Protein AF-0000000075699680 (afdb_homodimer)

Structure (mmCIF, N/CA/C/O backbone):
data_AF-0000000075699680-model_v1
#
loop_
_entity.id
_entity.type
_entity.pdbx_description
1 polymer 'Uncharacterized protein'
#
loop_
_atom_site.group_PDB
_atom_site.id
_atom_site.type_symbol
_atom_site.label_atom_id
_atom_site.label_alt_id
_atom_site.label_comp_id
_atom_site.label_asym_id
_atom_site.label_entity_id
_atom_site.label_seq_id
_atom_site.pdbx_PDB_ins_code
_atom_site.Cartn_x
_atom_site.Cartn_y
_atom_site.Cartn_z
_atom_site.occupancy
_atom_site.B_iso_or_equiv
_atom_site.auth_seq_id
_atom_site.auth_comp_id
_atom_site.auth_asym_id
_atom_site.auth_atom_id
_atom_site.pdbx_PDB_model_num
ATOM 1 N N . MET A 1 1 ? 23.141 -62.406 -47.906 1 32.56 1 MET A N 1
ATOM 2 C CA . MET A 1 1 ? 23.734 -61.344 -47.062 1 32.56 1 MET A CA 1
ATOM 3 C C . MET A 1 1 ? 23.828 -61.812 -45.625 1 32.56 1 MET A C 1
ATOM 5 O O . MET A 1 1 ? 22.859 -62.344 -45.094 1 32.56 1 MET A O 1
ATOM 9 N N . PRO A 1 2 ? 25 -62.031 -45 1 46.88 2 PRO A N 1
ATOM 10 C CA . PRO A 1 2 ? 25.188 -62.625 -43.688 1 46.88 2 PRO A CA 1
ATOM 11 C C . PRO A 1 2 ? 24.547 -61.812 -42.562 1 46.88 2 PRO A C 1
ATOM 13 O O . PRO A 1 2 ? 24.359 -60.594 -42.719 1 46.88 2 PRO A O 1
ATOM 16 N N . PRO A 1 3 ? 23.766 -62.469 -41.719 1 51.03 3 PRO A N 1
ATOM 17 C CA . PRO A 1 3 ? 23.062 -61.812 -40.625 1 51.03 3 PRO A CA 1
ATOM 18 C C . PRO A 1 3 ? 23.969 -60.906 -39.812 1 51.03 3 PRO A C 1
ATOM 20 O O . PRO A 1 3 ? 25.172 -61.156 -39.719 1 51.03 3 PRO A O 1
ATOM 23 N N . PRO A 1 4 ? 23.641 -59.562 -39.844 1 53.09 4 PRO A N 1
ATOM 24 C CA . PRO A 1 4 ? 24.516 -58.656 -39.094 1 53.09 4 PRO A CA 1
ATOM 25 C C . PRO A 1 4 ? 24.953 -59.188 -37.75 1 53.09 4 PRO A C 1
ATOM 27 O O . PRO A 1 4 ? 24.234 -60 -37.156 1 53.09 4 PRO A O 1
ATOM 30 N N . SER A 1 5 ? 26.297 -59.188 -37.406 1 51.59 5 SER A N 1
ATOM 31 C CA . SER A 1 5 ? 26.984 -59.812 -36.25 1 51.59 5 SER A CA 1
ATOM 32 C C . SER A 1 5 ? 26.391 -59.312 -34.938 1 51.59 5 SER A C 1
ATOM 34 O O . SER A 1 5 ? 25.812 -58.219 -34.875 1 51.59 5 SER A O 1
ATOM 36 N N . ARG A 1 6 ? 26.266 -60.25 -33.906 1 60.22 6 ARG A N 1
ATOM 37 C CA . ARG A 1 6 ? 25.75 -60.062 -32.531 1 60.22 6 ARG A CA 1
ATOM 38 C C . ARG A 1 6 ? 26.297 -58.812 -31.906 1 60.22 6 ARG A C 1
ATOM 40 O O . ARG A 1 6 ? 25.578 -58.094 -31.188 1 60.22 6 ARG A O 1
ATOM 47 N N . ARG A 1 7 ? 27.516 -58.438 -32.219 1 61.56 7 ARG A N 1
ATOM 48 C CA . ARG A 1 7 ? 28.141 -57.25 -31.656 1 61.56 7 ARG A CA 1
ATOM 49 C C . ARG A 1 7 ? 27.484 -55.969 -32.188 1 61.56 7 ARG A C 1
ATOM 51 O O . ARG A 1 7 ? 27.281 -55 -31.438 1 61.56 7 ARG A O 1
ATOM 58 N N . LYS A 1 8 ? 27.109 -55.938 -33.312 1 57.91 8 LYS A N 1
ATOM 59 C CA . LYS A 1 8 ? 26.453 -54.75 -33.906 1 57.91 8 LYS A CA 1
ATOM 60 C C . LYS A 1 8 ? 25.031 -54.625 -33.375 1 57.91 8 LYS A C 1
ATOM 62 O O . LYS A 1 8 ? 24.562 -53.5 -33.156 1 57.91 8 LYS A O 1
ATOM 67 N N . GLN A 1 9 ? 24.469 -55.781 -33.25 1 59.75 9 GLN A N 1
ATOM 68 C CA . GLN A 1 9 ? 23.125 -55.719 -32.688 1 59.75 9 GLN A CA 1
ATOM 69 C C . GLN A 1 9 ? 23.156 -55.219 -31.234 1 59.75 9 GLN A C 1
ATOM 71 O O . GLN A 1 9 ? 22.312 -54.406 -30.844 1 59.75 9 GLN A O 1
ATOM 76 N N . GLN A 1 10 ? 24.109 -55.625 -30.453 1 62.09 10 GLN A N 1
ATOM 77 C CA . GLN A 1 10 ? 24.25 -55.156 -29.062 1 62.09 10 GLN A CA 1
ATOM 78 C C . GLN A 1 10 ? 24.609 -53.688 -29.016 1 62.09 10 GLN A C 1
ATOM 80 O O . GLN A 1 10 ? 24.109 -52.938 -28.172 1 62.09 10 GLN A O 1
ATOM 85 N N . SER A 1 11 ? 25.484 -53.25 -29.953 1 62.47 11 SER A N 1
ATOM 86 C CA . SER A 1 11 ? 25.828 -51.844 -30.031 1 62.47 11 SER A CA 1
ATOM 87 C C . SER A 1 11 ? 24.625 -51 -30.453 1 62.47 11 SER A C 1
ATOM 89 O O . SER A 1 11 ? 24.422 -49.906 -29.938 1 62.47 11 SER A O 1
ATOM 91 N N . ARG A 1 12 ? 23.828 -51.5 -31.391 1 59.78 12 ARG A N 1
ATOM 92 C CA . ARG A 1 12 ? 22.625 -50.781 -31.781 1 59.78 12 ARG A CA 1
ATOM 93 C C . ARG A 1 12 ? 21.609 -50.719 -30.641 1 59.78 12 ARG A C 1
ATOM 95 O O . ARG A 1 12 ? 20.984 -49.688 -30.406 1 59.78 12 ARG A O 1
ATOM 102 N N . GLU A 1 13 ? 21.516 -51.812 -29.969 1 60.34 13 GLU A N 1
ATOM 103 C CA . GLU A 1 13 ? 20.609 -51.844 -28.828 1 60.34 13 GLU A CA 1
ATOM 104 C C . GLU A 1 13 ? 21.109 -50.938 -27.703 1 60.34 13 GLU A C 1
ATOM 106 O O . GLU A 1 13 ? 20.312 -50.25 -27.062 1 60.34 13 GLU A O 1
ATOM 111 N N . ALA A 1 14 ? 22.469 -50.969 -27.484 1 63.16 14 ALA A N 1
ATOM 112 C CA . ALA A 1 14 ? 23.031 -50.062 -26.484 1 63.16 14 ALA A CA 1
ATOM 113 C C . ALA A 1 14 ? 22.859 -48.594 -26.906 1 63.16 14 ALA A C 1
ATOM 115 O O . ALA A 1 14 ? 22.562 -47.75 -26.062 1 63.16 14 ALA A O 1
ATOM 116 N N . ASN A 1 15 ? 23.062 -48.344 -28.156 1 58.97 15 ASN A N 1
ATOM 117 C CA . ASN A 1 15 ? 22.844 -47 -28.672 1 58.97 15 ASN A CA 1
ATOM 118 C C . ASN A 1 15 ? 21.375 -46.625 -28.594 1 58.97 15 ASN A C 1
ATOM 120 O O . ASN A 1 15 ? 21.047 -45.469 -28.25 1 58.97 15 ASN A O 1
ATOM 124 N N . GLU A 1 16 ? 20.516 -47.5 -28.938 1 59.69 16 GLU A N 1
ATOM 125 C CA . GLU A 1 16 ? 19.078 -47.219 -28.828 1 59.69 16 GLU A CA 1
ATOM 126 C C . GLU A 1 16 ? 18.656 -47.031 -27.375 1 59.69 16 GLU A C 1
ATOM 128 O O . GLU A 1 16 ? 17.844 -46.156 -27.062 1 59.69 16 GLU A O 1
ATOM 133 N N . LYS A 1 17 ? 19.203 -47.875 -26.484 1 63.19 17 LYS A N 1
ATOM 134 C CA . LYS A 1 17 ? 18.938 -47.688 -25.047 1 63.19 17 LYS A CA 1
ATOM 135 C C . LYS A 1 17 ? 19.516 -46.375 -24.547 1 63.19 17 LYS A C 1
ATOM 137 O O . LYS A 1 17 ? 18.891 -45.688 -23.703 1 63.19 17 LYS A O 1
ATOM 142 N N . SER A 1 18 ? 20.625 -45.969 -25.078 1 62.25 18 SER A N 1
ATOM 143 C CA . SER A 1 18 ? 21.219 -44.688 -24.719 1 62.25 18 SER A CA 1
ATOM 144 C C . SER A 1 18 ? 20.406 -43.531 -25.281 1 62.25 18 SER A C 1
ATOM 146 O O . SER A 1 18 ? 20.188 -42.531 -24.609 1 62.25 18 SER A O 1
ATOM 148 N N . ILE A 1 19 ? 20 -43.688 -26.516 1 57.34 19 ILE A N 1
ATOM 149 C CA . ILE A 1 19 ? 19.125 -42.688 -27.094 1 57.34 19 ILE A CA 1
ATOM 150 C C . ILE A 1 19 ? 17.781 -42.688 -26.359 1 57.34 19 ILE A C 1
ATOM 152 O O . ILE A 1 19 ? 17.25 -41.594 -26.062 1 57.34 19 ILE A O 1
ATOM 156 N N . GLU A 1 20 ? 17.25 -43.812 -26.141 1 57.34 20 GLU A N 1
ATOM 157 C CA . GLU A 1 20 ? 16.016 -43.906 -25.359 1 57.34 20 GLU A CA 1
ATOM 158 C C . GLU A 1 20 ? 16.219 -43.375 -23.938 1 57.34 20 GLU A C 1
ATOM 160 O O . GLU A 1 20 ? 15.344 -42.688 -23.391 1 57.34 20 GLU A O 1
ATOM 165 N N . ALA A 1 21 ? 17.328 -43.719 -23.297 1 56.34 21 ALA A N 1
ATOM 166 C CA . ALA A 1 21 ? 17.656 -43.156 -21.984 1 56.34 21 ALA A CA 1
ATOM 167 C C . ALA A 1 21 ? 17.844 -41.656 -22.062 1 56.34 21 ALA A C 1
ATOM 169 O O . ALA A 1 21 ? 17.406 -40.906 -21.172 1 56.34 21 ALA A O 1
ATOM 170 N N . ARG A 1 22 ? 18.422 -41.25 -23.062 1 53.94 22 ARG A N 1
ATOM 171 C CA . ARG A 1 22 ? 18.562 -39.812 -23.297 1 53.94 22 ARG A CA 1
ATOM 172 C C . ARG A 1 22 ? 17.203 -39.188 -23.609 1 53.94 22 ARG A C 1
ATOM 174 O O . ARG A 1 22 ? 16.906 -38.094 -23.156 1 53.94 22 ARG A O 1
ATOM 181 N N . LYS A 1 23 ? 16.578 -39.844 -24.484 1 47.81 23 LYS A N 1
ATOM 182 C CA . LYS A 1 23 ? 15.219 -39.375 -24.75 1 47.81 23 LYS A CA 1
ATOM 183 C C . LYS A 1 23 ? 14.367 -39.438 -23.484 1 47.81 23 LYS A C 1
ATOM 185 O O . LYS A 1 23 ? 13.602 -38.5 -23.219 1 47.81 23 LYS A O 1
ATOM 190 N N . ASN A 1 24 ? 14.391 -40.5 -22.812 1 49.06 24 ASN A N 1
ATOM 191 C CA . ASN A 1 24 ? 13.719 -40.625 -21.531 1 49.06 24 ASN A CA 1
ATOM 192 C C . ASN A 1 24 ? 14.273 -39.594 -20.531 1 49.06 24 ASN A C 1
ATOM 194 O O . ASN A 1 24 ? 13.523 -39.031 -19.734 1 49.06 24 ASN A O 1
ATOM 198 N N . SER A 1 25 ? 15.602 -39.5 -20.469 1 48.41 25 SER A N 1
ATOM 199 C CA . SER A 1 25 ? 16.219 -38.438 -19.656 1 48.41 25 SER A CA 1
ATOM 200 C C . SER A 1 25 ? 15.859 -37.062 -20.172 1 48.41 25 SER A C 1
ATOM 202 O O . SER A 1 25 ? 15.625 -36.125 -19.391 1 48.41 25 SER A O 1
ATOM 204 N N . GLN A 1 26 ? 15.961 -36.906 -21.438 1 47.78 26 GLN A N 1
ATOM 205 C CA . GLN A 1 26 ? 15.5 -35.656 -22.047 1 47.78 26 GLN A CA 1
ATOM 206 C C . GLN A 1 26 ? 14.008 -35.438 -21.797 1 47.78 26 GLN A C 1
ATOM 208 O O . GLN A 1 26 ? 13.562 -34.312 -21.562 1 47.78 26 GLN A O 1
ATOM 213 N N . GLU A 1 27 ? 13.203 -36.344 -22.141 1 47.12 27 GLU A N 1
ATOM 214 C CA . GLU A 1 27 ? 11.781 -36.281 -21.828 1 47.12 27 GLU A CA 1
ATOM 215 C C . GLU A 1 27 ? 11.555 -36.125 -20.328 1 47.12 27 GLU A C 1
ATOM 217 O O . GLU A 1 27 ? 10.648 -35.375 -19.906 1 47.12 27 GLU A O 1
ATOM 222 N N . LYS A 1 28 ? 12.227 -36.938 -19.547 1 48.34 28 LYS A N 1
ATOM 223 C CA . LYS A 1 28 ? 12.172 -36.781 -18.094 1 48.34 28 LYS A CA 1
ATOM 224 C C . LYS A 1 28 ? 12.648 -35.375 -17.688 1 48.34 28 LYS A C 1
ATOM 226 O O . LYS A 1 28 ? 12.156 -34.812 -16.703 1 48.34 28 LYS A O 1
ATOM 231 N N . ASN A 1 29 ? 13.602 -34.812 -18.422 1 48.56 29 ASN A N 1
ATOM 232 C CA . ASN A 1 29 ? 14.18 -33.5 -18.094 1 48.56 29 ASN A CA 1
ATOM 233 C C . ASN A 1 29 ? 13.453 -32.375 -18.797 1 48.56 29 ASN A C 1
ATOM 235 O O . ASN A 1 29 ? 13.898 -31.219 -18.766 1 48.56 29 ASN A O 1
ATOM 239 N N . ALA A 1 30 ? 12.531 -32.719 -19.688 1 53.03 30 ALA A N 1
ATOM 240 C CA . ALA A 1 30 ? 11.82 -31.656 -20.391 1 53.03 30 ALA A CA 1
ATOM 241 C C . ALA A 1 30 ? 10.984 -30.828 -19.422 1 53.03 30 ALA A C 1
ATOM 243 O O . ALA A 1 30 ? 10.305 -31.375 -18.547 1 53.03 30 ALA A O 1
ATOM 244 N N . PRO A 1 31 ? 11.203 -29.547 -19.5 1 61.31 31 PRO A N 1
ATOM 245 C CA . PRO A 1 31 ? 10.445 -28.703 -18.562 1 61.31 31 PRO A CA 1
ATOM 246 C C . PRO A 1 31 ? 8.938 -28.938 -18.656 1 61.31 31 PRO A C 1
ATOM 248 O O . PRO A 1 31 ? 8.406 -29.156 -19.75 1 61.31 31 PRO A O 1
ATOM 251 N N . LYS A 1 32 ? 8.312 -29.297 -17.547 1 74.75 32 LYS A N 1
ATOM 252 C CA . LYS A 1 32 ? 6.859 -29.344 -17.484 1 74.75 32 LYS A CA 1
ATOM 253 C C . LYS A 1 32 ? 6.23 -28.094 -18.078 1 74.75 32 LYS A C 1
ATOM 255 O O . LYS A 1 32 ? 6.84 -27.016 -18.062 1 74.75 32 LYS A O 1
ATOM 260 N N . GLU A 1 33 ? 5.23 -28.359 -18.875 1 85.31 33 GLU A N 1
ATOM 261 C CA . GLU A 1 33 ? 4.562 -27.203 -19.484 1 85.31 33 GLU A CA 1
ATOM 262 C C . GLU A 1 33 ? 3.117 -27.094 -19.016 1 85.31 33 GLU A C 1
ATOM 264 O O . GLU A 1 33 ? 2.479 -28.109 -18.703 1 85.31 33 GLU A O 1
ATOM 269 N N . VAL A 1 34 ? 2.695 -25.938 -18.828 1 91.25 34 VAL A N 1
ATOM 270 C CA . VAL A 1 34 ? 1.314 -25.672 -18.438 1 91.25 34 VAL A CA 1
ATOM 271 C C . VAL A 1 34 ? 0.498 -25.297 -19.672 1 91.25 34 VAL A C 1
ATOM 273 O O . VAL A 1 34 ? 1.06 -24.922 -20.703 1 91.25 34 VAL A O 1
ATOM 276 N N . ASP A 1 35 ? -0.812 -25.562 -19.594 1 92.56 35 ASP A N 1
ATOM 277 C CA . ASP A 1 35 ? -1.704 -25.031 -20.625 1 92.56 35 ASP A CA 1
ATOM 278 C C . ASP A 1 35 ? -1.691 -23.5 -20.625 1 92.56 35 ASP A C 1
ATOM 280 O O . ASP A 1 35 ? -2.041 -22.875 -19.641 1 92.56 35 ASP A O 1
ATOM 284 N N . PRO A 1 36 ? -1.294 -22.922 -21.734 1 95.12 36 PRO A N 1
ATOM 285 C CA . PRO A 1 36 ? -1.061 -21.484 -21.75 1 95.12 36 PRO A CA 1
ATOM 286 C C . PRO A 1 36 ? -2.314 -20.672 -21.422 1 95.12 36 PRO A C 1
ATOM 288 O O . PRO A 1 36 ? -2.244 -19.703 -20.672 1 95.12 36 PRO A O 1
ATOM 291 N N . LYS A 1 37 ? -3.359 -21.062 -21.984 1 95.31 37 LYS A N 1
ATOM 292 C CA . LYS A 1 37 ? -4.598 -20.328 -21.75 1 95.31 37 LYS A CA 1
ATOM 293 C C . LYS A 1 37 ? -5.066 -20.5 -20.312 1 95.31 37 LYS A C 1
ATOM 295 O O . LYS A 1 37 ? -5.453 -19.516 -19.672 1 95.31 37 LYS A O 1
ATOM 300 N N . HIS A 1 38 ? -4.992 -21.656 -19.875 1 96.44 38 HIS A N 1
ATOM 301 C CA . HIS A 1 38 ? -5.414 -21.906 -18.5 1 96.44 38 HIS A CA 1
ATOM 302 C C . HIS A 1 38 ? -4.504 -21.188 -17.5 1 96.44 38 HIS A C 1
ATOM 304 O O . HIS A 1 38 ? -4.98 -20.594 -16.531 1 96.44 38 HIS A O 1
ATOM 310 N N . TRP A 1 39 ? -3.242 -21.297 -17.719 1 97.44 39 TRP A N 1
ATOM 311 C CA . TRP A 1 39 ? -2.293 -20.625 -16.844 1 97.44 39 TRP A CA 1
ATOM 312 C C . TRP A 1 39 ? -2.572 -19.125 -16.766 1 97.44 39 TRP A C 1
ATOM 314 O O . TRP A 1 39 ? -2.568 -18.531 -15.688 1 97.44 39 TRP A O 1
ATOM 324 N N . THR A 1 40 ? -2.875 -18.547 -17.906 1 96.19 40 THR A N 1
ATOM 325 C CA . THR A 1 40 ? -3.219 -17.125 -17.953 1 96.19 40 THR A CA 1
ATOM 326 C C . THR A 1 40 ? -4.457 -16.844 -17.109 1 96.19 40 THR A C 1
ATOM 328 O O . THR A 1 40 ? -4.48 -15.891 -16.328 1 96.19 40 THR A O 1
ATOM 331 N N . ALA A 1 41 ? -5.418 -17.688 -17.266 1 95.81 41 ALA A N 1
ATOM 332 C CA . ALA A 1 41 ? -6.641 -17.547 -16.469 1 95.81 41 ALA A CA 1
ATOM 333 C C . ALA A 1 41 ? -6.348 -17.625 -14.977 1 95.81 41 ALA A C 1
ATOM 335 O O . ALA A 1 41 ? -6.863 -16.828 -14.195 1 95.81 41 ALA A O 1
ATOM 336 N N . SER A 1 42 ? -5.523 -18.594 -14.656 1 95.75 42 SER A N 1
ATOM 337 C CA . SER A 1 42 ? -5.211 -18.781 -13.242 1 95.75 42 SER A CA 1
ATOM 338 C C . SER A 1 42 ? -4.477 -17.578 -12.664 1 95.75 42 SER A C 1
ATOM 340 O O . SER A 1 42 ? -4.684 -17.219 -11.508 1 95.75 42 SER A O 1
ATOM 342 N N . VAL A 1 43 ? -3.607 -16.938 -13.406 1 94.56 43 VAL A N 1
ATOM 343 C CA . VAL A 1 43 ? -2.877 -15.75 -12.977 1 94.56 43 VAL A CA 1
ATOM 344 C C . VAL A 1 43 ? -3.854 -14.609 -12.719 1 94.56 43 VAL A C 1
ATOM 346 O O . VAL A 1 43 ? -3.766 -13.93 -11.688 1 94.56 43 VAL A O 1
ATOM 349 N N . ILE A 1 44 ? -4.801 -14.445 -13.57 1 92.12 44 ILE A N 1
ATOM 350 C CA . ILE A 1 44 ? -5.781 -13.367 -13.453 1 92.12 44 ILE A CA 1
ATOM 351 C C . ILE A 1 44 ? -6.676 -13.609 -12.242 1 92.12 44 ILE A C 1
ATOM 353 O O . ILE A 1 44 ? -6.887 -12.711 -11.43 1 92.12 44 ILE A O 1
ATOM 357 N N . VAL A 1 45 ? -7.141 -14.812 -12.102 1 92.75 45 VAL A N 1
ATOM 358 C CA . VAL A 1 45 ? -8.109 -15.172 -11.07 1 92.75 45 VAL A CA 1
ATOM 359 C C . VAL A 1 45 ? -7.469 -15.031 -9.688 1 92.75 45 VAL A C 1
ATOM 361 O O . VAL A 1 45 ? -8.141 -14.672 -8.719 1 92.75 45 VAL A O 1
ATOM 364 N N . ASN A 1 46 ? -6.16 -15.258 -9.648 1 91.5 46 ASN A N 1
ATOM 365 C CA . ASN A 1 46 ? -5.484 -15.211 -8.359 1 91.5 46 ASN A CA 1
ATOM 366 C C . ASN A 1 46 ? -4.867 -13.836 -8.102 1 91.5 46 ASN A C 1
ATOM 368 O O . ASN A 1 46 ? -4.227 -13.625 -7.07 1 91.5 46 ASN A O 1
ATOM 372 N N . GLY A 1 47 ? -5.02 -12.961 -9.008 1 87.62 47 GLY A N 1
ATOM 373 C CA . GLY A 1 47 ? -4.566 -11.594 -8.805 1 87.62 47 GLY A CA 1
ATOM 374 C C . GLY A 1 47 ? -3.064 -11.438 -8.93 1 87.62 47 GLY A C 1
ATOM 375 O O . GLY A 1 47 ? -2.48 -10.516 -8.359 1 87.62 47 GLY A O 1
ATOM 376 N N . ASP A 1 48 ? -2.424 -12.289 -9.602 1 89.25 48 ASP A N 1
ATOM 377 C CA . ASP A 1 48 ? -0.974 -12.227 -9.766 1 89.25 48 ASP A CA 1
ATOM 378 C C . ASP A 1 48 ? -0.598 -11.508 -11.062 1 89.25 48 ASP A C 1
ATOM 380 O O . ASP A 1 48 ? -1.461 -11.219 -11.891 1 89.25 48 ASP A O 1
ATOM 384 N N . SER A 1 49 ? 0.648 -11.148 -11.164 1 87.88 49 SER A N 1
ATOM 385 C CA . SER A 1 49 ? 1.174 -10.562 -12.398 1 87.88 49 SER A CA 1
ATOM 386 C C . SER A 1 49 ? 1.913 -11.602 -13.227 1 87.88 49 SER A C 1
ATOM 388 O O . SER A 1 49 ? 2.338 -12.641 -12.711 1 87.88 49 SER A O 1
ATOM 390 N N . TYR A 1 50 ? 2.012 -11.273 -14.508 1 90.88 50 TYR A N 1
ATOM 391 C CA . TYR A 1 50 ? 2.734 -12.172 -15.398 1 90.88 50 TYR A CA 1
ATOM 392 C C . TYR A 1 50 ? 4.141 -12.445 -14.883 1 90.88 50 TYR A C 1
ATOM 394 O O . TYR A 1 50 ? 4.551 -13.602 -14.766 1 90.88 50 TYR A O 1
ATOM 402 N N . THR A 1 51 ? 4.828 -11.414 -14.555 1 88.12 51 THR A N 1
ATOM 403 C CA . THR A 1 51 ? 6.234 -11.531 -14.188 1 88.12 51 THR A CA 1
ATOM 404 C C . THR A 1 51 ? 6.398 -12.367 -12.922 1 88.12 51 THR A C 1
ATOM 406 O O . THR A 1 51 ? 7.254 -13.25 -12.859 1 88.12 51 THR A O 1
ATOM 409 N N . ARG A 1 52 ? 5.617 -12.156 -11.977 1 88.38 52 ARG A N 1
ATOM 410 C CA . ARG A 1 52 ? 5.707 -12.891 -10.719 1 88.38 52 ARG A CA 1
ATOM 411 C C . ARG A 1 52 ? 5.375 -14.367 -10.914 1 88.38 52 ARG A C 1
ATOM 413 O O . ARG A 1 52 ? 6.102 -15.242 -10.438 1 88.38 52 ARG A O 1
ATOM 420 N N . ALA A 1 53 ? 4.285 -14.547 -11.547 1 94.25 53 ALA A N 1
ATOM 421 C CA . ALA A 1 53 ? 3.875 -15.922 -11.805 1 94.25 53 ALA A CA 1
ATOM 422 C C . ALA A 1 53 ? 4.918 -16.656 -12.641 1 94.25 53 ALA A C 1
ATOM 424 O O . ALA A 1 53 ? 5.266 -17.812 -12.336 1 94.25 53 ALA A O 1
ATOM 425 N N . ARG A 1 54 ? 5.379 -16 -13.656 1 94.44 54 ARG A N 1
ATOM 426 C CA . ARG A 1 54 ? 6.395 -16.594 -14.523 1 94.44 54 ARG A CA 1
ATOM 427 C C . ARG A 1 54 ? 7.621 -17.016 -13.719 1 94.44 54 ARG A C 1
ATOM 429 O O . ARG A 1 54 ? 8.109 -18.141 -13.859 1 94.44 54 ARG A O 1
ATOM 436 N N . ASN A 1 55 ? 8.125 -16.109 -12.898 1 92.5 55 ASN A N 1
ATOM 437 C CA . ASN A 1 55 ? 9.32 -16.391 -12.109 1 92.5 55 ASN A CA 1
ATOM 438 C C . ASN A 1 55 ? 9.125 -17.625 -11.227 1 92.5 55 ASN A C 1
ATOM 440 O O . ASN A 1 55 ? 10 -18.484 -11.148 1 92.5 55 ASN A O 1
ATOM 444 N N . LEU A 1 56 ? 8 -17.688 -10.594 1 94.75 56 LEU A N 1
ATOM 445 C CA . LEU A 1 56 ? 7.715 -18.797 -9.695 1 94.75 56 LEU A CA 1
ATOM 446 C C . LEU A 1 56 ? 7.703 -20.125 -10.453 1 94.75 56 LEU A C 1
ATOM 448 O O . LEU A 1 56 ? 8.297 -21.109 -10 1 94.75 56 LEU A O 1
ATOM 452 N N . PHE A 1 57 ? 7.043 -20.141 -11.562 1 96.38 57 PHE A N 1
ATOM 453 C CA . PHE A 1 57 ? 6.93 -21.359 -12.344 1 96.38 57 PHE A CA 1
ATOM 454 C C . PHE A 1 57 ? 8.266 -21.734 -12.969 1 96.38 57 PHE A C 1
ATOM 456 O O . PHE A 1 57 ? 8.703 -22.875 -12.883 1 96.38 57 PHE A O 1
ATOM 463 N N . GLN A 1 58 ? 8.93 -20.797 -13.523 1 93.81 58 GLN A N 1
ATOM 464 C CA . GLN A 1 58 ? 10.211 -21.062 -14.18 1 93.81 58 GLN A CA 1
ATOM 465 C C . GLN A 1 58 ? 11.266 -21.484 -13.172 1 93.81 58 GLN A C 1
ATOM 467 O O . GLN A 1 58 ? 12.078 -22.375 -13.453 1 93.81 58 GLN A O 1
ATOM 472 N N . ASP A 1 59 ? 11.242 -20.859 -12.016 1 94.31 59 ASP A N 1
ATOM 473 C CA . ASP A 1 59 ? 12.188 -21.25 -10.977 1 94.31 59 ASP A CA 1
ATOM 474 C C . ASP A 1 59 ? 11.969 -22.703 -10.555 1 94.31 59 ASP A C 1
ATOM 476 O O . ASP A 1 59 ? 12.828 -23.312 -9.922 1 94.31 59 ASP A O 1
ATOM 480 N N . ASN A 1 60 ? 10.781 -23.219 -10.812 1 94.62 60 ASN A N 1
ATOM 481 C CA . ASN A 1 60 ? 10.484 -24.609 -10.539 1 94.62 60 ASN A CA 1
ATOM 482 C C . ASN A 1 60 ? 10.5 -25.453 -11.805 1 94.62 60 ASN A C 1
ATOM 484 O O . ASN A 1 60 ? 9.828 -26.484 -11.891 1 94.62 60 ASN A O 1
ATOM 488 N N . ASN A 1 61 ? 11.18 -25.016 -12.812 1 93 61 ASN A N 1
ATOM 489 C CA . ASN A 1 61 ? 11.422 -25.703 -14.078 1 93 61 ASN A CA 1
ATOM 490 C C . ASN A 1 61 ? 10.117 -26 -14.82 1 93 61 ASN A C 1
ATOM 492 O O . ASN A 1 61 ? 9.953 -27.094 -15.383 1 93 61 ASN A O 1
ATOM 496 N N . ILE A 1 62 ? 9.164 -25.109 -14.711 1 94 62 ILE A N 1
ATOM 497 C CA . ILE A 1 62 ? 7.906 -25.203 -15.445 1 94 62 ILE A CA 1
ATOM 498 C C . ILE A 1 62 ? 7.82 -24.078 -16.469 1 94 62 ILE A C 1
ATOM 500 O O . ILE A 1 62 ? 7.91 -22.906 -16.125 1 94 62 ILE A O 1
ATOM 504 N N . LYS A 1 63 ? 7.676 -24.469 -17.625 1 92.62 63 LYS A N 1
ATOM 505 C CA . LYS A 1 63 ? 7.586 -23.5 -18.719 1 92.62 63 LYS A CA 1
ATOM 506 C C . LYS A 1 63 ? 6.195 -22.875 -18.781 1 92.62 63 LYS A C 1
ATOM 508 O O . LYS A 1 63 ? 5.188 -23.578 -18.672 1 92.62 63 LYS A O 1
ATOM 513 N N . VAL A 1 64 ? 6.16 -21.578 -18.969 1 94.62 64 VAL A N 1
ATOM 514 C CA . VAL A 1 64 ? 4.91 -20.828 -19.078 1 94.62 64 VAL A CA 1
ATOM 515 C C . VAL A 1 64 ? 4.871 -20.078 -20.406 1 94.62 64 VAL A C 1
ATOM 517 O O . VAL A 1 64 ? 5.887 -19.969 -21.094 1 94.62 64 VAL A O 1
ATOM 520 N N . PRO A 1 65 ? 3.674 -19.625 -20.797 1 93.19 65 PRO A N 1
ATOM 521 C CA . PRO A 1 65 ? 3.588 -18.875 -22.062 1 93.19 65 PRO A CA 1
ATOM 522 C C . PRO A 1 65 ? 4.383 -17.578 -22.016 1 93.19 65 PRO A C 1
ATOM 524 O O . PRO A 1 65 ? 4.613 -17.016 -20.938 1 93.19 65 PRO A O 1
ATOM 527 N N . SER A 1 66 ? 4.75 -17.172 -23.172 1 91.06 66 SER A N 1
ATOM 528 C CA . SER A 1 66 ? 5.445 -15.891 -23.297 1 91.06 66 SER A CA 1
ATOM 529 C C . SER A 1 66 ? 4.547 -14.727 -22.906 1 91.06 66 SER A C 1
ATOM 531 O O . SER A 1 66 ? 3.328 -14.883 -22.797 1 91.06 66 SER A O 1
ATOM 533 N N . GLU A 1 67 ? 5.156 -13.609 -22.688 1 91.06 67 GLU A N 1
ATOM 534 C CA . GLU A 1 67 ? 4.422 -12.406 -22.297 1 91.06 67 GLU A CA 1
ATOM 535 C C . GLU A 1 67 ? 3.393 -12.023 -23.359 1 91.06 67 GLU A C 1
ATOM 537 O O . GLU A 1 67 ? 2.256 -11.672 -23.031 1 91.06 67 GLU A O 1
ATOM 542 N N . LYS A 1 68 ? 3.803 -12.117 -24.594 1 88.75 68 LYS A N 1
ATOM 543 C CA . LYS A 1 68 ? 2.902 -11.797 -25.703 1 88.75 68 LYS A CA 1
ATOM 544 C C . LYS A 1 68 ? 1.691 -12.727 -25.703 1 88.75 68 LYS A C 1
ATOM 546 O O . LYS A 1 68 ? 0.557 -12.273 -25.875 1 88.75 68 LYS A O 1
ATOM 551 N N . GLU A 1 69 ? 1.967 -13.984 -25.594 1 93 69 GLU A N 1
ATOM 552 C CA . GLU A 1 69 ? 0.887 -14.969 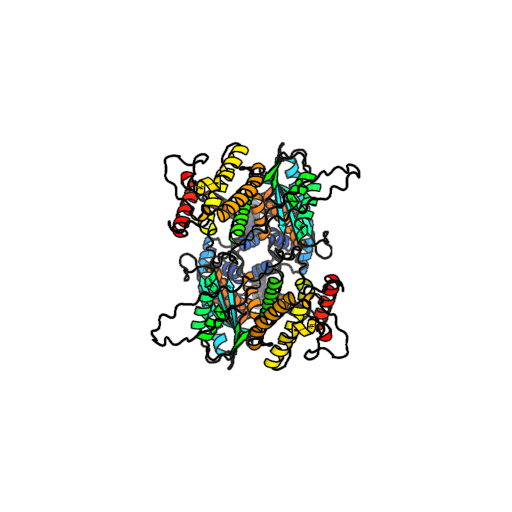-25.547 1 93 69 GLU A CA 1
ATOM 553 C C . GLU A 1 69 ? -0.029 -14.727 -24.344 1 93 69 GLU A C 1
ATOM 555 O O . GLU A 1 69 ? -1.252 -14.82 -24.469 1 93 69 GLU A O 1
ATOM 560 N N . PHE A 1 70 ? 0.565 -14.367 -23.266 1 94.12 70 PHE A N 1
ATOM 561 C CA . PHE A 1 70 ? -0.186 -14.086 -22.047 1 94.12 70 PHE A CA 1
ATOM 562 C C . PHE A 1 70 ? -1.217 -12.984 -22.281 1 94.12 70 PHE A C 1
ATOM 564 O O . PHE A 1 70 ? -2.4 -13.164 -22 1 94.12 70 PHE A O 1
ATOM 571 N N . TYR A 1 71 ? -0.799 -11.906 -22.859 1 92.38 71 TYR A N 1
ATOM 572 C CA . TYR A 1 71 ? -1.684 -10.758 -23.031 1 92.38 71 TYR A CA 1
ATOM 573 C C . TYR A 1 71 ? -2.723 -11.023 -24.109 1 92.38 71 TYR A C 1
ATOM 575 O O . TYR A 1 71 ? -3.836 -10.5 -24.047 1 92.38 71 TYR A O 1
ATOM 583 N N . ARG A 1 72 ? -2.396 -11.859 -25.062 1 93.94 72 ARG A N 1
ATOM 584 C CA . ARG A 1 72 ? -3.385 -12.289 -26.047 1 93.94 72 ARG A CA 1
ATOM 585 C C . ARG A 1 72 ? -4.504 -13.086 -25.391 1 93.94 72 ARG A C 1
ATOM 587 O O . ARG A 1 72 ? -5.684 -12.797 -25.609 1 93.94 72 ARG A O 1
ATOM 594 N N . HIS A 1 73 ? -4.148 -14.078 -24.625 1 95.5 73 HIS A N 1
ATOM 595 C CA . HIS A 1 73 ? -5.137 -14.875 -23.922 1 95.5 73 HIS A CA 1
ATOM 596 C C . HIS A 1 73 ? -5.91 -14.031 -22.906 1 95.5 73 HIS A C 1
ATOM 598 O O . HIS A 1 73 ? -7.109 -14.25 -22.703 1 95.5 73 HIS A O 1
ATOM 604 N N . GLN A 1 74 ? -5.207 -13.125 -22.266 1 93.56 74 GLN A N 1
ATOM 605 C CA . GLN A 1 74 ? -5.844 -12.273 -21.281 1 93.56 74 GLN A CA 1
ATOM 606 C C . GLN A 1 74 ? -7.031 -11.523 -21.875 1 93.56 74 GLN A C 1
ATOM 608 O O . GLN A 1 74 ? -8.07 -11.383 -21.234 1 93.56 74 GLN A O 1
ATOM 613 N N . LYS A 1 75 ? -6.879 -11.016 -23.047 1 92.38 75 LYS A N 1
ATOM 614 C CA . LYS A 1 75 ? -7.957 -10.289 -23.703 1 92.38 75 LYS A CA 1
ATOM 615 C C . LYS A 1 75 ? -9.188 -11.172 -23.891 1 92.38 75 LYS A C 1
ATOM 617 O O . LYS A 1 75 ? -10.312 -10.742 -23.625 1 92.38 75 LYS A O 1
ATOM 622 N N . GLU A 1 76 ? -8.953 -12.352 -24.297 1 93.56 76 GLU A N 1
ATOM 623 C CA . GLU A 1 76 ? -10.047 -13.297 -24.5 1 93.56 76 GLU A CA 1
ATOM 624 C C . GLU A 1 76 ? -10.703 -13.688 -23.172 1 93.56 76 GLU A C 1
ATOM 626 O O . GLU A 1 76 ? -11.93 -13.68 -23.062 1 93.56 76 GLU A O 1
ATOM 631 N N . ILE A 1 77 ? -9.898 -13.992 -22.266 1 95.25 77 ILE A N 1
ATOM 632 C CA . ILE A 1 77 ? -10.344 -14.43 -20.953 1 95.25 77 ILE A CA 1
ATOM 633 C C . ILE A 1 77 ? -11.102 -13.297 -20.266 1 95.25 77 ILE A C 1
ATOM 635 O O . ILE A 1 77 ? -12.094 -13.539 -19.562 1 95.25 77 ILE A O 1
ATOM 639 N N . GLY A 1 78 ? -10.594 -12.117 -20.438 1 94.25 78 GLY A N 1
ATOM 640 C CA . GLY A 1 78 ? -11.25 -10.953 -19.859 1 94.25 78 GLY A CA 1
ATOM 641 C C . GLY A 1 78 ? -12.703 -10.812 -20.266 1 94.25 78 GLY A C 1
ATOM 642 O O . GLY A 1 78 ? -13.57 -10.531 -19.438 1 94.25 78 GLY A O 1
ATOM 643 N N . LYS A 1 79 ? -12.969 -11.07 -21.5 1 94.75 79 LYS A N 1
ATOM 644 C CA . LYS A 1 79 ? -14.344 -11 -22 1 94.75 79 LYS A CA 1
ATOM 645 C C . LYS A 1 79 ? -15.234 -12.016 -21.297 1 94.75 79 LYS A C 1
ATOM 647 O O . LYS A 1 79 ? -16.359 -11.695 -20.906 1 94.75 79 LYS A O 1
ATOM 652 N N . VAL A 1 80 ? -14.719 -13.164 -21.141 1 96.19 80 VAL A N 1
ATOM 653 C CA . VAL A 1 80 ? -15.469 -14.25 -20.516 1 96.19 80 VAL A CA 1
ATOM 654 C C . VAL A 1 80 ? -15.773 -13.898 -19.062 1 96.19 80 VAL A C 1
ATOM 656 O O . VAL A 1 80 ? -16.906 -14.07 -18.609 1 96.19 80 VAL A O 1
ATOM 659 N N . ILE A 1 81 ? -14.797 -13.406 -18.328 1 96.31 81 ILE A N 1
ATOM 660 C CA . ILE A 1 81 ? -14.938 -13.078 -16.906 1 96.31 81 ILE A CA 1
ATOM 661 C C . ILE A 1 81 ? -15.953 -11.945 -16.75 1 96.31 81 ILE A C 1
ATOM 663 O O . ILE A 1 81 ? -16.812 -12 -15.859 1 96.31 81 ILE A O 1
ATOM 667 N N . LEU A 1 82 ? -15.844 -10.969 -17.625 1 95.94 82 LEU A N 1
ATOM 668 C CA . LEU A 1 82 ? -16.75 -9.828 -17.547 1 95.94 82 LEU A CA 1
ATOM 669 C C . LEU A 1 82 ? -18.188 -10.242 -17.828 1 95.94 82 LEU A C 1
ATOM 671 O O . LEU A 1 82 ? -19.109 -9.781 -17.172 1 95.94 82 LEU A O 1
ATOM 675 N N . GLU A 1 83 ? -18.375 -11.102 -18.781 1 97.06 83 GLU A N 1
ATOM 676 C CA . GLU A 1 83 ? -19.703 -11.625 -19.094 1 97.06 83 GLU A CA 1
ATOM 677 C C . GLU A 1 83 ? -20.266 -12.422 -17.922 1 97.06 83 GLU A C 1
ATOM 679 O O . GLU A 1 83 ? -21.453 -12.289 -17.578 1 97.06 83 GLU A O 1
ATOM 684 N N . TYR A 1 84 ? -19.422 -13.25 -17.406 1 97.44 84 TYR A N 1
ATOM 685 C CA . TYR A 1 84 ? -19.844 -14.039 -16.25 1 97.44 84 TYR A CA 1
ATOM 686 C C . TYR A 1 84 ? -20.234 -13.133 -15.086 1 97.44 84 TYR A C 1
ATOM 688 O O . TYR A 1 84 ? -21.219 -13.383 -14.406 1 97.44 84 TYR A O 1
ATOM 696 N N . LYS A 1 85 ? -19.469 -12.148 -14.82 1 97.06 85 LYS A N 1
ATOM 697 C CA . LYS A 1 85 ? -19.781 -11.18 -13.773 1 97.06 85 LYS A CA 1
ATOM 698 C C . LYS A 1 85 ? -21.141 -10.539 -14 1 97.06 85 LYS A C 1
ATOM 700 O O . LYS A 1 85 ? -21.938 -10.398 -13.062 1 97.06 85 LYS A O 1
ATOM 705 N N . GLU A 1 86 ? -21.391 -10.148 -15.266 1 96.94 86 GLU A N 1
ATOM 706 C CA . GLU A 1 86 ? -22.672 -9.539 -15.594 1 96.94 86 GLU A CA 1
ATOM 707 C C . GLU A 1 86 ? -23.828 -10.492 -15.297 1 96.94 86 GLU A C 1
ATOM 709 O O . GLU A 1 86 ? -24.844 -10.086 -14.742 1 96.94 86 GLU A O 1
ATOM 714 N N . GLN A 1 87 ? -23.672 -11.688 -15.633 1 96.94 87 GLN A N 1
ATOM 715 C CA . GLN A 1 87 ? -24.688 -12.695 -15.352 1 96.94 87 GLN A CA 1
ATOM 716 C C . GLN A 1 87 ? -24.891 -12.867 -13.852 1 96.94 87 GLN A C 1
ATOM 718 O O . GLN A 1 87 ? -26.016 -12.961 -13.383 1 96.94 87 GLN A O 1
ATOM 723 N N . SER A 1 88 ? -23.797 -12.961 -13.156 1 96.81 88 SER A N 1
ATOM 724 C CA . SER A 1 88 ? -23.844 -13.133 -11.711 1 96.81 88 SER A CA 1
ATOM 725 C C . SER A 1 88 ? -24.578 -11.984 -11.031 1 96.81 88 SER A C 1
ATOM 727 O O . SER A 1 88 ? -25.375 -12.195 -10.109 1 96.81 88 SER A O 1
ATOM 729 N N . ILE A 1 89 ? -24.328 -10.781 -11.477 1 96.5 89 ILE A N 1
ATOM 730 C CA . ILE A 1 89 ? -24.969 -9.586 -10.938 1 96.5 89 ILE A CA 1
ATOM 731 C C . ILE A 1 89 ? -26.453 -9.617 -11.242 1 96.5 89 ILE A C 1
ATOM 733 O O . ILE A 1 89 ? -27.281 -9.328 -10.367 1 96.5 89 ILE A O 1
ATOM 737 N N . LYS A 1 90 ? -26.797 -9.961 -12.43 1 95.38 90 LYS A N 1
ATOM 738 C CA . LYS A 1 90 ? -28.219 -10.07 -12.805 1 95.38 90 LYS A CA 1
ATOM 739 C C . LYS A 1 90 ? -28.938 -11.102 -11.938 1 95.38 90 LYS A C 1
ATOM 741 O O . LYS A 1 90 ? -30.047 -10.852 -11.469 1 95.38 90 LYS A O 1
ATOM 746 N N . ASN A 1 91 ? -28.312 -12.188 -11.758 1 94.75 91 ASN A N 1
ATOM 747 C CA . ASN A 1 91 ? -28.875 -13.211 -10.891 1 94.75 91 ASN A CA 1
ATOM 748 C C . ASN A 1 91 ? -29.062 -12.703 -9.469 1 94.75 91 ASN A C 1
ATOM 750 O O . ASN A 1 91 ? -30.078 -12.992 -8.836 1 94.75 91 ASN A O 1
ATOM 754 N N . ALA A 1 92 ? -28.078 -12.008 -8.969 1 94.25 92 ALA A N 1
ATOM 755 C CA . ALA A 1 92 ? -28.156 -11.438 -7.625 1 94.25 92 ALA A CA 1
ATOM 756 C C . ALA A 1 92 ? -29.328 -10.461 -7.508 1 94.25 92 ALA A C 1
ATOM 758 O O . ALA A 1 92 ? -30.062 -10.477 -6.516 1 94.25 92 ALA A O 1
ATOM 759 N N . GLN A 1 93 ? -29.516 -9.68 -8.5 1 92.88 93 GLN A N 1
ATOM 760 C CA . GLN A 1 93 ? -30.609 -8.703 -8.508 1 92.88 93 GLN A CA 1
ATOM 761 C C . GLN A 1 93 ? -31.969 -9.398 -8.469 1 92.88 93 GLN A C 1
ATOM 763 O O . GLN A 1 93 ? -32.906 -8.922 -7.809 1 92.88 93 GLN A O 1
ATOM 768 N N . GLN A 1 94 ? -32.031 -10.477 -9.125 1 90.62 94 GLN A N 1
ATOM 769 C CA . GLN A 1 94 ? -33.281 -11.219 -9.195 1 90.62 94 GLN A CA 1
ATOM 770 C C . GLN A 1 94 ? -33.625 -11.875 -7.859 1 90.62 94 GLN A C 1
ATOM 772 O O . GLN A 1 94 ? -34.781 -12.094 -7.543 1 90.62 94 GLN A O 1
ATOM 777 N N . THR A 1 95 ? -32.594 -12.133 -7.117 1 87.38 95 THR A N 1
ATOM 778 C CA . THR A 1 95 ? -32.812 -12.836 -5.855 1 87.38 95 THR A CA 1
ATOM 779 C C . THR A 1 95 ? -33 -11.844 -4.711 1 87.38 95 THR A C 1
ATOM 781 O O . THR A 1 95 ? -33.312 -12.242 -3.59 1 87.38 95 THR A O 1
ATOM 784 N N . MET A 1 96 ? -32.781 -10.633 -4.934 1 86.94 96 MET A N 1
ATOM 785 C CA . MET A 1 96 ? -32.969 -9.625 -3.898 1 86.94 96 MET A CA 1
ATOM 786 C C . MET A 1 96 ? -34.438 -9.547 -3.465 1 86.94 96 MET A C 1
ATOM 788 O O . MET A 1 96 ? -35.344 -9.562 -4.305 1 86.94 96 MET A O 1
ATOM 792 N N . LYS A 1 97 ? -34.562 -9.562 -2.213 1 80.62 97 LYS A N 1
ATOM 793 C CA . LYS A 1 97 ? -35.906 -9.523 -1.639 1 80.62 97 LYS A CA 1
ATOM 794 C C . LYS A 1 97 ? -36.469 -8.109 -1.669 1 80.62 97 LYS A C 1
ATOM 796 O O . LYS A 1 97 ? -35.75 -7.152 -1.971 1 80.62 97 LYS A O 1
ATOM 801 N N . LYS A 1 98 ? -37.812 -8.195 -1.316 1 83.69 98 LYS A N 1
ATOM 802 C CA . LYS A 1 98 ? -38.438 -6.902 -1.097 1 83.69 98 LYS A CA 1
ATOM 803 C C . LYS A 1 98 ? -37.875 -6.211 0.14 1 83.69 98 LYS A C 1
ATOM 805 O O . LYS A 1 98 ? -37.5 -6.875 1.112 1 83.69 98 LYS A O 1
ATOM 810 N N . ASP A 1 99 ? -37.719 -4.859 0.112 1 86.88 99 ASP A N 1
ATOM 811 C CA . ASP A 1 99 ? -37.188 -4.055 1.215 1 86.88 99 ASP A CA 1
ATOM 812 C C . ASP A 1 99 ? -35.719 -4.332 1.456 1 86.88 99 ASP A C 1
ATOM 814 O O . ASP A 1 99 ? -35.281 -4.574 2.592 1 86.88 99 ASP A O 1
ATOM 818 N N . THR A 1 100 ? -35.062 -4.371 0.362 1 89.88 100 THR A N 1
ATOM 819 C CA . THR A 1 100 ? -33.656 -4.723 0.382 1 89.88 100 THR A CA 1
ATOM 820 C C . THR A 1 100 ? -32.844 -3.641 1.086 1 89.88 100 THR A C 1
ATOM 822 O O . THR A 1 100 ? -33.062 -2.447 0.887 1 89.88 100 THR A O 1
ATOM 825 N N . PHE A 1 101 ? -31.953 -4.148 1.894 1 90.94 101 PHE A N 1
ATOM 826 C CA . PHE A 1 101 ? -30.984 -3.311 2.594 1 90.94 101 PHE A CA 1
ATOM 827 C C . PHE A 1 101 ? -29.656 -3.287 1.85 1 90.94 101 PHE A C 1
ATOM 829 O O . PHE A 1 101 ? -28.953 -4.297 1.792 1 90.94 101 PHE A O 1
ATOM 836 N N . LEU A 1 102 ? -29.344 -2.057 1.312 1 94.25 102 LEU A N 1
ATOM 837 C CA . LEU A 1 102 ? -28.141 -1.944 0.476 1 94.25 102 LEU A CA 1
ATOM 838 C C . LEU A 1 102 ? -27.078 -1.11 1.168 1 94.25 102 LEU A C 1
ATOM 840 O O . LEU A 1 102 ? -27.391 -0.24 1.983 1 94.25 102 LEU A O 1
ATOM 844 N N . SER A 1 103 ? -25.875 -1.438 0.896 1 94.19 103 SER A N 1
ATOM 845 C CA . SER A 1 103 ? -24.734 -0.598 1.255 1 94.19 103 SER A CA 1
ATOM 846 C C . SER A 1 103 ? -23.875 -0.302 0.041 1 94.19 103 SER A C 1
ATOM 848 O O . SER A 1 103 ? -23.781 -1.115 -0.882 1 94.19 103 SER A O 1
ATOM 850 N N . THR A 1 104 ? -23.266 0.849 -0.027 1 93.56 104 THR A N 1
ATOM 851 C CA . THR A 1 104 ? -22.438 1.226 -1.17 1 93.56 104 THR A CA 1
ATOM 852 C C . THR A 1 104 ? -21.094 1.799 -0.708 1 93.56 104 THR A C 1
ATOM 854 O O . THR A 1 104 ? -21.016 2.41 0.359 1 93.56 104 THR A O 1
ATOM 857 N N . ASP A 1 105 ? -20.109 1.529 -1.5 1 92.75 105 ASP A N 1
ATOM 858 C CA . ASP A 1 105 ? -18.75 2.035 -1.277 1 92.75 105 ASP A CA 1
ATOM 859 C C . ASP A 1 105 ? -17.938 2.008 -2.566 1 92.75 105 ASP A C 1
ATOM 861 O O . ASP A 1 105 ? -18.297 1.312 -3.52 1 92.75 105 ASP A O 1
ATOM 865 N N . SER A 1 106 ? -16.969 2.859 -2.604 1 90.75 106 SER A N 1
ATOM 866 C CA . SER A 1 106 ? -16.078 2.914 -3.766 1 90.75 106 SER A CA 1
ATOM 867 C C . SER A 1 106 ? -14.625 2.713 -3.365 1 90.75 106 SER A C 1
ATOM 869 O O . SER A 1 106 ? -14.266 2.918 -2.207 1 90.75 106 SER A O 1
ATOM 871 N N . HIS A 1 107 ? -13.898 2.213 -4.352 1 87.62 107 HIS A N 1
ATOM 872 C CA . HIS A 1 107 ? -12.477 1.977 -4.129 1 87.62 107 HIS A CA 1
ATOM 873 C C . HIS A 1 107 ? -11.656 2.346 -5.363 1 87.62 107 HIS A C 1
ATOM 875 O O . HIS A 1 107 ? -12.062 2.049 -6.488 1 87.62 107 HIS A O 1
ATOM 881 N N . TYR A 1 108 ? -10.531 2.967 -5.062 1 83.5 108 TYR A N 1
ATOM 882 C CA . TYR A 1 108 ? -9.586 3.34 -6.109 1 83.5 108 TYR A CA 1
ATOM 883 C C . TYR A 1 108 ? -8.531 2.26 -6.297 1 83.5 108 TYR A C 1
ATOM 885 O O . TYR A 1 108 ? -8.273 1.465 -5.391 1 83.5 108 TYR A O 1
ATOM 893 N N . ASN A 1 109 ? -7.953 2.184 -7.473 1 77.94 109 ASN A N 1
ATOM 894 C CA . ASN A 1 109 ? -6.879 1.222 -7.703 1 77.94 109 ASN A CA 1
ATOM 895 C C . ASN A 1 109 ? -5.602 1.624 -6.977 1 77.94 109 ASN A C 1
ATOM 897 O O . ASN A 1 109 ? -4.789 0.768 -6.617 1 77.94 109 ASN A O 1
ATOM 901 N N . VAL A 1 110 ? -5.383 2.949 -6.906 1 70.81 110 VAL A N 1
ATOM 902 C CA . VAL A 1 110 ? -4.262 3.463 -6.129 1 70.81 110 VAL A CA 1
ATOM 903 C C . VAL A 1 110 ? -4.703 4.691 -5.336 1 70.81 110 VAL A C 1
ATOM 905 O O . VAL A 1 110 ? -5.695 5.336 -5.68 1 70.81 110 VAL A O 1
ATOM 908 N N . GLY A 1 111 ? -4.09 4.914 -4.199 1 60.69 111 GLY A N 1
ATOM 909 C CA . GLY A 1 111 ? -4.477 6 -3.312 1 60.69 111 GLY A CA 1
ATOM 910 C C . GLY A 1 111 ? -4.309 7.371 -3.941 1 60.69 111 GLY A C 1
ATOM 911 O O . GLY A 1 111 ? -5.18 8.234 -3.807 1 60.69 111 GLY A O 1
ATOM 912 N N . ARG A 1 112 ? -3.105 7.691 -4.461 1 59.94 112 ARG A N 1
ATOM 913 C CA . ARG A 1 112 ? -2.83 8.977 -5.094 1 59.94 112 ARG A CA 1
ATOM 914 C C . ARG A 1 112 ? -2.723 8.828 -6.609 1 59.94 112 ARG A C 1
ATOM 916 O O . ARG A 1 112 ? -2.148 7.855 -7.102 1 59.94 112 ARG A O 1
ATOM 923 N N . ASN A 1 113 ? -3.387 9.664 -7.391 1 67.12 113 ASN A N 1
ATOM 924 C CA . ASN A 1 113 ? -3.375 9.672 -8.852 1 67.12 113 ASN A CA 1
ATOM 925 C C . ASN A 1 113 ? -3.982 8.398 -9.422 1 67.12 113 ASN A C 1
ATOM 927 O O . ASN A 1 113 ? -3.389 7.754 -10.289 1 67.12 113 ASN A O 1
ATOM 931 N N . ALA A 1 114 ? -5.152 8.062 -8.883 1 78.69 114 ALA A N 1
ATOM 932 C CA . ALA A 1 114 ? -5.832 6.84 -9.289 1 78.69 114 ALA A CA 1
ATOM 933 C C . ALA A 1 114 ? -6.211 6.895 -10.766 1 78.69 114 ALA A C 1
ATOM 935 O O . ALA A 1 114 ? -6.566 7.957 -11.289 1 78.69 114 ALA A O 1
ATOM 936 N N . THR A 1 115 ? -6.086 5.77 -11.469 1 80.62 115 THR A N 1
ATOM 937 C CA . THR A 1 115 ? -6.453 5.676 -12.883 1 80.62 115 THR A CA 1
ATOM 938 C C . THR A 1 115 ? -7.738 4.875 -13.055 1 80.62 115 THR A C 1
ATOM 940 O O . THR A 1 115 ? -8.297 4.812 -14.148 1 80.62 115 THR A O 1
ATOM 943 N N . ALA A 1 116 ? -8.227 4.281 -12.008 1 87 116 ALA A N 1
ATOM 944 C CA . ALA A 1 116 ? -9.469 3.512 -12.062 1 87 116 ALA A CA 1
ATOM 945 C C . ALA A 1 116 ? -10.18 3.523 -10.719 1 87 116 ALA A C 1
ATOM 947 O O . ALA A 1 116 ? -9.539 3.654 -9.672 1 87 116 ALA A O 1
ATOM 948 N N . CYS A 1 117 ? -11.445 3.453 -10.773 1 90.25 117 CYS A N 1
ATOM 949 C CA . CYS A 1 117 ? -12.305 3.439 -9.586 1 90.25 117 CYS A CA 1
ATOM 950 C C . CYS A 1 117 ? -13.453 2.461 -9.758 1 90.25 117 CYS A C 1
ATOM 952 O O . CYS A 1 117 ? -14.023 2.348 -10.844 1 90.25 117 CYS A O 1
ATOM 954 N N . GLN A 1 118 ? -13.711 1.74 -8.766 1 92.12 118 GLN A N 1
ATOM 955 C CA . GLN A 1 118 ? -14.852 0.838 -8.758 1 92.12 118 GLN A CA 1
ATOM 956 C C . GLN A 1 118 ? -15.828 1.192 -7.633 1 92.12 118 GLN A C 1
ATOM 958 O O . GLN A 1 118 ? -15.406 1.443 -6.5 1 92.12 118 GLN A O 1
ATOM 963 N N . SER A 1 119 ? -17.062 1.271 -7.953 1 94.62 119 SER A N 1
ATOM 964 C CA . SER A 1 119 ? -18.141 1.357 -6.969 1 94.62 119 SER A CA 1
ATOM 965 C C . SER A 1 119 ? -18.969 0.076 -6.938 1 94.62 119 SER A C 1
ATOM 967 O O . SER A 1 119 ? -19.109 -0.597 -7.961 1 94.62 119 SER A O 1
ATOM 969 N N . LEU A 1 120 ? -19.391 -0.254 -5.789 1 95.62 120 LEU A N 1
ATOM 970 C CA . LEU A 1 120 ? -20.219 -1.445 -5.684 1 95.62 120 LEU A CA 1
ATOM 971 C C . LEU A 1 120 ? -21.375 -1.22 -4.711 1 95.62 120 LEU A C 1
ATOM 973 O O . LEU A 1 120 ? -21.266 -0.385 -3.809 1 95.62 120 LEU A O 1
ATOM 977 N N . MET A 1 121 ? -22.422 -1.867 -4.934 1 94.31 121 MET A N 1
ATOM 978 C CA . MET A 1 121 ? -23.609 -1.922 -4.082 1 94.31 121 MET A CA 1
ATOM 979 C C . MET A 1 121 ? -23.875 -3.346 -3.604 1 94.31 121 MET A C 1
ATOM 981 O O . MET A 1 121 ? -24.016 -4.262 -4.414 1 94.31 121 MET A O 1
ATOM 985 N N . MET A 1 122 ? -23.906 -3.471 -2.328 1 93.69 122 MET A N 1
ATOM 986 C CA . MET A 1 122 ? -24.047 -4.789 -1.713 1 93.69 122 MET A CA 1
ATOM 987 C C . MET A 1 122 ? -25.422 -4.938 -1.052 1 93.69 122 MET A C 1
ATOM 989 O O . MET A 1 122 ? -25.891 -4.027 -0.368 1 93.69 122 MET A O 1
ATOM 993 N N . ASP A 1 123 ? -26.047 -6.027 -1.336 1 92.06 123 ASP A N 1
ATOM 994 C CA . ASP A 1 123 ? -27.156 -6.477 -0.506 1 92.06 123 ASP A CA 1
ATOM 995 C C . ASP A 1 123 ? -26.656 -7.086 0.801 1 92.06 123 ASP A C 1
ATOM 997 O O . ASP A 1 123 ? -26.141 -8.211 0.813 1 92.06 123 ASP A O 1
ATOM 1001 N N . ASN A 1 124 ? -26.875 -6.383 1.822 1 86.44 124 ASN A N 1
ATOM 1002 C CA . ASN A 1 124 ? -26.281 -6.77 3.098 1 86.44 124 ASN A CA 1
ATOM 1003 C C . ASN A 1 124 ? -26.922 -8.039 3.65 1 86.44 124 ASN A C 1
ATOM 1005 O O . ASN A 1 124 ? -26.25 -8.828 4.328 1 86.44 124 ASN A O 1
ATOM 1009 N N . ARG A 1 125 ? -28.141 -8.234 3.418 1 83.06 125 ARG A N 1
ATOM 1010 C CA . ARG A 1 125 ? -28.812 -9.43 3.91 1 83.06 125 ARG A CA 1
ATOM 1011 C C . ARG A 1 125 ? -28.469 -10.648 3.064 1 83.06 125 ARG A C 1
ATOM 1013 O O . ARG A 1 125 ? -28.172 -11.719 3.6 1 83.06 125 ARG A O 1
ATOM 1020 N N . GLY A 1 126 ? -28.547 -10.438 1.775 1 86.44 126 GLY A N 1
ATOM 1021 C CA . GLY A 1 126 ? -28.219 -11.516 0.867 1 86.44 126 GLY A CA 1
ATOM 1022 C C . GLY A 1 126 ? -26.734 -11.758 0.749 1 86.44 126 GLY A C 1
ATOM 1023 O O . GLY A 1 126 ? -26.297 -12.797 0.233 1 86.44 126 GLY A O 1
ATOM 1024 N N . LYS A 1 127 ? -25.969 -10.82 1.201 1 88.38 127 LYS A N 1
ATOM 1025 C CA . LYS A 1 127 ? -24.516 -10.883 1.178 1 88.38 127 LYS A CA 1
ATOM 1026 C C . LYS A 1 127 ? -23.984 -11.062 -0.245 1 88.38 127 LYS A C 1
ATOM 1028 O O . LYS A 1 127 ? -23.109 -11.891 -0.491 1 88.38 127 LYS A O 1
ATOM 1033 N N . VAL A 1 128 ? -24.609 -10.406 -1.161 1 93.19 128 VAL A N 1
ATOM 1034 C CA . VAL A 1 128 ? -24.219 -10.453 -2.566 1 93.19 128 VAL A CA 1
ATOM 1035 C C . VAL A 1 128 ? -24.078 -9.031 -3.109 1 93.19 128 VAL A C 1
ATOM 1037 O O . VAL A 1 128 ? -24.734 -8.102 -2.617 1 93.19 128 VAL A O 1
ATOM 1040 N N . VAL A 1 129 ? -23.25 -8.906 -4.094 1 96 129 VAL A N 1
ATOM 1041 C CA . VAL A 1 129 ? -23.109 -7.641 -4.809 1 96 129 VAL A CA 1
ATOM 1042 C C . VAL A 1 129 ? -24.219 -7.523 -5.859 1 96 129 VAL A C 1
ATOM 1044 O O . VAL A 1 129 ? -24.312 -8.367 -6.754 1 96 129 VAL A O 1
ATOM 1047 N N . GLY A 1 130 ? -25.016 -6.508 -5.727 1 95.19 130 GLY A N 1
ATOM 1048 C CA . GLY A 1 130 ? -26.141 -6.336 -6.617 1 95.19 130 GLY A CA 1
ATOM 1049 C C . GLY A 1 130 ? -25.828 -5.473 -7.824 1 95.19 130 GLY A C 1
ATOM 1050 O O . GLY A 1 130 ? -26.516 -5.543 -8.844 1 95.19 130 GLY A O 1
ATOM 1051 N N . GLU A 1 131 ? -24.859 -4.637 -7.699 1 95.88 131 GLU A N 1
ATOM 1052 C CA . GLU A 1 131 ? -24.422 -3.781 -8.805 1 95.88 131 GLU A CA 1
ATOM 1053 C C . GLU A 1 131 ? -23 -3.301 -8.609 1 95.88 131 GLU A C 1
ATOM 1055 O O . GLU A 1 131 ? -22.531 -3.152 -7.477 1 95.88 131 GLU A O 1
ATOM 1060 N N . THR A 1 132 ? -22.328 -3.113 -9.727 1 96.25 132 THR A N 1
ATOM 1061 C CA . THR A 1 132 ? -20.984 -2.574 -9.68 1 96.25 132 THR A CA 1
ATOM 1062 C C . THR A 1 132 ? -20.656 -1.8 -10.961 1 96.25 132 THR A C 1
ATOM 1064 O O . THR A 1 132 ? -21.281 -2.031 -12 1 96.25 132 THR A O 1
ATOM 1067 N N . THR A 1 133 ? -19.797 -0.805 -10.844 1 94.69 133 THR A N 1
ATOM 1068 C CA . THR A 1 133 ? -19.312 -0.023 -11.977 1 94.69 133 THR A CA 1
ATOM 1069 C C . THR A 1 133 ? -17.828 0.289 -11.828 1 94.69 133 THR A C 1
ATOM 1071 O O . THR A 1 133 ? -17.344 0.547 -10.719 1 94.69 133 THR A O 1
ATOM 1074 N N . VAL A 1 134 ? -17.156 0.172 -12.945 1 92.31 134 VAL A N 1
ATOM 1075 C CA . VAL A 1 134 ? -15.75 0.568 -12.992 1 92.31 134 VAL A CA 1
ATOM 1076 C C . VAL A 1 134 ? -15.57 1.729 -13.969 1 92.31 134 VAL A C 1
ATOM 1078 O O . VAL A 1 134 ? -16.109 1.704 -15.078 1 92.31 134 VAL A O 1
ATOM 1081 N N . ILE A 1 135 ? -14.875 2.777 -13.484 1 90.69 135 ILE A N 1
ATOM 1082 C CA . ILE A 1 135 ? -14.516 3.854 -14.398 1 90.69 135 ILE A CA 1
ATOM 1083 C C . ILE A 1 135 ? -12.992 3.945 -14.516 1 90.69 135 ILE A C 1
ATOM 1085 O O . ILE A 1 135 ? -12.273 3.633 -13.57 1 90.69 135 ILE A O 1
ATOM 1089 N N . LYS A 1 136 ? -12.539 4.363 -15.633 1 86 136 LYS A N 1
ATOM 1090 C CA . LYS A 1 136 ? -11.109 4.438 -15.93 1 86 136 LYS A CA 1
ATOM 1091 C C . LYS A 1 136 ? -10.734 5.809 -16.484 1 86 136 LYS A C 1
ATOM 1093 O O . LYS A 1 136 ? -11.469 6.371 -17.312 1 86 136 LYS A O 1
ATOM 1098 N N . LYS A 1 137 ? -9.664 6.453 -15.953 1 77.56 137 LYS A N 1
ATOM 1099 C CA . LYS A 1 137 ? -9.148 7.746 -16.391 1 77.56 137 LYS A CA 1
ATOM 1100 C C . LYS A 1 137 ? -8.172 7.582 -17.562 1 77.56 137 LYS A C 1
ATOM 1102 O O . LYS A 1 137 ? -8.055 8.469 -18.406 1 77.56 137 LYS A O 1
ATOM 1107 N N . SER A 1 138 ? -7.383 6.551 -17.828 1 61.28 138 SER A N 1
ATOM 1108 C CA . SER A 1 138 ? -6.281 6.465 -18.781 1 61.28 138 SER A CA 1
ATOM 1109 C C . SER A 1 138 ? -6.758 6.742 -20.203 1 61.28 138 SER A C 1
ATOM 1111 O O . SER A 1 138 ? -7.957 6.918 -20.438 1 61.28 138 SER A O 1
ATOM 1113 N N . SER A 1 139 ? -5.652 6.934 -21.047 1 54.97 139 SER A N 1
ATOM 1114 C CA . SER A 1 139 ? -5.871 7.152 -22.469 1 54.97 139 SER A CA 1
ATOM 1115 C C . SER A 1 139 ? -6.844 6.129 -23.047 1 54.97 139 SER A C 1
ATOM 1117 O O . SER A 1 139 ? -6.559 4.93 -23.047 1 54.97 139 SER A O 1
ATOM 1119 N N . GLY A 1 140 ? -8.086 6.637 -23.172 1 58.31 140 GLY A N 1
ATOM 1120 C CA . GLY A 1 140 ? -9.141 5.805 -23.734 1 58.31 140 GLY A CA 1
ATOM 1121 C C . GLY A 1 140 ? -10.172 5.379 -22.703 1 58.31 140 GLY A C 1
ATOM 1122 O O . GLY A 1 140 ? -10.992 4.496 -22.969 1 58.31 140 GLY A O 1
ATOM 1123 N N . GLY A 1 141 ? -9.844 5.934 -21.438 1 65.69 141 GLY A N 1
ATOM 1124 C CA . GLY A 1 141 ? -10.859 5.625 -20.438 1 65.69 141 GLY A CA 1
ATOM 1125 C C . GLY A 1 141 ? -12.117 6.453 -20.609 1 65.69 141 GLY A C 1
ATOM 1126 O O . GLY A 1 141 ? -12.25 7.211 -21.562 1 65.69 141 GLY A O 1
ATOM 1127 N N . ASP A 1 142 ? -13.102 6.039 -19.828 1 77.38 142 ASP A N 1
ATOM 1128 C CA . ASP A 1 142 ? -14.438 6.613 -19.984 1 77.38 142 ASP A CA 1
ATOM 1129 C C . ASP A 1 142 ? -14.641 7.789 -19.031 1 77.38 142 ASP A C 1
ATOM 1131 O O . ASP A 1 142 ? -15.758 8.305 -18.906 1 77.38 142 ASP A O 1
ATOM 1135 N N . PHE A 1 143 ? -13.422 8.102 -18.391 1 84.25 143 PHE A N 1
ATOM 1136 C CA . PHE A 1 143 ? -13.531 9.211 -17.453 1 84.25 143 PHE A CA 1
ATOM 1137 C C . PHE A 1 143 ? -12.414 10.227 -17.672 1 84.25 143 PHE A C 1
ATOM 1139 O O . PHE A 1 143 ? -11.242 9.859 -17.703 1 84.25 143 PHE A O 1
ATOM 1146 N N . GLU A 1 144 ? -12.68 11.492 -17.859 1 76.44 144 GLU A N 1
ATOM 1147 C CA . GLU A 1 144 ? -11.695 12.531 -18.156 1 76.44 144 GLU A CA 1
ATOM 1148 C C . GLU A 1 144 ? -11.531 13.492 -16.984 1 76.44 144 GLU A C 1
ATOM 1150 O O . GLU A 1 144 ? -10.641 14.344 -17 1 76.44 144 GLU A O 1
ATOM 1155 N N . GLY A 1 145 ? -12.109 13.273 -15.891 1 73.31 145 GLY A N 1
ATOM 1156 C CA . GLY A 1 145 ? -12.016 14.18 -14.766 1 73.31 145 GLY A CA 1
ATOM 1157 C C . GLY A 1 145 ? -10.875 13.852 -13.82 1 73.31 145 GLY A C 1
ATOM 1158 O O . GLY A 1 145 ? -10.125 12.898 -14.055 1 73.31 145 GLY A O 1
ATOM 1159 N N . PRO A 1 146 ? -10.594 14.812 -12.914 1 76.12 146 PRO A N 1
ATOM 1160 C CA . PRO A 1 146 ? -9.555 14.539 -11.922 1 76.12 146 PRO A CA 1
ATOM 1161 C C . PRO A 1 146 ? -9.852 13.297 -11.086 1 76.12 146 PRO A C 1
ATOM 1163 O O . PRO A 1 146 ? -11.008 12.891 -10.961 1 76.12 146 PRO A O 1
ATOM 1166 N N . SER A 1 147 ? -8.805 12.68 -10.578 1 78.12 147 SER A N 1
ATOM 1167 C CA . SER A 1 147 ? -8.914 11.43 -9.836 1 78.12 147 SER A CA 1
ATOM 1168 C C . SER A 1 147 ? -9.805 11.586 -8.609 1 78.12 147 SER A C 1
ATOM 1170 O O . SER A 1 147 ? -10.469 10.641 -8.188 1 78.12 147 SER A O 1
ATOM 1172 N N . ASN A 1 148 ? -9.875 12.836 -8.109 1 76.12 148 ASN A N 1
ATOM 1173 C CA . ASN A 1 148 ? -10.578 13.039 -6.852 1 76.12 148 ASN A CA 1
ATOM 1174 C C . ASN A 1 148 ? -12.094 12.977 -7.039 1 76.12 148 ASN A C 1
ATOM 1176 O O . ASN A 1 148 ? -12.844 12.867 -6.066 1 76.12 148 ASN A O 1
ATOM 1180 N N . ILE A 1 149 ? -12.594 13.047 -8.258 1 84.19 149 ILE A N 1
ATOM 1181 C CA . ILE A 1 149 ? -14.031 13.039 -8.477 1 84.19 149 ILE A CA 1
ATOM 1182 C C . ILE A 1 149 ? -14.453 11.688 -9.07 1 84.19 149 ILE A C 1
ATOM 1184 O O . ILE A 1 149 ? -15.625 11.48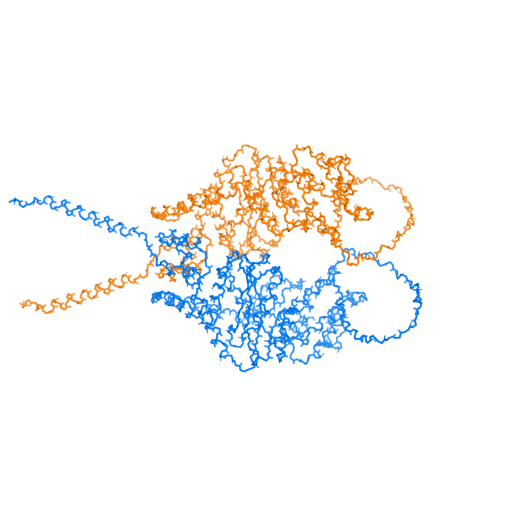4 -9.383 1 84.19 149 ILE A O 1
ATOM 1188 N N . MET A 1 150 ? -13.578 10.766 -9.266 1 87.19 150 MET A N 1
ATOM 1189 C CA . MET A 1 150 ? -13.867 9.469 -9.875 1 87.19 150 MET A CA 1
ATOM 1190 C C . MET A 1 150 ? -14.867 8.688 -9.039 1 87.19 150 MET A C 1
ATOM 1192 O O . MET A 1 150 ? -15.734 7.992 -9.578 1 87.19 150 MET A O 1
ATOM 1196 N N . GLU A 1 151 ? -14.672 8.836 -7.73 1 89.94 151 GLU A N 1
ATOM 1197 C CA . GLU A 1 151 ? -15.578 8.109 -6.844 1 89.94 151 GLU A CA 1
ATOM 1198 C C . GLU A 1 151 ? -17.016 8.57 -7.031 1 89.94 151 GLU A C 1
ATOM 1200 O O . GLU A 1 151 ? -17.922 7.746 -7.141 1 89.94 151 GLU A O 1
ATOM 1205 N N . THR A 1 152 ? -17.172 9.859 -7.078 1 90.38 152 THR A N 1
ATOM 1206 C CA . THR A 1 152 ? -18.5 10.43 -7.262 1 90.38 152 THR A CA 1
ATOM 1207 C C . THR A 1 152 ? -19.094 10 -8.594 1 90.38 152 THR A C 1
ATOM 1209 O O . THR A 1 152 ? -20.25 9.539 -8.648 1 90.38 152 THR A O 1
ATOM 1212 N N . GLU A 1 153 ? -18.328 10.133 -9.609 1 92.19 153 GLU A N 1
ATOM 1213 C CA . GLU A 1 153 ? -18.781 9.766 -10.945 1 92.19 153 GLU A CA 1
ATOM 1214 C C . GLU A 1 153 ? -19.094 8.273 -11.031 1 92.19 153 GLU A C 1
ATOM 1216 O O . GLU A 1 153 ? -20.094 7.871 -11.625 1 92.19 153 GLU A O 1
ATOM 1221 N N . CYS A 1 154 ? -18.266 7.496 -10.469 1 94.19 154 CYS A N 1
ATOM 1222 C CA . CYS A 1 154 ? -18.422 6.047 -10.469 1 94.19 154 CYS A CA 1
ATOM 1223 C C . CYS A 1 154 ? -19.703 5.641 -9.75 1 94.19 154 CYS A C 1
ATOM 1225 O O . CYS A 1 154 ? -20.469 4.805 -10.242 1 94.19 154 CYS A O 1
ATOM 1227 N N . THR A 1 155 ? -19.938 6.219 -8.641 1 94.94 155 THR A N 1
ATOM 1228 C CA . THR A 1 155 ? -21.141 5.949 -7.859 1 94.94 155 THR A CA 1
ATOM 1229 C C . THR A 1 155 ? -22.391 6.379 -8.625 1 94.94 155 THR A C 1
ATOM 1231 O O . THR A 1 155 ? -23.375 5.648 -8.672 1 94.94 155 THR A O 1
ATOM 1234 N N . LYS A 1 156 ? -22.281 7.539 -9.188 1 95.44 156 LYS A N 1
ATOM 1235 C CA . LYS A 1 156 ? -23.406 8.039 -9.969 1 95.44 156 LYS A CA 1
ATOM 1236 C C . LYS A 1 156 ? -23.781 7.074 -11.094 1 95.44 156 LYS A C 1
ATOM 1238 O O . LYS A 1 156 ? -24.953 6.734 -11.266 1 95.44 156 LYS A O 1
ATOM 1243 N N . ARG A 1 157 ? -22.859 6.625 -11.805 1 94.88 157 ARG A N 1
ATOM 1244 C CA . ARG A 1 157 ? -23.094 5.703 -12.914 1 94.88 157 ARG A CA 1
ATOM 1245 C C . ARG A 1 157 ? -23.672 4.387 -12.414 1 94.88 157 ARG A C 1
ATOM 1247 O O . ARG A 1 157 ? -24.578 3.83 -13.039 1 94.88 157 ARG A O 1
ATOM 1254 N N . MET A 1 158 ? -23.078 3.916 -11.359 1 95.94 158 MET A N 1
ATOM 1255 C CA . MET A 1 158 ? -23.562 2.668 -10.773 1 95.94 158 MET A CA 1
ATOM 1256 C C . MET A 1 158 ? -25.031 2.785 -10.391 1 95.94 158 MET A C 1
ATOM 1258 O O . MET A 1 158 ? -25.844 1.925 -10.75 1 95.94 158 MET A O 1
ATOM 1262 N N . MET A 1 159 ? -25.359 3.834 -9.719 1 95.69 159 MET A N 1
ATOM 1263 C CA . MET A 1 159 ? -26.719 4.012 -9.211 1 95.69 159 MET A CA 1
ATOM 1264 C C . MET A 1 159 ? -27.703 4.242 -10.359 1 95.69 159 MET A C 1
ATOM 1266 O O . MET A 1 159 ? -28.859 3.82 -10.289 1 95.69 159 MET A O 1
ATOM 1270 N N . SER A 1 160 ? -27.234 4.902 -11.375 1 94.81 160 SER A N 1
ATOM 1271 C CA . SER A 1 160 ? -28.094 5.16 -12.531 1 94.81 160 SER A CA 1
ATOM 1272 C C . SER A 1 160 ? -28.484 3.863 -13.227 1 94.81 160 SER A C 1
ATOM 1274 O O . SER A 1 160 ? -29.516 3.807 -13.914 1 94.81 160 SER A O 1
ATOM 1276 N N . ASN A 1 161 ? -27.75 2.818 -13.055 1 91.94 161 ASN A N 1
ATOM 1277 C CA . ASN A 1 161 ? -27.969 1.548 -13.734 1 91.94 161 ASN A CA 1
ATOM 1278 C C . ASN A 1 161 ? -28.719 0.558 -12.852 1 91.94 161 ASN A C 1
ATOM 1280 O O . ASN A 1 161 ? -28.891 -0.606 -13.219 1 91.94 161 ASN A O 1
ATOM 1284 N N . PHE A 1 162 ? -29.109 0.974 -11.719 1 94.06 162 PHE A N 1
ATOM 1285 C CA . PHE A 1 162 ? -29.719 0.075 -10.75 1 94.06 162 PHE A CA 1
ATOM 1286 C C . PHE A 1 162 ? -31.172 0.46 -10.5 1 94.06 162 PHE A C 1
ATOM 1288 O O . PHE A 1 162 ? -31.516 1.646 -10.445 1 94.06 162 PHE A O 1
ATOM 1295 N N . ASP A 1 163 ? -32 -0.495 -10.312 1 91.69 163 ASP A N 1
ATOM 1296 C CA . ASP A 1 163 ? -33.406 -0.282 -9.984 1 91.69 163 ASP A CA 1
ATOM 1297 C C . ASP A 1 163 ? -33.625 -0.273 -8.469 1 91.69 163 ASP A C 1
ATOM 1299 O O . ASP A 1 163 ? -33.469 -1.304 -7.812 1 91.69 163 ASP A O 1
ATOM 1303 N N . PHE A 1 164 ? -34.125 0.8 -7.945 1 93.69 164 PHE A N 1
ATOM 1304 C CA . PHE A 1 164 ? -34.219 0.974 -6.5 1 93.69 164 PHE A CA 1
ATOM 1305 C C . PHE A 1 164 ? -35.656 0.751 -6.035 1 93.69 164 PHE A C 1
ATOM 1307 O O . PHE A 1 164 ? -36 1.081 -4.898 1 93.69 164 PHE A O 1
ATOM 1314 N N . THR A 1 165 ? -36.5 0.223 -6.844 1 89.88 165 THR A N 1
ATOM 1315 C CA . THR A 1 165 ? -37.906 0.055 -6.539 1 89.88 165 THR A CA 1
ATOM 1316 C C . THR A 1 165 ? -38.094 -0.764 -5.266 1 89.88 165 THR A C 1
ATOM 1318 O O . THR A 1 165 ? -38.969 -0.46 -4.449 1 89.88 165 THR A O 1
ATOM 1321 N N . ASN A 1 166 ? -37.312 -1.742 -5.074 1 88.12 166 ASN A N 1
ATOM 1322 C CA . ASN A 1 166 ? -37.469 -2.645 -3.939 1 88.12 166 ASN A CA 1
ATOM 1323 C C . ASN A 1 166 ? -36.469 -2.344 -2.838 1 88.12 166 ASN A C 1
ATOM 1325 O O . ASN A 1 166 ? -36.219 -3.174 -1.958 1 88.12 166 ASN A O 1
ATOM 1329 N N . VAL A 1 167 ? -35.938 -1.199 -2.836 1 93.56 167 VAL A N 1
ATOM 1330 C CA . VAL A 1 167 ? -34.906 -0.863 -1.869 1 93.56 167 VAL A CA 1
ATOM 1331 C C . VAL A 1 167 ? -35.5 -0.04 -0.73 1 93.56 167 VAL A C 1
ATOM 1333 O O . VAL A 1 167 ? -36.156 0.979 -0.969 1 93.56 167 VAL A O 1
ATOM 1336 N N . SER A 1 168 ? -35.312 -0.475 0.447 1 92.69 168 SER A N 1
ATOM 1337 C CA . SER A 1 168 ? -35.844 0.214 1.608 1 92.69 168 SER A CA 1
ATOM 1338 C C . SER A 1 168 ? -34.844 1.161 2.229 1 92.69 168 SER A C 1
ATOM 1340 O O . SER A 1 168 ? -35.188 2.24 2.709 1 92.69 168 SER A O 1
ATOM 1342 N N . THR A 1 169 ? -33.625 0.665 2.209 1 93.94 169 THR A N 1
ATOM 1343 C CA . THR A 1 169 ? -32.594 1.422 2.898 1 93.94 169 THR A CA 1
ATOM 1344 C C . THR A 1 169 ? -31.266 1.357 2.129 1 93.94 169 THR A C 1
ATOM 1346 O O . THR A 1 169 ? -30.922 0.313 1.575 1 93.94 169 THR A O 1
ATOM 1349 N N . VAL A 1 170 ? -30.594 2.48 2.096 1 95 170 VAL A N 1
ATOM 1350 C CA . VAL A 1 170 ? -29.25 2.531 1.541 1 95 170 VAL A CA 1
ATOM 1351 C C . VAL A 1 170 ? -28.281 3.09 2.584 1 95 170 VAL A C 1
ATOM 1353 O O . VAL A 1 170 ? -28.516 4.156 3.152 1 95 170 VAL A O 1
ATOM 1356 N N . VAL A 1 171 ? -27.219 2.316 2.83 1 94.25 171 VAL A N 1
ATOM 1357 C CA . VAL A 1 171 ? -26.219 2.693 3.816 1 94.25 171 VAL A CA 1
ATOM 1358 C C . VAL A 1 171 ? -24.953 3.203 3.107 1 94.25 171 VAL A C 1
ATOM 1360 O O . VAL A 1 171 ? -24.516 2.617 2.113 1 94.25 171 VAL A O 1
ATOM 1363 N N . HIS A 1 172 ? -24.375 4.309 3.58 1 91.56 172 HIS A N 1
ATOM 1364 C CA . HIS A 1 172 ? -23.109 4.824 3.059 1 91.56 172 HIS A CA 1
ATOM 1365 C C . HIS A 1 172 ? -22.188 5.273 4.188 1 91.56 172 HIS A C 1
ATOM 1367 O O . HIS A 1 172 ? -22.594 5.273 5.355 1 91.56 172 HIS A O 1
ATOM 1373 N N . ASP A 1 173 ? -20.797 5.645 3.912 1 87.25 173 ASP A N 1
ATOM 1374 C CA . ASP A 1 173 ? -19.766 5.91 4.906 1 87.25 173 ASP A CA 1
ATOM 1375 C C . ASP A 1 173 ? -19.688 7.402 5.227 1 87.25 173 ASP A C 1
ATOM 1377 O O . ASP A 1 173 ? -18.594 7.945 5.387 1 87.25 173 ASP A O 1
ATOM 1381 N N . ASN A 1 174 ? -20.734 8.156 5.277 1 84.44 174 ASN A N 1
ATOM 1382 C CA . ASN A 1 174 ? -20.828 9.547 5.703 1 84.44 174 ASN A CA 1
ATOM 1383 C C . ASN A 1 174 ? -20.156 10.492 4.703 1 84.44 174 ASN A C 1
ATOM 1385 O O . ASN A 1 174 ? -19.469 11.43 5.094 1 84.44 174 ASN A O 1
ATOM 1389 N N . ASP A 1 175 ? -20.25 10.156 3.479 1 83.81 175 ASP A N 1
ATOM 1390 C CA . ASP A 1 175 ? -19.812 11.039 2.4 1 83.81 175 ASP A CA 1
ATOM 1391 C C . ASP A 1 175 ? -20.984 11.82 1.812 1 83.81 175 ASP A C 1
ATOM 1393 O O . ASP A 1 175 ? -21.938 11.227 1.293 1 83.81 175 ASP A O 1
ATOM 1397 N N . ASN A 1 176 ? -20.797 13.141 1.902 1 86.44 176 ASN A N 1
ATOM 1398 C CA . ASN A 1 176 ? -21.906 14 1.503 1 86.44 176 ASN A CA 1
ATOM 1399 C C . ASN A 1 176 ? -22.203 13.883 0.011 1 86.44 176 ASN A C 1
ATOM 1401 O O . ASN A 1 176 ? -23.359 13.953 -0.404 1 86.44 176 ASN A O 1
ATOM 1405 N N . LYS A 1 177 ? -21.219 13.711 -0.796 1 89.69 177 LYS A N 1
ATOM 1406 C CA . LYS A 1 177 ? -21.438 13.57 -2.232 1 89.69 177 LYS A CA 1
ATOM 1407 C C . LYS A 1 177 ? -22.188 12.281 -2.551 1 89.69 177 LYS A C 1
ATOM 1409 O O . LYS A 1 177 ? -23.125 12.281 -3.363 1 89.69 177 LYS A O 1
ATOM 1414 N N . THR A 1 178 ? -21.828 11.258 -1.914 1 91.44 178 THR A N 1
ATOM 1415 C CA . THR A 1 178 ? -22.5 9.977 -2.09 1 91.44 178 THR A CA 1
ATOM 1416 C C . THR A 1 178 ? -23.953 10.055 -1.632 1 91.44 178 THR A C 1
ATOM 1418 O O . THR A 1 178 ? -24.859 9.539 -2.297 1 91.44 178 THR A O 1
ATOM 1421 N N . LYS A 1 179 ? -24.125 10.727 -0.549 1 92.56 179 LYS A N 1
ATOM 1422 C CA . LYS A 1 179 ? -25.469 10.906 -0.033 1 92.56 179 LYS A CA 1
ATOM 1423 C C . LYS A 1 179 ? -26.359 11.609 -1.056 1 92.56 179 LYS A C 1
ATOM 1425 O O . LYS A 1 179 ? -27.484 11.18 -1.303 1 92.56 179 LYS A O 1
ATOM 1430 N N . ALA A 1 180 ? -25.828 12.688 -1.594 1 93.94 180 ALA A N 1
ATOM 1431 C CA . ALA A 1 180 ? -26.594 13.445 -2.588 1 93.94 180 ALA A CA 1
ATOM 1432 C C . ALA A 1 180 ? -26.969 12.562 -3.779 1 93.94 180 ALA A C 1
ATOM 1434 O O . ALA A 1 180 ? -28.078 12.656 -4.301 1 93.94 180 ALA A O 1
ATOM 1435 N N . ILE A 1 181 ? -26.125 11.766 -4.172 1 95.06 181 ILE A N 1
ATOM 1436 C CA . ILE A 1 181 ? -26.359 10.875 -5.301 1 95.06 181 ILE A CA 1
ATOM 1437 C C . ILE A 1 181 ? -27.438 9.859 -4.945 1 95.06 181 ILE A C 1
ATOM 1439 O O . ILE A 1 181 ? -28.344 9.586 -5.75 1 95.06 181 ILE A O 1
ATOM 1443 N N . ILE A 1 182 ? -27.359 9.312 -3.77 1 94.56 182 ILE A N 1
ATOM 1444 C CA . ILE A 1 182 ? -28.359 8.352 -3.32 1 94.56 182 ILE A CA 1
ATOM 1445 C C . ILE A 1 182 ? -29.734 9.008 -3.305 1 94.56 182 ILE A C 1
ATOM 1447 O O . ILE A 1 182 ? -30.719 8.414 -3.756 1 94.56 182 ILE A O 1
ATOM 1451 N N . GLN A 1 183 ? -29.75 10.203 -2.771 1 94.94 183 GLN A N 1
ATOM 1452 C CA . GLN A 1 183 ? -31.016 10.938 -2.703 1 94.94 183 GLN A CA 1
ATOM 1453 C C . GLN A 1 183 ? -31.609 11.141 -4.094 1 94.94 183 GLN A C 1
ATOM 1455 O O . GLN A 1 183 ? -32.812 11.094 -4.27 1 94.94 183 GLN A O 1
ATOM 1460 N N . GLN A 1 184 ? -30.797 11.367 -5.012 1 94.94 184 GLN A N 1
ATOM 1461 C CA . GLN A 1 184 ? -31.219 11.617 -6.383 1 94.94 184 GLN A CA 1
ATOM 1462 C C . GLN A 1 184 ? -31.781 10.352 -7.023 1 94.94 184 GLN A C 1
ATOM 1464 O O . GLN A 1 184 ? -32.812 10.391 -7.684 1 94.94 184 GLN A O 1
ATOM 1469 N N . TYR A 1 185 ? -31.203 9.227 -6.82 1 94.69 185 TYR A N 1
ATOM 1470 C CA . TYR A 1 185 ? -31.547 8.023 -7.574 1 94.69 185 TYR A CA 1
ATOM 1471 C C . TYR A 1 185 ? -32.438 7.098 -6.762 1 94.69 185 TYR A C 1
ATOM 1473 O O . TYR A 1 185 ? -33.125 6.238 -7.32 1 94.69 185 TYR A O 1
ATOM 1481 N N . ALA A 1 186 ? -32.375 7.227 -5.488 1 94.06 186 ALA A N 1
ATOM 1482 C CA . ALA A 1 186 ? -33.219 6.434 -4.598 1 94.06 186 ALA A CA 1
ATOM 1483 C C . ALA A 1 186 ? -34 7.328 -3.627 1 94.06 186 ALA A C 1
ATOM 1485 O O . ALA A 1 186 ? -33.844 7.195 -2.408 1 94.06 186 ALA A O 1
ATOM 1486 N N . PRO A 1 187 ? -34.844 8.062 -4.117 1 92.81 187 PRO A N 1
ATOM 1487 C CA . PRO A 1 187 ? -35.531 9.039 -3.266 1 92.81 187 PRO A CA 1
ATOM 1488 C C . PRO A 1 187 ? -36.438 8.383 -2.225 1 92.81 187 PRO A C 1
ATOM 1490 O O . PRO A 1 187 ? -36.688 8.969 -1.168 1 92.81 187 PRO A O 1
ATOM 1493 N N . ASN A 1 188 ? -36.906 7.246 -2.484 1 92.69 188 ASN A N 1
ATOM 1494 C CA . ASN A 1 188 ? -37.844 6.59 -1.583 1 92.69 188 ASN A CA 1
ATOM 1495 C C . ASN A 1 188 ? -37.125 5.746 -0.536 1 92.69 188 ASN A C 1
ATOM 1497 O O . ASN A 1 188 ? -37.75 5.207 0.375 1 92.69 188 ASN A O 1
ATOM 1501 N N . ALA A 1 189 ? -35.875 5.586 -0.68 1 94.5 189 ALA A N 1
ATOM 1502 C CA . ALA A 1 189 ? -35.125 4.773 0.267 1 94.5 189 ALA A CA 1
ATOM 1503 C C . ALA A 1 189 ? -34.688 5.602 1.473 1 94.5 189 ALA A C 1
ATOM 1505 O O . ALA A 1 189 ? -34.375 6.789 1.342 1 94.5 189 ALA A O 1
ATOM 1506 N N . LYS A 1 190 ? -34.688 4.965 2.566 1 94 190 LYS A N 1
ATOM 1507 C CA . LYS A 1 190 ? -34.094 5.578 3.752 1 94 190 LYS A CA 1
ATOM 1508 C C . LYS A 1 190 ? -32.562 5.586 3.668 1 94 190 LYS A C 1
ATOM 1510 O O . LYS A 1 190 ? -31.953 4.555 3.404 1 94 190 LYS A O 1
ATOM 1515 N N . ILE A 1 191 ? -32.031 6.734 3.812 1 94.5 191 ILE A N 1
ATOM 1516 C CA . ILE A 1 191 ? -30.594 6.859 3.789 1 94.5 191 ILE A CA 1
ATOM 1517 C C . ILE A 1 191 ? -30.047 6.801 5.215 1 94.5 191 ILE A C 1
ATOM 1519 O O . ILE A 1 191 ? -30.469 7.574 6.078 1 94.5 191 ILE A O 1
ATOM 1523 N N . THR A 1 192 ? -29.156 5.891 5.473 1 93.25 192 THR A N 1
ATOM 1524 C CA . THR A 1 192 ? -28.641 5.727 6.82 1 93.25 192 THR A CA 1
ATOM 1525 C C . THR A 1 192 ? -27.109 5.66 6.801 1 93.25 192 THR A C 1
ATOM 1527 O O . THR A 1 192 ? -26.5 5.457 5.746 1 93.25 192 THR A O 1
ATOM 1530 N N . LEU A 1 193 ? -26.547 5.875 7.992 1 93.12 193 LEU A N 1
ATOM 1531 C CA . LEU A 1 193 ? -25.094 5.879 8.125 1 93.12 193 LEU A CA 1
ATOM 1532 C C . LEU A 1 193 ? -24.625 4.699 8.969 1 93.12 193 LEU A C 1
ATOM 1534 O O . LEU A 1 193 ? -25.312 4.281 9.898 1 93.12 193 LEU A O 1
ATOM 1538 N N . ASP A 1 194 ? -23.422 4.238 8.586 1 89.31 194 ASP A N 1
ATOM 1539 C CA . ASP A 1 194 ? -22.719 3.23 9.375 1 89.31 194 ASP A CA 1
ATOM 1540 C C . ASP A 1 194 ? -22.156 3.83 10.664 1 89.31 194 ASP A C 1
ATOM 1542 O O . ASP A 1 194 ? -21.406 4.797 10.625 1 89.31 194 ASP A O 1
ATOM 1546 N N . PRO A 1 195 ? -22.562 3.234 11.797 1 88.19 195 PRO A N 1
ATOM 1547 C CA . PRO A 1 195 ? -22.109 3.795 13.078 1 88.19 195 PRO A CA 1
ATOM 1548 C C . PRO A 1 195 ? -20.594 3.863 13.195 1 88.19 195 PRO A C 1
ATOM 1550 O O . PRO A 1 195 ? -20.047 4.812 13.773 1 88.19 195 PRO A O 1
ATOM 1553 N N . ARG A 1 196 ? -19.953 2.885 12.695 1 85.81 196 ARG A N 1
ATOM 1554 C CA . ARG A 1 196 ? -18.5 2.846 12.828 1 85.81 196 ARG A CA 1
ATOM 1555 C C . ARG A 1 196 ? -17.844 4.035 12.133 1 85.81 196 ARG A C 1
ATOM 1557 O O . ARG A 1 196 ? -16.938 4.66 12.672 1 85.81 196 ARG A O 1
ATOM 1564 N N . HIS A 1 197 ? -18.297 4.289 10.977 1 88.38 197 HIS A N 1
ATOM 1565 C CA . HIS A 1 197 ? -17.766 5.422 10.227 1 88.38 197 HIS A CA 1
ATOM 1566 C C . HIS A 1 197 ? -18.125 6.742 10.906 1 88.38 197 HIS A C 1
ATOM 1568 O O . HIS A 1 197 ? -17.328 7.684 10.898 1 88.38 197 HIS A O 1
ATOM 1574 N N . CYS A 1 198 ? -19.219 6.762 11.484 1 90.25 198 CYS A N 1
ATOM 1575 C CA . CYS A 1 198 ? -19.641 7.965 12.195 1 90.25 198 CYS A CA 1
ATOM 1576 C C . CYS A 1 198 ? -18.781 8.188 13.438 1 90.25 198 CYS A C 1
ATOM 1578 O O . CYS A 1 198 ? -18.391 9.32 13.727 1 90.25 198 CYS A O 1
ATOM 1580 N N . VAL A 1 199 ? -18.5 7.156 14.102 1 90.38 199 VAL A N 1
ATOM 1581 C CA . VAL A 1 199 ? -17.641 7.242 15.273 1 90.38 199 VAL A CA 1
ATOM 1582 C C . VAL A 1 199 ? -16.266 7.77 14.875 1 90.38 199 VAL A C 1
ATOM 1584 O O . VAL A 1 199 ? -15.711 8.633 15.555 1 90.38 199 VAL A O 1
ATOM 1587 N N . ARG A 1 200 ? -15.836 7.285 13.828 1 87.25 200 ARG A N 1
ATOM 1588 C CA . ARG A 1 200 ? -14.547 7.75 13.336 1 87.25 200 ARG A CA 1
ATOM 1589 C C . ARG A 1 200 ? -14.602 9.227 12.969 1 87.25 200 ARG A C 1
ATOM 1591 O O . ARG A 1 200 ? -13.664 9.977 13.242 1 87.25 200 ARG A O 1
ATOM 1598 N N . ALA A 1 201 ? -15.625 9.609 12.32 1 88 201 ALA A N 1
ATOM 1599 C CA . ALA A 1 201 ? -15.805 11.008 11.945 1 88 201 ALA A CA 1
ATOM 1600 C C . ALA A 1 201 ? -15.82 11.914 13.172 1 88 201 ALA A C 1
ATOM 1602 O O . ALA A 1 201 ? -15.195 12.977 13.18 1 88 201 ALA A O 1
ATOM 1603 N N . VAL A 1 202 ? -16.469 11.469 14.141 1 91.44 202 VAL A N 1
ATOM 1604 C CA . VAL A 1 202 ? -16.547 12.219 15.391 1 91.44 202 VAL A CA 1
ATOM 1605 C C . VAL A 1 202 ? -15.172 12.289 16.031 1 91.44 202 VAL A C 1
ATOM 1607 O O . VAL A 1 202 ? -14.773 13.336 16.562 1 91.44 202 VAL A O 1
ATOM 1610 N N . GLY A 1 203 ? -14.523 11.203 15.953 1 88.69 203 GLY A N 1
ATOM 1611 C CA . GLY A 1 203 ? -13.164 11.188 16.469 1 88.69 203 GLY A CA 1
ATOM 1612 C C . GLY A 1 203 ? -12.25 12.188 15.773 1 88.69 203 GLY A C 1
ATOM 1613 O O . GLY A 1 203 ? -11.516 12.922 16.438 1 88.69 203 GLY A O 1
ATOM 1614 N N . ARG A 1 204 ? -12.336 12.25 14.555 1 84.06 204 ARG A N 1
ATOM 1615 C CA . ARG A 1 204 ? -11.531 13.188 13.781 1 84.06 204 ARG A CA 1
ATOM 1616 C C . ARG A 1 204 ? -11.898 14.633 14.117 1 84.06 204 ARG A C 1
ATOM 1618 O O . ARG A 1 204 ? -11.023 15.492 14.227 1 84.06 204 ARG A O 1
ATOM 1625 N N . ALA A 1 205 ? -13.125 14.867 14.164 1 86.38 205 ALA A N 1
ATOM 1626 C CA . ALA A 1 205 ? -13.602 16.203 14.531 1 86.38 205 ALA A CA 1
ATOM 1627 C C . ALA A 1 205 ? -13.086 16.609 15.906 1 86.38 205 ALA A C 1
ATOM 1629 O O . ALA A 1 205 ? -12.711 17.766 16.109 1 86.38 205 ALA A O 1
ATOM 1630 N N . PHE A 1 206 ? -13.047 15.664 16.766 1 88.81 206 PHE A N 1
ATOM 1631 C CA . PHE A 1 206 ? -12.562 15.922 18.125 1 88.81 206 PHE A CA 1
ATOM 1632 C C . PHE A 1 206 ? -11.07 16.234 18.109 1 88.81 206 PHE A C 1
ATOM 1634 O O . PHE A 1 206 ? -10.617 17.125 18.828 1 88.81 206 PHE A O 1
ATOM 1641 N N . GLU A 1 207 ? -10.422 15.531 17.297 1 81.25 207 GLU A N 1
ATOM 1642 C CA . GLU A 1 207 ? -8.984 15.781 17.172 1 81.25 207 GLU A CA 1
ATOM 1643 C C . GLU A 1 207 ? -8.719 17.188 16.641 1 81.25 207 GLU A C 1
ATOM 1645 O O . GLU A 1 207 ? -7.758 17.844 17.062 1 81.25 207 GLU A O 1
ATOM 1650 N N . LYS A 1 208 ? -9.5 17.656 15.789 1 77.5 208 LYS A N 1
ATOM 1651 C CA . LYS A 1 208 ? -9.367 19 15.234 1 77.5 208 LYS A CA 1
ATOM 1652 C C . LYS A 1 208 ? -9.633 20.062 16.297 1 77.5 208 LYS A C 1
ATOM 1654 O O . LYS A 1 208 ? -9.07 21.156 16.25 1 77.5 208 LYS A O 1
ATOM 1659 N N . LEU A 1 209 ? -10.562 19.719 17.125 1 78.38 209 LEU A N 1
ATOM 1660 C CA . LEU A 1 209 ? -10.82 20.609 18.25 1 78.38 209 LEU A CA 1
ATOM 1661 C C . LEU A 1 209 ? -9.547 20.859 19.062 1 78.38 209 LEU A C 1
ATOM 1663 O O . LEU A 1 209 ? -9.289 21.984 19.5 1 78.38 209 LEU A O 1
ATOM 1667 N N . GLU A 1 210 ? -8.797 19.828 19.156 1 68.5 210 GLU A N 1
ATOM 1668 C CA . GLU A 1 210 ? -7.562 19.859 19.922 1 68.5 210 GLU A CA 1
ATOM 1669 C C . GLU A 1 210 ? -6.516 20.75 19.266 1 68.5 210 GLU A C 1
ATOM 1671 O O . GLU A 1 210 ? -5.797 21.484 19.938 1 68.5 210 GLU A O 1
ATOM 1676 N N . ASN A 1 211 ? -6.605 20.688 18.016 1 60.81 211 ASN A N 1
ATOM 1677 C CA . ASN A 1 211 ? -5.547 21.375 17.281 1 60.81 211 ASN A CA 1
ATOM 1678 C C . ASN A 1 211 ? -5.973 22.781 16.875 1 60.81 211 ASN A C 1
ATOM 1680 O O . ASN A 1 211 ? -5.23 23.5 16.188 1 60.81 211 ASN A O 1
ATOM 1684 N N . GLY A 1 212 ? -7.148 23.344 17.5 1 58.44 212 GLY A N 1
ATOM 1685 C CA . GLY A 1 212 ? -7.621 24.672 17.203 1 58.44 212 GLY A CA 1
ATOM 1686 C C . GLY A 1 212 ? -8.227 24.797 15.82 1 58.44 212 GLY A C 1
ATOM 1687 O O . GLY A 1 212 ? -8.562 25.906 15.375 1 58.44 212 GLY A O 1
ATOM 1688 N N . GLY A 1 213 ? -8.281 23.766 15.055 1 51.75 213 GLY A N 1
ATOM 1689 C CA . GLY A 1 213 ? -8.742 23.797 13.672 1 51.75 213 GLY A CA 1
ATOM 1690 C C . GLY A 1 213 ? -10.219 23.469 13.539 1 51.75 213 GLY A C 1
ATOM 1691 O O . GLY A 1 213 ? -10.711 23.266 12.422 1 51.75 213 GLY A O 1
ATOM 1692 N N . TYR 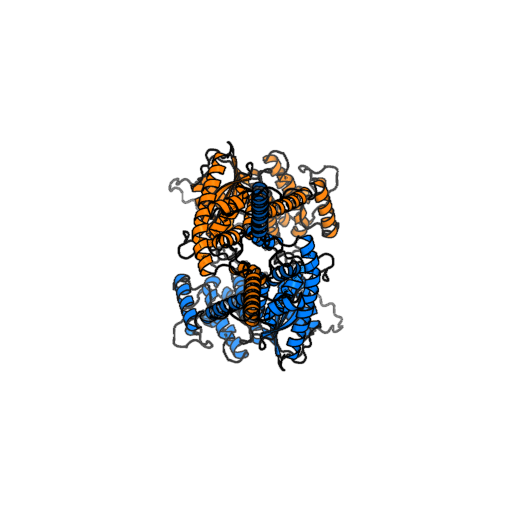A 1 214 ? -10.93 23.25 14.562 1 48.47 214 TYR A N 1
ATOM 1693 C CA . TYR A 1 214 ? -12.344 22.906 14.453 1 48.47 214 TYR A CA 1
ATOM 1694 C C . TYR A 1 214 ? -13.172 24.109 14.016 1 48.47 214 TYR A C 1
ATOM 1696 O O . TYR A 1 214 ? -13.273 25.094 14.742 1 48.47 214 TYR A O 1
ATOM 1704 N N . LYS A 1 215 ? -13.25 24.406 12.617 1 45.38 215 LYS A N 1
ATOM 1705 C CA . LYS A 1 215 ? -14.062 25.484 12.062 1 45.38 215 LYS A CA 1
ATOM 1706 C C . LYS A 1 215 ? -15.547 25.156 12.156 1 45.38 215 LYS A C 1
ATOM 1708 O O . LYS A 1 215 ? -15.938 23.984 12.094 1 45.38 215 LYS A O 1
ATOM 1713 N N . GLU A 1 216 ? -16.469 26.047 12.508 1 38.53 216 GLU A N 1
ATOM 1714 C CA . GLU A 1 216 ? -17.922 25.984 12.562 1 38.53 216 GLU A CA 1
ATOM 1715 C C . GLU A 1 216 ? -18.5 25.453 11.258 1 38.53 216 GLU A C 1
ATOM 1717 O O . GLU A 1 216 ? -18.062 25.859 10.172 1 38.53 216 GLU A O 1
ATOM 1722 N N . ALA A 1 217 ? -19.047 24.422 11.125 1 35.34 217 ALA A N 1
ATOM 1723 C CA . ALA A 1 217 ? -19.922 24.156 9.977 1 35.34 217 ALA A CA 1
ATOM 1724 C C . ALA A 1 217 ? -20.828 25.359 9.695 1 35.34 217 ALA A C 1
ATOM 1726 O O . ALA A 1 217 ? -21.562 25.812 10.57 1 35.34 217 ALA A O 1
ATOM 1727 N N . ALA A 1 218 ? -20.547 26.406 8.953 1 29.62 218 ALA A N 1
ATOM 1728 C CA . ALA A 1 218 ? -21.531 27.422 8.586 1 29.62 218 ALA A CA 1
ATOM 1729 C C . ALA A 1 218 ? -22.875 26.797 8.258 1 29.62 218 ALA A C 1
ATOM 1731 O O . ALA A 1 218 ? -22.953 25.859 7.469 1 29.62 218 ALA A O 1
ATOM 1732 N N . GLY A 1 219 ? -23.75 26.781 9.102 1 27.7 219 GLY A N 1
ATOM 1733 C CA . GLY A 1 219 ? -25.141 26.562 8.711 1 27.7 219 GLY A CA 1
ATOM 1734 C C . GLY A 1 219 ? -25.484 27.203 7.383 1 27.7 219 GLY A C 1
ATOM 1735 O O . GLY A 1 219 ? -25.25 28.391 7.18 1 27.7 219 GLY A O 1
ATOM 1736 N N . LYS A 1 220 ? -25.5 26.578 6.227 1 31.44 220 LYS A N 1
ATOM 1737 C CA . LYS A 1 220 ? -26.297 27.047 5.102 1 31.44 220 LYS A CA 1
ATOM 1738 C C . LYS A 1 220 ? -27.656 27.562 5.57 1 31.44 220 LYS A C 1
ATOM 1740 O O . LYS A 1 220 ? -28.531 26.781 5.949 1 31.44 220 LYS A O 1
ATOM 1745 N N . GLU A 1 221 ? -27.891 28.641 6.254 1 25.56 221 GLU A N 1
ATOM 1746 C CA . GLU A 1 221 ? -29.188 29.297 6.137 1 25.56 221 GLU A CA 1
ATOM 1747 C C . GLU A 1 221 ? -29.594 29.469 4.676 1 25.56 221 GLU A C 1
ATOM 1749 O O . GLU A 1 221 ? -28.875 30.094 3.898 1 25.56 221 GLU A O 1
ATOM 1754 N N . THR A 1 222 ? -30.281 28.531 4.098 1 25.92 222 THR A N 1
ATOM 1755 C CA . THR A 1 222 ? -31.188 28.797 2.988 1 25.92 222 THR A CA 1
ATOM 1756 C C . THR A 1 222 ? -32.031 30.016 3.264 1 25.92 222 THR A C 1
ATOM 1758 O O . THR A 1 222 ? -33 29.953 4.043 1 25.92 222 THR A O 1
ATOM 1761 N N . VAL A 1 223 ? -31.578 31.219 3.553 1 25.33 223 VAL A N 1
ATOM 1762 C CA . VAL A 1 223 ? -32.406 32.438 3.418 1 25.33 223 VAL A CA 1
ATOM 1763 C C . VAL A 1 223 ? -33.062 32.438 2.039 1 25.33 223 VAL A C 1
ATOM 1765 O O . VAL A 1 223 ? -32.375 32.531 1.019 1 25.33 223 VAL A O 1
ATOM 1768 N N . ASN A 1 224 ? -34.281 31.828 1.844 1 23.83 224 ASN A N 1
ATOM 1769 C CA . ASN A 1 224 ? -35.344 32.219 0.936 1 23.83 224 ASN A CA 1
ATOM 1770 C C . ASN A 1 224 ? -35.656 33.719 1.043 1 23.83 224 ASN A C 1
ATOM 1772 O O . ASN A 1 224 ? -36.5 34.125 1.85 1 23.83 224 ASN A O 1
ATOM 1776 N N . GLN A 1 225 ? -34.812 34.656 1.349 1 23.48 225 GLN A N 1
ATOM 1777 C CA . GLN A 1 225 ? -35.25 36.031 1.109 1 23.48 225 GLN A CA 1
ATOM 1778 C C . GLN A 1 225 ? -35.812 36.188 -0.305 1 23.48 225 GLN A C 1
ATOM 1780 O O . GLN A 1 225 ? -35.125 35.875 -1.282 1 23.48 225 GLN A O 1
ATOM 1785 N N . GLN A 1 226 ? -37.156 36.156 -0.377 1 21.67 226 GLN A N 1
ATOM 1786 C CA . GLN A 1 226 ? -38 36.875 -1.361 1 21.67 226 GLN A CA 1
ATOM 1787 C C . GLN A 1 226 ? -37.438 38.25 -1.677 1 21.67 226 GLN A C 1
ATOM 1789 O O . GLN A 1 226 ? -37.125 39.031 -0.768 1 21.67 226 GLN A O 1
ATOM 1794 N N . LYS A 1 227 ? -36.875 38.438 -2.855 1 25.27 227 LYS A N 1
ATOM 1795 C CA . LYS A 1 227 ? -36.656 39.688 -3.602 1 25.27 227 LYS A CA 1
ATOM 1796 C C . LYS A 1 227 ? -37.906 40.562 -3.539 1 25.27 227 LYS A C 1
ATOM 1798 O O . LYS A 1 227 ? -38.844 40.406 -4.34 1 25.27 227 LYS A O 1
ATOM 1803 N N . GLU A 1 228 ? -38.562 40.781 -2.357 1 21.73 228 GLU A N 1
ATOM 1804 C CA . GLU A 1 228 ? -39.375 42 -2.463 1 21.73 228 GLU A CA 1
ATOM 1805 C C . GLU A 1 228 ? -38.562 43.188 -2.982 1 21.73 228 GLU A C 1
ATOM 1807 O O . GLU A 1 228 ? -37.344 43.281 -2.711 1 21.73 228 GLU A O 1
ATOM 1812 N N . SER A 1 229 ? -39.094 44.062 -3.957 1 23.52 229 SER A N 1
ATOM 1813 C CA . SER A 1 229 ? -38.844 45.219 -4.832 1 23.52 229 SER A CA 1
ATOM 1814 C C . SER A 1 229 ? -38.406 46.438 -4.035 1 23.52 229 SER A C 1
ATOM 1816 O O . SER A 1 229 ? -38.125 47.469 -4.613 1 23.52 229 SER A O 1
ATOM 1818 N N . GLU A 1 230 ? -38.719 46.562 -2.641 1 21.17 230 GLU A N 1
ATOM 1819 C CA . GLU A 1 230 ? -38.812 48 -2.352 1 21.17 230 GLU A CA 1
ATOM 1820 C C . GLU A 1 230 ? -37.5 48.719 -2.59 1 21.17 230 GLU A C 1
ATOM 1822 O O . GLU A 1 230 ? -36.438 48.094 -2.584 1 21.17 230 GLU A O 1
ATOM 1827 N N . SER A 1 231 ? -37.5 50.219 -2.674 1 22.66 231 SER A N 1
ATOM 1828 C CA . SER A 1 231 ? -37 51.562 -2.98 1 22.66 231 SER A CA 1
ATOM 1829 C C . SER A 1 231 ? -35.844 51.938 -2.061 1 22.66 231 SER A C 1
ATOM 1831 O O . SER A 1 231 ? -34.875 52.531 -2.508 1 22.66 231 SER A O 1
ATOM 1833 N N . GLN A 1 232 ? -36.062 52.125 -0.67 1 22.19 232 GLN A N 1
ATOM 1834 C CA . GLN A 1 232 ? -35.406 53.312 -0.127 1 22.19 232 GLN A CA 1
ATOM 1835 C C . GLN A 1 232 ? -33.938 53.031 0.195 1 22.19 232 GLN A C 1
ATOM 1837 O O . GLN A 1 232 ? -33.562 51.938 0.588 1 22.19 232 GLN A O 1
ATOM 1842 N N . PRO A 1 233 ? -32.875 53.969 -0.197 1 24.14 233 PRO A N 1
ATOM 1843 C CA . PRO A 1 233 ? -31.422 54.094 -0.148 1 24.14 233 PRO A CA 1
ATOM 1844 C C . PRO A 1 233 ? -30.875 54 1.271 1 24.14 233 PRO A C 1
ATOM 1846 O O . PRO A 1 233 ? -29.719 54.375 1.513 1 24.14 233 PRO A O 1
ATOM 1849 N N . ALA A 1 234 ? -31.516 53.156 2.158 1 22.92 234 ALA A N 1
ATOM 1850 C CA . ALA A 1 234 ? -31.188 53.531 3.531 1 22.92 234 ALA A CA 1
ATOM 1851 C C . ALA A 1 234 ? -29.688 53.406 3.801 1 22.92 234 ALA A C 1
ATOM 1853 O O . ALA A 1 234 ? -29.047 52.438 3.381 1 22.92 234 ALA A O 1
ATOM 1854 N N . PHE A 1 235 ? -29.016 54.531 4.113 1 23.2 235 PHE A N 1
ATOM 1855 C CA . PHE A 1 235 ? -27.656 54.938 4.414 1 23.2 235 PHE A CA 1
ATOM 1856 C C . PHE A 1 235 ? -27.078 54.125 5.57 1 23.2 235 PHE A C 1
ATOM 1858 O O . PHE A 1 235 ? -27.656 54.094 6.66 1 23.2 235 PHE A O 1
ATOM 1865 N N . PRO A 1 236 ? -26.531 52.969 5.242 1 24.17 236 PRO A N 1
ATOM 1866 C CA . PRO A 1 236 ? -26.094 51.969 6.227 1 24.17 236 PRO A CA 1
ATOM 1867 C C . PRO A 1 236 ? -25.25 52.562 7.344 1 24.17 236 PRO A C 1
ATOM 1869 O O . PRO A 1 236 ? -24.25 53.25 7.07 1 24.17 236 PRO A O 1
ATOM 1872 N N . ILE A 1 237 ? -25.891 52.969 8.445 1 21.36 237 ILE A N 1
ATOM 1873 C CA . ILE A 1 237 ? -25.25 53.594 9.602 1 21.36 237 ILE A CA 1
ATOM 1874 C C . ILE A 1 237 ? -24.125 52.688 10.109 1 21.36 237 ILE A C 1
ATOM 1876 O O . ILE A 1 237 ? -24.328 51.5 10.367 1 21.36 237 ILE A O 1
ATOM 1880 N N . LYS A 1 238 ? -22.812 53.094 10.055 1 24.28 238 LYS A N 1
ATOM 1881 C CA . LYS A 1 238 ? -21.438 52.75 10.391 1 24.28 238 LYS A CA 1
ATOM 1882 C C . LYS A 1 238 ? -21.281 52.5 11.891 1 24.28 238 LYS A C 1
ATOM 1884 O O . LYS A 1 238 ? -21.156 53.438 12.672 1 24.28 238 LYS A O 1
ATOM 1889 N N . SER A 1 239 ? -22.25 51.781 12.492 1 22.27 239 SER A N 1
ATOM 1890 C CA . SER A 1 239 ? -21.984 51.812 13.93 1 22.27 239 SER A CA 1
ATOM 1891 C C . SER A 1 239 ? -20.625 51.188 14.25 1 22.27 239 SER A C 1
ATOM 1893 O O . SER A 1 239 ? -20.266 50.156 13.664 1 22.27 239 SER A O 1
ATOM 1895 N N . LYS A 1 240 ? -19.656 51.875 14.945 1 24.03 240 LYS A N 1
ATOM 1896 C CA . LYS A 1 240 ? -18.297 51.781 15.461 1 24.03 240 LYS A CA 1
ATOM 1897 C C . LYS A 1 240 ? -18.156 50.625 16.453 1 24.03 240 LYS A C 1
ATOM 1899 O O . LYS A 1 240 ? -18.406 50.812 17.641 1 24.03 240 LYS A O 1
ATOM 1904 N N . ALA A 1 241 ? -18.812 49.562 16.234 1 25.31 241 ALA A N 1
ATOM 1905 C CA . ALA A 1 241 ? -18.812 48.625 17.359 1 25.31 241 ALA A CA 1
ATOM 1906 C C . ALA A 1 241 ? -17.406 48.344 17.828 1 25.31 241 ALA A C 1
ATOM 1908 O O . ALA A 1 241 ? -16.469 48.281 17.031 1 25.31 241 ALA A O 1
ATOM 1909 N N . GLU A 1 242 ? -17.078 48.531 19.031 1 23.88 242 GLU A N 1
ATOM 1910 C CA . GLU A 1 242 ? -15.898 48.469 19.891 1 23.88 242 GLU A CA 1
ATOM 1911 C C . GLU A 1 242 ? -15.156 47.156 19.719 1 23.88 242 GLU A C 1
ATOM 1913 O O . GLU A 1 242 ? -15.766 46.062 19.703 1 23.88 242 GLU A O 1
ATOM 1918 N N . GLU A 1 243 ? -14.031 47.125 19.047 1 24.91 243 GLU A N 1
ATOM 1919 C CA . GLU A 1 243 ? -13.086 46.062 18.641 1 24.91 243 GLU A CA 1
ATOM 1920 C C . GLU A 1 243 ? -12.742 45.156 19.812 1 24.91 243 GLU A C 1
ATOM 1922 O O . GLU A 1 243 ? -12.273 45.625 20.859 1 24.91 243 GLU A O 1
ATOM 1927 N N . PRO A 1 244 ? -13.578 44.094 20.078 1 26.75 244 PRO A N 1
ATOM 1928 C CA . PRO A 1 244 ? -13.352 43.406 21.344 1 26.75 244 PRO A CA 1
ATOM 1929 C C . PRO A 1 244 ? -11.867 43.156 21.625 1 26.75 244 PRO A C 1
ATOM 1931 O O . PRO A 1 244 ? -11.055 43.125 20.703 1 26.75 244 PRO A O 1
ATOM 1934 N N . LYS A 1 245 ? -11.43 43.125 22.844 1 26.92 245 LYS A N 1
ATOM 1935 C CA . LYS A 1 245 ? -10.156 43.031 23.547 1 26.92 245 LYS A CA 1
ATOM 1936 C C . LYS A 1 245 ? -9.281 41.938 22.969 1 26.92 245 LYS A C 1
ATOM 1938 O O . LYS A 1 245 ? -9.789 41 22.312 1 26.92 245 LYS A O 1
ATOM 1943 N N . LYS A 1 246 ? -7.941 42.031 23.125 1 27.92 246 LYS A N 1
ATOM 1944 C CA . LYS A 1 246 ? -6.703 41.375 22.734 1 27.92 246 LYS A CA 1
ATOM 1945 C C . LYS A 1 246 ? -6.809 39.844 22.938 1 27.92 246 LYS A C 1
ATOM 1947 O O . LYS A 1 246 ? -7.059 39.375 24.047 1 27.92 246 LYS A O 1
ATOM 1952 N N . ARG A 1 247 ? -7.309 39.219 22.047 1 30.06 247 ARG A N 1
ATOM 1953 C CA . ARG A 1 247 ? -7.359 37.781 22.094 1 30.06 247 ARG A CA 1
ATOM 1954 C C . ARG A 1 247 ? -6.035 37.188 22.594 1 30.06 247 ARG A C 1
ATOM 1956 O O . ARG A 1 247 ? -4.965 37.594 22.125 1 30.06 247 ARG A O 1
ATOM 1963 N N . GLY A 1 248 ? -5.961 36.75 23.891 1 28.78 248 GLY A N 1
ATOM 1964 C CA . GLY A 1 248 ? -4.836 36.25 24.656 1 28.78 248 GLY A CA 1
ATOM 1965 C C . GLY A 1 248 ? -3.869 35.438 23.828 1 28.78 248 GLY A C 1
ATOM 1966 O O . GLY A 1 248 ? -4.184 35.031 22.688 1 28.78 248 GLY A O 1
ATOM 1967 N N . ARG A 1 249 ? -2.561 35.438 24.172 1 27.83 249 ARG A N 1
ATOM 1968 C CA . ARG A 1 249 ? -1.41 34.688 23.672 1 27.83 249 ARG A CA 1
ATOM 1969 C C . ARG A 1 249 ? -1.838 33.344 23.125 1 27.83 249 ARG A C 1
ATOM 1971 O O . ARG A 1 249 ? -2.682 32.656 23.703 1 27.83 249 ARG A O 1
ATOM 1978 N N . PRO A 1 250 ? -1.813 33.25 21.797 1 32.06 250 PRO A N 1
ATOM 1979 C CA . PRO A 1 250 ? -2.133 31.875 21.375 1 32.06 250 PRO A CA 1
ATOM 1980 C C . PRO A 1 250 ? -1.646 30.812 22.359 1 32.06 250 PRO A C 1
ATOM 1982 O O . PRO A 1 250 ? -0.551 30.953 22.922 1 32.06 250 PRO A O 1
ATOM 1985 N N . LEU A 1 251 ? -2.516 30.281 23.156 1 30.28 251 LEU A N 1
ATOM 1986 C CA . LEU A 1 251 ? -2.148 29.359 24.219 1 30.28 251 LEU A CA 1
ATOM 1987 C C . LEU A 1 251 ? -0.875 28.594 23.859 1 30.28 251 LEU A C 1
ATOM 1989 O O . LEU A 1 251 ? -0.768 28.031 22.766 1 30.28 251 LEU A O 1
ATOM 1993 N N . LYS A 1 252 ? 0.391 29.062 24.125 1 32.72 252 LYS A N 1
ATOM 1994 C CA . LYS A 1 252 ? 1.627 28.281 24.172 1 32.72 252 LYS A CA 1
ATOM 1995 C C . LYS A 1 252 ? 1.35 26.797 24.016 1 32.72 252 LYS A C 1
ATOM 1997 O O . LYS A 1 252 ? 0.241 26.406 23.641 1 32.72 252 LYS A O 1
ATOM 2002 N N . HIS A 1 253 ? 2.281 25.906 24.75 1 35.22 253 HIS A N 1
ATOM 2003 C CA . HIS A 1 253 ? 2.145 24.469 24.953 1 35.22 253 HIS A CA 1
ATOM 2004 C C . HIS A 1 253 ? 0.713 24.109 25.312 1 35.22 253 HIS A C 1
ATOM 2006 O O . HIS A 1 253 ? 0.382 24 26.5 1 35.22 253 HIS A O 1
ATOM 2012 N N . GLN A 1 254 ? -0.241 24.734 24.922 1 37.62 254 GLN A N 1
ATOM 2013 C CA . GLN A 1 254 ? -1.57 24.297 25.328 1 37.62 254 GLN A CA 1
ATOM 2014 C C . GLN A 1 254 ? -1.647 22.766 25.422 1 37.62 254 GLN A C 1
ATOM 2016 O O . GLN A 1 254 ? -1.368 22.078 24.438 1 37.62 254 GLN A O 1
ATOM 2021 N N . GLU A 1 255 ? -1.328 22.203 26.422 1 45.56 255 GLU A N 1
ATOM 2022 C CA . GLU A 1 255 ? -1.532 20.812 26.797 1 45.56 255 GLU A CA 1
ATOM 2023 C C . GLU A 1 255 ? -2.73 20.203 26.078 1 45.56 255 GLU A C 1
ATOM 2025 O O . GLU A 1 255 ? -3.803 20.812 26.031 1 45.56 255 GLU A O 1
ATOM 2030 N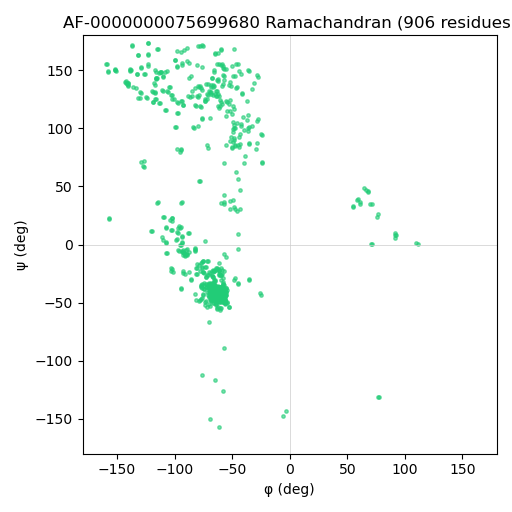 N . LYS A 1 256 ? -2.518 19.547 25 1 62.06 256 LYS A N 1
ATOM 2031 C CA . LYS A 1 256 ? -3.576 18.734 24.406 1 62.06 256 LYS A CA 1
ATOM 2032 C C . LYS A 1 256 ? -4.602 18.312 25.453 1 62.06 256 LYS A C 1
ATOM 2034 O O . LYS A 1 256 ? -4.484 17.25 26.047 1 62.06 256 LYS A O 1
ATOM 2039 N N . VAL A 1 257 ? -5.371 19.312 25.922 1 73.69 257 VAL A N 1
ATOM 2040 C CA . VAL A 1 257 ? -6.328 19.156 27.016 1 73.69 257 VAL A CA 1
ATOM 2041 C C . VAL A 1 257 ? -7.395 18.125 26.625 1 73.69 257 VAL A C 1
ATOM 2043 O O . VAL A 1 257 ? -7.719 17.234 27.406 1 73.69 257 VAL A O 1
ATOM 2046 N N . PHE A 1 258 ? -7.781 18.281 25.391 1 81.56 258 PHE A N 1
ATOM 2047 C CA . PHE A 1 258 ? -8.883 17.422 24.969 1 81.56 258 PHE A CA 1
ATOM 2048 C C . PHE A 1 258 ? -8.398 15.992 24.734 1 81.56 258 PHE A C 1
ATOM 2050 O O . PHE A 1 258 ? -9.18 15.047 24.828 1 81.56 258 PHE A O 1
ATOM 2057 N N . HIS A 1 259 ? -7.156 15.953 24.484 1 78 259 HIS A N 1
ATOM 2058 C CA . HIS A 1 259 ? -6.586 14.641 24.234 1 78 259 HIS A CA 1
ATOM 2059 C C . HIS A 1 259 ? -6.773 13.711 25.422 1 78 259 HIS A C 1
ATOM 2061 O O . HIS A 1 259 ? -6.914 12.5 25.266 1 78 259 HIS A O 1
ATOM 2067 N N . GLN A 1 260 ? -6.887 14.258 26.625 1 76.25 260 GLN A N 1
ATOM 2068 C CA . GLN A 1 260 ? -6.969 13.477 27.859 1 76.25 260 GLN A CA 1
ATOM 2069 C C . GLN A 1 260 ? -8.297 12.727 27.938 1 76.25 260 GLN A C 1
ATOM 2071 O O . GLN A 1 260 ? -8.383 11.688 28.594 1 76.25 260 GLN A O 1
ATOM 2076 N N . ILE A 1 261 ? -9.273 13.242 27.25 1 84.44 261 ILE A N 1
ATOM 2077 C CA . ILE A 1 261 ? -10.578 12.609 27.406 1 84.44 261 ILE A CA 1
ATOM 2078 C C . ILE A 1 261 ? -11.055 12.07 26.047 1 84.44 261 ILE A C 1
ATOM 2080 O O . ILE A 1 261 ? -12.234 11.766 25.875 1 84.44 261 ILE A O 1
ATOM 2084 N N . TYR A 1 262 ? -10.203 12.031 25.062 1 84.44 262 TYR A N 1
ATOM 2085 C CA . TYR A 1 262 ? -10.555 11.586 23.734 1 84.44 262 TYR A CA 1
ATOM 2086 C C . TYR A 1 262 ? -11.227 10.219 23.766 1 84.44 262 TYR A C 1
ATOM 2088 O O . TYR A 1 262 ? -12.359 10.055 23.297 1 84.44 262 TYR A O 1
ATOM 2096 N N . SER A 1 263 ? -10.531 9.305 24.406 1 80.12 263 SER A N 1
ATOM 2097 C CA . SER A 1 263 ? -11.039 7.938 24.438 1 80.12 263 SER A CA 1
ATOM 2098 C C . SER A 1 263 ? -12.391 7.863 25.141 1 80.12 263 SER A C 1
ATOM 2100 O O . SER A 1 263 ? -13.289 7.148 24.688 1 80.12 263 SER A O 1
ATOM 2102 N N . LYS A 1 264 ? -12.555 8.641 26.141 1 83.62 264 LYS A N 1
ATOM 2103 C CA . LYS A 1 264 ? -13.805 8.633 26.891 1 83.62 264 LYS A CA 1
ATOM 2104 C C . LYS A 1 264 ? -14.945 9.227 26.078 1 83.62 264 LYS A C 1
ATOM 2106 O O . LYS A 1 264 ? -16.062 8.703 26.078 1 83.62 264 LYS A O 1
ATOM 2111 N N . VAL A 1 265 ? -14.641 10.234 25.375 1 89.25 265 VAL A N 1
ATOM 2112 C CA . VAL A 1 265 ? -15.648 10.914 24.578 1 89.25 265 VAL A CA 1
ATOM 2113 C C . VAL A 1 265 ? -16.125 10 23.453 1 89.25 265 VAL A C 1
ATOM 2115 O O . VAL A 1 265 ? -17.328 9.859 23.219 1 89.25 265 VAL A O 1
ATOM 2118 N N . ILE A 1 266 ? -15.18 9.359 22.812 1 88.44 266 ILE A N 1
ATOM 2119 C CA . ILE A 1 266 ? -15.5 8.492 21.688 1 88.44 266 ILE A CA 1
ATOM 2120 C C . ILE A 1 266 ? -16.281 7.277 22.172 1 88.44 266 ILE A C 1
ATOM 2122 O O . ILE A 1 266 ? -17.266 6.879 21.547 1 88.44 266 ILE A O 1
ATOM 2126 N N . LYS A 1 267 ? -15.914 6.77 23.297 1 85.81 267 LYS A N 1
ATOM 2127 C CA . LYS A 1 267 ? -16.641 5.645 23.891 1 85.81 267 LYS A CA 1
ATOM 2128 C C . LYS A 1 267 ? -18.062 6.047 24.266 1 85.81 267 LYS A C 1
ATOM 2130 O O . LYS A 1 267 ? -19 5.293 24.031 1 85.81 267 LYS A O 1
ATOM 2135 N N . TRP A 1 268 ? -18.078 7.16 24.828 1 89.5 268 TRP A N 1
ATOM 2136 C CA . TRP A 1 268 ? -19.375 7.68 25.234 1 89.5 268 TRP A CA 1
ATOM 2137 C C . TRP A 1 268 ? -20.297 7.855 24.031 1 89.5 268 TRP A C 1
ATOM 2139 O O . TRP A 1 268 ? -21.453 7.449 24.062 1 89.5 268 TRP A O 1
ATOM 2149 N N . PHE A 1 269 ? -19.797 8.375 23 1 92.56 269 PHE A N 1
ATOM 2150 C CA . PHE A 1 269 ? -20.562 8.547 21.766 1 92.56 269 PHE A CA 1
ATOM 2151 C C . PHE A 1 269 ? -21.016 7.203 21.219 1 92.56 269 PHE A C 1
ATOM 2153 O O . PHE A 1 269 ? -22.188 7.031 20.875 1 92.56 269 PHE A O 1
ATOM 2160 N N . THR A 1 270 ? -20.094 6.262 21.156 1 88.19 270 THR A N 1
ATOM 2161 C CA . THR A 1 270 ? -20.391 4.926 20.656 1 88.19 270 THR A CA 1
ATOM 2162 C C . THR A 1 270 ? -21.516 4.273 21.469 1 88.19 270 THR A C 1
ATOM 2164 O O . THR A 1 270 ? -22.438 3.703 20.906 1 88.19 270 THR A O 1
ATOM 2167 N N . PHE A 1 271 ? -21.406 4.438 22.703 1 84.88 271 PHE A N 1
ATOM 2168 C CA . PHE A 1 271 ? -22.391 3.865 23.594 1 84.88 271 PHE A CA 1
ATOM 2169 C C . PHE A 1 271 ? -23.766 4.461 23.328 1 84.88 271 PHE A C 1
ATOM 2171 O O . PHE A 1 271 ? -24.75 3.729 23.188 1 84.88 271 PHE A O 1
ATOM 2178 N N . ILE A 1 272 ? -23.859 5.707 23.234 1 89.88 272 ILE A N 1
ATOM 2179 C CA . ILE A 1 272 ? -25.125 6.414 23.094 1 89.88 272 ILE A CA 1
ATOM 2180 C C . ILE A 1 272 ? -25.797 6.012 21.797 1 89.88 272 ILE A C 1
ATOM 2182 O O . ILE A 1 272 ? -26.984 5.711 21.766 1 89.88 272 ILE A O 1
ATOM 2186 N N . ILE A 1 273 ? -25.016 5.953 20.719 1 90.5 273 ILE A N 1
ATOM 2187 C CA . ILE A 1 273 ? -25.625 5.734 19.406 1 90.5 273 ILE A CA 1
ATOM 2188 C C . ILE A 1 273 ? -26.094 4.285 19.297 1 90.5 273 ILE A C 1
ATOM 2190 O O . ILE A 1 273 ? -26.938 3.959 18.453 1 90.5 273 ILE A O 1
ATOM 2194 N N . MET A 1 274 ? -25.562 3.443 20.141 1 87.06 274 MET A N 1
ATOM 2195 C CA . MET A 1 274 ? -25.891 2.023 20.062 1 87.06 274 MET A CA 1
ATOM 2196 C C . MET A 1 274 ? -27.047 1.688 21 1 87.06 274 MET A C 1
ATOM 2198 O O . MET A 1 274 ? -27.578 0.576 20.969 1 87.06 274 MET A O 1
ATOM 2202 N N . LEU A 1 275 ? -27.484 2.65 21.812 1 84.88 275 LEU A N 1
ATOM 2203 C CA . LEU A 1 275 ? -28.594 2.422 22.734 1 84.88 275 LEU A CA 1
ATOM 2204 C C . LEU A 1 275 ? -29.891 2.197 21.984 1 84.88 275 LEU A C 1
ATOM 2206 O O . LEU A 1 275 ? -30.172 2.885 21 1 84.88 275 LEU A O 1
ATOM 2210 N N . PRO A 1 276 ? -30.656 1.179 22.422 1 86.44 276 PRO A N 1
ATOM 2211 C CA . PRO A 1 276 ? -31.953 0.944 21.797 1 86.44 276 PRO A CA 1
ATOM 2212 C C . PRO A 1 276 ? -33.031 1.902 22.297 1 86.44 276 PRO A C 1
ATOM 2214 O O . PRO A 1 276 ? -34.031 1.465 22.859 1 86.44 276 PRO A O 1
ATOM 2217 N N . ILE A 1 277 ? -32.812 3.18 22.219 1 88.25 277 ILE A N 1
ATOM 2218 C CA . ILE A 1 277 ? -33.75 4.203 22.641 1 88.25 277 ILE A CA 1
ATOM 2219 C C . ILE A 1 277 ? -34.062 5.137 21.484 1 88.25 277 ILE A C 1
ATOM 2221 O O . ILE A 1 277 ? -33.438 5.047 20.422 1 88.25 277 ILE A O 1
ATOM 2225 N N . GLU A 1 278 ? -35 6.004 21.734 1 91.81 278 GLU A N 1
ATOM 2226 C CA . GLU A 1 278 ? -35.438 6.938 20.688 1 91.81 278 GLU A CA 1
ATOM 2227 C C . GLU A 1 278 ? -34.312 7.902 20.328 1 91.81 278 GLU A C 1
ATOM 2229 O O . GLU A 1 278 ? -33.5 8.289 21.188 1 91.81 278 GLU A O 1
ATOM 2234 N N . THR A 1 279 ? -34.344 8.297 19.047 1 93.69 279 THR A N 1
ATOM 2235 C CA . THR A 1 279 ? -33.312 9.156 18.5 1 93.69 279 THR A CA 1
ATOM 2236 C C . THR A 1 279 ? -33.25 10.484 19.266 1 93.69 279 THR A C 1
ATOM 2238 O O . THR A 1 279 ? -32.156 10.992 19.547 1 93.69 279 THR A O 1
ATOM 2241 N N . THR A 1 280 ? -34.344 11.039 19.625 1 94.81 280 THR A N 1
ATOM 2242 C CA . THR A 1 280 ? -34.406 12.312 20.344 1 94.81 280 THR A CA 1
ATOM 2243 C C . THR A 1 280 ? -33.719 12.211 21.688 1 94.81 280 THR A C 1
ATOM 2245 O O . THR A 1 280 ? -33 13.133 22.109 1 94.81 280 THR A O 1
ATOM 2248 N N . LYS A 1 281 ? -33.938 11.078 22.281 1 93.62 281 LYS A N 1
ATOM 2249 C CA . LYS A 1 281 ? -33.281 10.852 23.578 1 93.62 281 LYS A CA 1
ATOM 2250 C C . LYS A 1 281 ? -31.781 10.695 23.422 1 93.62 281 LYS A C 1
ATOM 2252 O O . LYS A 1 281 ? -31 11.164 24.266 1 93.62 281 LYS A O 1
ATOM 2257 N N . LYS A 1 282 ? -31.406 10.07 22.391 1 93.94 282 LYS A N 1
ATOM 2258 C CA . LYS A 1 282 ? -29.984 9.93 22.109 1 93.94 282 LYS A CA 1
ATOM 2259 C C . LYS A 1 282 ? -29.328 11.297 21.938 1 93.94 282 LYS A C 1
ATOM 2261 O O . LYS A 1 282 ? -28.25 11.547 22.5 1 93.94 282 LYS A O 1
ATOM 2266 N N . ILE A 1 283 ? -30.016 12.141 21.203 1 96.31 283 ILE A N 1
ATOM 2267 C CA . ILE A 1 283 ? -29.5 13.484 20.938 1 96.31 283 ILE A CA 1
ATOM 2268 C C . ILE A 1 283 ? -29.375 14.25 22.25 1 96.31 283 ILE A C 1
ATOM 2270 O O . ILE A 1 283 ? -28.359 14.898 22.5 1 96.31 283 ILE A O 1
ATOM 2274 N N . PHE A 1 284 ? -30.375 14.039 23.047 1 95.12 284 PHE A N 1
ATOM 2275 C CA . PHE A 1 284 ? -30.391 14.719 24.344 1 95.12 284 PHE A CA 1
ATOM 2276 C C . PHE A 1 284 ? -29.234 14.258 25.203 1 95.12 284 PHE A C 1
ATOM 2278 O O . PHE A 1 284 ? -28.516 15.078 25.766 1 95.12 284 PHE A O 1
ATOM 2285 N N . LEU A 1 285 ? -29.016 13.031 25.297 1 93 285 LEU A N 1
ATOM 2286 C CA . LEU A 1 285 ? -27.938 12.469 26.109 1 93 285 LEU A CA 1
ATOM 2287 C C . LEU A 1 285 ? -26.578 12.945 25.609 1 93 285 LEU A C 1
ATOM 2289 O O . LEU A 1 285 ? -25.719 13.312 26.406 1 93 285 LEU A O 1
ATOM 2293 N N . TRP A 1 286 ? -26.438 12.953 24.297 1 95.38 286 TRP A N 1
ATOM 2294 C CA . TRP A 1 286 ? -25.172 13.359 23.734 1 95.38 286 TRP A CA 1
ATOM 2295 C C . TRP A 1 286 ? -24.906 14.844 23.969 1 95.38 286 TRP A C 1
ATOM 2297 O O . TRP A 1 286 ? -23.812 15.242 24.359 1 95.38 286 TRP A O 1
ATOM 2307 N N . LYS A 1 287 ? -25.828 15.641 23.781 1 94.38 287 LYS A N 1
ATOM 2308 C CA . LYS A 1 287 ? -25.672 17.078 23.969 1 94.38 287 LYS A CA 1
ATOM 2309 C C . LYS A 1 287 ? -25.375 17.406 25.438 1 94.38 287 LYS A C 1
ATOM 2311 O O . LYS A 1 287 ? -24.812 18.469 25.734 1 94.38 287 LYS A O 1
ATOM 2316 N N . ASN A 1 288 ? -25.719 16.469 26.328 1 93.06 288 ASN A N 1
ATOM 2317 C CA . ASN A 1 288 ? -25.469 16.641 27.75 1 93.06 288 ASN A CA 1
ATOM 2318 C C . ASN A 1 288 ? -24.078 16.156 28.141 1 93.06 288 ASN A C 1
ATOM 2320 O O . ASN A 1 288 ? -23.781 16.016 29.328 1 93.06 288 ASN A O 1
ATOM 2324 N N . THR A 1 289 ? -23.266 15.859 27.219 1 92.81 289 THR A N 1
ATOM 2325 C CA . THR A 1 289 ? -21.969 15.266 27.469 1 92.81 289 THR A CA 1
ATOM 2326 C C . THR A 1 289 ? -21.078 16.219 28.25 1 92.81 289 THR A C 1
ATOM 2328 O O . THR A 1 289 ? -20.281 15.797 29.094 1 92.81 289 THR A O 1
ATOM 2331 N N . LEU A 1 290 ? -21.219 17.5 27.938 1 92.88 290 LEU A N 1
ATOM 2332 C CA . LEU A 1 290 ? -20.453 18.484 28.688 1 92.88 290 LEU A CA 1
ATOM 2333 C C . LEU A 1 290 ? -20.75 18.359 30.188 1 92.88 290 LEU A C 1
ATOM 2335 O O . LEU A 1 290 ? -19.812 18.25 31 1 92.88 290 LEU A O 1
ATOM 2339 N N . ASN A 1 291 ? -22.016 18.344 30.516 1 90.56 291 ASN A N 1
ATOM 2340 C CA . ASN A 1 291 ? -22.406 18.203 31.922 1 90.56 291 ASN A CA 1
ATOM 2341 C C . ASN A 1 291 ? -21.875 16.906 32.531 1 90.56 291 ASN A C 1
ATOM 2343 O O . ASN A 1 291 ? -21.406 16.891 33.656 1 90.56 291 ASN A O 1
ATOM 2347 N N . HIS A 1 292 ? -21.891 15.898 31.781 1 89.25 292 HIS A N 1
ATOM 2348 C CA . HIS A 1 292 ? -21.344 14.609 32.188 1 89.25 292 HIS A CA 1
ATOM 2349 C C . HIS A 1 292 ? -19.891 14.742 32.594 1 89.25 292 HIS A C 1
ATOM 2351 O O . HIS A 1 292 ? -19.5 14.312 33.688 1 89.25 292 HIS A O 1
ATOM 2357 N N . PHE A 1 293 ? -19.109 15.391 31.859 1 90.06 293 PHE A N 1
ATOM 2358 C CA . PHE A 1 293 ? -17.656 15.438 32.094 1 90.06 293 PHE A CA 1
ATOM 2359 C C . PHE A 1 293 ? -17.328 16.438 33.188 1 90.06 293 PHE A C 1
ATOM 2361 O O . PHE A 1 293 ? -16.25 16.359 33.781 1 90.06 293 PHE A O 1
ATOM 2368 N N . ILE A 1 294 ? -18.234 17.422 33.5 1 89.62 294 ILE A N 1
ATOM 2369 C CA . ILE A 1 294 ? -17.953 18.375 34.562 1 89.62 294 ILE A CA 1
ATOM 2370 C C . ILE A 1 294 ? -18.625 17.922 35.844 1 89.62 294 ILE A C 1
ATOM 2372 O O . ILE A 1 294 ? -18.766 18.703 36.812 1 89.62 294 ILE A O 1
ATOM 2376 N N . GLY A 1 295 ? -19.156 16.688 35.844 1 85.62 295 GLY A N 1
ATOM 2377 C CA . GLY A 1 295 ? -19.641 16.078 37.062 1 85.62 295 GLY A CA 1
ATOM 2378 C C . GLY A 1 295 ? -21.125 16.344 37.312 1 85.62 295 GLY A C 1
ATOM 2379 O O . GLY A 1 295 ? -21.609 16.156 38.438 1 85.62 295 GLY A O 1
ATOM 2380 N N . ARG A 1 296 ? -21.812 16.859 36.406 1 87 296 ARG A N 1
ATOM 2381 C CA . ARG A 1 296 ? -23.25 17.078 36.531 1 87 296 ARG A CA 1
ATOM 2382 C C . ARG A 1 296 ? -24.031 15.969 35.812 1 87 296 ARG A C 1
ATOM 2384 O O . ARG A 1 296 ? -24.203 16 34.594 1 87 296 ARG A O 1
ATOM 2391 N N . HIS A 1 297 ? -24.547 15.008 36.531 1 86.94 297 HIS A N 1
ATOM 2392 C CA . HIS A 1 297 ? -25.094 13.789 35.969 1 86.94 297 HIS A CA 1
ATOM 2393 C C . HIS A 1 297 ? -26.609 13.734 36.094 1 86.94 297 HIS A C 1
ATOM 2395 O O . HIS A 1 297 ? -27.203 12.656 36.062 1 86.94 297 HIS A O 1
ATOM 2401 N N . GLU A 1 298 ? -27.344 14.828 36.219 1 79.88 298 GLU A N 1
ATOM 2402 C CA . GLU A 1 298 ? -28.781 14.875 36.375 1 79.88 298 GLU A CA 1
ATOM 2403 C C . GLU A 1 298 ? -29.5 14.266 35.156 1 79.88 298 GLU A C 1
ATOM 2405 O O . GLU A 1 298 ? -30.469 13.531 35.312 1 79.88 298 GLU A O 1
ATOM 2410 N N . ASN A 1 299 ? -29.062 14.5 34 1 82.81 299 ASN A N 1
ATOM 2411 C CA . ASN A 1 299 ? -29.641 13.984 32.75 1 82.81 299 ASN A CA 1
ATOM 2412 C C . ASN A 1 299 ? -28.672 13.039 32.031 1 82.81 299 ASN A C 1
ATOM 2414 O O . ASN A 1 299 ? -28.547 13.086 30.812 1 82.81 299 ASN A O 1
ATOM 2418 N N . CYS A 1 300 ? -27.984 12.32 32.875 1 86.88 300 CYS A N 1
ATOM 2419 C CA . CYS A 1 300 ? -26.984 11.398 32.344 1 86.88 300 CYS A CA 1
ATOM 2420 C C . CYS A 1 300 ? -27.375 9.953 32.625 1 86.88 300 CYS A C 1
ATOM 2422 O O . CYS A 1 300 ? -28.359 9.695 33.312 1 86.88 300 CYS A O 1
ATOM 2424 N N . LEU A 1 301 ? -26.719 9 32.031 1 83 301 LEU A N 1
ATOM 2425 C CA . LEU A 1 301 ? -26.984 7.574 32.188 1 83 301 LEU A CA 1
ATOM 2426 C C . LEU A 1 301 ? -26.312 7.039 33.438 1 83 301 LEU A C 1
ATOM 2428 O O . LEU A 1 301 ? -26.516 5.879 33.812 1 83 301 LEU A O 1
ATOM 2432 N N . HIS A 1 302 ? -25.578 7.902 34.062 1 80.5 302 HIS A N 1
ATOM 2433 C CA . HIS A 1 302 ? -24.844 7.512 35.25 1 80.5 302 HIS A CA 1
ATOM 2434 C C . HIS A 1 302 ? -25.766 7.508 36.469 1 80.5 302 HIS A C 1
ATOM 2436 O O . HIS A 1 302 ? -26.781 8.219 36.5 1 80.5 302 HIS A O 1
ATOM 2442 N N . GLU A 1 303 ? -25.328 6.672 37.406 1 74.81 303 GLU A N 1
ATOM 2443 C CA . GLU A 1 303 ? -26.047 6.625 38.656 1 74.81 303 GLU A CA 1
ATOM 2444 C C . GLU A 1 303 ? -25.875 7.926 39.438 1 74.81 303 GLU A C 1
ATOM 2446 O O . GLU A 1 303 ? -24.781 8.5 39.469 1 74.81 303 GLU A O 1
ATOM 2451 N N . LYS A 1 304 ? -26.891 8.594 39.938 1 68.19 304 LYS A N 1
ATOM 2452 C CA . LYS A 1 304 ? -26.906 9.891 40.625 1 68.19 304 LYS A CA 1
ATOM 2453 C C . LYS A 1 304 ? -26.016 9.883 41.844 1 68.19 304 LYS A C 1
ATOM 2455 O O . LYS A 1 304 ? -25.391 10.883 42.188 1 68.19 304 LYS A O 1
ATOM 2460 N N . ASP A 1 305 ? -25.938 8.781 42.562 1 65.69 305 ASP A N 1
ATOM 2461 C CA . ASP A 1 305 ? -25.359 8.797 43.906 1 65.69 305 ASP A CA 1
ATOM 2462 C C . ASP A 1 305 ? -23.891 8.383 43.875 1 65.69 305 ASP A C 1
ATOM 2464 O O . ASP A 1 305 ? -23.297 8.109 44.938 1 65.69 305 ASP A O 1
ATOM 2468 N N . LYS A 1 306 ? -23.297 8.406 42.719 1 70.12 306 LYS A N 1
ATOM 2469 C CA . LYS A 1 306 ? -21.875 8.023 42.688 1 70.12 306 LYS A CA 1
ATOM 2470 C C . LYS A 1 306 ? -21.016 9.188 42.219 1 70.12 306 LYS A C 1
ATOM 2472 O O . LYS A 1 306 ? -21.469 10.039 41.438 1 70.12 306 LYS A O 1
ATOM 2477 N N . GLU A 1 307 ? -19.875 9.352 42.875 1 72.62 307 GLU A N 1
ATOM 2478 C CA . GLU A 1 307 ? -18.906 10.375 42.469 1 72.62 307 GLU A CA 1
ATOM 2479 C C . GLU A 1 307 ? -18.109 9.93 41.25 1 72.62 307 GLU A C 1
ATOM 2481 O O . GLU A 1 307 ? -17.562 8.828 41.219 1 72.62 307 GLU A O 1
ATOM 2486 N N . TYR A 1 308 ? -18.281 10.719 40.25 1 76.69 308 TYR A N 1
ATOM 2487 C CA . TYR A 1 308 ? -17.547 10.438 39 1 76.69 308 TYR A CA 1
ATOM 2488 C C . TYR A 1 308 ? -16.438 11.461 38.781 1 76.69 308 TYR A C 1
ATOM 2490 O O . TYR A 1 308 ? -16.531 12.594 39.281 1 76.69 308 TYR A O 1
ATOM 2498 N N . PRO A 1 309 ? -15.328 11.016 38.125 1 77.81 309 PRO A N 1
ATOM 2499 C CA . PRO A 1 309 ? -14.242 11.961 37.844 1 77.81 309 PRO A CA 1
ATOM 2500 C C . PRO A 1 309 ? -14.703 13.148 37 1 77.81 309 PRO A C 1
ATOM 2502 O O . PRO A 1 309 ? -15.547 12.992 36.125 1 77.81 309 PRO A O 1
ATOM 2505 N N . VAL A 1 310 ? -14.195 14.32 37.469 1 85 310 VAL A N 1
ATOM 2506 C CA . VAL A 1 310 ? -14.492 15.562 36.75 1 85 310 VAL A CA 1
ATOM 2507 C C . VAL A 1 310 ? -13.289 15.969 35.906 1 85 310 VAL A C 1
ATOM 2509 O O . VAL A 1 310 ? -12.148 15.906 36.375 1 85 310 VAL A O 1
ATOM 2512 N N . PHE A 1 311 ? -13.594 16.219 34.625 1 88.38 311 PHE A N 1
ATOM 2513 C CA . PHE A 1 311 ? -12.555 16.781 33.781 1 88.38 311 PHE A CA 1
ATOM 2514 C C . PHE A 1 311 ? -12.484 18.297 33.938 1 88.38 311 PHE A C 1
ATOM 2516 O O . PHE A 1 311 ? -13.203 19.031 33.25 1 88.38 311 PHE A O 1
ATOM 2523 N N . GLN A 1 312 ? -11.539 18.734 34.688 1 87.81 312 GLN A N 1
ATOM 2524 C CA . GLN A 1 312 ? -11.477 20.094 35.219 1 87.81 312 GLN A CA 1
ATOM 2525 C C . GLN A 1 312 ? -11.32 21.109 34.094 1 87.81 312 GLN A C 1
ATOM 2527 O O . GLN A 1 312 ? -11.922 22.188 34.125 1 87.81 312 GLN A O 1
ATOM 2532 N N . PRO A 1 313 ? -10.617 20.812 33.125 1 87 313 PRO A N 1
ATOM 2533 C CA . PRO A 1 313 ? -10.422 21.812 32.094 1 87 313 PRO A CA 1
ATOM 2534 C C . PRO A 1 313 ? -11.727 22.234 31.422 1 87 313 PRO A C 1
ATOM 2536 O O . PRO A 1 313 ? -11.844 23.359 30.938 1 87 313 PRO A O 1
ATOM 2539 N N . LEU A 1 314 ? -12.688 21.438 31.484 1 90.75 314 LEU A N 1
ATOM 2540 C CA . LEU A 1 314 ? -13.953 21.734 30.812 1 90.75 314 LEU A CA 1
ATOM 2541 C C . LEU A 1 314 ? -14.812 22.656 31.656 1 90.75 314 LEU A C 1
ATOM 2543 O O . LEU A 1 314 ? -15.867 23.125 31.219 1 90.75 314 LEU A O 1
ATOM 2547 N N . THR A 1 315 ? -14.352 22.953 32.781 1 90.44 315 THR A N 1
ATOM 2548 C CA . THR A 1 315 ? -15.055 23.922 33.594 1 90.44 315 THR A CA 1
ATOM 2549 C C . THR A 1 315 ? -14.727 25.344 33.156 1 90.44 315 THR A C 1
ATOM 2551 O O . THR A 1 315 ? -15.422 26.297 33.5 1 90.44 315 THR A O 1
ATOM 2554 N N . LYS A 1 316 ? -13.648 25.453 32.406 1 89.5 316 LYS A N 1
ATOM 2555 C CA . LYS A 1 316 ? -13.305 26.75 31.844 1 89.5 316 LYS A CA 1
ATOM 2556 C C . LYS A 1 316 ? -14.281 27.125 30.719 1 89.5 316 LYS A C 1
ATOM 2558 O O . LYS A 1 316 ? -14.539 26.328 29.812 1 89.5 316 LYS A O 1
ATOM 2563 N N . PRO A 1 317 ? -14.844 28.359 30.812 1 89.62 317 PRO A N 1
ATOM 2564 C CA . PRO A 1 317 ? -15.93 28.75 29.906 1 89.62 317 PRO A CA 1
ATOM 2565 C C . PRO A 1 317 ? -15.531 28.609 28.438 1 89.62 317 PRO A C 1
ATOM 2567 O O . PRO A 1 317 ? -16.328 28.141 27.625 1 89.62 317 PRO A O 1
ATOM 2570 N N . ASP A 1 318 ? -14.391 29.016 28.062 1 84.38 318 ASP A N 1
ATOM 2571 C CA . ASP A 1 318 ? -13.969 28.984 26.672 1 84.38 318 ASP A CA 1
ATOM 2572 C C . ASP A 1 318 ? -13.891 27.547 26.141 1 84.38 318 ASP A C 1
ATOM 2574 O O . ASP A 1 318 ? -14.398 27.25 25.062 1 84.38 318 ASP A O 1
ATOM 2578 N N . LEU A 1 319 ? -13.297 26.734 26.922 1 87.5 319 LEU A N 1
ATOM 2579 C CA . LEU A 1 319 ? -13.164 25.328 26.531 1 87.5 319 LEU A CA 1
ATOM 2580 C C . LEU A 1 319 ? -14.523 24.625 26.547 1 87.5 319 LEU A C 1
ATOM 2582 O O . LEU A 1 319 ? -14.805 23.797 25.688 1 87.5 319 LEU A O 1
ATOM 2586 N N . ALA A 1 320 ? -15.328 25.016 27.5 1 90.62 320 ALA A N 1
ATOM 2587 C CA . ALA A 1 320 ? -16.672 24.469 27.578 1 90.62 320 ALA A CA 1
ATOM 2588 C C . ALA A 1 320 ? -17.5 24.812 26.344 1 90.62 320 ALA A C 1
ATOM 2590 O O . ALA A 1 320 ? -18.203 23.969 25.797 1 90.62 320 ALA A O 1
ATOM 2591 N N . LYS A 1 321 ? -17.375 26.047 25.969 1 90.75 321 LYS A N 1
ATOM 2592 C CA . LYS A 1 321 ? -18.109 26.516 24.781 1 90.75 321 LYS A CA 1
ATOM 2593 C C . LYS A 1 321 ? -17.656 25.766 23.531 1 90.75 321 LYS A C 1
ATOM 2595 O O . LYS A 1 321 ? -18.484 25.375 22.703 1 90.75 321 LYS A O 1
ATOM 2600 N N . GLN A 1 322 ? -16.391 25.625 23.391 1 88.44 322 GLN A N 1
ATOM 2601 C CA . GLN A 1 322 ? -15.844 24.875 22.266 1 88.44 322 GLN A CA 1
ATOM 2602 C C . GLN A 1 322 ? -16.328 23.438 22.266 1 88.44 322 GLN A C 1
ATOM 2604 O O . GLN A 1 322 ? -16.734 22.906 21.234 1 88.44 322 GLN A O 1
ATOM 2609 N N . PHE A 1 323 ? -16.281 22.844 23.391 1 92.56 323 PHE A N 1
ATOM 2610 C CA . PHE A 1 323 ? -16.719 21.469 23.547 1 92.56 323 PHE A CA 1
ATOM 2611 C C . PHE A 1 323 ? -18.203 21.328 23.234 1 92.56 323 PHE A C 1
ATOM 2613 O O . PHE A 1 323 ? -18.609 20.375 22.562 1 92.56 323 PHE A O 1
ATOM 2620 N N . GLN A 1 324 ? -18.953 22.266 23.703 1 93 324 GLN A N 1
ATOM 2621 C CA . GLN A 1 324 ? -20.391 22.234 23.453 1 93 324 GLN A CA 1
ATOM 2622 C C . GLN A 1 324 ? -20.672 22.375 21.953 1 93 324 GLN A C 1
ATOM 2624 O O . GLN A 1 324 ? -21.562 21.688 21.422 1 93 324 GLN A O 1
ATOM 2629 N N . ARG A 1 325 ? -19.984 23.219 21.328 1 91.12 325 ARG A N 1
ATOM 2630 C CA . ARG A 1 325 ? -20.141 23.375 19.891 1 91.12 325 ARG A CA 1
ATOM 2631 C C . ARG A 1 325 ? -19.844 22.062 19.172 1 91.12 325 ARG A C 1
ATOM 2633 O O . ARG A 1 325 ? -20.562 21.672 18.25 1 91.12 325 ARG A O 1
ATOM 2640 N N . PHE A 1 326 ? -18.812 21.406 19.594 1 92.88 326 PHE A N 1
ATOM 2641 C CA . PHE A 1 326 ? -18.438 20.094 19.062 1 92.88 326 PHE A CA 1
ATOM 2642 C C . PHE A 1 326 ? -19.578 19.094 19.25 1 92.88 326 PHE A C 1
ATOM 2644 O O . PHE A 1 326 ? -19.953 18.406 18.297 1 92.88 326 PHE A O 1
ATOM 2651 N N . THR A 1 327 ? -20.094 19.031 20.469 1 94.62 327 THR A N 1
ATOM 2652 C CA . THR A 1 327 ? -21.156 18.062 20.734 1 94.62 327 THR A CA 1
ATOM 2653 C C . THR A 1 327 ? -22.422 18.406 19.938 1 94.62 327 THR A C 1
ATOM 2655 O O . THR A 1 327 ? -23.109 17.516 19.438 1 94.62 327 THR A O 1
ATOM 2658 N N . ASP A 1 328 ? -22.688 19.656 19.781 1 93.94 328 ASP A N 1
ATOM 2659 C CA . ASP A 1 328 ? -23.859 20.094 19.016 1 93.94 328 ASP A CA 1
ATOM 2660 C C . ASP A 1 328 ? -23.719 19.703 17.547 1 93.94 328 ASP A C 1
ATOM 2662 O O . ASP A 1 328 ? -24.688 19.234 16.938 1 93.94 328 ASP A O 1
ATOM 2666 N N . ASP A 1 329 ? -22.594 19.859 17 1 91.75 329 ASP A N 1
ATOM 2667 C CA . ASP A 1 329 ? -22.344 19.516 15.594 1 91.75 329 ASP A CA 1
ATOM 2668 C C . ASP A 1 329 ? -22.453 18.016 15.367 1 91.75 329 ASP A C 1
ATOM 2670 O O . ASP A 1 329 ? -23.062 17.562 14.398 1 91.75 329 ASP A O 1
ATOM 2674 N N . ALA A 1 330 ? -21.844 17.297 16.281 1 93.75 330 ALA A N 1
ATOM 2675 C CA . ALA A 1 330 ? -21.859 15.844 16.156 1 93.75 330 ALA A CA 1
ATOM 2676 C C . ALA A 1 330 ? -23.281 15.297 16.344 1 93.75 330 ALA A C 1
ATOM 2678 O O . ALA A 1 330 ? -23.609 14.227 15.844 1 93.75 330 ALA A O 1
ATOM 2679 N N . ALA A 1 331 ? -24.109 16 17.094 1 95.56 331 ALA A N 1
ATOM 2680 C CA . ALA A 1 331 ? -25.484 15.586 17.344 1 95.56 331 ALA A CA 1
ATOM 2681 C C . ALA A 1 331 ? -26.281 15.508 16.047 1 95.56 331 ALA A C 1
ATOM 2683 O O . ALA A 1 331 ? -27.234 14.734 15.945 1 95.56 331 ALA A O 1
ATOM 2684 N N . LYS A 1 332 ? -25.922 16.234 15.07 1 91.69 332 LYS A N 1
ATOM 2685 C CA . LYS A 1 332 ? -26.609 16.281 13.789 1 91.69 332 LYS A CA 1
ATOM 2686 C C . LYS A 1 332 ? -26.5 14.945 13.047 1 91.69 332 LYS A C 1
ATOM 2688 O O . LYS A 1 332 ? -27.312 14.633 12.188 1 91.69 332 LYS A O 1
ATOM 2693 N N . LEU A 1 333 ? -25.531 14.148 13.352 1 92.69 333 LEU A N 1
ATOM 2694 C CA . LEU A 1 333 ? -25.281 12.867 12.695 1 92.69 333 LEU A CA 1
ATOM 2695 C C . LEU A 1 333 ? -26.188 11.789 13.266 1 92.69 333 LEU A C 1
ATOM 2697 O O . LEU A 1 333 ? -26.484 10.805 12.586 1 92.69 333 LEU A O 1
ATOM 2701 N N . ILE A 1 334 ? -26.625 11.953 14.492 1 95 334 ILE A N 1
ATOM 2702 C CA . ILE A 1 334 ? -27.234 10.883 15.289 1 95 334 ILE A CA 1
ATOM 2703 C C . ILE A 1 334 ? -28.531 10.414 14.625 1 95 334 ILE A C 1
ATOM 2705 O O . ILE A 1 334 ? -28.781 9.211 14.523 1 95 334 ILE A O 1
ATOM 2709 N N . PRO A 1 335 ? -29.328 11.312 14.047 1 93.5 335 PRO A N 1
ATOM 2710 C CA . PRO A 1 335 ? -30.578 10.852 13.438 1 93.5 335 PRO A CA 1
ATOM 2711 C C . PRO A 1 335 ? -30.359 9.961 12.219 1 93.5 335 PRO A C 1
ATOM 2713 O O . PRO A 1 335 ? -31.219 9.164 11.867 1 93.5 335 PRO A O 1
ATOM 2716 N N . GLU A 1 336 ? -29.266 10.07 11.648 1 93.19 336 GLU A N 1
ATOM 2717 C CA . GLU A 1 336 ? -28.984 9.352 10.406 1 93.19 336 GLU A CA 1
ATOM 2718 C C . GLU A 1 336 ? -28.312 8.016 10.68 1 93.19 336 GLU A C 1
ATOM 2720 O O . GLU A 1 336 ? -28.141 7.199 9.773 1 93.19 336 GLU A O 1
ATOM 2725 N N . ILE A 1 337 ? -27.984 7.793 11.898 1 93.44 337 ILE A N 1
ATOM 2726 C CA . ILE A 1 337 ? -27.234 6.586 12.25 1 93.44 337 ILE A CA 1
ATOM 2727 C C . ILE A 1 337 ? -28.203 5.434 12.492 1 93.44 337 ILE A C 1
ATOM 2729 O O . ILE A 1 337 ? -29.172 5.574 13.242 1 93.44 337 ILE A O 1
ATOM 2733 N N . ASP A 1 338 ? -27.953 4.375 11.805 1 87.81 338 ASP A N 1
ATOM 2734 C CA . ASP A 1 338 ? -28.625 3.109 12.078 1 87.81 338 ASP A CA 1
ATOM 2735 C C . ASP A 1 338 ? -27.672 2.113 12.734 1 87.81 338 ASP A C 1
ATOM 2737 O O . ASP A 1 338 ? -26.703 1.67 12.109 1 87.81 338 ASP A O 1
ATOM 2741 N N . PRO A 1 339 ? -28 1.787 13.938 1 83.38 339 PRO A N 1
ATOM 2742 C CA . PRO A 1 339 ? -27.094 0.886 14.672 1 83.38 339 PRO A CA 1
ATOM 2743 C C . PRO A 1 339 ? -26.922 -0.46 13.969 1 83.38 339 PRO A C 1
ATOM 2745 O O . PRO A 1 339 ? -25.938 -1.161 14.227 1 83.38 339 PRO A O 1
ATOM 2748 N N . ASN A 1 340 ? -27.844 -0.782 13.125 1 77.5 340 ASN A N 1
ATOM 2749 C CA . ASN A 1 340 ? -27.781 -2.084 12.469 1 77.5 340 ASN A CA 1
ATOM 2750 C C . ASN A 1 340 ? -27.141 -1.988 11.086 1 77.5 340 ASN A C 1
ATOM 2752 O O . ASN A 1 340 ? -26.953 -3.002 10.414 1 77.5 340 ASN A O 1
ATOM 2756 N N . ALA A 1 341 ? -26.875 -0.76 10.742 1 83.69 341 ALA A N 1
ATOM 2757 C CA . ALA A 1 341 ? -26.266 -0.564 9.438 1 83.69 341 ALA A CA 1
ATOM 2758 C C . ALA A 1 341 ? -24.766 -0.859 9.484 1 83.69 341 ALA A C 1
ATOM 2760 O O . ALA A 1 341 ? -24.078 -0.458 10.43 1 83.69 341 ALA A O 1
ATOM 2761 N N . GLN A 1 342 ? -24.281 -1.731 8.578 1 78.19 342 GLN A N 1
ATOM 2762 C CA . GLN A 1 342 ? -22.875 -2.059 8.523 1 78.19 342 GLN A CA 1
ATOM 2763 C C . GLN A 1 342 ? -22.344 -2.029 7.094 1 78.19 342 GLN A C 1
ATOM 2765 O O . GLN A 1 342 ? -23.031 -2.479 6.168 1 78.19 342 GLN A O 1
ATOM 2770 N N . THR A 1 343 ? -21.188 -1.409 6.902 1 83.5 343 THR A N 1
ATOM 2771 C CA . THR A 1 343 ? -20.531 -1.4 5.602 1 83.5 343 THR A CA 1
ATOM 2772 C C . THR A 1 343 ? -19.297 -2.309 5.609 1 83.5 343 THR A C 1
ATOM 2774 O O . THR A 1 343 ? -18.453 -2.232 4.711 1 83.5 343 THR A O 1
ATOM 2777 N N . GLN A 1 344 ? -19.188 -3.176 6.617 1 79.5 344 GLN A N 1
ATOM 2778 C CA . GLN A 1 344 ? -18.047 -4.062 6.785 1 79.5 344 GLN A CA 1
ATOM 2779 C C . GLN A 1 344 ? -17.891 -5.004 5.594 1 79.5 344 GLN A C 1
ATOM 2781 O O . GLN A 1 344 ? -16.781 -5.348 5.203 1 79.5 344 GLN A O 1
ATOM 2786 N N . GLN A 1 345 ? -19.016 -5.414 5.082 1 84.56 345 GLN A N 1
ATOM 2787 C CA . GLN A 1 345 ? -18.953 -6.316 3.938 1 84.56 345 GLN A CA 1
ATOM 2788 C C . GLN A 1 345 ? -18.312 -5.637 2.736 1 84.56 345 GLN A C 1
ATOM 2790 O O . GLN A 1 345 ? -17.578 -6.277 1.976 1 84.56 345 GLN A O 1
ATOM 2795 N N . ASN A 1 346 ? -18.609 -4.359 2.592 1 89 346 ASN A N 1
ATOM 2796 C CA . ASN A 1 346 ? -17.953 -3.605 1.529 1 89 346 ASN A CA 1
ATOM 2797 C C . ASN A 1 346 ? -16.438 -3.562 1.729 1 89 346 ASN A C 1
ATOM 2799 O O . ASN A 1 346 ? -15.68 -3.736 0.775 1 89 346 ASN A O 1
ATOM 2803 N N . GLU A 1 347 ? -16.047 -3.385 2.947 1 83.69 347 GLU A N 1
ATOM 2804 C CA . GLU A 1 347 ? -14.617 -3.348 3.266 1 83.69 347 GLU A CA 1
ATOM 2805 C C . GLU A 1 347 ? -13.953 -4.688 2.967 1 83.69 347 GLU A C 1
ATOM 2807 O O . GLU A 1 347 ? -12.828 -4.73 2.475 1 83.69 347 GLU A O 1
ATOM 2812 N N . SER A 1 348 ? -14.641 -5.684 3.279 1 85.75 348 SER A N 1
ATOM 2813 C CA . SER A 1 348 ? -14.133 -7.023 3.006 1 85.75 348 SER A CA 1
ATOM 2814 C C . SER A 1 348 ? -13.914 -7.238 1.512 1 85.75 348 SER A C 1
ATOM 2816 O O . SER A 1 348 ? -12.898 -7.809 1.103 1 85.75 348 SER A O 1
ATOM 2818 N N . ILE A 1 349 ? -14.844 -6.809 0.749 1 90.06 349 ILE A N 1
ATOM 2819 C CA . ILE A 1 349 ? -14.727 -6.957 -0.698 1 90.06 349 ILE A CA 1
ATOM 2820 C C . ILE A 1 349 ? -13.57 -6.102 -1.21 1 90.06 349 ILE A C 1
ATOM 2822 O O . ILE A 1 349 ? -12.797 -6.539 -2.066 1 90.06 349 ILE A O 1
ATOM 2826 N N . HIS A 1 350 ? -13.477 -4.969 -0.692 1 86.38 350 HIS A N 1
ATOM 2827 C CA . HIS A 1 350 ? -12.383 -4.102 -1.104 1 86.38 350 HIS A CA 1
ATOM 2828 C C . HIS A 1 350 ? -11.031 -4.703 -0.723 1 86.38 350 HIS A C 1
ATOM 2830 O O . HIS A 1 350 ? -10.07 -4.605 -1.485 1 86.38 350 HIS A O 1
ATOM 2836 N N . HIS A 1 351 ? -11.031 -5.289 0.404 1 83.31 351 HIS A N 1
ATOM 2837 C CA . HIS A 1 351 ? -9.805 -5.965 0.819 1 83.31 351 HIS A CA 1
ATOM 2838 C C . HIS A 1 351 ? -9.453 -7.098 -0.136 1 83.31 351 HIS A C 1
ATOM 2840 O O . HIS A 1 351 ? -8.281 -7.277 -0.491 1 83.31 351 HIS A O 1
ATOM 2846 N N . SER A 1 352 ? -10.438 -7.816 -0.489 1 85.06 352 SER A N 1
ATOM 2847 C CA . SER A 1 352 ? -10.227 -8.906 -1.441 1 85.06 352 SER A CA 1
ATOM 2848 C C . SER A 1 352 ? -9.789 -8.367 -2.799 1 85.06 352 SER A C 1
ATOM 2850 O O . SER A 1 352 ? -8.961 -8.984 -3.475 1 85.06 352 SER A O 1
ATOM 2852 N N . MET A 1 353 ? -10.359 -7.27 -3.133 1 84.44 353 MET A N 1
ATOM 2853 C CA . MET A 1 353 ? -9.984 -6.621 -4.387 1 84.44 353 MET A CA 1
ATOM 2854 C C . MET A 1 353 ? -8.508 -6.238 -4.383 1 84.44 353 MET A C 1
ATOM 2856 O O . MET A 1 353 ? -7.816 -6.398 -5.391 1 84.44 353 MET A O 1
ATOM 2860 N N . LEU A 1 354 ? -8.055 -5.82 -3.281 1 76.31 354 LEU A N 1
ATOM 2861 C CA . LEU A 1 354 ? -6.656 -5.418 -3.174 1 76.31 354 LEU A CA 1
ATOM 2862 C C . LEU A 1 354 ? -5.73 -6.609 -3.4 1 76.31 354 LEU A C 1
ATOM 2864 O O . LEU A 1 354 ? -4.645 -6.457 -3.961 1 76.31 354 LEU A O 1
ATOM 2868 N N . THR A 1 355 ? -6.234 -7.711 -3.031 1 75.94 355 THR A N 1
ATOM 2869 C CA . THR A 1 355 ? -5.453 -8.938 -3.201 1 75.94 355 THR A CA 1
ATOM 2870 C C . THR A 1 355 ? -5.414 -9.352 -4.668 1 75.94 355 THR A C 1
ATOM 2872 O O . THR A 1 355 ? -4.402 -9.875 -5.145 1 75.94 355 THR A O 1
ATOM 2875 N N . GLN A 1 356 ? -6.477 -9.062 -5.289 1 81.25 356 GLN A N 1
ATOM 2876 C CA . GLN A 1 356 ? -6.598 -9.5 -6.676 1 81.25 356 GLN A CA 1
ATOM 2877 C C . GLN A 1 356 ? -6.121 -8.414 -7.641 1 81.25 356 GLN A C 1
ATOM 2879 O O . GLN A 1 356 ? -5.785 -8.703 -8.789 1 81.25 356 GLN A O 1
ATOM 2884 N N . CYS A 1 357 ? -6.16 -7.227 -7.105 1 77.69 357 CYS A N 1
ATOM 2885 C CA . CYS A 1 357 ? -5.762 -6.086 -7.926 1 77.69 357 CYS A CA 1
ATOM 2886 C C . CYS A 1 357 ? -4.684 -5.266 -7.227 1 77.69 357 CYS A C 1
ATOM 2888 O O . CYS A 1 357 ? -4.957 -4.172 -6.727 1 77.69 357 CYS A O 1
ATOM 2890 N N . PRO A 1 358 ? -3.463 -5.887 -7.203 1 65.19 358 PRO A N 1
ATOM 2891 C CA . PRO A 1 358 ? -2.424 -5.137 -6.492 1 65.19 358 PRO A CA 1
ATOM 2892 C C . PRO A 1 358 ? -2.17 -3.758 -7.102 1 65.19 358 PRO A C 1
ATOM 2894 O O . PRO A 1 358 ? -2.48 -3.531 -8.273 1 65.19 358 PRO A O 1
ATOM 2897 N N . LYS A 1 359 ? -1.691 -2.881 -6.254 1 60.28 359 LYS A N 1
ATOM 2898 C CA . LYS A 1 359 ? -1.447 -1.495 -6.645 1 60.28 359 LYS A CA 1
ATOM 2899 C C . LYS A 1 359 ? -0.58 -1.422 -7.898 1 60.28 359 LYS A C 1
ATOM 2901 O O . LYS A 1 359 ? 0.375 -2.188 -8.047 1 60.28 359 LYS A O 1
ATOM 2906 N N . GLY A 1 360 ? -0.952 -0.537 -8.797 1 61.44 360 GLY A N 1
ATOM 2907 C CA . GLY A 1 360 ? -0.234 -0.335 -10.047 1 61.44 360 GLY A CA 1
ATOM 2908 C C . GLY A 1 360 ? -0.775 -1.175 -11.188 1 61.44 360 GLY A C 1
ATOM 2909 O O . GLY A 1 360 ? -0.17 -1.237 -12.258 1 61.44 360 GLY A O 1
ATOM 2910 N N . ASN A 1 361 ? -1.889 -1.812 -10.898 1 62.34 361 ASN A N 1
ATOM 2911 C CA . ASN A 1 361 ? -2.529 -2.621 -11.93 1 62.34 361 ASN A CA 1
ATOM 2912 C C . ASN A 1 361 ? -3.014 -1.762 -13.094 1 62.34 361 ASN A C 1
ATOM 2914 O O . ASN A 1 361 ? -3.568 -0.683 -12.883 1 62.34 361 ASN A O 1
ATOM 2918 N N . ASN A 1 362 ? -2.586 -2.275 -14.25 1 64.62 362 ASN A N 1
ATOM 2919 C CA . ASN A 1 362 ? -3.082 -1.577 -15.43 1 64.62 362 ASN A CA 1
ATOM 2920 C C . ASN A 1 362 ? -4.605 -1.556 -15.469 1 64.62 362 ASN A C 1
ATOM 2922 O O . ASN A 1 362 ? -5.258 -2.461 -14.945 1 64.62 362 ASN A O 1
ATOM 2926 N N . ALA A 1 363 ? -5.176 -0.589 -16.062 1 65.75 363 ALA A N 1
ATOM 2927 C CA . ALA A 1 363 ? -6.613 -0.325 -16.094 1 65.75 363 ALA A CA 1
ATOM 2928 C C . ALA A 1 363 ? -7.375 -1.517 -16.672 1 65.75 363 ALA A C 1
ATOM 2930 O O . ALA A 1 363 ? -8.43 -1.898 -16.141 1 65.75 363 ALA A O 1
ATOM 2931 N N . LYS A 1 364 ? -6.805 -2.238 -17.625 1 70.62 364 LYS A N 1
ATOM 2932 C CA . LYS A 1 364 ? -7.531 -3.346 -18.234 1 70.62 364 LYS A CA 1
ATOM 2933 C C . LYS A 1 364 ? -7.602 -4.543 -17.297 1 70.62 364 LYS A C 1
ATOM 2935 O O . LYS A 1 364 ? -8.625 -5.227 -17.234 1 70.62 364 LYS A O 1
ATOM 2940 N N . SER A 1 365 ? -6.539 -4.707 -16.641 1 80.25 365 SER A N 1
ATOM 2941 C CA . SER A 1 365 ? -6.508 -5.84 -15.727 1 80.25 365 SER A CA 1
ATOM 2942 C C . SER A 1 365 ? -7.316 -5.547 -14.461 1 80.25 365 SER A C 1
ATOM 2944 O O . SER A 1 365 ? -7.777 -6.469 -13.789 1 80.25 365 SER A O 1
ATOM 2946 N N . PHE A 1 366 ? -7.508 -4.246 -14.273 1 85.38 366 PHE A N 1
ATOM 2947 C CA . PHE A 1 366 ? -8.227 -3.834 -13.078 1 85.38 366 PHE A CA 1
ATOM 2948 C C . PHE A 1 366 ? -9.68 -4.309 -13.125 1 85.38 366 PHE A C 1
ATOM 2950 O O . PHE A 1 366 ? -10.18 -4.887 -12.156 1 85.38 366 PHE A O 1
ATOM 2957 N N . GLU A 1 367 ? -10.266 -4.117 -14.273 1 88.38 367 GLU A N 1
ATOM 2958 C CA . GLU A 1 367 ? -11.672 -4.473 -14.438 1 88.38 367 GLU A CA 1
ATOM 2959 C C . GLU A 1 367 ? -11.883 -5.977 -14.289 1 88.38 367 GLU A C 1
ATOM 2961 O O . GLU A 1 367 ? -12.812 -6.414 -13.602 1 88.38 367 GLU A O 1
ATOM 2966 N N . MET A 1 368 ? -11.031 -6.703 -14.891 1 90.5 368 MET A N 1
ATOM 2967 C CA . MET A 1 368 ? -11.148 -8.156 -14.836 1 90.5 368 MET A CA 1
ATOM 2968 C C . MET A 1 368 ? -10.945 -8.664 -13.406 1 90.5 368 MET A C 1
ATOM 2970 O O . MET A 1 368 ? -11.664 -9.547 -12.945 1 90.5 368 MET A O 1
ATOM 2974 N N . ARG A 1 369 ? -10.031 -8.141 -12.781 1 89.75 369 ARG A N 1
ATOM 2975 C CA . ARG A 1 369 ? -9.68 -8.586 -11.438 1 89.75 369 ARG A CA 1
ATOM 2976 C C . ARG A 1 369 ? -10.75 -8.195 -10.43 1 89.75 369 ARG A C 1
ATOM 2978 O O . ARG A 1 369 ? -11.047 -8.953 -9.508 1 89.75 369 ARG A O 1
ATOM 2985 N N . THR A 1 370 ? -11.289 -7.043 -10.633 1 92.69 370 THR A N 1
ATOM 2986 C CA . THR A 1 370 ? -12.406 -6.664 -9.781 1 92.69 370 THR A CA 1
ATOM 2987 C C . THR A 1 370 ? -13.609 -7.562 -10.039 1 92.69 370 THR A C 1
ATOM 2989 O O . THR A 1 370 ? -14.344 -7.918 -9.117 1 92.69 370 THR A O 1
ATOM 2992 N N . ALA A 1 371 ? -13.797 -7.906 -11.305 1 95.19 371 ALA A N 1
ATOM 2993 C CA . ALA A 1 371 ? -14.867 -8.828 -11.656 1 95.19 371 ALA A CA 1
ATOM 2994 C C . ALA A 1 371 ? -14.695 -10.172 -10.945 1 95.19 371 ALA A C 1
ATOM 2996 O O . ALA A 1 371 ? -15.664 -10.742 -10.438 1 95.19 371 ALA A O 1
ATOM 2997 N N . VAL A 1 372 ? -13.508 -10.609 -10.875 1 94.94 372 VAL A N 1
ATOM 2998 C CA . VAL A 1 372 ? -13.227 -11.875 -10.195 1 94.94 372 VAL A CA 1
ATOM 2999 C C . VAL A 1 372 ? -13.602 -11.766 -8.719 1 94.94 372 VAL A C 1
ATOM 3001 O O . VAL A 1 372 ? -14.172 -12.695 -8.148 1 94.94 372 VAL A O 1
ATOM 3004 N N . THR A 1 373 ? -13.281 -10.688 -8.133 1 94.19 373 THR A N 1
ATOM 3005 C CA . THR A 1 373 ? -13.609 -10.469 -6.734 1 94.19 373 THR A CA 1
ATOM 3006 C C . THR A 1 373 ? -15.117 -10.531 -6.516 1 94.19 373 THR A C 1
ATOM 3008 O O . THR A 1 373 ? -15.586 -11.164 -5.562 1 94.19 373 THR A O 1
ATOM 3011 N N . ILE A 1 374 ? -15.82 -9.883 -7.387 1 95.75 374 ILE A N 1
ATOM 3012 C CA . ILE A 1 374 ? -17.281 -9.875 -7.305 1 95.75 374 ILE A CA 1
ATOM 3013 C C . ILE A 1 374 ? -17.812 -11.305 -7.461 1 95.75 374 ILE A C 1
ATOM 3015 O O . ILE A 1 374 ? -18.688 -11.727 -6.711 1 95.75 374 ILE A O 1
ATOM 3019 N N . LEU A 1 375 ? -17.297 -12 -8.43 1 96.19 375 LEU A N 1
ATOM 3020 C CA . LEU A 1 375 ? -17.703 -13.375 -8.672 1 96.19 375 LEU A CA 1
ATOM 3021 C C . LEU A 1 375 ? -17.422 -14.258 -7.465 1 96.19 375 LEU A C 1
ATOM 3023 O O . LEU A 1 375 ? -18.234 -15.109 -7.105 1 96.19 375 LEU A O 1
ATOM 3027 N N . GLN A 1 376 ? -16.297 -14.078 -6.875 1 92.62 376 GLN A N 1
ATOM 3028 C CA . GLN A 1 376 ? -15.953 -14.836 -5.676 1 92.62 376 GLN A CA 1
ATOM 3029 C C . GLN A 1 376 ? -16.969 -14.586 -4.566 1 92.62 376 GLN A C 1
ATOM 3031 O O . GLN A 1 376 ? -17.359 -15.516 -3.854 1 92.62 376 GLN A O 1
ATOM 3036 N N . LYS A 1 377 ? -17.344 -13.383 -4.449 1 92.88 377 LYS A N 1
ATOM 3037 C CA . LYS A 1 377 ? -18.328 -13.031 -3.424 1 92.88 377 LYS A CA 1
ATOM 3038 C C . LYS A 1 377 ? -19.688 -13.617 -3.748 1 92.88 377 LYS A C 1
ATOM 3040 O O . LYS A 1 377 ? -20.328 -14.242 -2.891 1 92.88 377 LYS A O 1
ATOM 3045 N N . ASN A 1 378 ? -20.188 -13.477 -4.98 1 94.94 378 ASN A N 1
ATOM 3046 C CA . ASN A 1 378 ? -21.547 -13.852 -5.375 1 94.94 378 ASN A CA 1
ATOM 3047 C C . ASN A 1 378 ? -21.672 -15.359 -5.562 1 94.94 378 ASN A C 1
ATOM 3049 O O . ASN A 1 378 ? -22.719 -15.945 -5.234 1 94.94 378 ASN A O 1
ATOM 3053 N N . GLU A 1 379 ? -20.578 -15.977 -6.082 1 93.38 379 GLU A N 1
ATOM 3054 C CA . GLU A 1 379 ? -20.688 -17.375 -6.484 1 93.38 379 GLU A CA 1
ATOM 3055 C C . GLU A 1 379 ? -20.031 -18.297 -5.457 1 93.38 379 GLU A C 1
ATOM 3057 O O . GLU A 1 379 ? -20.266 -19.5 -5.465 1 93.38 379 GLU A O 1
ATOM 3062 N N . GLY A 1 380 ? -19.141 -17.75 -4.633 1 85.06 380 GLY A N 1
ATOM 3063 C CA . GLY A 1 380 ? -18.547 -18.531 -3.551 1 85.06 380 GLY A CA 1
ATOM 3064 C C . GLY A 1 380 ? -17.453 -19.469 -4.02 1 85.06 380 GLY A C 1
ATOM 3065 O O . GLY A 1 380 ? -16.578 -19.094 -4.797 1 85.06 380 GLY A O 1
ATOM 3066 N N . GLU A 1 381 ? -17.516 -20.766 -3.59 1 76.69 381 GLU A N 1
ATOM 3067 C CA . GLU A 1 381 ? -16.438 -21.734 -3.744 1 76.69 381 GLU A CA 1
ATOM 3068 C C . GLU A 1 381 ? -16.344 -22.219 -5.188 1 76.69 381 GLU A C 1
ATOM 3070 O O . GLU A 1 381 ? -15.266 -22.625 -5.633 1 76.69 381 GLU A O 1
ATOM 3075 N N . THR A 1 382 ? -17.422 -22.125 -5.922 1 83.31 382 THR A N 1
ATOM 3076 C CA . THR A 1 382 ? -17.438 -22.703 -7.262 1 83.31 382 THR A CA 1
ATOM 3077 C C . THR A 1 382 ? -16.969 -21.688 -8.297 1 83.31 382 THR A C 1
ATOM 3079 O O . THR A 1 382 ? -16.828 -22.016 -9.477 1 83.31 382 THR A O 1
ATOM 3082 N N . CYS A 1 383 ? -16.734 -20.516 -7.852 1 88.81 383 CYS A N 1
ATOM 3083 C CA . CYS A 1 383 ? -16.453 -19.406 -8.734 1 88.81 383 CYS A CA 1
ATOM 3084 C C . CYS A 1 383 ? -15.258 -19.703 -9.641 1 88.81 383 CYS A C 1
ATOM 3086 O O . CYS A 1 383 ? -15.367 -19.641 -10.867 1 88.81 383 CYS A O 1
ATOM 3088 N N . LYS A 1 384 ? -14.18 -20.172 -9.094 1 89.94 384 LYS A N 1
ATOM 3089 C CA . LYS A 1 384 ? -12.961 -20.406 -9.867 1 89.94 384 LYS A CA 1
ATOM 3090 C C . LYS A 1 384 ? -13.164 -21.484 -10.922 1 89.94 384 LYS A C 1
ATOM 3092 O O . LYS A 1 384 ? -12.82 -21.297 -12.086 1 89.94 384 LYS A O 1
ATOM 3097 N N . GLN A 1 385 ? -13.727 -22.547 -10.477 1 90.94 385 GLN A N 1
ATOM 3098 C CA . GLN A 1 385 ? -13.953 -23.656 -11.398 1 90.94 385 GLN A CA 1
ATOM 3099 C C . GLN A 1 385 ? -14.875 -23.234 -12.547 1 90.94 385 GLN A C 1
ATOM 3101 O O . GLN A 1 385 ? -14.648 -23.625 -13.695 1 90.94 385 GLN A O 1
ATOM 3106 N N . GLU A 1 386 ? -15.859 -22.5 -12.211 1 94.62 386 GLU A N 1
ATOM 3107 C CA . GLU A 1 386 ? -16.781 -22.047 -13.25 1 94.62 386 GLU A CA 1
ATOM 3108 C C . GLU A 1 386 ? -16.078 -21.141 -14.25 1 94.62 386 GLU A C 1
ATOM 3110 O O . GLU A 1 386 ? -16.312 -21.234 -15.453 1 94.62 386 GLU A O 1
ATOM 3115 N N . ILE A 1 387 ? -15.227 -20.297 -13.742 1 95.81 387 ILE A N 1
ATOM 3116 C CA . ILE A 1 387 ? -14.453 -19.438 -14.641 1 95.81 387 ILE A CA 1
ATOM 3117 C C . ILE A 1 387 ? -13.602 -20.312 -15.57 1 95.81 387 ILE A C 1
ATOM 3119 O O . ILE A 1 387 ? -13.586 -20.094 -16.781 1 95.81 387 ILE A O 1
ATOM 3123 N N . TYR A 1 388 ? -12.93 -21.328 -15.031 1 95.81 388 TYR A N 1
ATOM 3124 C CA . TYR A 1 388 ? -12.055 -22.188 -15.812 1 95.81 388 TYR A CA 1
ATOM 3125 C C . TYR A 1 388 ? -12.852 -23 -16.828 1 95.81 388 TYR A C 1
ATOM 3127 O O . TYR A 1 388 ? -12.398 -23.188 -17.969 1 95.81 388 TYR A O 1
ATOM 3135 N N . ASN A 1 389 ? -14.023 -23.375 -16.438 1 94.62 389 ASN A N 1
ATOM 3136 C CA . ASN A 1 389 ? -14.906 -24.078 -17.359 1 94.62 389 ASN A CA 1
ATOM 3137 C C . ASN A 1 389 ? -15.273 -23.203 -18.562 1 94.62 389 ASN A C 1
ATOM 3139 O O . ASN A 1 389 ? -15.219 -23.656 -19.703 1 94.62 389 ASN A O 1
ATOM 3143 N N . ARG A 1 390 ? -15.594 -22.031 -18.297 1 95.12 390 ARG A N 1
ATOM 3144 C CA . ARG A 1 390 ? -16.031 -21.109 -19.344 1 95.12 390 ARG A CA 1
ATOM 3145 C C . ARG A 1 390 ? -14.883 -20.703 -20.25 1 95.12 390 ARG A C 1
ATOM 3147 O O . ARG A 1 390 ? -15.078 -20.469 -21.453 1 95.12 390 ARG A O 1
ATOM 3154 N N . VAL A 1 391 ? -13.727 -20.594 -19.688 1 93.75 391 VAL A N 1
ATOM 3155 C CA . VAL A 1 391 ? -12.57 -20.125 -20.438 1 93.75 391 VAL A CA 1
ATOM 3156 C C . VAL A 1 391 ? -12.094 -21.219 -21.391 1 93.75 391 VAL A C 1
ATOM 3158 O O . VAL A 1 391 ? -11.875 -20.969 -22.578 1 93.75 391 VAL A O 1
ATOM 3161 N N . ASN A 1 392 ? -11.891 -22.516 -20.922 1 90.94 392 ASN A N 1
ATOM 3162 C CA . ASN A 1 392 ? -11.336 -23.547 -21.781 1 90.94 392 ASN A CA 1
ATOM 3163 C C . ASN A 1 392 ? -11.703 -24.938 -21.297 1 90.94 392 ASN A C 1
ATOM 3165 O O . ASN A 1 392 ? -10.984 -25.906 -21.547 1 90.94 392 ASN A O 1
ATOM 3169 N N . ASN A 1 393 ? -12.766 -25.062 -20.531 1 91.06 393 ASN A N 1
ATOM 3170 C CA . ASN A 1 393 ? -13.242 -26.328 -20.031 1 91.06 393 ASN A CA 1
ATOM 3171 C C . ASN A 1 393 ? -12.156 -27.078 -19.266 1 91.06 393 ASN A C 1
ATOM 3173 O O . ASN A 1 393 ? -11.992 -28.281 -19.422 1 91.06 393 ASN A O 1
ATOM 3177 N N . TYR A 1 394 ? -11.375 -26.25 -18.641 1 89.19 394 TYR A N 1
ATOM 3178 C CA . TYR A 1 394 ? -10.297 -26.812 -17.844 1 89.19 394 TYR A CA 1
ATOM 3179 C C . TYR A 1 394 ? -10.836 -27.328 -16.5 1 89.19 394 TYR A C 1
ATOM 3181 O O . TYR A 1 394 ? -11.617 -26.641 -15.844 1 89.19 394 TYR A O 1
ATOM 3189 N N . GLN A 1 395 ? -10.383 -28.531 -16.109 1 88.56 395 GLN A N 1
ATOM 3190 C CA . GLN A 1 395 ? -10.82 -29.125 -14.859 1 88.56 395 GLN A CA 1
ATOM 3191 C C . GLN A 1 395 ? -9.648 -29.312 -13.898 1 88.56 395 GLN A C 1
ATOM 3193 O O . GLN A 1 395 ? -8.625 -29.906 -14.273 1 88.56 395 GLN A O 1
ATOM 3198 N N . ILE A 1 396 ? -9.828 -28.766 -12.766 1 88.19 396 ILE A N 1
ATOM 3199 C CA . ILE A 1 396 ? -8.891 -29.062 -11.688 1 88.19 396 ILE A CA 1
ATOM 3200 C C . ILE A 1 396 ? -9.039 -30.516 -11.25 1 88.19 396 ILE A C 1
ATOM 3202 O O . ILE A 1 396 ? -10.164 -31 -11.07 1 88.19 396 ILE A O 1
ATOM 3206 N N . SER A 1 397 ? -7.941 -31.219 -11.148 1 88.75 397 SER A N 1
ATOM 3207 C CA . SER A 1 397 ? -7.973 -32.625 -10.797 1 88.75 397 SER A CA 1
ATOM 3208 C C . SER A 1 397 ? -8.672 -32.875 -9.461 1 88.75 397 SER A C 1
ATOM 3210 O O . SER A 1 397 ? -8.578 -32.031 -8.562 1 88.75 397 SER A O 1
ATOM 3212 N N . PRO A 1 398 ? -9.359 -33.938 -9.32 1 87.06 398 PRO A N 1
ATOM 3213 C CA . PRO A 1 398 ? -10.078 -34.25 -8.078 1 87.06 398 PRO A CA 1
ATOM 3214 C C . PRO A 1 398 ? -9.172 -34.219 -6.852 1 87.06 398 PRO A C 1
ATOM 3216 O O . PRO A 1 398 ? -9.57 -33.75 -5.785 1 87.06 398 PRO A O 1
ATOM 3219 N N . SER A 1 399 ? -8.008 -34.719 -7.059 1 86.88 399 SER A N 1
ATOM 3220 C CA . SER A 1 399 ? -7.078 -34.75 -5.934 1 86.88 399 SER A CA 1
ATOM 3221 C C . SER A 1 399 ? -6.738 -33.344 -5.449 1 86.88 399 SER A C 1
ATOM 3223 O O . SER A 1 399 ? -6.668 -33.094 -4.242 1 86.88 399 SER A O 1
ATOM 3225 N N . ILE A 1 400 ? -6.566 -32.5 -6.398 1 89.12 400 ILE A N 1
ATOM 3226 C CA . ILE A 1 400 ? -6.246 -31.125 -6.043 1 89.12 400 ILE A CA 1
ATOM 3227 C C . ILE A 1 400 ? -7.48 -30.438 -5.465 1 89.12 400 ILE A C 1
ATOM 3229 O O . ILE A 1 400 ? -7.379 -29.641 -4.52 1 89.12 400 ILE A O 1
ATOM 3233 N N . ARG A 1 401 ? -8.578 -30.734 -5.953 1 86.94 401 ARG A N 1
ATOM 3234 C CA . ARG A 1 401 ? -9.828 -30.172 -5.441 1 86.94 401 ARG A CA 1
ATOM 3235 C C . ARG A 1 401 ? -10.031 -30.547 -3.979 1 86.94 401 ARG A C 1
ATOM 3237 O O . ARG A 1 401 ? -10.508 -29.719 -3.186 1 86.94 401 ARG A O 1
ATOM 3244 N N . GLU A 1 402 ? -9.68 -31.734 -3.732 1 86 402 GLU A N 1
ATOM 3245 C CA . GLU A 1 402 ? -9.789 -32.188 -2.35 1 86 402 GLU A CA 1
ATOM 3246 C C . GLU A 1 402 ? -8.844 -31.422 -1.438 1 86 402 GLU A C 1
ATOM 3248 O O . GLU A 1 402 ? -9.211 -31.047 -0.321 1 86 402 GLU A O 1
ATOM 3253 N N . LEU A 1 403 ? -7.707 -31.219 -1.9 1 86.38 403 LEU A N 1
ATOM 3254 C CA . LEU A 1 403 ? -6.75 -30.438 -1.125 1 86.38 403 LEU A CA 1
ATOM 3255 C C . LEU A 1 403 ? -7.258 -29.016 -0.904 1 86.38 403 LEU A C 1
ATOM 3257 O O . LEU A 1 403 ? -7.148 -28.484 0.201 1 86.38 403 LEU A O 1
ATOM 3261 N N . GLN A 1 404 ? -7.801 -28.438 -1.935 1 84.19 404 GLN A N 1
ATOM 3262 C CA . GLN A 1 404 ? -8.336 -27.078 -1.854 1 84.19 404 GLN A CA 1
ATOM 3263 C C . GLN A 1 404 ? -9.492 -27 -0.865 1 84.19 404 GLN A C 1
ATOM 3265 O O . GLN A 1 404 ? -9.609 -26.031 -0.112 1 84.19 404 GLN A O 1
ATOM 3270 N N . LYS A 1 405 ? -10.258 -28 -0.903 1 82.06 405 LYS A N 1
ATOM 3271 C CA . LYS A 1 405 ? -11.391 -28.062 0.023 1 82.06 405 LYS A CA 1
ATOM 3272 C C . LYS A 1 405 ? -10.906 -28.141 1.469 1 82.06 405 LYS A C 1
ATOM 3274 O O . LYS A 1 405 ? -11.453 -27.484 2.35 1 82.06 405 LYS A O 1
ATOM 3279 N N . LEU A 1 406 ? -9.961 -28.984 1.687 1 81.19 406 LEU A N 1
ATOM 3280 C CA . LEU A 1 406 ? -9.398 -29.141 3.025 1 81.19 406 LEU A CA 1
ATOM 3281 C C . LEU A 1 406 ? -8.82 -27.812 3.525 1 81.19 406 LEU A C 1
ATOM 3283 O O . LEU A 1 406 ? -8.992 -27.453 4.695 1 81.19 406 LEU A O 1
ATOM 3287 N N . GLU A 1 407 ? -8.227 -27.172 2.648 1 77.56 407 GLU A N 1
ATOM 3288 C CA . GLU A 1 407 ? -7.641 -25.891 3.02 1 77.56 407 GLU A CA 1
ATOM 3289 C C . GLU A 1 407 ? -8.719 -24.844 3.305 1 77.56 407 GLU A C 1
ATOM 3291 O O . GLU A 1 407 ? -8.594 -24.047 4.234 1 77.56 407 GLU A O 1
ATOM 3296 N N . TYR A 1 408 ? -9.68 -24.906 2.463 1 73.12 408 TYR A N 1
ATOM 3297 C CA . TYR A 1 408 ? -10.812 -24 2.658 1 73.12 408 TYR A CA 1
ATOM 3298 C C . TYR A 1 408 ? -11.477 -24.25 4.004 1 73.12 408 TYR A C 1
ATOM 3300 O O . TYR A 1 408 ? -11.789 -23.297 4.734 1 73.12 408 TYR A O 1
ATOM 3308 N N . GLU A 1 409 ? -11.641 -25.453 4.383 1 73.56 409 GLU A N 1
ATOM 3309 C CA . GLU A 1 409 ? -12.273 -25.844 5.645 1 73.56 409 GLU A CA 1
ATOM 3310 C C . GLU A 1 409 ? -11.398 -25.453 6.836 1 73.56 409 GLU A C 1
ATOM 3312 O O . GLU A 1 409 ? -11.914 -25 7.863 1 73.56 409 GLU A O 1
ATOM 3317 N N . LYS A 1 410 ? -10.195 -25.625 6.641 1 74.56 410 LYS A N 1
ATOM 3318 C CA . LYS A 1 410 ? -9.266 -25.234 7.691 1 74.56 410 LYS A CA 1
ATOM 3319 C C . LYS A 1 410 ? -9.32 -23.734 7.938 1 74.56 410 LYS A C 1
ATOM 3321 O O . LYS A 1 410 ? -9.336 -23.281 9.086 1 74.56 410 LYS A O 1
ATOM 3326 N N . ASN A 1 411 ? -9.367 -23.047 6.863 1 67.31 411 ASN A N 1
ATOM 3327 C CA . ASN A 1 411 ? -9.445 -21.594 6.973 1 67.31 411 ASN A CA 1
ATOM 3328 C C . ASN A 1 411 ? -10.773 -21.141 7.574 1 67.31 411 ASN A C 1
ATOM 3330 O O . ASN A 1 411 ? -10.82 -20.203 8.375 1 67.31 411 ASN A O 1
ATOM 3334 N N . LYS A 1 412 ? -11.758 -21.828 7.172 1 63.53 412 LYS A N 1
ATOM 3335 C CA . LYS A 1 412 ? -13.086 -21.547 7.719 1 63.53 412 LYS A CA 1
ATOM 3336 C C . LYS A 1 412 ? -13.125 -21.828 9.219 1 63.53 412 LYS A C 1
ATOM 3338 O O . LYS A 1 412 ? -13.703 -21.062 9.984 1 63.53 412 LYS A O 1
ATOM 3343 N N . SER A 1 413 ? -12.578 -22.938 9.578 1 63.97 413 SER A N 1
ATOM 3344 C CA . SER A 1 413 ? -12.547 -23.312 10.984 1 63.97 413 SER A CA 1
ATOM 3345 C C . SER A 1 413 ? -11.719 -22.328 11.805 1 63.97 413 SER A C 1
ATOM 3347 O O . SER A 1 413 ? -12.086 -21.984 12.93 1 63.97 413 SER A O 1
ATOM 3349 N N . ARG A 1 414 ? -10.617 -21.938 11.25 1 60.38 414 ARG A N 1
ATOM 3350 C CA . ARG A 1 414 ? -9.781 -20.938 11.906 1 60.38 414 ARG A CA 1
ATOM 3351 C C . ARG A 1 414 ? -10.539 -19.641 12.102 1 60.38 414 ARG A C 1
ATOM 3353 O O . ARG A 1 414 ? -10.398 -18.969 13.133 1 60.38 414 ARG A O 1
ATOM 3360 N N . ASN A 1 415 ? -11.164 -19.422 11.07 1 54.75 415 ASN A N 1
ATOM 3361 C CA . ASN A 1 415 ? -11.984 -18.203 11.133 1 54.75 415 ASN A CA 1
ATOM 3362 C C . ASN A 1 415 ? -13.117 -18.359 12.141 1 54.75 415 ASN A C 1
ATOM 3364 O O . ASN A 1 415 ? -13.508 -17.391 12.789 1 54.75 415 ASN A O 1
ATOM 3368 N N . GLN A 1 416 ? -13.68 -19.609 12.156 1 53.97 416 GLN A N 1
ATOM 3369 C CA . GLN A 1 416 ? -14.727 -19.891 13.133 1 53.97 416 GLN A CA 1
ATOM 3370 C C . GLN A 1 416 ? -14.148 -19.938 14.547 1 53.97 416 GLN A C 1
ATOM 3372 O O . GLN A 1 416 ? -14.805 -19.531 15.508 1 53.97 416 GLN A O 1
ATOM 3377 N N . LYS A 1 417 ? -13.055 -20.812 14.633 1 49.06 417 LYS A N 1
ATOM 3378 C CA . LYS A 1 417 ? -12.422 -20.875 15.945 1 49.06 417 LYS A CA 1
ATOM 3379 C C . LYS A 1 417 ? -11.898 -19.516 16.375 1 49.06 417 LYS A C 1
ATOM 3381 O O . LYS A 1 417 ? -11.375 -19.375 17.484 1 49.06 417 LYS A O 1
ATOM 3386 N N . LYS A 1 418 ? -11.547 -18.781 15.477 1 46.22 418 LYS A N 1
ATOM 3387 C CA . LYS A 1 418 ? -11.32 -17.406 15.938 1 46.22 418 LYS A CA 1
ATOM 3388 C C . LYS A 1 418 ? -12.234 -17.062 17.109 1 46.22 418 LYS A C 1
ATOM 3390 O O . LYS A 1 418 ? -13.336 -17.594 17.219 1 46.22 418 LYS A O 1
ATOM 3395 N N . ALA A 1 419 ? -11.641 -16.312 18.156 1 42.88 419 ALA A N 1
ATOM 3396 C CA . ALA A 1 419 ? -12.148 -16.094 19.516 1 42.88 419 ALA A CA 1
ATOM 3397 C C . ALA A 1 419 ? -13.656 -15.859 19.516 1 42.88 419 ALA A C 1
ATOM 3399 O O . ALA A 1 419 ? -14.188 -15.211 18.609 1 42.88 419 ALA A O 1
ATOM 3400 N N . THR A 1 420 ? -14.461 -16.812 20.031 1 41.22 420 THR A N 1
ATOM 3401 C CA . THR A 1 420 ? -15.812 -16.469 20.469 1 41.22 420 THR A CA 1
ATOM 3402 C C . THR A 1 420 ? -15.891 -15.016 20.891 1 41.22 420 THR A C 1
ATOM 3404 O O . THR A 1 420 ? -14.883 -14.414 21.266 1 41.22 420 THR A O 1
ATOM 3407 N N . PRO A 1 421 ? -16.969 -14.336 20.641 1 43.5 421 PRO A N 1
ATOM 3408 C CA . PRO A 1 421 ? -17.031 -12.984 21.203 1 43.5 421 PRO A CA 1
ATOM 3409 C C . PRO A 1 421 ? -16.359 -12.875 22.562 1 43.5 421 PRO A C 1
ATOM 3411 O O . PRO A 1 421 ? -15.695 -11.883 22.859 1 43.5 421 PRO A O 1
ATOM 3414 N N . GLU A 1 422 ? -16.391 -13.961 23.281 1 45.59 422 GLU A N 1
ATOM 3415 C CA . GLU A 1 422 ? -15.875 -13.984 24.641 1 45.59 422 GLU A CA 1
ATOM 3416 C C . GLU A 1 422 ? -14.352 -14.078 24.656 1 45.59 422 GLU A C 1
ATOM 3418 O O . GLU A 1 422 ? -13.688 -13.344 25.391 1 45.59 422 GLU A O 1
ATOM 3423 N N . THR A 1 423 ? -13.891 -14.953 23.922 1 49.22 423 THR A N 1
ATOM 3424 C CA . THR A 1 423 ? -12.445 -15.133 23.969 1 49.22 423 THR A CA 1
ATOM 3425 C C . THR A 1 423 ? -11.727 -14 23.25 1 49.22 423 THR A C 1
ATOM 3427 O O . THR A 1 423 ? -10.656 -13.562 23.672 1 49.22 423 THR A O 1
ATOM 3430 N N . ARG A 1 424 ? -12.234 -13.5 22.25 1 46.56 424 ARG A N 1
ATOM 3431 C CA . ARG A 1 424 ? -11.734 -12.289 21.625 1 46.56 424 ARG A CA 1
ATOM 3432 C C . ARG A 1 424 ? -11.773 -11.109 22.594 1 46.56 424 ARG A C 1
ATOM 3434 O O . ARG A 1 424 ? -10.859 -10.289 22.609 1 46.56 424 ARG A O 1
ATOM 3441 N N . LYS A 1 425 ? -12.836 -11.125 23.344 1 47.72 425 LYS A N 1
ATOM 3442 C CA . LYS A 1 425 ? -12.914 -10.195 24.453 1 47.72 425 LYS A CA 1
ATOM 3443 C C . LYS A 1 425 ? -11.758 -10.398 25.422 1 47.72 425 LYS A C 1
ATOM 3445 O O . LYS A 1 425 ? -11.156 -9.43 25.891 1 47.72 425 LYS A O 1
ATOM 3450 N N . GLU A 1 426 ? -11.414 -11.578 25.625 1 50.31 426 GLU A N 1
ATOM 3451 C CA . GLU A 1 426 ? -10.328 -11.891 26.547 1 50.31 426 GLU A CA 1
ATOM 3452 C C . GLU A 1 426 ? -8.969 -11.57 25.938 1 50.31 426 GLU A C 1
ATOM 3454 O O . GLU A 1 426 ? -8.102 -11 26.609 1 50.31 426 GLU A O 1
ATOM 3459 N N . ILE A 1 427 ? -8.734 -11.859 24.797 1 49.56 427 ILE A N 1
ATOM 3460 C CA . ILE A 1 427 ? -7.473 -11.586 24.125 1 49.56 427 ILE A CA 1
ATOM 3461 C C . ILE A 1 427 ? -7.309 -10.078 23.922 1 49.56 427 ILE A C 1
ATOM 3463 O O . ILE A 1 427 ? -6.23 -9.531 24.172 1 49.56 427 ILE A O 1
ATOM 3467 N N . ASN A 1 428 ? -8.297 -9.508 23.562 1 45.72 428 ASN A N 1
ATOM 3468 C CA . ASN A 1 428 ? -8.289 -8.047 23.5 1 45.72 428 ASN A CA 1
ATOM 3469 C C . ASN A 1 428 ? -8.125 -7.418 24.875 1 45.72 428 ASN A C 1
ATOM 3471 O O . ASN A 1 428 ? -7.395 -6.438 25.031 1 45.72 428 ASN A O 1
ATOM 3475 N N . LYS A 1 429 ? -8.812 -8.023 25.797 1 46.75 429 LYS A N 1
ATOM 3476 C CA . LYS A 1 429 ? -8.586 -7.641 27.188 1 46.75 429 LYS A CA 1
ATOM 3477 C C . LYS A 1 429 ? -7.117 -7.82 27.562 1 46.75 429 LYS A C 1
ATOM 3479 O O . LYS A 1 429 ? -6.527 -6.941 28.203 1 46.75 429 LYS A O 1
ATOM 3484 N N . ALA A 1 430 ? -6.559 -8.867 27.281 1 48.44 430 ALA A N 1
ATOM 3485 C CA . ALA A 1 430 ? -5.164 -9.133 27.609 1 48.44 430 ALA A CA 1
ATOM 3486 C C . ALA A 1 430 ? -4.223 -8.234 26.812 1 48.44 430 ALA A C 1
ATOM 3488 O O . ALA A 1 430 ? -3.242 -7.715 27.344 1 48.44 430 ALA A O 1
ATOM 3489 N N . ARG A 1 431 ? -4.34 -8.062 25.625 1 44.75 431 ARG A N 1
ATOM 3490 C CA . ARG A 1 431 ? -3.545 -7.18 24.797 1 44.75 431 ARG A CA 1
ATOM 3491 C C . ARG A 1 431 ? -3.713 -5.723 25.219 1 44.75 431 ARG A C 1
ATOM 3493 O O . ARG A 1 431 ? -2.736 -4.973 25.281 1 44.75 431 ARG A O 1
ATOM 3500 N N . ASN A 1 432 ? -4.93 -5.379 25.375 1 42.41 432 ASN A N 1
ATOM 3501 C CA . ASN A 1 432 ? -5.227 -4.051 25.906 1 42.41 432 ASN A CA 1
ATOM 3502 C C . ASN A 1 432 ? -4.656 -3.869 27.312 1 42.41 432 ASN A C 1
ATOM 3504 O O . ASN A 1 432 ? -4.176 -2.787 27.656 1 42.41 432 ASN A O 1
ATOM 3508 N N . ALA A 1 433 ? -4.828 -4.832 28.094 1 44.72 433 ALA A N 1
ATOM 3509 C CA . ALA A 1 433 ? -4.188 -4.777 29.406 1 44.72 433 ALA A CA 1
ATOM 3510 C C . ALA A 1 433 ? -2.682 -4.562 29.266 1 44.72 433 ALA A C 1
ATOM 3512 O O . ALA A 1 433 ? -2.062 -3.902 30.109 1 44.72 433 ALA A O 1
ATOM 3513 N N . LYS A 1 434 ? -2 -5.184 28.406 1 42.72 434 LYS A N 1
ATOM 3514 C CA . LYS A 1 434 ? -0.568 -4.984 28.203 1 42.72 434 LYS A CA 1
ATOM 3515 C C . LYS A 1 434 ? -0.294 -3.654 27.5 1 42.72 434 LYS A C 1
ATOM 3517 O O . LYS A 1 434 ? 0.721 -3.008 27.781 1 42.72 434 LYS A O 1
ATOM 3522 N N . ARG A 1 435 ? -0.848 -3.365 26.484 1 38.03 435 ARG A N 1
ATOM 3523 C CA . ARG A 1 435 ? -0.637 -2.127 25.734 1 38.03 435 ARG A CA 1
ATOM 3524 C C . ARG A 1 435 ? -1.064 -0.917 26.562 1 38.03 435 ARG A C 1
ATOM 3526 O O . ARG A 1 435 ? -0.475 0.16 26.438 1 38.03 435 ARG A O 1
ATOM 3533 N N . PHE A 1 436 ? -2.328 -0.85 27.078 1 33.97 436 PHE A N 1
ATOM 3534 C CA . PHE A 1 436 ? -2.807 0.238 27.938 1 33.97 436 PHE A CA 1
ATOM 3535 C C . PHE A 1 436 ? -2.66 -0.119 29.406 1 33.97 436 PHE A C 1
ATOM 3537 O O . PHE A 1 436 ? -3.51 -0.812 29.969 1 33.97 436 PHE A O 1
ATOM 3544 N N . PRO A 1 437 ? -1.498 0.073 29.891 1 34.66 437 PRO A N 1
ATOM 3545 C CA . PRO A 1 437 ? -1.545 0.002 31.344 1 34.66 437 PRO A CA 1
ATOM 3546 C C . PRO A 1 437 ? -2.686 0.825 31.938 1 34.66 437 PRO A C 1
ATOM 3548 O O . PRO A 1 437 ? -3.172 1.764 31.312 1 34.66 437 PRO A O 1
ATOM 3551 N N . LYS A 1 438 ? -3.414 0.447 33.094 1 33.88 438 LYS A N 1
ATOM 3552 C CA . LYS A 1 438 ? -4.457 1.104 33.875 1 33.88 438 LYS A CA 1
ATOM 3553 C C . LYS A 1 438 ? -4.395 2.619 33.719 1 33.88 438 LYS A C 1
ATOM 3555 O O . LYS A 1 438 ? -5.426 3.295 33.719 1 33.88 438 LYS A O 1
ATOM 3560 N N . ASP A 1 439 ? -3.221 3.268 33.75 1 31.77 439 ASP A N 1
ATOM 3561 C CA . ASP A 1 439 ? -3.109 4.715 33.906 1 31.77 439 ASP A CA 1
ATOM 3562 C C . ASP A 1 439 ? -3.299 5.434 32.562 1 31.77 439 ASP A C 1
ATOM 3564 O O . ASP A 1 439 ? -3.393 6.66 32.531 1 31.77 439 ASP A O 1
ATOM 3568 N N . ASN A 1 440 ? -2.758 5.023 31.422 1 29.81 440 ASN A N 1
ATOM 3569 C CA . ASN A 1 440 ? -2.895 5.887 30.25 1 29.81 440 ASN A CA 1
ATOM 3570 C C . ASN A 1 440 ? -4.102 5.496 29.406 1 29.81 440 ASN A C 1
ATOM 3572 O O . ASN A 1 440 ? -4.047 4.523 28.656 1 29.81 440 ASN A O 1
ATOM 3576 N N . PRO A 1 441 ? -5.402 5.941 29.766 1 30.36 441 PRO A N 1
ATOM 3577 C CA . PRO A 1 441 ? -6.746 5.695 29.25 1 30.36 441 PRO A CA 1
ATOM 3578 C C . PRO A 1 441 ? -6.871 6.027 27.75 1 30.36 441 PRO A C 1
ATOM 3580 O O . PRO A 1 441 ? -7.977 6.039 27.219 1 30.36 441 PRO A O 1
ATOM 3583 N N . THR A 1 442 ? -6 6.617 27.156 1 27.53 442 THR A N 1
ATOM 3584 C CA . THR A 1 442 ? -6.422 7.195 25.875 1 27.53 442 THR A CA 1
ATOM 3585 C C . THR A 1 442 ? -6.984 6.117 24.953 1 27.53 442 THR A C 1
ATOM 3587 O O . THR A 1 442 ? -8.016 6.328 24.312 1 27.53 442 THR A O 1
ATOM 3590 N N . GLY A 1 443 ? -6.285 5.426 24.141 1 28.33 443 GLY A N 1
ATOM 3591 C CA . GLY A 1 443 ? -6.531 5.043 22.75 1 28.33 443 GLY A CA 1
ATOM 3592 C C . GLY A 1 443 ? -7.551 3.932 22.609 1 28.33 443 GLY A C 1
ATOM 3593 O O . GLY A 1 443 ? -8.727 4.191 22.328 1 28.33 443 GLY A O 1
ATOM 3594 N N . ASP A 1 444 ? -7.266 2.613 22.156 1 30.41 444 ASP A N 1
ATOM 3595 C CA . ASP A 1 444 ? -7.984 1.832 21.156 1 30.41 444 ASP A CA 1
ATOM 3596 C C . ASP A 1 444 ? -9.242 1.202 21.75 1 30.41 444 ASP A C 1
ATOM 3598 O O . ASP A 1 444 ? -9.18 0.545 22.797 1 30.41 444 ASP A O 1
ATOM 3602 N N . TYR A 1 445 ? -10.562 1.706 21.547 1 32.91 445 TYR A N 1
ATOM 3603 C CA . TYR A 1 445 ? -11.969 1.517 21.859 1 32.91 445 TYR A CA 1
ATOM 3604 C C . TYR A 1 445 ? -12.375 0.053 21.719 1 32.91 445 TYR A C 1
ATOM 3606 O O . TYR A 1 445 ? -13.562 -0.274 21.703 1 32.91 445 TYR A O 1
ATOM 3614 N N . ARG A 1 446 ? -11.688 -0.778 21.344 1 31.12 446 ARG A N 1
ATOM 3615 C CA . ARG A 1 446 ? -12.406 -1.896 20.734 1 31.12 446 ARG A CA 1
ATOM 3616 C C . ARG A 1 446 ? -13.406 -2.498 21.734 1 31.12 446 ARG A C 1
ATOM 3618 O O . ARG A 1 446 ? -14.617 -2.414 21.516 1 31.12 446 ARG A O 1
ATOM 3625 N N . GLY A 1 447 ? -13.484 -3.889 22.109 1 35.66 447 GLY A N 1
ATOM 3626 C CA . GLY A 1 447 ? -14.578 -4.809 22.375 1 35.66 447 GLY A CA 1
ATOM 3627 C C . GLY A 1 447 ? -15.008 -4.812 23.828 1 35.66 447 GLY A C 1
ATOM 3628 O O . GLY A 1 447 ? -15.758 -5.688 24.266 1 35.66 447 GLY A O 1
ATOM 3629 N N . GLY A 1 448 ? -14.422 -4.133 24.734 1 37.34 448 GLY A N 1
ATOM 3630 C CA . GLY A 1 448 ? -15.023 -4.477 26.016 1 37.34 448 GLY A CA 1
ATOM 3631 C C . GLY A 1 448 ? -16.375 -3.844 26.234 1 37.34 448 GLY A C 1
ATOM 3632 O O . GLY A 1 448 ? -16.719 -2.852 25.578 1 37.34 448 GLY A O 1
ATOM 3633 N N . LYS A 1 449 ? -17.375 -4.73 26.703 1 45.69 449 LYS A N 1
ATOM 3634 C CA . LYS A 1 449 ? -18.688 -4.23 27.094 1 45.69 449 LYS A CA 1
ATOM 3635 C C . LYS A 1 449 ? -18.562 -3.088 28.094 1 45.69 449 LYS A C 1
ATOM 3637 O O . LYS A 1 449 ? -17.938 -3.24 29.141 1 45.69 449 LYS A O 1
ATOM 3642 N N . TRP A 1 450 ? -18.469 -2.035 27.766 1 55.97 450 TRP A N 1
ATOM 3643 C CA . TRP A 1 450 ? -18.438 -0.879 28.656 1 55.97 450 TRP A CA 1
ATOM 3644 C C . TRP A 1 450 ? -19.859 -0.418 29 1 55.97 450 TRP A C 1
ATOM 3646 O O . TRP A 1 450 ? -20.766 -0.556 28.188 1 55.97 450 TRP A O 1
ATOM 3656 N N . THR A 1 451 ? -19.984 -0.325 30.406 1 62.81 451 THR A N 1
ATOM 3657 C CA . THR A 1 451 ? -21.219 0.311 30.875 1 62.81 451 THR A CA 1
ATOM 3658 C C . THR A 1 451 ? -21.031 1.82 31 1 62.81 451 THR A C 1
ATOM 3660 O O . THR A 1 451 ? -19.891 2.312 31 1 62.81 451 THR A O 1
ATOM 3663 N N . PRO A 1 452 ? -22.062 2.516 30.969 1 66.44 452 PRO A N 1
ATOM 3664 C CA . PRO A 1 452 ? -21.969 3.961 31.172 1 66.44 452 PRO A CA 1
ATOM 3665 C C . PRO A 1 452 ? -21.109 4.328 32.406 1 66.44 452 PRO A C 1
ATOM 3667 O O . PRO A 1 452 ? -20.391 5.328 32.375 1 66.44 452 PRO A O 1
ATOM 3670 N N . GLN A 1 453 ? -21.141 3.48 33.312 1 67.88 453 GLN A N 1
ATOM 3671 C CA . GLN A 1 453 ? -20.453 3.777 34.562 1 67.88 453 GLN A CA 1
ATOM 3672 C C . GLN A 1 453 ? -18.938 3.734 34.375 1 67.88 453 GLN A C 1
ATOM 3674 O O . GLN A 1 453 ? -18.188 4.301 35.188 1 67.88 453 GLN A O 1
ATOM 3679 N N . ASP A 1 454 ? -18.578 3.191 33.312 1 62.53 454 ASP A N 1
ATOM 3680 C CA . ASP A 1 454 ? -17.141 3.006 33.062 1 62.53 454 ASP A CA 1
ATOM 3681 C C . ASP A 1 454 ? -16.547 4.211 32.344 1 62.53 454 ASP A C 1
ATOM 3683 O O . ASP A 1 454 ? -15.336 4.316 32.188 1 62.53 454 ASP A O 1
ATOM 3687 N N . ILE A 1 455 ? -17.484 5.109 31.938 1 65.81 455 ILE A N 1
ATOM 3688 C CA . ILE A 1 455 ? -17.016 6.219 31.109 1 65.81 455 ILE A CA 1
ATOM 3689 C C . ILE A 1 455 ? -17.109 7.523 31.891 1 65.81 455 ILE A C 1
ATOM 3691 O O . ILE A 1 455 ? -18.172 7.859 32.406 1 65.81 455 ILE A O 1
ATOM 3695 N N . MET B 1 1 ? -1.602 -80.562 -17.078 1 32.19 1 MET B N 1
ATOM 3696 C CA . MET B 1 1 ? -2.471 -79.438 -16.828 1 32.19 1 MET B CA 1
ATOM 3697 C C . MET B 1 1 ? -2.639 -78.625 -18.094 1 32.19 1 MET B C 1
ATOM 3699 O O . MET B 1 1 ? -1.657 -78.312 -18.766 1 32.19 1 MET B O 1
ATOM 3703 N N . PRO B 1 2 ? -3.781 -78.562 -18.781 1 46.97 2 PRO B N 1
ATOM 3704 C CA . PRO B 1 2 ? -4.008 -77.938 -20.109 1 46.97 2 PRO B CA 1
ATOM 3705 C C . PRO B 1 2 ? -3.727 -76.438 -20.141 1 46.97 2 PRO B C 1
ATOM 3707 O O . PRO B 1 2 ? -3.809 -75.812 -19.109 1 46.97 2 PRO B O 1
ATOM 3710 N N . PRO B 1 3 ? -2.9 -76.062 -21.125 1 51.53 3 PRO B N 1
ATOM 3711 C CA . PRO B 1 3 ? -2.504 -74.625 -21.234 1 51.53 3 PRO B CA 1
ATOM 3712 C C . PRO B 1 3 ? -3.693 -73.688 -21.172 1 51.53 3 PRO B C 1
ATOM 3714 O O . PRO B 1 3 ? -4.816 -74.062 -21.531 1 51.53 3 PRO B O 1
ATOM 3717 N N . PRO B 1 4 ? -3.65 -72.812 -20.125 1 52.94 4 PRO B N 1
ATOM 3718 C CA . PRO B 1 4 ? -4.789 -71.875 -19.969 1 52.94 4 PRO B CA 1
ATOM 3719 C C . PRO B 1 4 ? -5.254 -71.312 -21.297 1 52.94 4 PRO B C 1
ATOM 3721 O O . PRO B 1 4 ? -4.457 -71.125 -22.234 1 52.94 4 PRO B O 1
ATOM 3724 N N . SER B 1 5 ? -6.602 -71.312 -21.672 1 51.41 5 SER B N 1
ATOM 3725 C CA . SER B 1 5 ? -7.25 -71.062 -22.938 1 51.41 5 SER B CA 1
ATOM 3726 C C . SER B 1 5 ? -6.965 -69.625 -23.391 1 51.41 5 SER B C 1
ATOM 3728 O O . SER B 1 5 ? -6.707 -68.75 -22.547 1 51.41 5 SER B O 1
ATOM 3730 N N . ARG B 1 6 ? -6.75 -69.375 -24.734 1 60.38 6 ARG B N 1
ATOM 3731 C CA . ARG B 1 6 ? -6.457 -68.125 -25.453 1 60.38 6 ARG B CA 1
ATOM 3732 C C . ARG B 1 6 ? -7.359 -67 -24.984 1 60.38 6 ARG B C 1
ATOM 3734 O O . ARG B 1 6 ? -6.914 -65.875 -24.875 1 60.38 6 ARG B O 1
ATOM 3741 N N . ARG B 1 7 ? -8.586 -67.312 -24.625 1 61.72 7 ARG B N 1
ATOM 3742 C CA . ARG B 1 7 ? -9.539 -66.312 -24.172 1 61.72 7 ARG B CA 1
ATOM 3743 C C . ARG B 1 7 ? -9.141 -65.75 -22.812 1 61.72 7 ARG B C 1
ATOM 3745 O O . ARG B 1 7 ? -9.266 -64.562 -22.578 1 61.72 7 ARG B O 1
ATOM 3752 N N . LYS B 1 8 ? -8.617 -66.438 -22 1 58.19 8 LYS B N 1
ATOM 3753 C CA . LYS B 1 8 ? -8.211 -65.938 -20.688 1 58.19 8 LYS B CA 1
ATOM 3754 C C . LYS B 1 8 ? -6.938 -65.125 -20.766 1 58.19 8 LYS B C 1
ATOM 3756 O O . LYS B 1 8 ? -6.781 -64.125 -20.031 1 58.19 8 LYS B O 1
ATOM 3761 N N . GLN B 1 9 ? -6.137 -65.625 -21.688 1 59.91 9 GLN B N 1
ATOM 3762 C CA . GLN B 1 9 ? -4.926 -64.812 -21.875 1 59.91 9 GLN B CA 1
ATOM 3763 C C . GLN B 1 9 ? -5.254 -63.438 -22.469 1 59.91 9 GLN B C 1
ATOM 3765 O O . GLN B 1 9 ? -4.699 -62.438 -22.047 1 59.91 9 GLN B O 1
ATOM 3770 N N . GLN B 1 10 ? -6.188 -63.344 -23.375 1 61.5 10 GLN B N 1
ATOM 3771 C CA . GLN B 1 10 ? -6.605 -62.094 -23.969 1 61.5 10 GLN B CA 1
ATOM 3772 C C . GLN B 1 10 ? -7.32 -61.219 -22.938 1 61.5 10 GLN B C 1
ATOM 3774 O O . GLN B 1 10 ? -7.141 -60 -22.922 1 61.5 10 GLN B O 1
ATOM 3779 N N . SER B 1 11 ? -8.125 -61.844 -22.078 1 62.38 11 SER B N 1
ATOM 3780 C CA . SER B 1 11 ? -8.797 -61.094 -21.031 1 62.38 11 SER B CA 1
ATOM 3781 C C . SER B 1 11 ? -7.805 -60.562 -20 1 62.38 11 SER B C 1
ATOM 3783 O O . SER B 1 11 ? -7.941 -59.438 -19.5 1 62.38 11 SER B O 1
ATOM 3785 N N . ARG B 1 12 ? -6.766 -61.344 -19.688 1 59.94 12 ARG B N 1
ATOM 3786 C CA . ARG B 1 12 ? -5.738 -60.906 -18.766 1 59.94 12 ARG B CA 1
ATOM 3787 C C . ARG B 1 12 ? -4.918 -59.75 -19.375 1 59.94 12 ARG B C 1
ATOM 3789 O O . ARG B 1 12 ? -4.609 -58.781 -18.703 1 59.94 12 ARG B O 1
ATOM 3796 N N . GLU B 1 13 ? -4.648 -59.938 -20.625 1 60.41 13 GLU B N 1
ATOM 3797 C CA . GLU B 1 13 ? -3.912 -58.875 -21.312 1 60.41 13 GLU B CA 1
ATOM 3798 C C . GLU B 1 13 ? -4.758 -57.594 -21.453 1 60.41 13 GLU B C 1
ATOM 3800 O O . GLU B 1 13 ? -4.25 -56.5 -21.281 1 60.41 13 GLU B O 1
ATOM 3805 N N . ALA B 1 14 ? -6.086 -57.812 -21.719 1 62.5 14 ALA B N 1
ATOM 3806 C CA . ALA B 1 14 ? -6.984 -56.656 -21.781 1 62.5 14 ALA B CA 1
ATOM 3807 C C . ALA B 1 14 ? -7.125 -56 -20.422 1 62.5 14 ALA B C 1
ATOM 3809 O O . ALA B 1 14 ? -7.145 -54.75 -20.328 1 62.5 14 ALA B O 1
ATOM 3810 N N . ASN B 1 15 ? -7.215 -56.812 -19.438 1 57.97 15 ASN B N 1
ATOM 3811 C CA . ASN B 1 15 ? -7.266 -56.281 -18.078 1 57.97 15 ASN B CA 1
ATOM 3812 C C . ASN B 1 15 ? -5.953 -55.594 -17.688 1 57.97 15 ASN B C 1
ATOM 3814 O O . ASN B 1 15 ? -5.961 -54.531 -17.062 1 57.97 15 ASN B O 1
ATOM 3818 N N . GLU B 1 16 ? -4.887 -56.188 -18.031 1 59.62 16 GLU B N 1
ATOM 3819 C CA . GLU B 1 16 ? -3.584 -55.562 -17.75 1 59.62 16 GLU B CA 1
ATOM 3820 C C . GLU B 1 16 ? -3.389 -54.281 -18.547 1 59.62 16 GLU B C 1
ATOM 3822 O O . GLU B 1 16 ? -2.869 -53.312 -18.031 1 59.62 16 GLU B O 1
ATOM 3827 N N . LYS B 1 17 ? -3.799 -54.25 -19.781 1 62.69 17 LYS B N 1
ATOM 3828 C CA . LYS B 1 17 ? -3.756 -53.031 -20.578 1 62.69 17 LYS B CA 1
ATOM 3829 C C . LYS B 1 17 ? -4.695 -51.969 -20.016 1 62.69 17 LYS B C 1
ATOM 3831 O O . LYS B 1 17 ? -4.375 -50.781 -20.031 1 62.69 17 LYS B O 1
ATOM 3836 N N . SER B 1 18 ? -5.828 -52.406 -19.5 1 60.97 18 SER B N 1
ATOM 3837 C CA . SER B 1 18 ? -6.75 -51.469 -18.859 1 60.97 18 SER B CA 1
ATOM 3838 C C . SER B 1 18 ? -6.18 -50.938 -17.547 1 60.97 18 SER B C 1
ATOM 3840 O O . SER B 1 18 ? -6.297 -49.75 -17.234 1 60.97 18 SER B O 1
ATOM 3842 N N . ILE B 1 19 ? -5.598 -51.875 -16.766 1 57.47 19 ILE B N 1
ATOM 3843 C CA . ILE B 1 19 ? -4.926 -51.438 -15.555 1 57.47 19 ILE B CA 1
ATOM 3844 C C . ILE B 1 19 ? -3.729 -50.562 -15.914 1 57.47 19 ILE B C 1
ATOM 3846 O O . ILE B 1 19 ? -3.502 -49.5 -15.281 1 57.47 19 ILE B O 1
ATOM 3850 N N . GLU B 1 20 ? -2.973 -50.969 -16.844 1 57.25 20 GLU B N 1
ATOM 3851 C CA . GLU B 1 20 ? -1.854 -50.156 -17.312 1 57.25 20 GLU B CA 1
ATOM 3852 C C . GLU B 1 20 ? -2.342 -48.844 -17.906 1 57.25 20 GLU B C 1
ATOM 3854 O O . GLU B 1 20 ? -1.739 -47.781 -17.688 1 57.25 20 GLU B O 1
ATOM 3859 N N . ALA B 1 21 ? -3.404 -48.844 -18.656 1 55.78 21 ALA B N 1
ATOM 3860 C CA . ALA B 1 21 ? -4.012 -47.625 -19.172 1 55.78 21 ALA B CA 1
ATOM 3861 C C . ALA B 1 21 ? -4.555 -46.75 -18.031 1 55.78 21 ALA B C 1
ATOM 3863 O O . ALA B 1 21 ? -4.418 -45.531 -18.062 1 55.78 21 ALA B O 1
ATOM 3864 N N . ARG B 1 22 ? -5.199 -47.406 -17.141 1 52.59 22 ARG B N 1
ATOM 3865 C CA . ARG B 1 22 ? -5.637 -46.688 -15.938 1 52.59 22 ARG B CA 1
ATOM 3866 C C . ARG B 1 22 ? -4.441 -46.188 -15.133 1 52.59 22 ARG B C 1
ATOM 3868 O O . ARG B 1 22 ? -4.457 -45.062 -14.625 1 52.59 22 ARG B O 1
ATOM 3875 N N . LYS B 1 23 ? -3.514 -47.062 -14.867 1 48.72 23 LYS B N 1
ATOM 3876 C CA . LYS B 1 23 ? -2.275 -46.625 -14.227 1 48.72 23 LYS B CA 1
ATOM 3877 C C . LYS B 1 23 ? -1.588 -45.531 -15.047 1 48.72 23 LYS B C 1
ATOM 3879 O O . LYS B 1 23 ? -1.11 -44.531 -14.492 1 48.72 23 LYS B O 1
ATOM 3884 N N . ASN B 1 24 ? -1.479 -45.781 -16.297 1 49.31 24 ASN B N 1
ATOM 3885 C CA . ASN B 1 24 ? -0.943 -44.75 -17.172 1 49.31 24 ASN B CA 1
ATOM 3886 C C . ASN B 1 24 ? -1.828 -43.5 -17.188 1 49.31 24 ASN B C 1
ATOM 3888 O O . ASN B 1 24 ? -1.326 -42.375 -17.234 1 49.31 24 ASN B O 1
ATOM 3892 N N . SER B 1 25 ? -3.148 -43.719 -17.281 1 47.97 25 SER B N 1
ATOM 3893 C CA . SER B 1 25 ? -4.074 -42.594 -17.156 1 47.97 25 SER B CA 1
ATOM 3894 C C . SER B 1 25 ? -3.998 -41.969 -15.758 1 47.97 25 SER B C 1
ATOM 3896 O O . SER B 1 25 ? -4.074 -40.75 -15.617 1 47.97 25 SER B O 1
ATOM 3898 N N . GLN B 1 26 ? -4.004 -42.781 -14.781 1 47.69 26 GLN B N 1
ATOM 3899 C CA . GLN B 1 26 ? -3.773 -42.312 -13.422 1 47.69 26 GLN B CA 1
ATOM 3900 C C . GLN B 1 26 ? -2.404 -41.656 -13.297 1 47.69 26 GLN B C 1
ATOM 3902 O O . GLN B 1 26 ? -2.256 -40.656 -12.594 1 47.69 26 GLN B O 1
ATOM 3907 N N . GLU B 1 27 ? -1.385 -42.312 -13.648 1 47.34 27 GLU B N 1
ATOM 3908 C CA . GLU B 1 27 ? -0.056 -41.719 -13.68 1 47.34 27 GLU B CA 1
ATOM 3909 C C . GLU B 1 27 ? -0.038 -40.469 -14.562 1 47.34 27 GLU B C 1
ATOM 3911 O O . GLU B 1 27 ? 0.621 -39.469 -14.234 1 47.34 27 GLU B O 1
ATOM 3916 N N . LYS B 1 28 ? -0.57 -40.594 -15.758 1 48.31 28 LYS B N 1
ATOM 3917 C CA . LYS B 1 28 ? -0.713 -39.438 -16.609 1 48.31 28 LYS B CA 1
ATOM 3918 C C . LYS B 1 28 ? -1.545 -38.344 -15.938 1 48.31 28 LYS B C 1
ATOM 3920 O O . LYS B 1 28 ? -1.32 -37.156 -16.156 1 48.31 28 LYS B O 1
ATOM 3925 N N . ASN B 1 29 ? -2.533 -38.75 -15.102 1 48.62 29 ASN B N 1
ATOM 3926 C CA . ASN B 1 29 ? -3.434 -37.812 -14.438 1 48.62 29 ASN B CA 1
ATOM 3927 C C . ASN B 1 29 ? -2.912 -37.406 -13.062 1 48.62 29 ASN B C 1
ATOM 3929 O O . ASN B 1 29 ? -3.615 -36.75 -12.297 1 48.62 29 ASN B O 1
ATOM 3933 N N . ALA B 1 30 ? -1.841 -38.062 -12.633 1 53.34 30 ALA B N 1
ATOM 3934 C CA . ALA B 1 30 ? -1.316 -37.688 -11.32 1 53.34 30 ALA B CA 1
ATOM 3935 C C . ALA B 1 30 ? -0.822 -36.25 -11.305 1 53.34 30 ALA B C 1
ATOM 3937 O O . ALA B 1 30 ? -0.145 -35.812 -12.234 1 53.34 30 ALA B O 1
ATOM 3938 N N . PRO B 1 31 ? -1.314 -35.531 -10.344 1 61.81 31 PRO B N 1
ATOM 3939 C CA . PRO B 1 31 ? -0.883 -34.125 -10.305 1 61.81 31 PRO B CA 1
ATOM 3940 C C . PRO B 1 31 ? 0.636 -33.969 -10.258 1 61.81 31 PRO B C 1
ATOM 3942 O O . PRO B 1 31 ? 1.321 -34.781 -9.641 1 61.81 31 PRO B O 1
ATOM 3945 N N . LYS B 1 32 ? 1.198 -33.25 -11.203 1 75.5 32 LYS B N 1
ATOM 3946 C CA . LYS B 1 32 ? 2.609 -32.906 -11.141 1 75.5 32 LYS B CA 1
ATOM 3947 C C . LYS B 1 32 ? 2.988 -32.406 -9.75 1 75.5 32 LYS B C 1
ATOM 3949 O O . LYS B 1 32 ? 2.148 -31.844 -9.039 1 75.5 32 LYS B O 1
ATOM 3954 N N . GLU B 1 33 ? 4.109 -32.906 -9.297 1 85.56 33 GLU B N 1
ATOM 3955 C CA . GLU B 1 33 ? 4.551 -32.469 -7.977 1 85.56 33 GLU B CA 1
ATOM 3956 C C . GLU B 1 33 ? 5.867 -31.703 -8.055 1 85.56 33 GLU B C 1
ATOM 3958 O O . GLU B 1 33 ? 6.684 -31.953 -8.945 1 85.56 33 GLU B O 1
ATOM 3963 N N . VAL B 1 34 ? 5.984 -30.75 -7.266 1 91.25 34 VAL B N 1
ATOM 3964 C CA . VAL B 1 34 ? 7.211 -29.969 -7.168 1 91.25 34 VAL B CA 1
ATOM 3965 C C . VAL B 1 34 ? 8.047 -30.469 -5.984 1 91.25 34 VAL B C 1
ATOM 3967 O O . VAL B 1 34 ? 7.523 -31.125 -5.082 1 91.25 34 VAL B O 1
ATOM 3970 N N . ASP B 1 35 ? 9.359 -30.281 -6.109 1 92.62 35 ASP B N 1
ATOM 3971 C CA . ASP B 1 35 ? 10.211 -30.5 -4.945 1 92.62 35 ASP B CA 1
ATOM 3972 C C . ASP B 1 35 ? 9.836 -29.562 -3.803 1 92.62 35 ASP B C 1
ATOM 3974 O O . ASP B 1 35 ? 9.914 -28.344 -3.945 1 92.62 35 ASP B O 1
ATOM 3978 N N . PRO B 1 36 ? 9.438 -30.109 -2.686 1 95 36 PRO B N 1
ATOM 3979 C CA . PRO B 1 36 ? 8.875 -29.281 -1.617 1 95 36 PRO B CA 1
ATOM 3980 C C . PRO B 1 36 ? 9.859 -28.234 -1.107 1 95 36 PRO B C 1
ATOM 3982 O O . PRO B 1 36 ? 9.484 -27.078 -0.894 1 95 36 PRO B O 1
ATOM 3985 N N . LYS B 1 37 ? 11.023 -28.656 -0.898 1 95.25 37 LYS B N 1
ATOM 3986 C CA . LYS B 1 37 ? 12.023 -27.734 -0.372 1 95.25 37 LYS B CA 1
ATOM 3987 C C . LYS B 1 37 ? 12.359 -26.641 -1.393 1 95.25 37 LYS B C 1
ATOM 3989 O O . LYS B 1 37 ? 12.438 -25.469 -1.049 1 95.25 37 LYS B O 1
ATOM 3994 N N . HIS B 1 38 ? 12.508 -27.047 -2.564 1 96.31 38 HIS B N 1
ATOM 3995 C CA . HIS B 1 38 ? 12.82 -26.094 -3.609 1 96.31 38 HIS B CA 1
ATOM 3996 C C . HIS B 1 38 ? 11.664 -25.109 -3.828 1 96.31 38 HIS B C 1
ATOM 3998 O O . HIS B 1 38 ? 11.883 -23.906 -3.969 1 96.31 38 HIS B O 1
ATOM 4004 N N . TRP B 1 39 ? 10.5 -25.656 -3.91 1 97.38 39 TRP B N 1
ATOM 4005 C CA . TRP B 1 39 ? 9.336 -24.797 -4.098 1 97.38 39 TRP B CA 1
ATOM 4006 C C . TRP B 1 39 ? 9.242 -23.75 -3 1 97.38 39 TRP B C 1
ATOM 4008 O O . TRP B 1 39 ? 8.992 -22.578 -3.275 1 97.38 39 TRP B O 1
ATOM 4018 N N . THR B 1 40 ? 9.516 -24.141 -1.775 1 95.88 40 THR B N 1
ATOM 4019 C CA . THR B 1 40 ? 9.523 -23.219 -0.655 1 95.88 40 THR B CA 1
ATOM 4020 C C . THR B 1 40 ? 10.57 -22.125 -0.867 1 95.88 40 THR B C 1
ATOM 4022 O O . THR B 1 40 ? 10.281 -20.938 -0.67 1 95.88 40 THR B O 1
ATOM 4025 N N . ALA B 1 41 ? 11.711 -22.531 -1.295 1 95.56 41 ALA B N 1
ATOM 4026 C CA . ALA B 1 41 ? 12.773 -21.578 -1.57 1 95.56 41 ALA B CA 1
ATOM 4027 C C . ALA B 1 41 ? 12.359 -20.578 -2.652 1 95.56 41 ALA B C 1
ATOM 4029 O O . ALA B 1 41 ? 12.586 -19.375 -2.521 1 95.56 41 ALA B O 1
ATOM 4030 N N . SER B 1 42 ? 11.758 -21.141 -3.68 1 95.62 42 SER B N 1
ATOM 4031 C CA . SER B 1 42 ? 11.352 -20.281 -4.789 1 95.62 42 SER B CA 1
ATOM 4032 C C . SER B 1 42 ? 10.297 -19.281 -4.348 1 95.62 42 SER B C 1
ATOM 4034 O O . SER B 1 42 ? 10.289 -18.141 -4.816 1 95.62 42 SER B O 1
ATOM 4036 N N . VAL B 1 43 ? 9.391 -19.641 -3.479 1 94.44 43 VAL B N 1
ATOM 4037 C CA . VAL B 1 43 ? 8.359 -18.75 -2.959 1 94.44 43 VAL B CA 1
ATOM 4038 C C . VAL B 1 43 ? 9.008 -17.609 -2.166 1 94.44 43 VAL B C 1
ATOM 4040 O O . VAL B 1 43 ? 8.656 -16.453 -2.34 1 94.44 43 VAL B O 1
ATOM 4043 N N . ILE B 1 44 ? 9.969 -17.938 -1.396 1 91.69 44 ILE B N 1
ATOM 4044 C CA . ILE B 1 44 ? 10.648 -16.969 -0.559 1 91.69 44 ILE B CA 1
ATOM 4045 C C . ILE B 1 44 ? 11.438 -15.992 -1.438 1 91.69 44 ILE B C 1
ATOM 4047 O O . ILE B 1 44 ? 11.336 -14.773 -1.27 1 91.69 44 ILE B O 1
ATOM 4051 N N . VAL B 1 45 ? 12.148 -16.516 -2.373 1 92.44 45 VAL B N 1
ATOM 4052 C CA . VAL B 1 45 ? 13.055 -15.75 -3.215 1 92.44 45 VAL B CA 1
ATOM 4053 C C . VAL B 1 45 ? 12.25 -14.773 -4.078 1 92.44 45 VAL B C 1
ATOM 4055 O O . VAL B 1 45 ? 12.711 -13.672 -4.371 1 92.44 45 VAL B O 1
ATOM 4058 N N . ASN B 1 46 ? 11.047 -15.195 -4.426 1 91.25 46 ASN B N 1
ATOM 4059 C CA . ASN B 1 46 ? 10.242 -14.359 -5.312 1 91.25 46 ASN B CA 1
ATOM 4060 C C . ASN B 1 46 ? 9.305 -13.453 -4.523 1 91.25 46 ASN B C 1
ATOM 4062 O O . ASN B 1 46 ? 8.531 -12.695 -5.113 1 91.25 46 ASN B O 1
ATOM 4066 N N . GLY B 1 47 ? 9.344 -13.547 -3.27 1 86.69 47 GLY B N 1
ATOM 4067 C CA . GLY B 1 47 ? 8.57 -12.641 -2.438 1 86.69 47 GLY B CA 1
ATOM 4068 C C . GLY B 1 47 ? 7.094 -12.984 -2.396 1 86.69 47 GLY B C 1
ATOM 4069 O O . GLY B 1 47 ? 6.254 -12.102 -2.189 1 86.69 47 GLY B O 1
ATOM 4070 N N . ASP B 1 48 ? 6.73 -14.172 -2.59 1 88.75 48 ASP B N 1
ATOM 4071 C CA . ASP B 1 48 ? 5.336 -14.586 -2.586 1 88.75 48 ASP B CA 1
ATOM 4072 C C . ASP B 1 48 ? 4.941 -15.188 -1.235 1 88.75 48 ASP B C 1
ATOM 4074 O O . ASP B 1 48 ? 5.801 -15.414 -0.38 1 88.75 48 ASP B O 1
ATOM 4078 N N . SER B 1 49 ? 3.684 -15.336 -1.04 1 87.38 49 SER B N 1
ATOM 4079 C CA . SER B 1 49 ? 3.17 -16.016 0.145 1 87.38 49 SER B CA 1
ATOM 4080 C C . SER B 1 49 ? 2.785 -17.453 -0.168 1 87.38 49 SER B C 1
ATOM 4082 O O . SER B 1 49 ? 2.57 -17.812 -1.33 1 87.38 49 SER B O 1
ATOM 4084 N N . TYR B 1 50 ? 2.748 -18.219 0.904 1 90.5 50 TYR B N 1
ATOM 4085 C CA . TYR B 1 50 ? 2.354 -19.609 0.739 1 90.5 50 TYR B CA 1
ATOM 4086 C C . TYR B 1 50 ? 1.006 -19.719 0.037 1 90.5 50 TYR B C 1
ATOM 4088 O O . TYR B 1 50 ? 0.867 -20.453 -0.946 1 90.5 50 TYR B O 1
ATOM 4096 N N . THR B 1 51 ? 0.064 -19 0.513 1 87.94 51 THR B N 1
ATOM 4097 C CA . THR B 1 51 ? -1.308 -19.125 0.032 1 87.94 51 THR B CA 1
ATOM 4098 C C . THR B 1 51 ? -1.401 -18.734 -1.441 1 87.94 51 THR B C 1
ATOM 4100 O O . THR B 1 51 ? -2.02 -19.438 -2.236 1 87.94 51 THR B O 1
ATOM 4103 N N . ARG B 1 52 ? -0.808 -17.719 -1.816 1 88.44 52 ARG B N 1
ATOM 4104 C CA . ARG B 1 52 ? -0.859 -17.25 -3.199 1 88.44 52 ARG B CA 1
ATOM 4105 C C . ARG B 1 52 ? -0.169 -18.234 -4.133 1 88.44 52 ARG B C 1
ATOM 4107 O O . ARG B 1 52 ? -0.712 -18.594 -5.184 1 88.44 52 ARG B O 1
ATOM 4114 N N . ALA B 1 53 ? 1 -18.578 -3.74 1 94.19 53 ALA B N 1
ATOM 4115 C CA . ALA B 1 53 ? 1.749 -19.531 -4.555 1 94.19 53 ALA B CA 1
ATOM 4116 C C . ALA B 1 53 ? 1.002 -20.859 -4.668 1 94.19 53 ALA B C 1
ATOM 4118 O O . ALA B 1 53 ? 0.901 -21.422 -5.758 1 94.19 53 ALA B O 1
ATOM 4119 N N . ARG B 1 54 ? 0.504 -21.312 -3.557 1 94.38 54 ARG B N 1
ATOM 4120 C CA . ARG B 1 54 ? -0.24 -22.562 -3.545 1 94.38 54 ARG B CA 1
ATOM 4121 C C . ARG B 1 54 ? -1.417 -22.516 -4.512 1 94.38 54 ARG B C 1
ATOM 4123 O O . ARG B 1 54 ? -1.614 -23.438 -5.309 1 94.38 54 ARG B O 1
ATOM 4130 N N . ASN B 1 55 ? -2.201 -21.469 -4.418 1 92.56 55 ASN B N 1
ATOM 4131 C CA . ASN B 1 55 ? -3.375 -21.344 -5.277 1 92.56 55 ASN B CA 1
ATOM 4132 C C . ASN B 1 55 ? -2.996 -21.391 -6.754 1 92.56 55 ASN B C 1
ATOM 4134 O O . ASN B 1 55 ? -3.641 -22.094 -7.539 1 92.56 55 ASN B O 1
ATOM 4138 N N . LEU B 1 56 ? -1.975 -20.688 -7.105 1 94.75 56 LEU B N 1
ATOM 4139 C CA . LEU B 1 56 ? -1.537 -20.641 -8.492 1 94.75 56 LEU B CA 1
ATOM 4140 C C . LEU B 1 56 ? -1.132 -22.031 -8.984 1 94.75 56 LEU B C 1
ATOM 4142 O O . LEU B 1 56 ? -1.526 -22.453 -10.078 1 94.75 56 LEU B O 1
ATOM 4146 N N . PHE B 1 57 ? -0.36 -22.719 -8.203 1 96.31 57 PHE B N 1
ATOM 4147 C CA . PHE B 1 57 ? 0.121 -24.047 -8.594 1 96.31 57 PHE B CA 1
ATOM 4148 C C . PHE B 1 57 ? -1.018 -25.062 -8.594 1 96.31 57 PHE B C 1
ATOM 4150 O O . PHE B 1 57 ? -1.179 -25.812 -9.555 1 96.31 57 PHE B O 1
ATOM 4157 N N . GLN B 1 58 ? -1.821 -25.031 -7.598 1 93.62 58 GLN B N 1
ATOM 4158 C CA . GLN B 1 58 ? -2.92 -26 -7.5 1 93.62 58 GLN B CA 1
ATOM 4159 C C . GLN B 1 58 ? -3.951 -25.75 -8.602 1 93.62 58 GLN B C 1
ATOM 4161 O O . GLN B 1 58 ? -4.496 -26.703 -9.164 1 93.62 58 GLN B O 1
ATOM 4166 N N . ASP B 1 59 ? -4.203 -24.5 -8.891 1 94.25 59 ASP B N 1
ATOM 4167 C CA . ASP B 1 59 ? -5.133 -24.188 -9.977 1 94.25 59 ASP B CA 1
ATOM 4168 C C . ASP B 1 59 ? -4.621 -24.734 -11.305 1 94.25 59 ASP B C 1
ATOM 4170 O O . ASP B 1 59 ? -5.383 -24.859 -12.266 1 94.25 59 ASP B O 1
ATOM 4174 N N . ASN B 1 60 ? -3.338 -24.969 -11.398 1 94.5 60 ASN B N 1
ATOM 4175 C CA . ASN B 1 60 ? -2.748 -25.578 -12.594 1 94.5 60 ASN B CA 1
ATOM 4176 C C . ASN B 1 60 ? -2.432 -27.047 -12.383 1 94.5 60 ASN B C 1
ATOM 4178 O O . ASN B 1 60 ? -1.528 -27.594 -13.016 1 94.5 60 ASN B O 1
ATOM 4182 N N . ASN B 1 61 ? -3.066 -27.688 -11.469 1 92.94 61 ASN B N 1
ATOM 4183 C CA . ASN B 1 61 ? -3.008 -29.109 -11.164 1 92.94 61 ASN B CA 1
ATOM 4184 C C . ASN B 1 61 ? -1.6 -29.547 -10.766 1 92.94 61 ASN B C 1
ATOM 4186 O O . ASN B 1 61 ? -1.127 -30.609 -11.18 1 92.94 61 ASN B O 1
ATOM 4190 N N . ILE B 1 62 ? -0.908 -28.703 -10.062 1 93.88 62 ILE B N 1
ATOM 4191 C CA . ILE B 1 62 ? 0.409 -29 -9.516 1 93.88 62 ILE B CA 1
ATOM 4192 C C . ILE B 1 62 ? 0.337 -29.047 -7.988 1 93.88 62 ILE B C 1
ATOM 4194 O O . ILE B 1 62 ? -0.07 -28.078 -7.352 1 93.88 62 ILE B O 1
ATOM 4198 N N . LYS B 1 63 ? 0.7 -30.125 -7.504 1 92.62 63 LYS B N 1
ATOM 4199 C CA . LYS B 1 63 ? 0.675 -30.297 -6.055 1 92.62 63 LYS B CA 1
ATOM 4200 C C . LYS B 1 63 ? 1.881 -29.641 -5.398 1 92.62 63 LYS B C 1
ATOM 4202 O O . LYS B 1 63 ? 3.008 -29.766 -5.883 1 92.62 63 LYS B O 1
ATOM 4207 N N . VAL B 1 64 ? 1.628 -28.953 -4.301 1 94.62 64 VAL B N 1
ATOM 4208 C CA . VAL B 1 64 ? 2.674 -28.266 -3.541 1 94.62 64 VAL B CA 1
ATOM 4209 C C . VAL B 1 64 ? 2.674 -28.766 -2.1 1 94.62 64 VAL B C 1
ATOM 4211 O O . VAL B 1 64 ? 1.737 -29.453 -1.671 1 94.62 64 VAL B O 1
ATOM 4214 N N . PRO B 1 65 ? 3.768 -28.516 -1.367 1 93.19 65 PRO B N 1
ATOM 4215 C CA . PRO B 1 65 ? 3.807 -28.953 0.029 1 93.19 65 PRO B CA 1
ATOM 4216 C C . PRO B 1 65 ? 2.729 -28.297 0.886 1 93.19 65 PRO B C 1
ATOM 4218 O O . PRO B 1 65 ? 2.262 -27.203 0.56 1 93.19 65 PRO B O 1
ATOM 4221 N N . SER B 1 66 ? 2.406 -28.984 1.908 1 91.06 66 SER B N 1
ATOM 4222 C CA . SER B 1 66 ? 1.446 -28.453 2.865 1 91.06 66 SER B CA 1
ATOM 4223 C C . SER B 1 66 ? 2 -27.203 3.557 1 91.06 66 SER B C 1
ATOM 4225 O O . SER B 1 66 ? 3.201 -26.938 3.498 1 91.06 66 SER B O 1
ATOM 4227 N N . GLU B 1 67 ? 1.132 -26.469 4.184 1 91 67 GLU B N 1
ATOM 4228 C CA . GLU B 1 67 ? 1.514 -25.266 4.898 1 91 67 GLU B CA 1
ATOM 4229 C C . GLU B 1 67 ? 2.529 -25.562 5.996 1 91 67 GLU B C 1
ATOM 4231 O O . GLU B 1 67 ? 3.512 -24.844 6.16 1 91 67 GLU B O 1
ATOM 4236 N N . LYS B 1 68 ? 2.283 -26.641 6.711 1 88.62 68 LYS B N 1
ATOM 4237 C CA . LYS B 1 68 ? 3.193 -27.062 7.773 1 88.62 68 LYS B CA 1
ATOM 4238 C C . LYS B 1 68 ? 4.582 -27.359 7.223 1 88.62 68 LYS B C 1
ATOM 4240 O O . LYS B 1 68 ? 5.59 -26.938 7.789 1 88.62 68 LYS B O 1
ATOM 4245 N N . GLU B 1 69 ? 4.602 -28.141 6.188 1 92.94 69 GLU B N 1
ATOM 4246 C CA . GLU B 1 69 ? 5.871 -28.469 5.547 1 92.94 69 GLU B CA 1
ATOM 4247 C C . GLU B 1 69 ? 6.574 -27.219 5.031 1 92.94 69 GLU B C 1
ATOM 4249 O O . GLU B 1 69 ? 7.789 -27.078 5.168 1 92.94 69 GLU B O 1
ATOM 4254 N N . PHE B 1 70 ? 5.809 -26.328 4.5 1 93.94 70 PHE B N 1
ATOM 4255 C CA . PHE B 1 70 ? 6.34 -25.062 3.99 1 93.94 70 PHE B CA 1
ATOM 4256 C C . PHE B 1 70 ? 7.098 -24.312 5.082 1 93.94 70 PHE B C 1
ATOM 4258 O O . PHE B 1 70 ? 8.25 -23.938 4.891 1 93.94 70 PHE B O 1
ATOM 4265 N N . TYR B 1 71 ? 6.492 -24.156 6.223 1 92.06 71 TYR B N 1
ATOM 4266 C CA . TYR B 1 71 ? 7.09 -23.344 7.281 1 92.06 71 TYR B CA 1
ATOM 4267 C C . TYR B 1 71 ? 8.273 -24.078 7.91 1 92.06 71 TYR B C 1
ATOM 4269 O O . TYR B 1 71 ? 9.219 -23.438 8.375 1 92.06 71 TYR B O 1
ATOM 4277 N N . ARG B 1 72 ? 8.25 -25.391 7.887 1 93.5 72 ARG B N 1
ATOM 4278 C CA . ARG B 1 72 ? 9.414 -26.156 8.328 1 93.5 72 ARG B CA 1
ATOM 4279 C C . ARG B 1 72 ? 10.617 -25.891 7.418 1 93.5 72 ARG B C 1
ATOM 4281 O O . ARG B 1 72 ? 11.711 -25.594 7.898 1 93.5 72 ARG B O 1
ATOM 4288 N N . HIS B 1 73 ? 10.414 -26.047 6.148 1 95.19 73 HIS B N 1
ATOM 4289 C CA . HIS B 1 73 ? 11.484 -25.781 5.188 1 95.19 73 HIS B CA 1
ATOM 4290 C C . HIS B 1 73 ? 11.93 -24.328 5.234 1 95.19 73 HIS B C 1
ATOM 4292 O O . HIS B 1 73 ? 13.109 -24.031 5.07 1 95.19 73 HIS B O 1
ATOM 4298 N N . GLN B 1 74 ? 10.969 -23.453 5.41 1 93.38 74 GLN B N 1
ATOM 4299 C CA . GLN B 1 74 ? 11.273 -22.031 5.453 1 93.38 74 GLN B CA 1
ATOM 4300 C C . GLN B 1 74 ? 12.305 -21.719 6.535 1 93.38 74 GLN B C 1
ATOM 4302 O O . GLN B 1 74 ? 13.203 -20.906 6.332 1 93.38 74 GLN B O 1
ATOM 4307 N N . LYS B 1 75 ? 12.156 -22.297 7.66 1 92.06 75 LYS B N 1
ATOM 4308 C CA . LYS B 1 75 ? 13.094 -22.094 8.758 1 92.06 75 LYS B CA 1
ATOM 4309 C C . LYS B 1 75 ? 14.508 -22.484 8.359 1 92.06 75 LYS B C 1
ATOM 4311 O O . LYS B 1 75 ? 15.469 -21.766 8.633 1 92.06 75 LYS B O 1
ATOM 4316 N N . GLU B 1 76 ? 14.602 -23.594 7.73 1 93.44 76 GLU B N 1
ATOM 4317 C CA . GLU B 1 76 ? 15.898 -24.078 7.281 1 93.44 76 GLU B CA 1
ATOM 4318 C C . GLU B 1 76 ? 16.484 -23.188 6.191 1 93.44 76 GLU B C 1
ATOM 4320 O O . GLU B 1 76 ? 17.641 -22.797 6.258 1 93.44 76 GLU B O 1
ATOM 4325 N N . ILE B 1 77 ? 15.695 -22.875 5.273 1 94.94 77 ILE B N 1
ATOM 4326 C CA . ILE B 1 77 ? 16.094 -22.078 4.129 1 94.94 77 ILE B CA 1
ATOM 4327 C C . ILE B 1 77 ? 16.484 -20.672 4.598 1 94.94 77 ILE B C 1
ATOM 4329 O O . ILE B 1 77 ? 17.422 -20.062 4.07 1 94.94 77 ILE B O 1
ATOM 4333 N N . GLY B 1 78 ? 15.727 -20.172 5.531 1 93.81 78 GLY B N 1
ATOM 4334 C CA . GLY B 1 78 ? 16.016 -18.859 6.082 1 93.81 78 GLY B CA 1
ATOM 4335 C C . GLY B 1 78 ? 17.438 -18.734 6.621 1 93.81 78 GLY B C 1
ATOM 4336 O O . GLY B 1 78 ? 18.109 -17.734 6.375 1 93.81 78 GLY B O 1
ATOM 4337 N N . LYS B 1 79 ? 17.875 -19.766 7.277 1 94.44 79 LYS B N 1
ATOM 4338 C CA . LYS B 1 79 ? 19.234 -19.766 7.812 1 94.44 79 LYS B CA 1
ATOM 4339 C C . LYS B 1 79 ? 20.266 -19.672 6.691 1 94.44 79 LYS B C 1
ATOM 4341 O O . LYS B 1 79 ? 21.234 -18.906 6.793 1 94.44 79 LYS B O 1
ATOM 4346 N N . VAL B 1 80 ? 20.016 -20.391 5.684 1 95.88 80 VAL B N 1
ATOM 4347 C CA . VAL B 1 80 ? 20.938 -20.438 4.547 1 95.88 80 VAL B CA 1
ATOM 4348 C C . VAL B 1 80 ? 21 -19.062 3.881 1 95.88 80 VAL B C 1
ATOM 4350 O O . VAL B 1 80 ? 22.078 -18.547 3.576 1 95.88 80 VAL B O 1
ATOM 4353 N N . ILE B 1 81 ? 19.859 -18.422 3.641 1 96.06 81 ILE B N 1
ATOM 4354 C CA . ILE B 1 81 ? 19.766 -17.141 2.967 1 96.06 81 ILE B CA 1
ATOM 4355 C C . ILE B 1 81 ? 20.453 -16.062 3.807 1 96.06 81 ILE B C 1
ATOM 4357 O O . ILE B 1 81 ? 21.203 -15.234 3.279 1 96.06 81 ILE B O 1
ATOM 4361 N N . LEU B 1 82 ? 20.219 -16.141 5.098 1 95.69 82 LEU B N 1
ATOM 4362 C CA . LEU B 1 82 ? 20.812 -15.141 5.992 1 95.69 82 LEU B CA 1
ATOM 4363 C C . LEU B 1 82 ? 22.328 -15.273 6.035 1 95.69 82 LEU B C 1
ATOM 4365 O O . LEU B 1 82 ? 23.047 -14.273 6.035 1 95.69 82 LEU B O 1
ATOM 4369 N N . GLU B 1 83 ? 22.828 -16.469 6.047 1 96.88 83 GLU B N 1
ATOM 4370 C CA . GLU B 1 83 ? 24.266 -16.719 6.012 1 96.88 83 GLU B CA 1
ATOM 4371 C C . GLU B 1 83 ? 24.875 -16.219 4.707 1 96.88 83 GLU B C 1
ATOM 4373 O O . GLU B 1 83 ? 25.938 -15.594 4.711 1 96.88 83 GLU B O 1
ATOM 4378 N N . TYR B 1 84 ? 24.203 -16.547 3.664 1 97.38 84 TYR B N 1
ATOM 4379 C CA . TYR B 1 84 ? 24.672 -16.094 2.359 1 97.38 84 TYR B CA 1
ATOM 4380 C C . TYR B 1 84 ? 24.703 -14.562 2.301 1 97.38 84 TYR B C 1
ATOM 4382 O O . TYR B 1 84 ? 25.641 -13.977 1.774 1 97.38 84 TYR B O 1
ATOM 4390 N N . LYS B 1 85 ? 23.703 -13.93 2.768 1 96.94 85 LYS B N 1
ATOM 4391 C CA . LYS B 1 85 ? 23.656 -12.469 2.826 1 96.94 85 LYS B CA 1
ATOM 4392 C C . LYS B 1 85 ? 24.828 -11.914 3.605 1 96.94 85 LYS B C 1
ATOM 4394 O O . LYS B 1 85 ? 25.469 -10.938 3.178 1 96.94 85 LYS B O 1
ATOM 4399 N N . GLU B 1 86 ? 25.125 -12.547 4.758 1 96.81 86 GLU B N 1
ATOM 4400 C CA . GLU B 1 86 ? 26.25 -12.102 5.566 1 96.81 86 GLU B CA 1
ATOM 4401 C C . GLU B 1 86 ? 27.562 -12.203 4.785 1 96.81 86 GLU B C 1
ATOM 4403 O O . GLU B 1 86 ? 28.391 -11.297 4.832 1 96.81 86 GLU B O 1
ATOM 4408 N N . GLN B 1 87 ? 27.719 -13.25 4.113 1 96.94 87 GLN B N 1
ATOM 4409 C CA . GLN B 1 87 ? 28.906 -13.438 3.281 1 96.94 87 GLN B CA 1
ATOM 4410 C C . GLN B 1 87 ? 28.984 -12.383 2.184 1 96.94 87 GLN B C 1
ATOM 4412 O O . GLN B 1 87 ? 30.047 -11.812 1.928 1 96.94 87 GLN B O 1
ATOM 4417 N N . SER B 1 88 ? 27.875 -12.172 1.53 1 96.81 88 SER B N 1
ATOM 4418 C CA . SER B 1 88 ? 27.812 -11.203 0.443 1 96.81 88 SER B CA 1
ATOM 4419 C C . SER B 1 88 ? 28.156 -9.805 0.929 1 96.81 88 SER B C 1
ATOM 4421 O O . SER B 1 88 ? 28.875 -9.062 0.245 1 96.81 88 SER B O 1
ATOM 4423 N N . ILE B 1 89 ? 27.688 -9.43 2.1 1 96.44 89 ILE B N 1
ATOM 4424 C CA . ILE B 1 89 ? 27.969 -8.125 2.689 1 96.44 89 ILE B CA 1
ATOM 4425 C C . ILE B 1 89 ? 29.453 -8.008 3.031 1 96.44 89 ILE B C 1
ATOM 4427 O O . ILE B 1 89 ? 30.078 -6.988 2.752 1 96.44 89 ILE B O 1
ATOM 4431 N N . LYS B 1 90 ? 30 -9.039 3.586 1 95.31 90 LYS B N 1
ATOM 4432 C CA . LYS B 1 90 ? 31.422 -9.039 3.904 1 95.31 90 LYS B CA 1
ATOM 4433 C C . LYS B 1 90 ? 32.281 -8.875 2.646 1 95.31 90 LYS B C 1
ATOM 4435 O O . LYS B 1 90 ? 33.219 -8.109 2.639 1 95.31 90 LYS B O 1
ATOM 4440 N N . ASN B 1 91 ? 31.891 -9.57 1.669 1 94.69 91 ASN B N 1
ATOM 4441 C CA . ASN B 1 91 ? 32.594 -9.445 0.394 1 94.69 91 ASN B CA 1
ATOM 4442 C C . ASN B 1 91 ? 32.5 -8.023 -0.155 1 94.69 91 ASN B C 1
ATOM 4444 O O . ASN B 1 91 ? 33.469 -7.488 -0.676 1 94.69 91 ASN B O 1
ATOM 4448 N N . ALA B 1 92 ? 31.328 -7.445 -0.075 1 94 92 ALA B N 1
ATOM 4449 C CA . ALA B 1 92 ? 31.125 -6.074 -0.538 1 94 92 ALA B CA 1
ATOM 4450 C C . ALA B 1 92 ? 32 -5.098 0.233 1 94 92 ALA B C 1
ATOM 4452 O O . ALA B 1 92 ? 32.625 -4.195 -0.357 1 94 92 ALA B O 1
ATOM 4453 N N . GLN B 1 93 ? 32.094 -5.297 1.491 1 92.81 93 GLN B N 1
ATOM 4454 C CA . GLN B 1 93 ? 32.938 -4.43 2.334 1 92.81 93 GLN B CA 1
ATOM 4455 C C . GLN B 1 93 ? 34.406 -4.512 1.943 1 92.81 93 GLN B C 1
ATOM 4457 O O . GLN B 1 93 ? 35.094 -3.506 1.959 1 92.81 93 GLN B O 1
ATOM 4462 N N . GLN B 1 94 ? 34.781 -5.664 1.574 1 90.5 94 GLN B N 1
ATOM 4463 C CA . GLN B 1 94 ? 36.188 -5.883 1.208 1 90.5 94 GLN B CA 1
ATOM 4464 C C . GLN B 1 94 ? 36.5 -5.227 -0.128 1 90.5 94 GLN B C 1
ATOM 4466 O O . GLN B 1 94 ? 37.656 -4.852 -0.375 1 90.5 94 GLN B O 1
ATOM 4471 N N . THR B 1 95 ? 35.5 -5.086 -0.923 1 87.25 95 THR B N 1
ATOM 4472 C CA . THR B 1 95 ? 35.719 -4.543 -2.256 1 87.25 95 THR B CA 1
ATOM 4473 C C . THR B 1 95 ? 35.562 -3.023 -2.254 1 87.25 95 THR B C 1
ATOM 4475 O O . THR B 1 95 ? 35.875 -2.365 -3.256 1 87.25 95 THR B O 1
ATOM 4478 N N . MET B 1 96 ? 35.094 -2.477 -1.229 1 86.81 96 MET B N 1
ATOM 4479 C CA . MET B 1 96 ? 34.906 -1.029 -1.143 1 86.81 96 MET B CA 1
ATOM 4480 C C . MET B 1 96 ? 36.25 -0.315 -1.207 1 86.81 96 MET B C 1
ATOM 4482 O O . MET B 1 96 ? 37.219 -0.732 -0.559 1 86.81 96 MET B O 1
ATOM 4486 N N . LYS B 1 97 ? 36.25 0.644 -2.031 1 80.31 97 LYS B N 1
ATOM 4487 C CA . LYS B 1 97 ? 37.5 1.41 -2.23 1 80.31 97 LYS B CA 1
ATOM 4488 C C . LYS B 1 97 ? 37.688 2.414 -1.101 1 80.31 97 LYS B C 1
ATOM 4490 O O . LYS B 1 97 ? 36.812 2.625 -0.275 1 80.31 97 LYS B O 1
ATOM 4495 N N . LYS B 1 98 ? 38.969 2.924 -1.251 1 83.19 98 LYS B N 1
ATOM 4496 C CA . LYS B 1 98 ? 39.25 4.051 -0.364 1 83.19 98 LYS B CA 1
ATOM 4497 C C . LYS B 1 98 ? 38.406 5.27 -0.743 1 83.19 98 LYS B C 1
ATOM 4499 O O . LYS B 1 98 ? 38.125 5.48 -1.92 1 83.19 98 LYS B O 1
ATOM 4504 N N . ASP B 1 99 ? 37.938 6.07 0.275 1 86.44 99 ASP B N 1
ATOM 4505 C CA . ASP B 1 99 ? 37.125 7.273 0.074 1 86.44 99 ASP B CA 1
ATOM 4506 C C . ASP B 1 99 ? 35.75 6.922 -0.459 1 86.44 99 ASP B C 1
ATOM 4508 O O . ASP B 1 99 ? 35.281 7.504 -1.445 1 86.44 99 ASP B O 1
ATOM 4512 N N . THR B 1 100 ? 35.25 5.949 0.188 1 89.5 100 THR B N 1
ATOM 4513 C CA . THR B 1 100 ? 33.969 5.406 -0.236 1 89.5 100 THR B CA 1
ATOM 4514 C C . THR B 1 100 ? 32.844 6.41 0.01 1 89.5 100 THR B C 1
ATOM 4516 O O . THR B 1 100 ? 32.812 7.074 1.05 1 89.5 100 THR B O 1
ATOM 4519 N N . PHE B 1 101 ? 32.031 6.469 -0.98 1 90.62 101 PHE B N 1
ATOM 4520 C CA . PHE B 1 101 ? 30.812 7.277 -0.933 1 90.62 101 PHE B CA 1
ATOM 4521 C C . PHE B 1 101 ? 29.594 6.426 -0.571 1 90.62 101 PHE B C 1
ATOM 4523 O O . PHE B 1 101 ? 29.172 5.578 -1.357 1 90.62 101 PHE B O 1
ATOM 4530 N N . LEU B 1 102 ? 29.047 6.73 0.657 1 94.31 102 LEU B N 1
ATOM 4531 C CA . LEU B 1 102 ? 27.969 5.895 1.161 1 94.31 102 LEU B CA 1
ATOM 4532 C C . LEU B 1 102 ? 26.656 6.676 1.212 1 94.31 102 LEU B C 1
ATOM 4534 O O . LEU B 1 102 ? 26.672 7.898 1.358 1 94.31 102 LEU B O 1
ATOM 4538 N N . SER B 1 103 ? 25.609 5.988 1.016 1 94.44 103 SER B N 1
ATOM 4539 C CA . SER B 1 103 ? 24.281 6.512 1.276 1 94.44 103 SER B CA 1
ATOM 4540 C C . SER B 1 103 ? 23.5 5.586 2.203 1 94.44 103 SER B C 1
ATOM 4542 O O . SER B 1 103 ? 23.703 4.371 2.201 1 94.44 103 SER B O 1
ATOM 4544 N N . THR B 1 104 ? 22.641 6.121 3.041 1 93.75 104 THR B N 1
ATOM 4545 C CA . THR B 1 104 ? 21.875 5.309 3.986 1 93.75 104 THR B CA 1
ATOM 4546 C C . THR B 1 104 ? 20.406 5.695 3.971 1 93.75 104 THR B C 1
ATOM 4548 O O . THR B 1 104 ? 20.062 6.852 3.707 1 93.75 104 THR B O 1
ATOM 4551 N N . ASP B 1 105 ? 19.578 4.707 4.188 1 92.81 105 ASP B N 1
ATOM 4552 C CA . ASP B 1 105 ? 18.141 4.867 4.281 1 92.81 105 ASP B CA 1
ATOM 4553 C C . ASP B 1 105 ? 17.5 3.697 5.027 1 92.81 105 ASP B C 1
ATOM 4555 O O . ASP B 1 105 ? 18.125 2.643 5.184 1 92.81 105 ASP B O 1
ATOM 4559 N N . SER B 1 106 ? 16.359 3.973 5.586 1 90.88 106 SER B N 1
ATOM 4560 C CA . SER B 1 106 ? 15.633 2.936 6.305 1 90.88 106 SER B CA 1
ATOM 4561 C C . SER B 1 106 ? 14.227 2.762 5.738 1 90.88 106 SER B C 1
ATOM 4563 O O . SER B 1 106 ? 13.703 3.658 5.07 1 90.88 106 SER B O 1
ATOM 4565 N N . HIS B 1 107 ? 13.742 1.566 5.961 1 87.94 107 HIS B N 1
ATOM 4566 C CA . HIS B 1 107 ? 12.398 1.242 5.484 1 87.94 107 HIS B CA 1
ATOM 4567 C C . HIS B 1 107 ? 11.656 0.358 6.484 1 87.94 107 HIS B C 1
ATOM 4569 O O . HIS B 1 107 ? 12.242 -0.568 7.051 1 87.94 107 HIS B O 1
ATOM 4575 N N . TYR B 1 108 ? 10.398 0.695 6.641 1 84.31 108 TYR B N 1
ATOM 4576 C CA . TYR B 1 108 ? 9.523 -0.073 7.516 1 84.31 108 TYR B CA 1
ATOM 4577 C C . TYR B 1 108 ? 8.773 -1.146 6.73 1 84.31 108 TYR B C 1
ATOM 4579 O O . TYR B 1 108 ? 8.617 -1.036 5.516 1 84.31 108 TYR B O 1
ATOM 4587 N N . ASN B 1 109 ? 8.352 -2.188 7.406 1 78.81 109 ASN B N 1
ATOM 4588 C CA . ASN B 1 109 ? 7.562 -3.219 6.734 1 78.81 109 ASN B CA 1
ATOM 4589 C C . ASN B 1 109 ? 6.145 -2.738 6.441 1 78.81 109 ASN B C 1
ATOM 4591 O O . ASN B 1 109 ? 5.508 -3.215 5.504 1 78.81 109 ASN B O 1
ATOM 4595 N N . VAL B 1 110 ? 5.637 -1.888 7.375 1 72.31 110 VAL B N 1
ATOM 4596 C CA . VAL B 1 110 ? 4.344 -1.254 7.137 1 72.31 110 VAL B CA 1
ATOM 4597 C C . VAL B 1 110 ? 4.395 0.206 7.586 1 72.31 110 VAL B C 1
ATOM 4599 O O . VAL B 1 110 ? 5.246 0.587 8.391 1 72.31 110 VAL B O 1
ATOM 4602 N N . GLY B 1 111 ? 3.639 1.062 6.949 1 60.56 111 GLY B N 1
ATOM 4603 C CA . GLY B 1 111 ? 3.66 2.49 7.227 1 60.56 111 GLY B CA 1
ATOM 4604 C C . GLY B 1 111 ? 3.273 2.828 8.648 1 60.56 111 GLY B C 1
ATOM 4605 O O . GLY B 1 111 ? 3.932 3.643 9.305 1 60.56 111 GLY B O 1
ATOM 4606 N N . ARG B 1 112 ? 2.072 2.387 9.086 1 59.97 112 ARG B N 1
ATOM 4607 C CA . ARG B 1 112 ? 1.591 2.645 10.438 1 59.97 112 ARG B CA 1
ATOM 4608 C C . ARG B 1 112 ? 1.671 1.386 11.297 1 59.97 112 ARG B C 1
ATOM 4610 O O . ARG B 1 112 ? 1.377 0.286 10.828 1 59.97 112 ARG B O 1
ATOM 4617 N N . ASN B 1 113 ? 2.221 1.468 12.477 1 67.19 113 ASN B N 1
ATOM 4618 C CA . ASN B 1 113 ? 2.352 0.364 13.422 1 67.19 113 ASN B CA 1
ATOM 4619 C C . ASN B 1 113 ? 3.295 -0.715 12.891 1 67.19 113 ASN B C 1
ATOM 4621 O O . ASN B 1 113 ? 2.955 -1.899 12.898 1 67.19 113 ASN B O 1
ATOM 4625 N N . ALA B 1 114 ? 4.441 -0.211 12.406 1 78.81 114 ALA B N 1
ATOM 4626 C CA . ALA B 1 114 ? 5.434 -1.12 11.836 1 78.81 114 ALA B CA 1
ATOM 4627 C C . ALA B 1 114 ? 5.945 -2.104 12.883 1 78.81 114 ALA B C 1
ATOM 4629 O O . ALA B 1 114 ? 6.105 -1.745 14.055 1 78.81 114 ALA B O 1
ATOM 4630 N N . THR B 1 115 ? 6.148 -3.355 12.5 1 79.94 115 THR B N 1
ATOM 4631 C CA . THR B 1 115 ? 6.676 -4.379 13.391 1 79.94 115 THR B CA 1
ATOM 4632 C C . THR B 1 115 ? 8.125 -4.707 13.047 1 79.94 115 THR B C 1
ATOM 4634 O O . THR B 1 115 ? 8.797 -5.438 13.773 1 79.94 115 THR B O 1
ATOM 4637 N N . ALA B 1 116 ? 8.617 -4.176 11.969 1 86.81 116 ALA B N 1
ATOM 4638 C CA . ALA B 1 116 ? 10.008 -4.398 11.57 1 86.81 116 ALA B CA 1
ATOM 4639 C C . ALA B 1 116 ? 10.539 -3.221 10.758 1 86.81 116 ALA B C 1
ATOM 4641 O O . ALA B 1 116 ? 9.773 -2.514 10.102 1 86.81 116 ALA B O 1
ATOM 4642 N N . CYS B 1 117 ? 11.797 -3.004 10.859 1 90.19 117 CYS B N 1
ATOM 4643 C CA . CYS B 1 117 ? 12.492 -1.932 10.148 1 90.19 117 CYS B CA 1
ATOM 4644 C C . CYS B 1 117 ? 13.852 -2.398 9.656 1 90.19 117 CYS B C 1
ATOM 4646 O O . CYS B 1 117 ? 14.555 -3.139 10.344 1 90.19 117 CYS B O 1
ATOM 4648 N N . GLN B 1 118 ? 14.156 -2.055 8.492 1 92.06 118 GLN B N 1
ATOM 4649 C CA . GLN B 1 118 ? 15.469 -2.344 7.918 1 92.06 118 GLN B CA 1
ATOM 4650 C C . GLN B 1 118 ? 16.203 -1.059 7.547 1 92.06 118 GLN B C 1
ATOM 4652 O O . GLN B 1 118 ? 15.609 -0.153 6.949 1 92.06 118 GLN B O 1
ATOM 4657 N N . SER B 1 119 ? 17.406 -0.963 7.945 1 94.44 119 SER B N 1
ATOM 4658 C CA . SER B 1 119 ? 18.312 0.078 7.477 1 94.44 119 SER B CA 1
ATOM 4659 C C . SER B 1 119 ? 19.406 -0.502 6.586 1 94.44 119 SER B C 1
ATOM 4661 O O . SER B 1 119 ? 19.828 -1.646 6.777 1 94.44 119 SER B O 1
ATOM 4663 N N . LEU B 1 120 ? 19.766 0.237 5.637 1 95.5 120 LEU B N 1
ATOM 4664 C CA . LEU B 1 120 ? 20.844 -0.234 4.77 1 95.5 120 LEU B CA 1
ATOM 4665 C C . LEU B 1 120 ? 21.797 0.902 4.422 1 95.5 120 LEU B C 1
ATOM 4667 O O . LEU B 1 120 ? 21.406 2.072 4.441 1 95.5 120 LEU B O 1
ATOM 4671 N N . MET B 1 121 ? 22.984 0.582 4.195 1 94.44 121 MET B N 1
ATOM 4672 C CA . MET B 1 121 ? 24.062 1.456 3.721 1 94.44 121 MET B CA 1
ATOM 4673 C C . MET B 1 121 ? 24.594 0.978 2.377 1 94.44 121 MET B C 1
ATOM 4675 O O . MET B 1 121 ? 25.031 -0.168 2.252 1 94.44 121 MET B O 1
ATOM 4679 N N . MET B 1 122 ? 24.531 1.846 1.434 1 93.94 122 MET B N 1
ATOM 4680 C CA . MET B 1 122 ? 24.922 1.499 0.069 1 93.94 122 MET B CA 1
ATOM 4681 C C . MET B 1 122 ? 26.203 2.219 -0.332 1 93.94 122 MET B C 1
ATOM 4683 O O . MET B 1 122 ? 26.375 3.404 -0.045 1 93.94 122 MET B O 1
ATOM 4687 N N . ASP B 1 123 ? 27.109 1.472 -0.896 1 92 123 ASP B N 1
ATOM 4688 C CA . ASP B 1 123 ? 28.188 2.068 -1.664 1 92 123 ASP B CA 1
ATOM 4689 C C . ASP B 1 123 ? 27.703 2.531 -3.037 1 92 123 ASP B C 1
ATOM 4691 O O . ASP B 1 123 ? 27.484 1.711 -3.93 1 92 123 ASP B O 1
ATOM 4695 N N . ASN B 1 124 ? 27.625 3.777 -3.166 1 85.62 124 ASN B N 1
ATOM 4696 C CA . ASN B 1 124 ? 27 4.336 -4.359 1 85.62 124 ASN B CA 1
ATOM 4697 C C . ASN B 1 124 ? 27.859 4.105 -5.602 1 85.62 124 ASN B C 1
ATOM 4699 O O . ASN B 1 124 ? 27.328 3.953 -6.703 1 85.62 124 ASN B O 1
ATOM 4703 N N . ARG B 1 125 ? 29.109 4.117 -5.465 1 82.75 125 ARG B N 1
ATOM 4704 C CA . ARG B 1 125 ? 30 3.904 -6.598 1 82.75 125 ARG B CA 1
ATOM 4705 C C . ARG B 1 125 ? 30.047 2.432 -6.988 1 82.75 125 ARG B C 1
ATOM 4707 O O . ARG B 1 125 ? 29.953 2.094 -8.172 1 82.75 125 ARG B O 1
ATOM 4714 N N . GLY B 1 126 ? 30.188 1.612 -5.977 1 85.88 126 GLY B N 1
ATOM 4715 C CA . GLY B 1 126 ? 30.219 0.18 -6.227 1 85.88 126 GLY B CA 1
ATOM 4716 C C . GLY B 1 126 ? 28.844 -0.408 -6.488 1 85.88 126 GLY B C 1
ATOM 4717 O O . GLY B 1 126 ? 28.734 -1.536 -6.973 1 85.88 126 GLY B O 1
ATOM 4718 N N . LYS B 1 127 ? 27.828 0.332 -6.152 1 88 127 LYS B N 1
ATOM 4719 C CA . LYS B 1 127 ? 26.438 -0.069 -6.336 1 88 127 LYS B CA 1
ATOM 4720 C C . LYS B 1 127 ? 26.141 -1.363 -5.586 1 88 127 LYS B C 1
ATOM 4722 O O . LYS B 1 127 ? 25.516 -2.273 -6.133 1 88 127 LYS B O 1
ATOM 4727 N N . VAL B 1 128 ? 26.688 -1.468 -4.434 1 93.19 128 VAL B N 1
ATOM 4728 C CA . VAL B 1 128 ? 26.484 -2.631 -3.578 1 93.19 128 VAL B CA 1
ATOM 4729 C C . VAL B 1 128 ? 26.062 -2.176 -2.18 1 93.19 128 VAL B C 1
ATOM 4731 O O . VAL B 1 128 ? 26.422 -1.075 -1.749 1 93.19 128 VAL B O 1
ATOM 4734 N N . VAL B 1 129 ? 25.328 -3.031 -1.526 1 96 129 VAL B N 1
ATOM 4735 C CA . VAL B 1 129 ? 24.984 -2.801 -0.127 1 96 129 VAL B CA 1
ATOM 4736 C C . VAL B 1 129 ? 26.141 -3.24 0.769 1 96 129 VAL B C 1
ATOM 4738 O O . VAL B 1 129 ? 26.547 -4.406 0.745 1 96 129 VAL B O 1
ATOM 4741 N N . GLY B 1 130 ? 26.672 -2.305 1.511 1 95 130 GLY B N 1
ATOM 4742 C CA . GLY B 1 130 ? 27.828 -2.584 2.352 1 95 130 GLY B CA 1
ATOM 4743 C C . GLY B 1 130 ? 27.453 -3.023 3.754 1 95 130 GLY B C 1
ATOM 4744 O O . GLY B 1 130 ? 28.25 -3.668 4.441 1 95 130 GLY B O 1
ATOM 4745 N N . GLU B 1 131 ? 26.312 -2.633 4.18 1 95.81 131 GLU B N 1
ATOM 4746 C CA . GLU B 1 131 ? 25.828 -3.02 5.5 1 95.81 131 GLU B CA 1
ATOM 4747 C C . GLU B 1 131 ? 24.297 -2.916 5.578 1 95.81 131 GLU B C 1
ATOM 4749 O O . GLU B 1 131 ? 23.688 -2.098 4.883 1 95.81 131 GLU B O 1
ATOM 4754 N N . THR B 1 132 ? 23.734 -3.783 6.406 1 96.25 132 THR B N 1
ATOM 4755 C CA . THR B 1 132 ? 22.297 -3.734 6.633 1 96.25 132 THR B CA 1
ATOM 4756 C C . THR B 1 132 ? 21.953 -4.27 8.023 1 96.25 132 THR B C 1
ATOM 4758 O O . THR B 1 132 ? 22.719 -5.047 8.602 1 96.25 132 THR B O 1
ATOM 4761 N N . THR B 1 133 ? 20.875 -3.781 8.578 1 94.69 133 THR B N 1
ATOM 4762 C CA . THR B 1 133 ? 20.344 -4.246 9.859 1 94.69 133 THR B CA 1
ATOM 4763 C C . THR B 1 133 ? 18.828 -4.285 9.844 1 94.69 133 THR B C 1
ATOM 4765 O O . THR B 1 133 ? 18.188 -3.408 9.258 1 94.69 133 THR B O 1
ATOM 4768 N N . VAL B 1 134 ? 18.328 -5.34 10.414 1 92.06 134 VAL B N 1
ATOM 4769 C CA . VAL B 1 134 ? 16.875 -5.453 10.594 1 92.06 134 VAL B CA 1
ATOM 4770 C C . VAL B 1 134 ? 16.547 -5.5 12.078 1 92.06 134 VAL B C 1
ATOM 4772 O O . VAL B 1 134 ? 17.188 -6.219 12.844 1 92.06 134 VAL B O 1
ATOM 4775 N N . ILE B 1 135 ? 15.578 -4.652 12.461 1 90.62 135 ILE B N 1
ATOM 4776 C CA . ILE B 1 135 ? 15.078 -4.746 13.836 1 90.62 135 ILE B CA 1
ATOM 4777 C C . ILE B 1 135 ? 13.602 -5.145 13.82 1 90.62 135 ILE B C 1
ATOM 4779 O O . ILE B 1 135 ? 12.867 -4.797 12.891 1 90.62 135 ILE B O 1
ATOM 4783 N N . LYS B 1 136 ? 13.188 -5.844 14.805 1 85.38 136 LYS B N 1
ATOM 4784 C CA . LYS B 1 136 ? 11.828 -6.355 14.906 1 85.38 136 LYS B CA 1
ATOM 4785 C C . LYS B 1 136 ? 11.203 -6.008 16.25 1 85.38 136 LYS B C 1
ATOM 4787 O O . LYS B 1 136 ? 11.867 -6.105 17.297 1 85.38 136 LYS B O 1
ATOM 4792 N N . LYS B 1 137 ? 9.984 -5.449 16.297 1 77.12 137 LYS B N 1
ATOM 4793 C CA . LYS B 1 137 ? 9.234 -5.082 17.484 1 77.12 137 LYS B CA 1
ATOM 4794 C C . LYS B 1 137 ? 8.438 -6.27 18.031 1 77.12 137 LYS B C 1
ATOM 4796 O O . LYS B 1 137 ? 8.211 -6.379 19.234 1 77.12 137 LYS B O 1
ATOM 4801 N N . SER B 1 138 ? 7.918 -7.285 17.328 1 61.16 138 SER B N 1
ATOM 4802 C CA . SER B 1 138 ? 6.961 -8.297 17.766 1 61.16 138 SER B CA 1
ATOM 4803 C C . SER B 1 138 ? 7.516 -9.109 18.938 1 61.16 138 SER B C 1
ATOM 4805 O O . SER B 1 138 ? 8.664 -8.922 19.328 1 61.16 138 SER B O 1
ATOM 4807 N N . SER B 1 139 ? 6.484 -9.883 19.516 1 55.31 139 SER B N 1
ATOM 4808 C CA . SER B 1 139 ? 6.797 -10.773 20.641 1 55.31 139 SER B CA 1
ATOM 4809 C C . SER B 1 139 ? 8.023 -11.617 20.328 1 55.31 139 SER B C 1
ATOM 4811 O O . SER B 1 139 ? 8.008 -12.438 19.406 1 55.31 139 SER B O 1
ATOM 4813 N N . GLY B 1 140 ? 9.133 -11.125 20.906 1 58.12 140 GLY B N 1
ATOM 4814 C CA . GLY B 1 140 ? 10.398 -11.828 20.75 1 58.12 140 GLY B CA 1
ATOM 4815 C C . GLY B 1 140 ? 11.391 -11.07 19.891 1 58.12 140 GLY B C 1
ATOM 4816 O O . GLY B 1 140 ? 12.422 -11.625 19.484 1 58.12 140 GLY B O 1
ATOM 4817 N N . GLY B 1 141 ? 10.82 -9.836 19.453 1 66.06 141 GLY B N 1
ATOM 4818 C CA . GLY B 1 141 ? 11.781 -9.047 18.688 1 66.06 141 GLY B CA 1
ATOM 4819 C C . GLY B 1 141 ? 12.812 -8.359 19.562 1 66.06 141 GLY B C 1
ATOM 4820 O O . GLY B 1 141 ? 12.867 -8.594 20.781 1 66.06 141 GLY B O 1
ATOM 4821 N N . ASP B 1 142 ? 13.789 -7.793 18.891 1 77.38 142 ASP B N 1
ATOM 4822 C CA . ASP B 1 142 ? 14.953 -7.246 19.578 1 77.38 142 ASP B CA 1
ATOM 4823 C C . ASP B 1 142 ? 14.766 -5.754 19.859 1 77.38 142 ASP B C 1
ATOM 4825 O O . ASP B 1 142 ? 15.703 -5.082 20.297 1 77.38 142 ASP B O 1
ATOM 4829 N N . PHE B 1 143 ? 13.469 -5.344 19.516 1 84.19 143 PHE B N 1
ATOM 4830 C CA . PHE B 1 143 ? 13.211 -3.926 19.734 1 84.19 143 PHE B CA 1
ATOM 4831 C C . PHE B 1 143 ? 11.922 -3.723 20.516 1 84.19 143 PHE B C 1
ATOM 4833 O O . PHE B 1 143 ? 10.875 -4.254 20.141 1 84.19 143 PHE B O 1
ATOM 4840 N N . GLU B 1 144 ? 11.93 -3.02 21.609 1 76.25 144 GLU B N 1
ATOM 4841 C CA . GLU B 1 144 ? 10.766 -2.836 22.469 1 76.25 144 GLU B CA 1
ATOM 4842 C C . GLU B 1 144 ? 10.242 -1.403 22.406 1 76.25 144 GLU B C 1
ATOM 4844 O O . GLU B 1 144 ? 9.195 -1.091 22.969 1 76.25 144 GLU B O 1
ATOM 4849 N N . GLY B 1 145 ? 10.766 -0.565 21.609 1 73.5 145 GLY B N 1
ATOM 4850 C CA . GLY B 1 145 ? 10.328 0.821 21.547 1 73.5 145 GLY B CA 1
ATOM 4851 C C . GLY B 1 145 ? 9.195 1.042 20.562 1 73.5 145 GLY B C 1
ATOM 4852 O O . GLY B 1 145 ? 8.719 0.094 19.938 1 73.5 145 GLY B O 1
ATOM 4853 N N . PRO B 1 146 ? 8.617 2.244 20.656 1 75.75 146 PRO B N 1
ATOM 4854 C CA . PRO B 1 146 ? 7.559 2.561 19.703 1 75.75 146 PRO B CA 1
ATOM 4855 C C . PRO B 1 146 ? 8.031 2.48 18.25 1 75.75 146 PRO B C 1
ATOM 4857 O O . PRO B 1 146 ? 9.227 2.604 17.984 1 75.75 146 PRO B O 1
ATOM 4860 N N . SER B 1 147 ? 7.105 2.246 17.359 1 77.81 147 SER B N 1
ATOM 4861 C CA . SER B 1 147 ? 7.406 2.049 15.938 1 77.81 147 SER B CA 1
ATOM 4862 C C . SER B 1 147 ? 8.086 3.275 15.344 1 77.81 147 SER B C 1
ATOM 4864 O O . SER B 1 147 ? 8.898 3.156 14.422 1 77.81 147 SER B O 1
ATOM 4866 N N . ASN B 1 148 ? 7.805 4.434 15.961 1 76.44 148 ASN B N 1
ATOM 4867 C CA . ASN B 1 148 ? 8.289 5.664 15.352 1 76.44 148 ASN B CA 1
ATOM 4868 C C . ASN B 1 148 ? 9.789 5.855 15.578 1 76.44 148 ASN B C 1
ATOM 4870 O O . ASN B 1 148 ? 10.414 6.707 14.953 1 76.44 148 ASN B O 1
ATOM 4874 N N . ILE B 1 149 ? 10.391 5.105 16.484 1 84.31 149 ILE B N 1
ATOM 4875 C CA . ILE B 1 149 ? 11.812 5.281 16.766 1 84.31 149 ILE B CA 1
ATOM 4876 C C . ILE B 1 149 ? 12.594 4.105 16.188 1 84.31 149 ILE B C 1
ATOM 4878 O O . ILE B 1 149 ? 13.812 4.023 16.359 1 84.31 149 ILE B O 1
ATOM 4882 N N . MET B 1 150 ? 11.992 3.182 15.523 1 87.38 150 MET B N 1
ATOM 4883 C CA . MET B 1 150 ? 12.641 1.985 14.992 1 87.38 150 MET B CA 1
ATOM 4884 C C . MET B 1 150 ? 13.695 2.354 13.953 1 87.38 150 MET B C 1
ATOM 4886 O O . MET B 1 150 ? 14.742 1.721 13.875 1 87.38 150 MET B O 1
ATOM 4890 N N . GLU B 1 151 ? 13.32 3.359 13.18 1 90.19 151 GLU B N 1
ATOM 4891 C CA . GLU B 1 151 ? 14.258 3.779 12.141 1 90.19 151 GLU B CA 1
ATOM 4892 C C . GLU B 1 151 ? 15.57 4.273 12.75 1 90.19 151 GLU B C 1
ATOM 4894 O O . GLU B 1 151 ? 16.656 3.891 12.305 1 90.19 151 GLU B O 1
ATOM 4899 N N . THR B 1 152 ? 15.422 5.074 13.766 1 90.69 152 THR B N 1
ATOM 4900 C CA . THR B 1 152 ? 16.594 5.613 14.445 1 90.69 152 THR B CA 1
ATOM 4901 C C . THR B 1 152 ? 17.422 4.492 15.062 1 90.69 152 THR B C 1
ATOM 4903 O O . THR B 1 152 ? 18.641 4.434 14.875 1 90.69 152 THR B O 1
ATOM 4906 N N . GLU B 1 153 ? 16.75 3.639 15.75 1 92.25 153 GLU B N 1
ATOM 4907 C CA . GLU B 1 153 ? 17.438 2.527 16.406 1 92.25 153 GLU B CA 1
ATOM 4908 C C . GLU B 1 153 ? 18.094 1.599 15.391 1 92.25 153 GLU B C 1
ATOM 4910 O O . GLU B 1 153 ? 19.219 1.149 15.586 1 92.25 153 GLU B O 1
ATOM 4915 N N . CYS B 1 154 ? 17.391 1.341 14.367 1 94.31 154 CYS B N 1
ATOM 4916 C CA . CYS B 1 154 ? 17.891 0.465 13.312 1 94.31 154 CYS B CA 1
ATOM 4917 C C . CYS B 1 154 ? 19.141 1.05 12.664 1 94.31 154 CYS B C 1
ATOM 4919 O O . CYS B 1 154 ? 20.125 0.34 12.453 1 94.31 154 CYS B O 1
ATOM 4921 N N . THR B 1 155 ? 19.109 2.281 12.367 1 95.06 155 THR B N 1
ATOM 4922 C CA . THR B 1 155 ? 20.25 2.975 11.773 1 95.06 155 THR B CA 1
ATOM 4923 C C . THR B 1 155 ? 21.438 2.975 12.734 1 95.06 155 THR B C 1
ATOM 4925 O O . THR B 1 155 ? 22.578 2.719 12.32 1 95.06 155 THR B O 1
ATOM 4928 N N . LYS B 1 156 ? 21.125 3.266 13.961 1 95.5 156 LYS B N 1
ATOM 4929 C CA . LYS B 1 156 ? 22.188 3.268 14.969 1 95.5 156 LYS B CA 1
ATOM 4930 C C . LYS B 1 156 ? 22.891 1.917 15.023 1 95.5 156 LYS B C 1
ATOM 4932 O O . LYS B 1 156 ? 24.125 1.854 15.008 1 95.5 156 LYS B O 1
ATOM 4937 N N . ARG B 1 157 ? 22.188 0.895 15.07 1 95.06 157 ARG B N 1
ATOM 4938 C CA . ARG B 1 157 ? 22.75 -0.448 15.141 1 95.06 157 ARG B CA 1
ATOM 4939 C C . ARG B 1 157 ? 23.562 -0.767 13.891 1 95.06 157 ARG B C 1
ATOM 4941 O O . ARG B 1 157 ? 24.641 -1.356 13.984 1 95.06 157 ARG B O 1
ATOM 4948 N N . MET B 1 158 ? 22.984 -0.431 12.789 1 95.81 158 MET B N 1
ATOM 4949 C CA . MET B 1 158 ? 23.672 -0.666 11.523 1 95.81 158 MET B CA 1
ATOM 4950 C C . MET B 1 158 ? 25.031 0.042 11.516 1 95.81 158 MET B C 1
ATOM 4952 O O . MET B 1 158 ? 26.047 -0.568 11.195 1 95.81 158 MET B O 1
ATOM 4956 N N . MET B 1 159 ? 25.031 1.291 11.883 1 95.75 159 MET B N 1
ATOM 4957 C CA . MET B 1 159 ? 26.234 2.1 11.82 1 95.75 159 MET B CA 1
ATOM 4958 C C . MET B 1 159 ? 27.266 1.628 12.859 1 95.75 159 MET B C 1
ATOM 4960 O O . MET B 1 159 ? 28.469 1.686 12.617 1 95.75 159 MET B O 1
ATOM 4964 N N . SER B 1 160 ? 26.781 1.155 13.961 1 94.94 160 SER B N 1
ATOM 4965 C CA . SER B 1 160 ? 27.672 0.66 15.008 1 94.94 160 SER B CA 1
ATOM 4966 C C . SER B 1 160 ? 28.438 -0.579 14.547 1 94.94 160 SER B C 1
ATOM 4968 O O . SER B 1 160 ? 29.5 -0.889 15.07 1 94.94 160 SER B O 1
ATOM 4970 N N . ASN B 1 161 ? 27.922 -1.268 13.578 1 92.19 161 ASN B N 1
ATOM 4971 C CA . ASN B 1 161 ? 28.5 -2.52 13.109 1 92.19 161 ASN B CA 1
ATOM 4972 C C . ASN B 1 161 ? 29.359 -2.303 11.867 1 92.19 161 ASN B C 1
ATOM 4974 O O . ASN B 1 161 ? 29.828 -3.266 11.258 1 92.19 161 ASN B O 1
ATOM 4978 N N . PHE B 1 162 ? 29.531 -1.112 11.477 1 94.12 162 PHE B N 1
ATOM 4979 C CA . PHE B 1 162 ? 30.234 -0.808 10.234 1 94.12 162 PHE B CA 1
ATOM 4980 C C . PHE B 1 162 ? 31.516 -0.032 10.516 1 94.12 162 PHE B C 1
ATOM 4982 O O . PHE B 1 162 ? 31.547 0.826 11.398 1 94.12 162 PHE B O 1
ATOM 4989 N N . ASP B 1 163 ? 32.531 -0.293 9.773 1 91.81 163 ASP B N 1
ATOM 4990 C CA . ASP B 1 163 ? 33.781 0.42 9.867 1 91.81 163 ASP B CA 1
ATOM 4991 C C . ASP B 1 163 ? 33.844 1.6 8.898 1 91.81 163 ASP B C 1
ATOM 4993 O O . ASP B 1 163 ? 33.844 1.409 7.68 1 91.81 163 ASP B O 1
ATOM 4997 N N . PHE B 1 164 ? 34 2.781 9.398 1 93.69 164 PHE B N 1
ATOM 4998 C CA . PHE B 1 164 ? 33.906 3.986 8.586 1 93.69 164 PHE B CA 1
ATOM 4999 C C . PHE B 1 164 ? 35.281 4.535 8.273 1 93.69 164 PHE B C 1
ATOM 5001 O O . PHE B 1 164 ? 35.438 5.668 7.801 1 93.69 164 PHE B O 1
ATOM 5008 N N . THR B 1 165 ? 36.312 3.807 8.508 1 89.94 165 THR B N 1
ATOM 5009 C CA . THR B 1 165 ? 37.688 4.266 8.344 1 89.94 165 THR B CA 1
ATOM 5010 C C . THR B 1 165 ? 37.938 4.742 6.91 1 89.94 165 THR B C 1
ATOM 5012 O O . THR B 1 165 ? 38.625 5.746 6.691 1 89.94 165 THR B O 1
ATOM 5015 N N . ASN B 1 166 ? 37.375 4.082 5.977 1 88.12 166 ASN B N 1
ATOM 5016 C CA . ASN B 1 166 ? 37.625 4.395 4.57 1 88.12 166 ASN B CA 1
ATOM 5017 C C . ASN B 1 166 ? 36.469 5.148 3.949 1 88.12 166 ASN B C 1
ATOM 5019 O O . ASN B 1 166 ? 36.344 5.203 2.727 1 88.12 166 ASN B O 1
ATOM 5023 N N . VAL B 1 167 ? 35.688 5.762 4.746 1 93.44 167 VAL B N 1
ATOM 5024 C CA . VAL B 1 167 ? 34.5 6.438 4.242 1 93.44 167 VAL B CA 1
ATOM 5025 C C . VAL B 1 167 ? 34.75 7.941 4.172 1 93.44 167 VAL B C 1
ATOM 502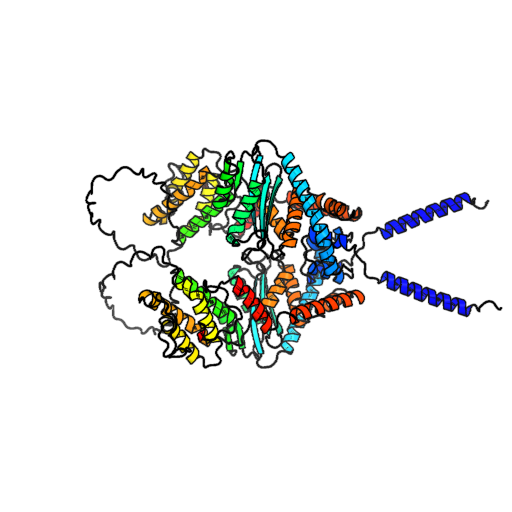7 O O . VAL B 1 167 ? 35.156 8.555 5.16 1 93.44 167 VAL B O 1
ATOM 5030 N N . SER B 1 168 ? 34.562 8.516 3.047 1 92.56 168 SER B N 1
ATOM 5031 C CA . SER B 1 168 ? 34.781 9.938 2.857 1 92.56 168 SER B CA 1
ATOM 5032 C C . SER B 1 168 ? 33.5 10.75 3.039 1 92.56 168 SER B C 1
ATOM 5034 O O . SER B 1 168 ? 33.531 11.867 3.551 1 92.56 168 SER B O 1
ATOM 5036 N N . THR B 1 169 ? 32.469 10.133 2.562 1 93.88 169 THR B N 1
ATOM 5037 C CA . THR B 1 169 ? 31.203 10.867 2.557 1 93.88 169 THR B CA 1
ATOM 5038 C C . THR B 1 169 ? 30.031 9.945 2.877 1 93.88 169 THR B C 1
ATOM 5040 O O . THR B 1 169 ? 30 8.797 2.432 1 93.88 169 THR B O 1
ATOM 5043 N N . VAL B 1 170 ? 29.109 10.461 3.643 1 95 170 VAL B N 1
ATOM 5044 C CA . VAL B 1 170 ? 27.859 9.758 3.904 1 95 170 VAL B CA 1
ATOM 5045 C C . VAL B 1 170 ? 26.688 10.648 3.527 1 95 170 VAL B C 1
ATOM 5047 O O . VAL B 1 170 ? 26.594 11.797 3.971 1 95 170 VAL B O 1
ATOM 5050 N N . VAL B 1 171 ? 25.797 10.078 2.684 1 94.44 171 VAL B N 1
ATOM 5051 C CA . VAL B 1 171 ? 24.625 10.805 2.201 1 94.44 171 VAL B CA 1
ATOM 5052 C C . VAL B 1 171 ? 23.375 10.305 2.918 1 94.44 171 VAL B C 1
ATOM 5054 O O . VAL B 1 171 ? 23.203 9.094 3.1 1 94.44 171 VAL B O 1
ATOM 5057 N N . HIS B 1 172 ? 22.5 11.211 3.355 1 91.62 172 HIS B N 1
ATOM 5058 C CA . HIS B 1 172 ? 21.219 10.844 3.953 1 91.62 172 HIS B CA 1
ATOM 5059 C C . HIS B 1 172 ? 20.109 11.742 3.438 1 91.62 172 HIS B C 1
ATOM 5061 O O . HIS B 1 172 ? 20.359 12.703 2.703 1 91.62 172 HIS B O 1
ATOM 5067 N N . ASP B 1 173 ? 18.703 11.438 3.744 1 87.5 173 ASP B N 1
ATOM 5068 C CA . ASP B 1 173 ? 17.547 12.094 3.162 1 87.5 173 ASP B CA 1
ATOM 5069 C C . ASP B 1 173 ? 17.062 13.242 4.043 1 87.5 173 ASP B C 1
ATOM 5071 O O . ASP B 1 173 ? 15.859 13.453 4.199 1 87.5 173 ASP B O 1
ATOM 5075 N N . ASN B 1 174 ? 17.891 14.008 4.719 1 84.31 174 ASN B N 1
ATOM 5076 C CA . ASN B 1 174 ? 17.609 15.219 5.48 1 84.31 174 ASN B CA 1
ATOM 5077 C C . ASN B 1 174 ? 16.844 14.906 6.77 1 84.31 174 ASN B C 1
ATOM 5079 O O . ASN B 1 174 ? 15.922 15.633 7.141 1 84.31 174 ASN B O 1
ATOM 5083 N N . ASP B 1 175 ? 17.156 13.805 7.332 1 84.12 175 ASP B N 1
ATOM 5084 C CA . ASP B 1 175 ? 16.625 13.453 8.648 1 84.12 175 ASP B CA 1
ATOM 5085 C C . ASP B 1 175 ? 17.641 13.781 9.742 1 84.12 175 ASP B C 1
ATOM 5087 O O . ASP B 1 175 ? 18.766 13.258 9.75 1 84.12 175 ASP B O 1
ATOM 5091 N N . ASN B 1 176 ? 17.141 14.625 10.648 1 86.44 176 ASN B N 1
ATOM 5092 C CA . ASN B 1 176 ? 18.047 15.133 11.672 1 86.44 176 ASN B CA 1
ATOM 5093 C C . ASN B 1 176 ? 18.531 14.016 12.594 1 86.44 176 ASN B C 1
ATOM 5095 O O . ASN B 1 176 ? 19.672 14.031 13.055 1 86.44 176 ASN B O 1
ATOM 5099 N N . LYS B 1 177 ? 17.719 13.094 12.898 1 89.94 177 LYS B N 1
ATOM 5100 C CA . LYS B 1 177 ? 18.109 11.992 13.766 1 89.94 177 LYS B CA 1
ATOM 5101 C C . LYS B 1 177 ? 19.188 11.125 13.094 1 89.94 177 LYS B C 1
ATOM 5103 O O . LYS B 1 177 ? 20.156 10.742 13.734 1 89.94 177 LYS B O 1
ATOM 5108 N N . THR B 1 178 ? 19 10.875 11.867 1 91.5 178 THR B N 1
ATOM 5109 C CA . THR B 1 178 ? 19.969 10.109 11.109 1 91.5 178 THR B CA 1
ATOM 5110 C C . THR B 1 178 ? 21.312 10.844 11.023 1 91.5 178 THR B C 1
ATOM 5112 O O . THR B 1 178 ? 22.375 10.242 11.172 1 91.5 178 THR B O 1
ATOM 5115 N N . LYS B 1 179 ? 21.188 12.117 10.812 1 92.69 179 LYS B N 1
ATOM 5116 C CA . LYS B 1 179 ? 22.391 12.938 10.758 1 92.69 179 LYS B CA 1
ATOM 5117 C C . LYS B 1 179 ? 23.203 12.82 12.047 1 92.69 179 LYS B C 1
ATOM 5119 O O . LYS B 1 179 ? 24.422 12.641 12.008 1 92.69 179 LYS B O 1
ATOM 5124 N N . ALA B 1 180 ? 22.516 12.961 13.148 1 94 180 ALA B N 1
ATOM 5125 C CA . ALA B 1 180 ? 23.172 12.875 14.445 1 94 180 ALA B CA 1
ATOM 5126 C C . ALA B 1 180 ? 23.875 11.531 14.617 1 94 180 ALA B C 1
ATOM 5128 O O . ALA B 1 180 ? 24.984 11.469 15.156 1 94 180 ALA B O 1
ATOM 5129 N N . ILE B 1 181 ? 23.266 10.539 14.18 1 95.12 181 ILE B N 1
ATOM 5130 C CA . ILE B 1 181 ? 23.828 9.195 14.289 1 95.12 181 ILE B CA 1
ATOM 5131 C C . ILE B 1 181 ? 25.078 9.086 13.414 1 95.12 181 ILE B C 1
ATOM 5133 O O . ILE B 1 181 ? 26.094 8.531 13.836 1 95.12 181 ILE B O 1
ATOM 5137 N N . ILE B 1 182 ? 25 9.594 12.227 1 94.75 182 ILE B N 1
ATOM 5138 C CA . ILE B 1 182 ? 26.141 9.562 11.328 1 94.75 182 ILE B CA 1
ATOM 5139 C C . ILE B 1 182 ? 27.312 10.32 11.945 1 94.75 182 ILE B C 1
ATOM 5141 O O . ILE B 1 182 ? 28.453 9.844 11.906 1 94.75 182 ILE B O 1
ATOM 5145 N N . GLN B 1 183 ? 27 11.469 12.492 1 95 183 GLN B N 1
ATOM 5146 C CA . GLN B 1 183 ? 28.031 12.273 13.125 1 95 183 GLN B CA 1
ATOM 5147 C C . GLN B 1 183 ? 28.719 11.5 14.258 1 95 183 GLN B C 1
ATOM 5149 O O . GLN B 1 183 ? 29.922 11.625 14.469 1 95 183 GLN B O 1
ATOM 5154 N N . GLN B 1 184 ? 27.984 10.766 14.945 1 95 184 GLN B N 1
ATOM 5155 C CA . GLN B 1 184 ? 28.484 10 16.078 1 95 184 GLN B CA 1
ATOM 5156 C C . GLN B 1 184 ? 29.391 8.867 15.625 1 95 184 GLN B C 1
ATOM 5158 O O . GLN B 1 184 ? 30.469 8.656 16.188 1 95 184 GLN B O 1
ATOM 5163 N N . TYR B 1 185 ? 29.078 8.188 14.594 1 94.5 185 TYR B N 1
ATOM 5164 C CA . TYR B 1 185 ? 29.766 6.949 14.242 1 94.5 185 TYR B CA 1
ATOM 5165 C C . TYR B 1 185 ? 30.75 7.18 13.109 1 94.5 185 TYR B C 1
ATOM 5167 O O . TYR B 1 185 ? 31.672 6.383 12.898 1 94.5 185 TYR B O 1
ATOM 5175 N N . ALA B 1 186 ? 30.516 8.203 12.352 1 94.12 186 ALA B N 1
ATOM 5176 C CA . ALA B 1 186 ? 31.422 8.562 11.266 1 94.12 186 ALA B CA 1
ATOM 5177 C C . ALA B 1 186 ? 31.844 10.023 11.375 1 94.12 186 ALA B C 1
ATOM 5179 O O . ALA B 1 186 ? 31.625 10.812 10.453 1 94.12 186 ALA B O 1
ATOM 5180 N N . PRO B 1 187 ? 32.562 10.312 12.344 1 92.81 187 PRO B N 1
ATOM 5181 C CA . PRO B 1 187 ? 32.906 11.719 12.594 1 92.81 187 PRO B CA 1
ATOM 5182 C C . PRO B 1 187 ? 33.812 12.305 11.523 1 92.81 187 PRO B C 1
ATOM 5184 O O . PRO B 1 187 ? 33.812 13.516 11.289 1 92.81 187 PRO B O 1
ATOM 5187 N N . ASN B 1 188 ? 34.562 11.508 10.891 1 92.62 188 ASN B N 1
ATOM 5188 C CA . ASN B 1 188 ? 35.531 11.992 9.914 1 92.62 188 ASN B CA 1
ATOM 5189 C C . ASN B 1 188 ? 34.906 12.07 8.516 1 92.62 188 ASN B C 1
ATOM 5191 O O . ASN B 1 188 ? 35.531 12.57 7.582 1 92.62 188 ASN B O 1
ATOM 5195 N N . ALA B 1 189 ? 33.75 11.586 8.359 1 94.5 189 ALA B N 1
ATOM 5196 C CA . ALA B 1 189 ? 33.125 11.602 7.043 1 94.5 189 ALA B CA 1
ATOM 5197 C C . ALA B 1 189 ? 32.375 12.914 6.812 1 94.5 189 ALA B C 1
ATOM 5199 O O . ALA B 1 189 ? 31.828 13.492 7.75 1 94.5 189 ALA B O 1
ATOM 5200 N N . LYS B 1 190 ? 32.438 13.336 5.621 1 93.94 190 LYS B N 1
ATOM 5201 C CA . LYS B 1 190 ? 31.578 14.453 5.23 1 93.94 190 LYS B CA 1
ATOM 5202 C C . LYS B 1 190 ? 30.109 14.039 5.133 1 93.94 190 LYS B C 1
ATOM 5204 O O . LYS B 1 190 ? 29.781 13.055 4.465 1 93.94 190 LYS B O 1
ATOM 5209 N N . ILE B 1 191 ? 29.312 14.742 5.84 1 94.56 191 ILE B N 1
ATOM 5210 C CA . ILE B 1 191 ? 27.891 14.453 5.793 1 94.56 191 ILE B CA 1
ATOM 5211 C C . ILE B 1 191 ? 27.219 15.352 4.758 1 94.56 191 ILE B C 1
ATOM 5213 O O . ILE B 1 191 ? 27.344 16.578 4.812 1 94.56 191 ILE B O 1
ATOM 5217 N N . THR B 1 192 ? 26.547 14.766 3.809 1 93.38 192 THR B N 1
ATOM 5218 C CA . THR B 1 192 ? 25.938 15.547 2.746 1 93.38 192 THR B CA 1
ATOM 5219 C C . THR B 1 192 ? 24.484 15.117 2.537 1 93.38 192 THR B C 1
ATOM 5221 O O . THR B 1 192 ? 24.062 14.055 3 1 93.38 192 THR B O 1
ATOM 5224 N N . LEU B 1 193 ? 23.75 15.992 1.859 1 93.38 193 LEU B N 1
ATOM 5225 C CA . LEU B 1 193 ? 22.328 15.75 1.613 1 93.38 193 LEU B CA 1
ATOM 5226 C C . LEU B 1 193 ? 22.078 15.508 0.131 1 93.38 193 LEU B C 1
ATOM 5228 O O . LEU B 1 193 ? 22.734 16.094 -0.726 1 93.38 193 LEU B O 1
ATOM 5232 N N . ASP B 1 194 ? 21.047 14.648 -0.074 1 89.69 194 ASP B N 1
ATOM 5233 C CA . ASP B 1 194 ? 20.516 14.43 -1.419 1 89.69 194 ASP B CA 1
ATOM 5234 C C . ASP B 1 194 ? 19.703 15.633 -1.891 1 89.69 194 ASP B C 1
ATOM 5236 O O . ASP B 1 194 ? 18.734 16.031 -1.235 1 89.69 194 ASP B O 1
ATOM 5240 N N . PRO B 1 195 ? 20.109 16.188 -3.049 1 88.19 195 PRO B N 1
ATOM 5241 C CA . PRO B 1 195 ? 19.406 17.391 -3.531 1 88.19 195 PRO B CA 1
ATOM 5242 C C . PRO B 1 195 ? 17.906 17.156 -3.721 1 88.19 195 PRO B C 1
ATOM 5244 O O . PRO B 1 195 ? 17.109 18.047 -3.461 1 88.19 195 PRO B O 1
ATOM 5247 N N . ARG B 1 196 ? 17.578 16 -4.18 1 86 196 ARG B N 1
ATOM 5248 C CA . ARG B 1 196 ? 16.172 15.727 -4.449 1 86 196 ARG B CA 1
ATOM 5249 C C . ARG B 1 196 ? 15.336 15.812 -3.176 1 86 196 ARG B C 1
ATOM 5251 O O . ARG B 1 196 ? 14.25 16.391 -3.176 1 86 196 ARG B O 1
ATOM 5258 N N . HIS B 1 197 ? 15.82 15.234 -2.17 1 88.75 197 HIS B N 1
ATOM 5259 C CA . HIS B 1 197 ? 15.117 15.273 -0.892 1 88.75 197 HIS B CA 1
ATOM 5260 C C . HIS B 1 197 ? 15.086 16.688 -0.329 1 88.75 197 HIS B C 1
ATOM 5262 O O . HIS B 1 197 ? 14.086 17.094 0.279 1 88.75 197 HIS B O 1
ATOM 5268 N N . CYS B 1 198 ? 16.078 17.391 -0.58 1 90.56 198 CYS B N 1
ATOM 5269 C CA . CYS B 1 198 ? 16.125 18.766 -0.118 1 90.56 198 CYS B CA 1
ATOM 5270 C C . CYS B 1 198 ? 15.102 19.625 -0.866 1 90.56 198 CYS B C 1
ATOM 5272 O O . CYS B 1 198 ? 14.43 20.469 -0.267 1 90.56 198 CYS B O 1
ATOM 5274 N N . VAL B 1 199 ? 15.031 19.406 -2.111 1 90.62 199 VAL B N 1
ATOM 5275 C CA . VAL B 1 199 ? 14.062 20.125 -2.922 1 90.62 199 VAL B CA 1
ATOM 5276 C C . VAL B 1 199 ? 12.648 19.844 -2.414 1 90.62 199 VAL B C 1
ATOM 5278 O O . VAL B 1 199 ? 11.828 20.75 -2.285 1 90.62 199 VAL B O 1
ATOM 5281 N N . ARG B 1 200 ? 12.453 18.656 -2.127 1 87.44 200 ARG B N 1
ATOM 5282 C CA . ARG B 1 200 ? 11.148 18.281 -1.594 1 87.44 200 ARG B CA 1
ATOM 5283 C C . ARG B 1 200 ? 10.891 18.953 -0.25 1 87.44 200 ARG B C 1
ATOM 5285 O O . ARG B 1 200 ? 9.773 19.406 0.022 1 87.44 200 ARG B O 1
ATOM 5292 N N . ALA B 1 201 ? 11.859 18.969 0.58 1 88.38 201 ALA B N 1
ATOM 5293 C CA . ALA B 1 201 ? 11.742 19.609 1.884 1 88.38 201 ALA B CA 1
ATOM 5294 C C . ALA B 1 201 ? 11.414 21.094 1.732 1 88.38 201 ALA B C 1
ATOM 5296 O O . ALA B 1 201 ? 10.555 21.625 2.449 1 88.38 201 ALA B O 1
ATOM 5297 N N . VAL B 1 202 ? 12.039 21.672 0.827 1 91.69 202 VAL B N 1
ATOM 5298 C CA . VAL B 1 202 ? 11.797 23.094 0.563 1 91.69 202 VAL B CA 1
ATOM 5299 C C . VAL B 1 202 ? 10.383 23.281 0.03 1 91.69 202 VAL B C 1
ATOM 5301 O O . VAL B 1 202 ? 9.688 24.219 0.416 1 91.69 202 VAL B O 1
ATOM 5304 N N . GLY B 1 203 ? 10.039 22.375 -0.791 1 88.88 203 GLY B N 1
ATOM 5305 C CA . GLY B 1 203 ? 8.672 22.422 -1.293 1 88.88 203 GLY B CA 1
ATOM 5306 C C . GLY B 1 203 ? 7.629 22.312 -0.196 1 88.88 203 GLY B C 1
ATOM 5307 O O . GLY B 1 203 ? 6.668 23.094 -0.173 1 88.88 203 GLY B O 1
ATOM 5308 N N . ARG B 1 204 ? 7.82 21.484 0.68 1 84.12 204 ARG B N 1
ATOM 5309 C CA . ARG B 1 204 ? 6.898 21.312 1.799 1 84.12 204 ARG B CA 1
ATOM 5310 C C . ARG B 1 204 ? 6.871 22.562 2.684 1 84.12 204 ARG B C 1
ATOM 5312 O O . ARG B 1 204 ? 5.809 22.969 3.146 1 84.12 204 ARG B O 1
ATOM 5319 N N . ALA B 1 205 ? 7.988 23.047 2.963 1 86.56 205 ALA B N 1
ATOM 5320 C CA . ALA B 1 205 ? 8.086 24.266 3.758 1 86.56 205 ALA B CA 1
ATOM 5321 C C . ALA B 1 205 ? 7.344 25.422 3.09 1 86.56 205 ALA B C 1
ATOM 5323 O O . ALA B 1 205 ? 6.684 26.219 3.764 1 86.56 205 ALA B O 1
ATOM 5324 N N . PHE B 1 206 ? 7.457 25.453 1.802 1 88.94 206 PHE B N 1
ATOM 5325 C CA . PHE B 1 206 ? 6.785 26.484 1.038 1 88.94 206 PHE B CA 1
ATOM 5326 C C . PHE B 1 206 ? 5.27 26.328 1.12 1 88.94 206 PHE B C 1
ATOM 5328 O O . PHE B 1 206 ? 4.543 27.312 1.253 1 88.94 206 PHE B O 1
ATOM 5335 N N . GLU B 1 207 ? 4.883 25.125 1.072 1 81.44 207 GLU B N 1
ATOM 5336 C CA . GLU B 1 207 ? 3.455 24.844 1.196 1 81.44 207 GLU B CA 1
ATOM 5337 C C . GLU B 1 207 ? 2.924 25.281 2.559 1 81.44 207 GLU B C 1
ATOM 5339 O O . GLU B 1 207 ? 1.803 25.781 2.662 1 81.44 207 GLU B O 1
ATOM 5344 N N . LYS B 1 208 ? 3.676 25.125 3.549 1 78.06 208 LYS B N 1
ATOM 5345 C CA . LYS B 1 208 ? 3.291 25.531 4.895 1 78.06 208 LYS B CA 1
ATOM 5346 C C . LYS B 1 208 ? 3.186 27.047 5 1 78.06 208 LYS B C 1
ATOM 5348 O O . LYS B 1 208 ? 2.391 27.562 5.789 1 78.06 208 LYS B O 1
ATOM 5353 N N . LEU B 1 209 ? 4.066 27.672 4.297 1 78.56 209 LEU B N 1
ATOM 5354 C CA . LEU B 1 209 ? 3.988 29.125 4.23 1 78.56 209 LEU B CA 1
ATOM 5355 C C . LEU B 1 209 ? 2.615 29.578 3.74 1 78.56 209 LEU B C 1
ATOM 5357 O O . LEU B 1 209 ? 2.053 30.547 4.254 1 78.56 209 LEU B O 1
ATOM 5361 N N . GLU B 1 210 ? 2.125 28.828 2.852 1 69 210 GLU B N 1
ATOM 5362 C CA . GLU B 1 210 ? 0.836 29.125 2.234 1 69 210 GLU B CA 1
ATOM 5363 C C . GLU B 1 210 ? -0.309 28.938 3.225 1 69 210 GLU B C 1
ATOM 5365 O O . GLU B 1 210 ? -1.252 29.734 3.246 1 69 210 GLU B O 1
ATOM 5370 N N . ASN B 1 211 ? -0.067 28.016 4.012 1 61.44 211 ASN B N 1
ATOM 5371 C CA . ASN B 1 211 ? -1.17 27.641 4.895 1 61.44 211 ASN B CA 1
ATOM 5372 C C . ASN B 1 211 ? -1.045 28.312 6.258 1 61.44 211 ASN B C 1
ATOM 5374 O O . ASN B 1 211 ? -1.853 28.078 7.156 1 61.44 211 ASN B O 1
ATOM 5378 N N . GLY B 1 212 ? -0.111 29.422 6.387 1 58.59 212 GLY B N 1
ATOM 5379 C CA . GLY B 1 212 ? 0.068 30.141 7.633 1 58.59 212 GLY B CA 1
ATOM 5380 C C . GLY B 1 212 ? 0.771 29.328 8.703 1 58.59 212 GLY B C 1
ATOM 5381 O O . GLY B 1 212 ? 0.876 29.766 9.852 1 58.59 212 GLY B O 1
ATOM 5382 N N . GLY B 1 213 ? 1.151 28.125 8.445 1 51.75 213 GLY B N 1
ATOM 5383 C CA . GLY B 1 213 ? 1.74 27.219 9.414 1 51.75 213 GLY B CA 1
ATOM 5384 C C . GLY B 1 213 ? 3.258 27.266 9.422 1 51.75 213 GLY B C 1
ATOM 5385 O O . GLY B 1 213 ? 3.9 26.422 10.047 1 51.75 213 GLY B O 1
ATOM 5386 N N . TYR B 1 214 ? 3.873 28.062 8.656 1 48.91 214 TYR B N 1
ATOM 5387 C CA . TYR B 1 214 ? 5.332 28.094 8.609 1 48.91 214 TYR B CA 1
ATOM 5388 C C . TYR B 1 214 ? 5.906 28.719 9.875 1 48.91 214 TYR B C 1
ATOM 5390 O O . TYR B 1 214 ? 5.688 29.891 10.148 1 48.91 214 TYR B O 1
ATOM 5398 N N . LYS B 1 215 ? 6.113 27.859 11.016 1 45.94 215 LYS B N 1
ATOM 5399 C CA . LYS B 1 215 ? 6.73 28.312 12.258 1 45.94 215 LYS B CA 1
ATOM 5400 C C . LYS B 1 215 ? 8.234 28.531 12.086 1 45.94 215 LYS B C 1
ATOM 5402 O O . LYS B 1 215 ? 8.875 27.844 11.289 1 45.94 215 LYS B O 1
ATOM 5407 N N . GLU B 1 216 ? 8.867 29.578 12.617 1 39.28 216 GLU B N 1
ATOM 5408 C CA . GLU B 1 216 ? 10.281 29.922 12.656 1 39.28 216 GLU B CA 1
ATOM 5409 C C . GLU B 1 216 ? 11.117 28.75 13.188 1 39.28 216 GLU B C 1
ATOM 5411 O O . GLU B 1 216 ? 10.727 28.094 14.156 1 39.28 216 GLU B O 1
ATOM 5416 N N . ALA B 1 217 ? 11.938 28.141 12.555 1 35.97 217 ALA B N 1
ATOM 5417 C CA . ALA B 1 217 ? 12.961 27.312 13.195 1 35.97 217 ALA B CA 1
ATOM 5418 C C . ALA B 1 217 ? 13.578 28.047 14.391 1 35.97 217 ALA B C 1
ATOM 5420 O O . ALA B 1 217 ? 14.07 29.156 14.266 1 35.97 217 ALA B O 1
ATOM 5421 N N . ALA B 1 218 ? 13.203 27.984 15.648 1 29.86 218 ALA B N 1
ATOM 5422 C CA . ALA B 1 218 ? 13.93 28.547 16.781 1 29.86 218 ALA B CA 1
ATOM 5423 C C . ALA B 1 218 ? 15.422 28.281 16.672 1 29.86 218 ALA B C 1
ATOM 5425 O O . ALA B 1 218 ? 15.844 27.125 16.5 1 29.86 218 ALA B O 1
ATOM 5426 N N . GLY B 1 219 ? 16.172 29.109 16.188 1 28.41 219 GLY B N 1
ATOM 5427 C CA . GLY B 1 219 ? 17.594 29.016 16.438 1 28.41 219 GLY B CA 1
ATOM 5428 C C . GLY B 1 219 ? 17.938 28.531 17.828 1 28.41 219 GLY B C 1
ATOM 5429 O O . GLY B 1 219 ? 17.406 29.047 18.812 1 28.41 219 GLY B O 1
ATOM 5430 N N . LYS B 1 220 ? 18.297 27.312 18.125 1 31.73 220 LYS B N 1
ATOM 5431 C CA . LYS B 1 220 ? 19.078 27 19.328 1 31.73 220 LYS B CA 1
ATOM 5432 C C . LYS B 1 220 ? 20.125 28.062 19.594 1 31.73 220 LYS B C 1
ATOM 5434 O O . LYS B 1 220 ? 21.125 28.156 18.859 1 31.73 220 LYS B O 1
ATOM 5439 N N . GLU B 1 221 ? 19.953 29.234 20.078 1 26.28 221 GLU B N 1
ATOM 5440 C CA . GLU B 1 221 ? 21.016 29.922 20.797 1 26.28 221 GLU B CA 1
ATOM 5441 C C . GLU B 1 221 ? 21.641 29.016 21.859 1 26.28 221 GLU B C 1
ATOM 5443 O O . GLU B 1 221 ? 20.938 28.484 22.719 1 26.28 221 GLU B O 1
ATOM 5448 N N . THR B 1 222 ? 22.75 28.359 21.594 1 25.72 222 THR B N 1
ATOM 5449 C CA . THR B 1 222 ? 23.719 27.938 22.594 1 25.72 222 THR B CA 1
ATOM 5450 C C . THR B 1 222 ? 24.031 29.062 23.562 1 25.72 222 THR B C 1
ATOM 5452 O O . THR B 1 222 ? 24.734 30.016 23.203 1 25.72 222 THR B O 1
ATOM 5455 N N . VAL B 1 223 ? 23.219 29.656 24.375 1 25.97 223 VAL B N 1
ATOM 5456 C CA . VAL B 1 223 ? 23.609 30.469 25.531 1 25.97 223 VAL B CA 1
ATOM 5457 C C . VAL B 1 223 ? 24.625 29.688 26.375 1 25.97 223 VAL B C 1
ATOM 5459 O O . VAL B 1 223 ? 24.297 28.656 26.953 1 25.97 223 VAL B O 1
ATOM 5462 N N . ASN B 1 224 ? 26 29.672 26.047 1 23.62 224 ASN B N 1
ATOM 5463 C CA . ASN B 1 224 ? 27.109 29.641 26.984 1 23.62 224 ASN B CA 1
ATOM 5464 C C . ASN B 1 224 ? 26.969 30.703 28.078 1 23.62 224 ASN B C 1
ATOM 5466 O O . ASN B 1 224 ? 27.406 31.844 27.891 1 23.62 224 ASN B O 1
ATOM 5470 N N . GLN B 1 225 ? 25.938 31.094 28.672 1 23.72 225 GLN B N 1
ATOM 5471 C CA . GLN B 1 225 ? 26.016 31.844 29.922 1 23.72 225 GLN B CA 1
ATOM 5472 C C . GLN B 1 225 ? 26.906 31.141 30.938 1 23.72 225 GLN B C 1
ATOM 5474 O O . GLN B 1 225 ? 26.656 29.984 31.297 1 23.72 225 GLN B O 1
ATOM 5479 N N . GLN B 1 226 ? 28.219 31.516 30.953 1 21.81 226 GLN B N 1
ATOM 5480 C CA . GLN B 1 226 ? 29.094 31.578 32.125 1 21.81 226 GLN B CA 1
ATOM 5481 C C . GLN B 1 226 ? 28.312 32.062 33.344 1 21.81 226 GLN B C 1
ATOM 5483 O O . GLN B 1 226 ? 27.562 33.031 33.281 1 21.81 226 GLN B O 1
ATOM 5488 N N . LYS B 1 227 ? 28.281 31.281 34.469 1 24.61 227 LYS B N 1
ATOM 5489 C CA . LYS B 1 227 ? 28.016 31.516 35.875 1 24.61 227 LYS B CA 1
ATOM 5490 C C . LYS B 1 227 ? 28.812 32.719 36.406 1 24.61 227 LYS B C 1
ATOM 5492 O O . LYS B 1 227 ? 29.922 32.562 36.906 1 24.61 227 LYS B O 1
ATOM 5497 N N . GLU B 1 228 ? 29.125 33.812 35.656 1 22.62 228 GLU B N 1
ATOM 5498 C CA . GLU B 1 228 ? 29.609 34.875 36.5 1 22.62 228 GLU B CA 1
ATOM 5499 C C . GLU B 1 228 ? 28.656 35.125 37.688 1 22.62 228 GLU B C 1
ATOM 5501 O O . GLU B 1 228 ? 27.469 34.812 37.594 1 22.62 228 GLU B O 1
ATOM 5506 N N . SER B 1 229 ? 29.25 35.688 38.875 1 23.34 229 SER B N 1
ATOM 5507 C CA . SER B 1 229 ? 28.938 36.094 40.25 1 23.34 229 SER B CA 1
ATOM 5508 C C . SER B 1 229 ? 27.688 36.969 40.312 1 23.34 229 SER B C 1
ATOM 5510 O O . SER B 1 229 ? 27.281 37.531 39.281 1 23.34 229 SER B O 1
ATOM 5512 N N . GLU B 1 230 ? 27.078 37.25 41.562 1 21.38 230 GLU B N 1
ATOM 5513 C CA . GLU B 1 230 ? 25.938 37.719 42.312 1 21.38 230 GLU B CA 1
ATOM 5514 C C . GLU B 1 230 ? 25.625 39.188 41.969 1 21.38 230 GLU B C 1
ATOM 5516 O O . GLU B 1 230 ? 24.656 39.75 42.5 1 21.38 230 GLU B O 1
ATOM 5521 N N . SER B 1 231 ? 26.516 39.938 41.344 1 21.88 231 SER B N 1
ATOM 5522 C CA . SER B 1 231 ? 26.359 41.25 41.938 1 21.88 231 SER B CA 1
ATOM 5523 C C . SER B 1 231 ? 24.984 41.844 41.625 1 21.88 231 SER B C 1
ATOM 5525 O O . SER B 1 231 ? 24.266 42.25 42.531 1 21.88 231 SER B O 1
ATOM 5527 N N . GLN B 1 232 ? 24.938 43.031 40.844 1 22.44 232 GLN B N 1
ATOM 5528 C CA . GLN B 1 232 ? 24.094 44.156 41.219 1 22.44 232 GLN B CA 1
ATOM 5529 C C . GLN B 1 232 ? 22.672 43.969 40.688 1 22.44 232 GLN B C 1
ATOM 5531 O O . GLN B 1 232 ? 22.469 43.406 39.625 1 22.44 232 GLN B O 1
ATOM 5536 N N . PRO B 1 233 ? 21.516 44.156 41.5 1 24.08 233 PRO B N 1
ATOM 5537 C CA . PRO B 1 233 ? 20.047 44.094 41.469 1 24.08 233 PRO B CA 1
ATOM 5538 C C . PRO B 1 233 ? 19.453 44.906 40.312 1 24.08 233 PRO B C 1
ATOM 5540 O O . PRO B 1 233 ? 18.25 45.156 40.281 1 24.08 233 PRO B O 1
ATOM 5543 N N . ALA B 1 234 ? 20.234 45.031 39.125 1 22.77 234 ALA B N 1
ATOM 5544 C CA . ALA B 1 234 ? 19.75 46.219 38.406 1 22.77 234 ALA B CA 1
ATOM 5545 C C . ALA B 1 234 ? 18.281 46.062 38.062 1 22.77 234 ALA B C 1
ATOM 5547 O O . ALA B 1 234 ? 17.812 44.969 37.75 1 22.77 234 ALA B O 1
ATOM 5548 N N . PHE B 1 235 ? 17.422 47 38.5 1 23.31 235 PHE B N 1
ATOM 5549 C CA . PHE B 1 235 ? 15.992 47.281 38.5 1 23.31 235 PHE B CA 1
ATOM 5550 C C . PHE B 1 235 ? 15.445 47.312 37.094 1 23.31 235 PHE B C 1
ATOM 5552 O O . PHE B 1 235 ? 15.852 48.156 36.281 1 23.31 235 PHE B O 1
ATOM 5559 N N . PRO B 1 236 ? 15.383 46.156 36.469 1 25.2 236 PRO B N 1
ATOM 5560 C CA . PRO B 1 236 ? 15.148 46.125 35.031 1 25.2 236 PRO B CA 1
ATOM 5561 C C . PRO B 1 236 ? 13.977 47 34.594 1 25.2 236 PRO B C 1
ATOM 5563 O O . PRO B 1 236 ? 12.914 46.969 35.219 1 25.2 236 PRO B O 1
ATOM 5566 N N . ILE B 1 237 ? 14.25 48.156 34.031 1 21.59 237 ILE B N 1
ATOM 5567 C CA . ILE B 1 237 ? 13.336 49.219 33.594 1 21.59 237 ILE B CA 1
ATOM 5568 C C . ILE B 1 237 ? 12.312 48.625 32.625 1 21.59 237 ILE B C 1
ATOM 5570 O O . ILE B 1 237 ? 12.672 48 31.656 1 21.59 237 ILE B O 1
ATOM 5574 N N . LYS B 1 238 ? 10.992 48.5 33 1 23.75 238 LYS B N 1
ATOM 5575 C CA . LYS B 1 238 ? 9.664 48.156 32.531 1 23.75 238 LYS B CA 1
ATOM 5576 C C . LYS B 1 238 ? 9.289 48.938 31.266 1 23.75 238 LYS B C 1
ATOM 5578 O O . LYS B 1 238 ? 8.82 50.062 31.375 1 23.75 238 LYS B O 1
ATOM 5583 N N . SER B 1 239 ? 10.258 49.156 30.359 1 22.16 239 SER B N 1
ATOM 5584 C CA . SER B 1 239 ? 9.695 50.062 29.359 1 22.16 239 SER B CA 1
ATOM 5585 C C . SER B 1 239 ? 8.461 49.469 28.703 1 22.16 239 SER B C 1
ATOM 5587 O O . SER B 1 239 ? 8.438 48.281 28.406 1 22.16 239 SER B O 1
ATOM 5589 N N . LYS B 1 240 ? 7.266 50.094 28.75 1 23.77 240 LYS B N 1
ATOM 5590 C CA . LYS B 1 240 ? 5.879 49.969 28.312 1 23.77 240 LYS B CA 1
ATOM 5591 C C . LYS B 1 240 ? 5.789 49.844 26.797 1 23.77 240 LYS B C 1
ATOM 5593 O O . LYS B 1 240 ? 5.703 50.844 26.094 1 23.77 240 LYS B O 1
ATOM 5598 N N . ALA B 1 241 ? 6.695 49.188 26.172 1 25.23 241 ALA B N 1
ATOM 5599 C CA . ALA B 1 241 ? 6.648 49.344 24.719 1 25.23 241 ALA B CA 1
ATOM 5600 C C . ALA B 1 241 ? 5.258 49.031 24.172 1 25.23 241 ALA B C 1
ATOM 5602 O O . ALA B 1 241 ? 4.57 48.156 24.688 1 25.23 241 ALA B O 1
ATOM 5603 N N . GLU B 1 242 ? 4.602 49.906 23.531 1 23.62 242 GLU B N 1
ATOM 5604 C CA . GLU B 1 242 ? 3.295 50.094 22.906 1 23.62 242 GLU B CA 1
ATOM 5605 C C . GLU B 1 242 ? 2.922 48.875 22.062 1 23.62 242 GLU B C 1
ATOM 5607 O O . GLU B 1 242 ? 3.746 48.344 21.312 1 23.62 242 GLU B O 1
ATOM 5612 N N . GLU B 1 243 ? 2.043 48.031 22.5 1 24.7 243 GLU B N 1
ATOM 5613 C CA . GLU B 1 243 ? 1.465 46.781 22 1 24.7 243 GLU B CA 1
ATOM 5614 C C . GLU B 1 243 ? 1.102 46.906 20.516 1 24.7 243 GLU B C 1
ATOM 5616 O O . GLU B 1 243 ? 0.335 47.781 20.125 1 24.7 243 GLU B O 1
ATOM 5621 N N . PRO B 1 244 ? 2.086 46.688 19.594 1 26.8 244 PRO B N 1
ATOM 5622 C CA . PRO B 1 244 ? 1.753 47.062 18.219 1 26.8 244 PRO B CA 1
ATOM 5623 C C . PRO B 1 244 ? 0.332 46.656 17.812 1 26.8 244 PRO B C 1
ATOM 5625 O O . PRO B 1 244 ? -0.25 45.75 18.422 1 26.8 244 PRO B O 1
ATOM 5628 N N . LYS B 1 245 ? -0.348 47.406 16.984 1 27.09 245 LYS B N 1
ATOM 5629 C CA . LYS B 1 245 ? -1.688 47.469 16.422 1 27.09 245 LYS B CA 1
ATOM 5630 C C . LYS B 1 245 ? -2.176 46.094 15.969 1 27.09 245 LYS B C 1
ATOM 5632 O O . LYS B 1 245 ? -1.371 45.188 15.75 1 27.09 245 LYS B O 1
ATOM 5637 N N . LYS B 1 246 ? -3.498 45.906 15.914 1 28.27 246 LYS B N 1
ATOM 5638 C CA . LYS B 1 246 ? -4.469 44.844 15.664 1 28.27 246 LYS B CA 1
ATOM 5639 C C . LYS B 1 246 ? -4.086 44 14.438 1 28.27 246 LYS B C 1
ATOM 5641 O O . LYS B 1 246 ? -3.961 44.562 13.336 1 28.27 246 LYS B O 1
ATOM 5646 N N . ARG B 1 247 ? -3.334 43.094 14.609 1 30.31 247 ARG B N 1
ATOM 5647 C CA . ARG B 1 247 ? -2.992 42.188 13.531 1 30.31 247 ARG B CA 1
ATOM 5648 C C . ARG B 1 247 ? -4.227 41.812 12.719 1 30.31 247 ARG B C 1
ATOM 5650 O O . ARG B 1 247 ? -5.266 41.469 13.273 1 30.31 247 ARG B O 1
ATOM 5657 N N . GLY B 1 248 ? -4.398 42.406 11.492 1 29.16 248 GLY B N 1
ATOM 5658 C CA . GLY B 1 248 ? -5.496 42.344 10.539 1 29.16 248 GLY B CA 1
ATOM 5659 C C . GLY B 1 248 ? -6.145 40.969 10.477 1 29.16 248 GLY B C 1
ATOM 5660 O O . GLY B 1 248 ? -5.602 40 11 1 29.16 248 GLY B O 1
ATOM 5661 N N . ARG B 1 249 ? -7.438 40.906 10.164 1 28.45 249 ARG B N 1
ATOM 5662 C CA . ARG B 1 249 ? -8.352 39.812 9.898 1 28.45 249 ARG B CA 1
ATOM 5663 C C . ARG B 1 249 ? -7.605 38.594 9.336 1 28.45 249 ARG B C 1
ATOM 5665 O O . ARG B 1 249 ? -6.727 38.75 8.484 1 28.45 249 ARG B O 1
ATOM 5672 N N . PRO B 1 250 ? -7.496 37.594 10.141 1 32.53 250 PRO B N 1
ATOM 5673 C CA . PRO B 1 250 ? -6.883 36.438 9.477 1 32.53 250 PRO B CA 1
ATOM 5674 C C . PRO B 1 250 ? -7.285 36.312 8.008 1 32.53 250 PRO B C 1
ATOM 5676 O O . PRO B 1 250 ? -8.445 36.562 7.66 1 32.53 250 PRO B O 1
ATOM 5679 N N . LEU B 1 251 ? -6.43 36.719 7.105 1 30.3 251 LEU B N 1
ATOM 5680 C CA . LEU B 1 251 ? -6.754 36.781 5.684 1 30.3 251 LEU B CA 1
ATOM 5681 C C . LEU B 1 251 ? -7.781 35.719 5.316 1 30.3 251 LEU B C 1
ATOM 5683 O O . LEU B 1 251 ? -7.578 34.531 5.598 1 30.3 251 LEU B O 1
ATOM 5687 N N . LYS B 1 252 ? -9.156 35.844 5.488 1 32.91 252 LYS B N 1
ATOM 5688 C CA . LYS B 1 252 ? -10.219 35.094 4.844 1 32.91 252 LYS B CA 1
ATOM 5689 C C . LYS B 1 252 ? -9.641 34.125 3.818 1 32.91 252 LYS B C 1
ATOM 5691 O O . LYS B 1 252 ? -9.43 32.938 4.121 1 32.91 252 LYS B O 1
ATOM 5696 N N . HIS B 1 253 ? -10.469 33.969 2.602 1 35.31 253 HIS B N 1
ATOM 5697 C CA . HIS B 1 253 ? -10.094 33.281 1.367 1 35.31 253 HIS B CA 1
ATOM 5698 C C . HIS B 1 253 ? -8.68 33.688 0.932 1 35.31 253 HIS B C 1
ATOM 5700 O O . HIS B 1 253 ? -8.516 34.562 0.093 1 35.31 253 HIS B O 1
ATOM 5706 N N . GLN B 1 254 ? -7.844 34.031 1.728 1 37.47 254 GLN B N 1
ATOM 5707 C CA . GLN B 1 254 ? -6.531 34.406 1.227 1 37.47 254 GLN B CA 1
ATOM 5708 C C . GLN B 1 254 ? -6.121 33.562 0.034 1 37.47 254 GLN B C 1
ATOM 5710 O O . GLN B 1 254 ? -6.102 32.312 0.126 1 37.47 254 GLN B O 1
ATOM 5715 N N . GLU B 1 255 ? -6.43 33.875 -1.064 1 45.62 255 GLU B N 1
ATOM 5716 C CA . GLU B 1 255 ? -5.945 33.344 -2.336 1 45.62 255 GLU B CA 1
ATOM 5717 C C . GLU B 1 255 ? -4.562 32.719 -2.18 1 45.62 255 GLU B C 1
ATOM 5719 O O . GLU B 1 255 ? -3.658 33.312 -1.604 1 45.62 255 GLU B O 1
ATOM 5724 N N . LYS B 1 256 ? -4.52 31.469 -1.97 1 62.16 256 LYS B N 1
ATOM 5725 C CA . LYS B 1 256 ? -3.234 30.781 -2.066 1 62.16 256 LYS B CA 1
ATOM 5726 C C . LYS B 1 256 ? -2.271 31.547 -2.969 1 62.16 256 LYS B C 1
ATOM 5728 O O . LYS B 1 256 ? -2.236 31.328 -4.18 1 62.16 256 LYS B O 1
ATOM 5733 N N . VAL B 1 257 ? -1.822 32.688 -2.445 1 74.31 257 VAL B N 1
ATOM 5734 C CA . VAL B 1 257 ? -0.986 33.625 -3.184 1 74.31 257 VAL B CA 1
ATOM 5735 C C . VAL B 1 257 ? 0.324 32.938 -3.582 1 74.31 257 VAL B C 1
ATOM 5737 O O . VAL B 1 257 ? 0.753 33.062 -4.734 1 74.31 257 VAL B O 1
ATOM 5740 N N . PHE B 1 258 ? 0.789 32.188 -2.609 1 81.62 258 PHE B N 1
ATOM 5741 C CA . PHE B 1 258 ? 2.105 31.625 -2.865 1 81.62 258 PHE B CA 1
ATOM 5742 C C . PHE B 1 258 ? 2.002 30.422 -3.814 1 81.62 258 PHE B C 1
ATOM 5744 O O . PHE B 1 258 ? 2.975 30.078 -4.484 1 81.62 258 PHE B O 1
ATOM 5751 N N . HIS B 1 259 ? 0.843 29.906 -3.799 1 78.06 259 HIS B N 1
ATOM 5752 C CA . HIS B 1 259 ? 0.639 28.75 -4.66 1 78.06 259 HIS B CA 1
ATOM 5753 C C . HIS B 1 259 ? 0.915 29.094 -6.121 1 78.06 259 HIS B C 1
ATOM 5755 O O . HIS B 1 259 ? 1.355 28.25 -6.891 1 78.06 259 HIS B O 1
ATOM 5761 N N . GLN B 1 260 ? 0.778 30.375 -6.512 1 76.62 260 GLN B N 1
ATOM 5762 C CA . GLN B 1 260 ? 0.915 30.812 -7.895 1 76.62 260 GLN B CA 1
ATOM 5763 C C . GLN B 1 260 ? 2.363 30.719 -8.359 1 76.62 260 GLN B C 1
ATOM 5765 O O . GLN B 1 260 ? 2.627 30.562 -9.555 1 76.62 260 GLN B O 1
ATOM 5770 N N . ILE B 1 261 ? 3.268 30.75 -7.402 1 84.5 261 ILE B N 1
ATOM 5771 C CA . ILE B 1 261 ? 4.664 30.766 -7.828 1 84.5 261 ILE B CA 1
ATOM 5772 C C . ILE B 1 261 ? 5.391 29.547 -7.266 1 84.5 261 ILE B C 1
ATOM 5774 O O . ILE B 1 261 ? 6.621 29.5 -7.242 1 84.5 261 ILE B O 1
ATOM 5778 N N . TYR B 1 262 ? 4.68 28.594 -6.738 1 84.69 262 TYR B N 1
ATOM 5779 C CA . TYR B 1 262 ? 5.27 27.406 -6.133 1 84.69 262 TYR B CA 1
ATOM 5780 C C . TYR B 1 262 ? 6.246 26.719 -7.09 1 84.69 262 TYR B C 1
ATOM 5782 O O . TYR B 1 262 ? 7.422 26.547 -6.766 1 84.69 262 TYR B O 1
ATOM 5790 N N . SER B 1 263 ? 5.73 26.453 -8.25 1 80.69 263 SER B N 1
ATOM 5791 C CA . SER B 1 263 ? 6.547 25.734 -9.227 1 80.69 263 SER B CA 1
ATOM 5792 C C . SER B 1 263 ? 7.793 26.531 -9.594 1 80.69 263 SER B C 1
ATOM 5794 O O . SER B 1 263 ? 8.883 25.953 -9.719 1 80.69 263 SER B O 1
ATOM 5796 N N . LYS B 1 264 ? 7.641 27.797 -9.688 1 83.56 264 LYS B N 1
ATOM 5797 C CA . LYS B 1 264 ? 8.766 28.641 -10.07 1 83.56 264 LYS B CA 1
ATOM 5798 C C . LYS B 1 264 ? 9.812 28.703 -8.961 1 83.56 264 LYS B C 1
ATOM 5800 O O . LYS B 1 264 ? 11.016 28.625 -9.227 1 83.56 264 LYS B O 1
ATOM 5805 N N . VAL B 1 265 ? 9.352 28.734 -7.789 1 89.5 265 VAL B N 1
ATOM 5806 C CA . VAL B 1 265 ? 10.258 28.828 -6.645 1 89.5 265 VAL B CA 1
ATOM 5807 C C . VAL B 1 265 ? 11.047 27.531 -6.512 1 89.5 265 VAL B C 1
ATOM 5809 O O . VAL B 1 265 ? 12.266 27.547 -6.328 1 89.5 265 VAL B O 1
ATOM 5812 N N . ILE B 1 266 ? 10.352 26.422 -6.648 1 88.81 266 ILE B N 1
ATOM 5813 C CA . ILE B 1 266 ? 10.984 25.125 -6.492 1 88.81 266 ILE B CA 1
ATOM 5814 C C . ILE B 1 266 ? 11.984 24.891 -7.625 1 88.81 266 ILE B C 1
ATOM 5816 O O . ILE B 1 266 ? 13.102 24.422 -7.395 1 88.81 266 ILE B O 1
ATOM 5820 N N . LYS B 1 267 ? 11.61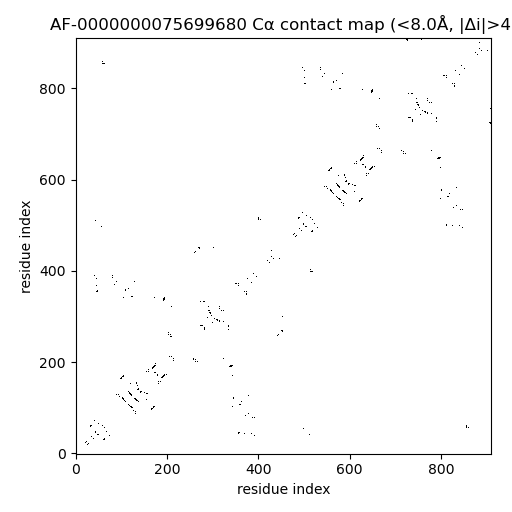7 25.312 -8.797 1 85.81 267 LYS B N 1
ATOM 5821 C CA . LYS B 1 267 ? 12.523 25.219 -9.938 1 85.81 267 LYS B CA 1
ATOM 5822 C C . LYS B 1 267 ? 13.758 26.094 -9.742 1 85.81 267 LYS B C 1
ATOM 5824 O O . LYS B 1 267 ? 14.875 25.672 -10.047 1 85.81 267 LYS B O 1
ATOM 5829 N N . TRP B 1 268 ? 13.461 27.219 -9.305 1 89.69 268 TRP B N 1
ATOM 5830 C CA . TRP B 1 268 ? 14.555 28.172 -9.055 1 89.69 268 TRP B CA 1
ATOM 5831 C C . TRP B 1 268 ? 15.523 27.609 -8.023 1 89.69 268 TRP B C 1
ATOM 5833 O O . TRP B 1 268 ? 16.734 27.656 -8.219 1 89.69 268 TRP B O 1
ATOM 5843 N N . PHE B 1 269 ? 15.023 27.047 -7.008 1 92.75 269 PHE B N 1
ATOM 5844 C CA . PHE B 1 269 ? 15.859 26.438 -5.98 1 92.75 269 PHE B CA 1
ATOM 5845 C C . PHE B 1 269 ? 16.672 25.297 -6.559 1 92.75 269 PHE B C 1
ATOM 5847 O O . PHE B 1 269 ? 17.891 25.203 -6.32 1 92.75 269 PHE B O 1
ATOM 5854 N N . THR B 1 270 ? 16.016 24.438 -7.289 1 88.44 270 THR B N 1
ATOM 5855 C CA . THR B 1 270 ? 16.672 23.297 -7.906 1 88.44 270 THR B CA 1
ATOM 5856 C C . THR B 1 270 ? 17.812 23.75 -8.812 1 88.44 270 THR B C 1
ATOM 5858 O O . THR B 1 270 ? 18.906 23.188 -8.758 1 88.44 270 THR B O 1
ATOM 5861 N N . PHE B 1 271 ? 17.547 24.719 -9.531 1 85.06 271 PHE B N 1
ATOM 5862 C CA . PHE B 1 271 ? 18.547 25.266 -10.445 1 85.06 271 PHE B CA 1
ATOM 5863 C C . PHE B 1 271 ? 19.766 25.766 -9.68 1 85.06 271 PHE B C 1
ATOM 5865 O O . PHE B 1 271 ? 20.906 25.422 -10.023 1 85.06 271 PHE B O 1
ATOM 5872 N N . ILE B 1 272 ? 19.562 26.516 -8.703 1 89.81 272 ILE B N 1
ATOM 5873 C CA . ILE B 1 272 ? 20.625 27.172 -7.949 1 89.81 272 ILE B CA 1
ATOM 5874 C C . ILE B 1 272 ? 21.516 26.109 -7.301 1 89.81 272 ILE B C 1
ATOM 5876 O O . ILE B 1 272 ? 22.75 26.188 -7.375 1 89.81 272 ILE B O 1
ATOM 5880 N N . ILE B 1 273 ? 20.891 25.094 -6.703 1 90.31 273 ILE B N 1
ATOM 5881 C CA . ILE B 1 273 ? 21.672 24.141 -5.93 1 90.31 273 ILE B CA 1
ATOM 5882 C C . ILE B 1 273 ? 22.469 23.234 -6.871 1 90.31 273 ILE B C 1
ATOM 5884 O O . ILE B 1 273 ? 23.469 22.625 -6.465 1 90.31 273 ILE B O 1
ATOM 5888 N N . MET B 1 274 ? 22.047 23.188 -8.109 1 86.88 274 MET B N 1
ATOM 5889 C CA . MET B 1 274 ? 22.719 22.312 -9.07 1 86.88 274 MET B CA 1
ATOM 5890 C C . MET B 1 274 ? 23.812 23.062 -9.82 1 86.88 274 MET B C 1
ATOM 5892 O O . MET B 1 274 ? 24.594 22.469 -10.562 1 86.88 274 MET B O 1
ATOM 5896 N N . LEU B 1 275 ? 23.953 24.375 -9.609 1 84.56 275 LEU B N 1
ATOM 5897 C CA . LEU B 1 275 ? 24.969 25.172 -10.273 1 84.56 275 LEU B CA 1
ATOM 5898 C C . LEU B 1 275 ? 26.359 24.797 -9.797 1 84.56 275 LEU B C 1
ATOM 5900 O O . LEU B 1 275 ? 26.578 24.562 -8.609 1 84.56 275 LEU B O 1
ATOM 5904 N N . PRO B 1 276 ? 27.297 24.656 -10.773 1 85.88 276 PRO B N 1
ATOM 5905 C CA . PRO B 1 276 ? 28.672 24.359 -10.391 1 85.88 276 PRO B CA 1
ATOM 5906 C C . PRO B 1 276 ? 29.422 25.594 -9.891 1 85.88 276 PRO B C 1
ATOM 5908 O O . PRO B 1 276 ? 30.438 25.984 -10.469 1 85.88 276 PRO B O 1
ATOM 5911 N N . ILE B 1 277 ? 28.906 26.297 -8.906 1 87.88 277 ILE B N 1
ATOM 5912 C CA . ILE B 1 277 ? 29.531 27.484 -8.328 1 87.88 277 ILE B CA 1
ATOM 5913 C C . ILE B 1 277 ? 29.734 27.281 -6.824 1 87.88 277 ILE B C 1
ATOM 5915 O O . ILE B 1 277 ? 29.281 26.281 -6.262 1 87.88 277 ILE B O 1
ATOM 5919 N N . GLU B 1 278 ? 30.422 28.25 -6.258 1 91.38 278 GLU B N 1
ATOM 5920 C CA . GLU B 1 278 ? 30.719 28.156 -4.832 1 91.38 278 GLU B CA 1
ATOM 5921 C C . GLU B 1 278 ? 29.453 28.234 -3.998 1 91.38 278 GLU B C 1
ATOM 5923 O O . GLU B 1 278 ? 28.5 28.922 -4.371 1 91.38 278 GLU B O 1
ATOM 5928 N N . THR B 1 279 ? 29.531 27.562 -2.836 1 93.5 279 THR B N 1
ATOM 5929 C CA . THR B 1 279 ? 28.375 27.453 -1.954 1 93.5 279 THR B CA 1
ATOM 5930 C C . THR B 1 279 ? 27.922 28.828 -1.484 1 93.5 279 THR B C 1
ATOM 5932 O O . THR B 1 279 ? 26.719 29.094 -1.415 1 93.5 279 THR B O 1
ATOM 5935 N N . THR B 1 280 ? 28.812 29.703 -1.204 1 94.81 280 THR B N 1
ATOM 5936 C CA . THR B 1 280 ? 28.484 31.047 -0.729 1 94.81 280 THR B CA 1
ATOM 5937 C C . THR B 1 280 ? 27.703 31.812 -1.782 1 94.81 280 THR B C 1
ATOM 5939 O O . THR B 1 280 ? 26.75 32.531 -1.453 1 94.81 280 THR B O 1
ATOM 5942 N N . LYS B 1 281 ? 28.109 31.609 -2.986 1 93.38 281 LYS B N 1
ATOM 5943 C CA . LYS B 1 281 ? 27.406 32.281 -4.086 1 93.38 281 LYS B CA 1
ATOM 5944 C C . LYS B 1 281 ? 26 31.703 -4.266 1 93.38 281 LYS B C 1
ATOM 5946 O O . LYS B 1 281 ? 25.062 32.438 -4.559 1 93.38 281 LYS B O 1
ATOM 5951 N N . LYS B 1 282 ? 25.906 30.453 -4.086 1 93.62 282 LYS B N 1
ATOM 5952 C CA . LYS B 1 282 ? 24.594 29.812 -4.156 1 93.62 282 LYS B CA 1
ATOM 5953 C C . LYS B 1 282 ? 23.656 30.391 -3.109 1 93.62 282 LYS B C 1
ATOM 5955 O O . LYS B 1 282 ? 22.5 30.719 -3.41 1 93.62 282 LYS B O 1
ATOM 5960 N N . ILE B 1 283 ? 24.188 30.531 -1.915 1 96.25 283 ILE B N 1
ATOM 5961 C CA . ILE B 1 283 ? 23.406 31.062 -0.805 1 96.25 283 ILE B CA 1
ATOM 5962 C C . ILE B 1 283 ? 22.969 32.5 -1.131 1 96.25 283 ILE B C 1
ATOM 5964 O O . ILE B 1 283 ? 21.797 32.844 -0.933 1 96.25 283 ILE B O 1
ATOM 5968 N N . PHE B 1 284 ? 23.906 33.188 -1.688 1 95 284 PHE B N 1
ATOM 5969 C CA . PHE B 1 284 ? 23.609 34.562 -2.043 1 95 284 PHE B CA 1
ATOM 5970 C C . PHE B 1 284 ? 22.516 34.656 -3.088 1 95 284 PHE B C 1
ATOM 5972 O O . PHE B 1 284 ? 21.562 35.406 -2.934 1 95 284 PHE B O 1
ATOM 5979 N N . LEU B 1 285 ? 22.578 33.875 -4.102 1 93 285 LEU B N 1
ATOM 5980 C CA . LEU B 1 285 ? 21.594 33.875 -5.168 1 93 285 LEU B CA 1
ATOM 5981 C C . LEU B 1 285 ? 20.219 33.469 -4.633 1 93 285 LEU B C 1
ATOM 5983 O O . LEU B 1 285 ? 19.203 34.094 -4.988 1 93 285 LEU B O 1
ATOM 5987 N N . TRP B 1 286 ? 20.219 32.469 -3.768 1 95.5 286 TRP B N 1
ATOM 5988 C CA . TRP B 1 286 ? 18.953 32 -3.221 1 95.5 286 TRP B CA 1
ATOM 5989 C C . TRP B 1 286 ? 18.328 33.062 -2.311 1 95.5 286 TRP B C 1
ATOM 5991 O O . TRP B 1 286 ? 17.125 33.344 -2.4 1 95.5 286 TRP B O 1
ATOM 6001 N N . LYS B 1 287 ? 19.047 33.656 -1.498 1 94.31 287 LYS B N 1
ATOM 6002 C CA . LYS B 1 287 ? 18.531 34.688 -0.588 1 94.31 287 LYS B CA 1
ATOM 6003 C C . LYS B 1 287 ? 18 35.906 -1.357 1 94.31 287 LYS B C 1
ATOM 6005 O O . LYS B 1 287 ? 17.172 36.656 -0.845 1 94.31 287 LYS B O 1
ATOM 6010 N N . ASN B 1 288 ? 18.469 36.031 -2.617 1 93 288 ASN B N 1
ATOM 6011 C CA . ASN B 1 288 ? 18.031 37.125 -3.467 1 93 288 ASN B CA 1
ATOM 6012 C C . ASN B 1 288 ? 16.766 36.781 -4.242 1 93 288 ASN B C 1
ATOM 6014 O O . ASN B 1 288 ? 16.391 37.5 -5.168 1 93 288 ASN B O 1
ATOM 6018 N N . THR B 1 289 ? 16.156 35.719 -3.916 1 92.88 289 THR B N 1
ATOM 6019 C CA . THR B 1 289 ? 15.016 35.219 -4.66 1 92.88 289 THR B CA 1
ATOM 6020 C C . THR B 1 289 ? 13.844 36.188 -4.574 1 92.88 289 THR B C 1
ATOM 6022 O O . THR B 1 289 ? 13.094 36.344 -5.535 1 92.88 289 THR B O 1
ATOM 6025 N N . LEU B 1 290 ? 13.711 36.812 -3.398 1 92.81 290 LEU B N 1
ATOM 6026 C CA . LEU B 1 290 ? 12.656 37.812 -3.264 1 92.81 290 LEU B CA 1
ATOM 6027 C C . LEU B 1 290 ? 12.805 38.875 -4.32 1 92.81 290 LEU B C 1
ATOM 6029 O O . LEU B 1 290 ? 11.852 39.188 -5.043 1 92.81 290 LEU B O 1
ATOM 6033 N N . ASN B 1 291 ? 14.008 39.438 -4.422 1 90.38 291 ASN B N 1
ATOM 6034 C CA . ASN B 1 291 ? 14.273 40.469 -5.414 1 90.38 291 ASN B CA 1
ATOM 6035 C C . ASN B 1 291 ? 14 39.969 -6.828 1 90.38 291 ASN B C 1
ATOM 6037 O O . ASN B 1 291 ? 13.438 40.688 -7.648 1 90.38 291 ASN B O 1
ATOM 6041 N N . HIS B 1 292 ? 14.328 38.781 -7.074 1 89.12 292 HIS B N 1
ATOM 6042 C CA . HIS B 1 292 ? 14.062 38.156 -8.367 1 89.12 292 HIS B CA 1
ATOM 6043 C C . HIS B 1 292 ? 12.578 38.188 -8.703 1 89.12 292 HIS B C 1
ATOM 6045 O O . HIS B 1 292 ? 12.195 38.625 -9.781 1 89.12 292 HIS B O 1
ATOM 6051 N N . PHE B 1 293 ? 11.75 37.875 -7.812 1 89.94 293 PHE B N 1
ATOM 6052 C CA . PHE B 1 293 ? 10.32 37.719 -8.086 1 89.94 293 PHE B CA 1
ATOM 6053 C C . PHE B 1 293 ? 9.633 39.062 -8.109 1 89.94 293 PHE B C 1
ATOM 6055 O O . PHE B 1 293 ? 8.539 39.219 -8.656 1 89.94 293 PHE B O 1
ATOM 6062 N N . ILE B 1 294 ? 10.266 40.125 -7.488 1 89.62 294 ILE B N 1
ATOM 6063 C CA . ILE B 1 294 ? 9.656 41.438 -7.516 1 89.62 294 ILE B CA 1
ATOM 6064 C C . ILE B 1 294 ? 10.273 42.281 -8.633 1 89.62 294 ILE B C 1
ATOM 6066 O O . ILE B 1 294 ? 10.117 43.5 -8.664 1 89.62 294 ILE B O 1
ATOM 6070 N N . GLY B 1 295 ? 11.07 41.625 -9.5 1 85.62 295 GLY B N 1
ATOM 6071 C CA . GLY B 1 295 ? 11.555 42.281 -10.711 1 85.62 295 GLY B CA 1
ATOM 6072 C C . GLY B 1 295 ? 12.883 42.969 -10.523 1 85.62 295 GLY B C 1
ATOM 6073 O O . GLY B 1 295 ? 13.273 43.812 -11.352 1 85.62 295 GLY B O 1
ATOM 6074 N N . ARG B 1 296 ? 13.531 42.812 -9.461 1 86.75 296 ARG B N 1
ATOM 6075 C CA . ARG B 1 296 ? 14.852 43.375 -9.227 1 86.75 296 ARG B CA 1
ATOM 6076 C C . ARG B 1 296 ? 15.945 42.344 -9.477 1 86.75 296 ARG B C 1
ATOM 6078 O O . ARG B 1 296 ? 16.234 41.531 -8.609 1 86.75 296 ARG B O 1
ATOM 6085 N N . HIS B 1 297 ? 16.609 42.375 -10.609 1 86.75 297 HIS B N 1
ATOM 6086 C CA . HIS B 1 297 ? 17.484 41.312 -11.047 1 86.75 297 HIS B CA 1
ATOM 6087 C C . HIS B 1 297 ? 18.953 41.75 -11.008 1 86.75 297 HIS B C 1
ATOM 6089 O O . HIS B 1 297 ? 19.797 41.188 -11.695 1 86.75 297 HIS B O 1
ATOM 6095 N N . GLU B 1 298 ? 19.391 42.719 -10.227 1 79.38 298 GLU B N 1
ATOM 6096 C CA . GLU B 1 298 ? 20.766 43.188 -10.125 1 79.38 298 GLU B CA 1
ATOM 6097 C C . GLU B 1 298 ? 21.719 42.094 -9.695 1 79.38 298 GLU B C 1
ATOM 6099 O O . GLU B 1 298 ? 22.812 41.969 -10.227 1 79.38 298 GLU B O 1
ATOM 6104 N N . ASN B 1 299 ? 21.375 41.281 -8.781 1 82.56 299 ASN B N 1
ATOM 6105 C CA . ASN B 1 299 ? 22.188 40.156 -8.266 1 82.56 299 ASN B CA 1
ATOM 6106 C C . ASN B 1 299 ? 21.547 38.812 -8.594 1 82.56 299 ASN B C 1
ATOM 6108 O O . ASN B 1 299 ? 21.562 37.906 -7.77 1 82.56 299 ASN B O 1
ATOM 6112 N N . CYS B 1 300 ? 20.969 38.812 -9.758 1 87.06 300 CYS B N 1
ATOM 6113 C CA . CYS B 1 300 ? 20.281 37.594 -10.203 1 87.06 300 CYS B CA 1
ATOM 6114 C C . CYS B 1 300 ? 20.953 37 -11.43 1 87.06 300 CYS B C 1
ATOM 6116 O O . CYS B 1 300 ? 21.906 37.562 -11.961 1 87.06 300 CYS B O 1
ATOM 6118 N N . LEU B 1 301 ? 20.609 35.781 -11.805 1 82.75 301 LEU B N 1
ATOM 6119 C CA . LEU B 1 301 ? 21.203 35.094 -12.938 1 82.75 301 LEU B CA 1
ATOM 6120 C C . LEU B 1 301 ? 20.547 35.531 -14.242 1 82.75 301 LEU B C 1
ATOM 6122 O O . LEU B 1 301 ? 20.984 35.125 -15.328 1 82.75 301 LEU B O 1
ATOM 6126 N N . HIS B 1 302 ? 19.547 36.312 -14.086 1 80.31 302 HIS B N 1
ATOM 6127 C CA . HIS B 1 302 ? 18.812 36.812 -15.266 1 80.31 302 HIS B CA 1
ATOM 6128 C C . HIS B 1 302 ? 19.578 37.906 -15.969 1 80.31 302 HIS B C 1
ATOM 6130 O O . HIS B 1 302 ? 20.391 38.625 -15.344 1 80.31 302 HIS B O 1
ATOM 6136 N N . GLU B 1 303 ? 19.281 37.969 -17.266 1 73.88 303 GLU B N 1
ATOM 6137 C CA . GLU B 1 303 ? 19.844 39.062 -18.062 1 73.88 303 GLU B CA 1
ATOM 6138 C C . GLU B 1 303 ? 19.281 40.406 -17.625 1 73.88 303 GLU B C 1
ATOM 6140 O O . GLU B 1 303 ? 18.094 40.5 -17.344 1 73.88 303 GLU B O 1
ATOM 6145 N N . LYS B 1 304 ? 20.062 41.406 -17.344 1 66.44 304 LYS B N 1
ATOM 6146 C CA . LYS B 1 304 ? 19.703 42.719 -16.812 1 66.44 304 LYS B CA 1
ATOM 6147 C C . LYS B 1 304 ? 18.703 43.438 -17.75 1 66.44 304 LYS B C 1
ATOM 6149 O O . LYS B 1 304 ? 17.797 44.125 -17.281 1 66.44 304 LYS B O 1
ATOM 6154 N N . ASP B 1 305 ? 18.828 43.281 -19.047 1 65.31 305 ASP B N 1
ATOM 6155 C CA . ASP B 1 305 ? 18.125 44.156 -19.984 1 65.31 305 ASP B CA 1
ATOM 6156 C C . ASP B 1 305 ? 16.797 43.562 -20.422 1 65.31 305 ASP B C 1
ATOM 6158 O O . ASP B 1 305 ? 16.172 44.031 -21.359 1 65.31 305 ASP B O 1
ATOM 6162 N N . LYS B 1 306 ? 16.328 42.531 -19.688 1 69 306 LYS B N 1
ATOM 6163 C CA . LYS B 1 306 ? 15.062 41.906 -20.109 1 69 306 LYS B CA 1
ATOM 6164 C C . LYS B 1 306 ? 14 42.094 -19.016 1 69 306 LYS B C 1
ATOM 6166 O O . LYS B 1 306 ? 14.32 42.156 -17.828 1 69 306 LYS B O 1
ATOM 6171 N N . GLU B 1 307 ? 12.781 42.438 -19.469 1 72.31 307 GLU B N 1
ATOM 6172 C CA . GLU B 1 307 ? 11.656 42.562 -18.547 1 72.31 307 GLU B CA 1
ATOM 6173 C C . GLU B 1 307 ? 11.125 41.188 -18.156 1 72.31 307 GLU B C 1
ATOM 6175 O O . GLU B 1 307 ? 10.859 40.344 -19.016 1 72.31 307 GLU B O 1
ATOM 6180 N N . TYR B 1 308 ? 11.219 40.938 -16.891 1 76.62 308 TYR B N 1
ATOM 6181 C CA . TYR B 1 308 ? 10.703 39.688 -16.375 1 76.62 308 TYR B CA 1
ATOM 6182 C C . TYR B 1 308 ? 9.414 39.875 -15.594 1 76.62 308 TYR B C 1
ATOM 6184 O O . TYR B 1 308 ? 9.172 40.969 -15.055 1 76.62 308 TYR B O 1
ATOM 6192 N N . PRO B 1 309 ? 8.508 38.844 -15.617 1 78.31 309 PRO B N 1
ATOM 6193 C CA . PRO B 1 309 ? 7.266 38.969 -14.859 1 78.31 309 PRO B CA 1
ATOM 6194 C C . PRO B 1 309 ? 7.508 39.219 -13.367 1 78.31 309 PRO B C 1
ATOM 6196 O O . PRO B 1 309 ? 8.461 38.656 -12.797 1 78.31 309 PRO B O 1
ATOM 6199 N N . VAL B 1 310 ? 6.668 40.156 -12.859 1 85 310 VAL B N 1
ATOM 6200 C CA . VAL B 1 310 ? 6.738 40.469 -11.438 1 85 310 VAL B CA 1
ATOM 6201 C C . VAL B 1 310 ? 5.57 39.812 -10.703 1 85 310 VAL B C 1
ATOM 6203 O O . VAL B 1 310 ? 4.434 39.844 -11.18 1 85 310 VAL B O 1
ATOM 6206 N N . PHE B 1 311 ? 5.934 39.094 -9.648 1 88.56 311 PHE B N 1
ATOM 6207 C CA . PHE B 1 311 ? 4.887 38.562 -8.781 1 88.56 311 PHE B CA 1
ATOM 6208 C C . PHE B 1 311 ? 4.434 39.625 -7.785 1 88.56 311 PHE B C 1
ATOM 6210 O O . PHE B 1 311 ? 5.016 39.75 -6.703 1 88.56 311 PHE B O 1
ATOM 6217 N N . GLN B 1 312 ? 3.344 40.25 -8.047 1 87.81 312 GLN B N 1
ATOM 6218 C CA . GLN B 1 312 ? 2.898 41.469 -7.406 1 87.81 312 GLN B CA 1
ATOM 6219 C C . GLN B 1 312 ? 2.619 41.25 -5.922 1 87.81 312 GLN B C 1
ATOM 6221 O O . GLN B 1 312 ? 2.936 42.125 -5.094 1 87.81 312 GLN B O 1
ATOM 6226 N N . PRO B 1 313 ? 2.137 40.188 -5.598 1 86.94 313 PRO B N 1
ATOM 6227 C CA . PRO B 1 313 ? 1.82 40 -4.18 1 86.94 313 PRO B CA 1
ATOM 6228 C C . PRO B 1 313 ? 3.053 40.094 -3.283 1 86.94 313 PRO B C 1
ATOM 6230 O O . PRO B 1 313 ? 2.941 40.469 -2.115 1 86.94 313 PRO B O 1
ATOM 6233 N N . LEU B 1 314 ? 4.156 39.875 -3.791 1 90.94 314 LEU B N 1
ATOM 6234 C CA . LEU B 1 314 ? 5.375 39.875 -2.99 1 90.94 314 LEU B CA 1
ATOM 6235 C C . LEU B 1 314 ? 5.883 41.281 -2.779 1 90.94 314 LEU B C 1
ATOM 6237 O O . LEU B 1 314 ? 6.836 41.5 -2.025 1 90.94 314 LEU B O 1
ATOM 6241 N N . THR B 1 315 ? 5.266 42.219 -3.367 1 90.38 315 THR B N 1
ATOM 6242 C CA . THR B 1 315 ? 5.613 43.594 -3.111 1 90.38 315 THR B CA 1
ATOM 6243 C C . THR B 1 315 ? 5 44.062 -1.798 1 90.38 315 THR B C 1
ATOM 6245 O O . THR B 1 315 ? 5.406 45.094 -1.258 1 90.38 315 THR B O 1
ATOM 6248 N N . LYS B 1 316 ? 4.023 43.312 -1.367 1 89.19 316 LYS B N 1
ATOM 6249 C CA . LYS B 1 316 ? 3.445 43.625 -0.063 1 89.19 316 LYS B CA 1
ATOM 6250 C C . LYS B 1 316 ? 4.414 43.281 1.063 1 89.19 316 LYS B C 1
ATOM 6252 O O . LYS B 1 316 ? 4.949 42.188 1.113 1 89.19 316 LYS B O 1
ATOM 6257 N N . PRO B 1 317 ? 4.656 44.281 1.998 1 89.56 317 PRO B N 1
ATOM 6258 C CA . PRO B 1 317 ? 5.707 44.094 3.004 1 89.56 317 PRO B CA 1
ATOM 6259 C C . PRO B 1 317 ? 5.523 42.844 3.848 1 89.56 317 PRO B C 1
ATOM 6261 O O . PRO B 1 317 ? 6.492 42.125 4.121 1 89.56 317 PRO B O 1
ATOM 6264 N N . ASP B 1 318 ? 4.355 42.562 4.281 1 84.5 318 ASP B N 1
ATOM 6265 C CA . ASP B 1 318 ? 4.113 41.406 5.145 1 84.5 318 ASP B CA 1
ATOM 6266 C C . ASP B 1 318 ? 4.438 40.094 4.422 1 84.5 318 ASP B C 1
ATOM 6268 O O . ASP B 1 318 ? 5.113 39.219 4.973 1 84.5 318 ASP B O 1
ATOM 6272 N N . LEU B 1 319 ? 3.975 40 3.23 1 87.5 319 LEU B N 1
ATOM 6273 C CA . LEU B 1 319 ? 4.223 38.812 2.438 1 87.5 319 LEU B CA 1
ATOM 6274 C C . LEU B 1 319 ? 5.695 38.719 2.061 1 87.5 319 LEU B C 1
ATOM 6276 O O . LEU B 1 319 ? 6.258 37.594 2.057 1 87.5 319 LEU B O 1
ATOM 6280 N N . ALA B 1 320 ? 6.281 39.812 1.803 1 90.69 320 ALA B N 1
ATOM 6281 C CA . ALA B 1 320 ? 7.707 39.875 1.482 1 90.69 320 ALA B CA 1
ATOM 6282 C C . ALA B 1 320 ? 8.547 39.375 2.658 1 90.69 320 ALA B C 1
ATOM 6284 O O . ALA B 1 320 ? 9.492 38.594 2.475 1 90.69 320 ALA B O 1
ATOM 6285 N N . LYS B 1 321 ? 8.172 39.844 3.816 1 90.88 321 LYS B N 1
ATOM 6286 C CA . LYS B 1 321 ? 8.898 39.438 5.016 1 90.88 321 LYS B CA 1
ATOM 6287 C C . LYS B 1 321 ? 8.766 37.938 5.258 1 90.88 321 LYS B C 1
ATOM 6289 O O . LYS B 1 321 ? 9.75 37.25 5.602 1 90.88 321 LYS B O 1
ATOM 6294 N N . GLN B 1 322 ? 7.602 37.438 5.105 1 88.44 322 GLN B N 1
ATOM 6295 C CA . GLN B 1 322 ? 7.375 36 5.262 1 88.44 322 GLN B CA 1
ATOM 6296 C C . GLN B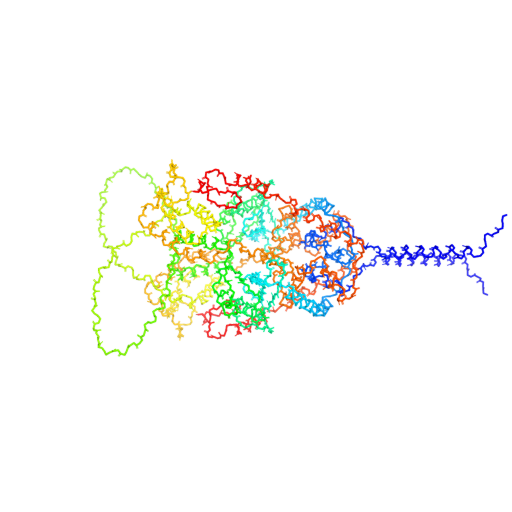 1 322 ? 8.18 35.219 4.238 1 88.44 322 GLN B C 1
ATOM 6298 O O . GLN B 1 322 ? 8.805 34.188 4.582 1 88.44 322 GLN B O 1
ATOM 6303 N N . PHE B 1 323 ? 8.148 35.656 3.041 1 92.5 323 PHE B N 1
ATOM 6304 C CA . PHE B 1 323 ? 8.875 35 1.969 1 92.5 323 PHE B CA 1
ATOM 6305 C C . PHE B 1 323 ? 10.375 35.031 2.232 1 92.5 323 PHE B C 1
ATOM 6307 O O . PHE B 1 323 ? 11.078 34.031 2.025 1 92.5 323 PHE B O 1
ATOM 6314 N N . GLN B 1 324 ? 10.828 36.156 2.686 1 93 324 GLN B N 1
ATOM 6315 C CA . GLN B 1 324 ? 12.25 36.281 2.996 1 93 324 GLN B CA 1
ATOM 6316 C C . GLN B 1 324 ? 12.656 35.344 4.125 1 93 324 GLN B C 1
ATOM 6318 O O . GLN B 1 324 ? 13.727 34.719 4.074 1 93 324 GLN B O 1
ATOM 6323 N N . ARG B 1 325 ? 11.844 35.25 5.105 1 91.19 325 ARG B N 1
ATOM 6324 C CA . ARG B 1 325 ? 12.117 34.312 6.191 1 91.19 325 ARG B CA 1
ATOM 6325 C C . ARG B 1 325 ? 12.227 32.875 5.668 1 91.19 325 ARG B C 1
ATOM 6327 O O . ARG B 1 325 ? 13.109 32.125 6.082 1 91.19 325 ARG B O 1
ATOM 6334 N N . PHE B 1 326 ? 11.336 32.562 4.785 1 92.88 326 PHE B N 1
ATOM 6335 C CA . PHE B 1 326 ? 11.344 31.234 4.148 1 92.88 326 PHE B CA 1
ATOM 6336 C C . PHE B 1 326 ? 12.648 31 3.402 1 92.88 326 PHE B C 1
ATOM 6338 O O . PHE B 1 326 ? 13.289 29.969 3.564 1 92.88 326 PHE B O 1
ATOM 6345 N N . THR B 1 327 ? 13.062 31.984 2.58 1 94.69 327 THR B N 1
ATOM 6346 C CA . THR B 1 327 ? 14.281 31.828 1.804 1 94.69 327 THR B CA 1
ATOM 6347 C C . THR B 1 327 ? 15.5 31.766 2.723 1 94.69 327 THR B C 1
ATOM 6349 O O . THR B 1 327 ? 16.438 31 2.475 1 94.69 327 THR B O 1
ATOM 6352 N N . ASP B 1 328 ? 15.477 32.5 3.787 1 93.75 328 ASP B N 1
ATOM 6353 C CA . ASP B 1 328 ? 16.578 32.5 4.738 1 93.75 328 ASP B CA 1
ATOM 6354 C C . ASP B 1 328 ? 16.703 31.125 5.418 1 93.75 328 ASP B C 1
ATOM 6356 O O . ASP B 1 328 ? 17.812 30.609 5.578 1 93.75 328 ASP B O 1
ATOM 6360 N N . ASP B 1 329 ? 15.633 30.547 5.777 1 91.81 329 ASP B N 1
ATOM 6361 C CA . ASP B 1 329 ? 15.625 29.234 6.434 1 91.81 329 ASP B CA 1
ATOM 6362 C C . ASP B 1 329 ? 16.109 28.141 5.484 1 91.81 329 ASP B C 1
ATOM 6364 O O . ASP B 1 329 ? 16.922 27.297 5.867 1 91.81 329 ASP B O 1
ATOM 6368 N N . ALA B 1 330 ? 15.594 28.219 4.293 1 93.81 330 ALA B N 1
ATOM 6369 C CA . ALA B 1 330 ? 15.969 27.219 3.299 1 93.81 330 ALA B CA 1
ATOM 6370 C C . ALA B 1 330 ? 17.438 27.344 2.922 1 93.81 330 ALA B C 1
ATOM 6372 O O . ALA B 1 330 ? 18.062 26.359 2.506 1 93.81 330 ALA B O 1
ATOM 6373 N N . ALA B 1 331 ? 18 28.547 3.018 1 95.5 331 ALA B N 1
ATOM 6374 C CA . ALA B 1 331 ? 19.406 28.797 2.686 1 95.5 331 ALA B CA 1
ATOM 6375 C C . ALA B 1 331 ? 20.328 27.984 3.584 1 95.5 331 ALA B C 1
ATOM 6377 O O . ALA B 1 331 ? 21.453 27.625 3.184 1 95.5 331 ALA B O 1
ATOM 6378 N N . LYS B 1 332 ? 19.906 27.625 4.742 1 91.38 332 LYS B N 1
ATOM 6379 C CA . LYS B 1 332 ? 20.703 26.875 5.707 1 91.38 332 LYS B CA 1
ATOM 6380 C C . LYS B 1 332 ? 20.984 25.469 5.211 1 91.38 332 LYS B C 1
ATOM 6382 O O . LYS B 1 332 ? 21.953 24.828 5.645 1 91.38 332 LYS B O 1
ATOM 6387 N N . LEU B 1 333 ? 20.203 24.938 4.316 1 92.62 333 LEU B N 1
ATOM 6388 C CA . LEU B 1 333 ? 20.344 23.594 3.785 1 92.62 333 LEU B CA 1
ATOM 6389 C C . LEU B 1 333 ? 21.422 23.547 2.705 1 92.62 333 LEU B C 1
ATOM 6391 O O . LEU B 1 333 ? 22.016 22.484 2.465 1 92.62 333 LEU B O 1
ATOM 6395 N N . ILE B 1 334 ? 21.688 24.656 2.049 1 95 334 ILE B N 1
ATOM 6396 C CA . ILE B 1 334 ? 22.438 24.719 0.797 1 95 334 ILE B CA 1
ATOM 6397 C C . ILE B 1 334 ? 23.859 24.234 1.031 1 95 334 ILE B C 1
ATOM 6399 O O . ILE B 1 334 ? 24.406 23.469 0.241 1 95 334 ILE B O 1
ATOM 6403 N N . PRO B 1 335 ? 24.484 24.578 2.16 1 93.69 335 PRO B N 1
ATOM 6404 C CA . PRO B 1 335 ? 25.875 24.141 2.363 1 93.69 335 PRO B CA 1
ATOM 6405 C C . PRO B 1 335 ? 26 22.625 2.488 1 93.69 335 PRO B C 1
ATOM 6407 O O . PRO B 1 335 ? 27.062 22.062 2.229 1 93.69 335 PRO B O 1
ATOM 6410 N N . GLU B 1 336 ? 24.984 21.984 2.838 1 93.19 336 GLU B N 1
ATOM 6411 C CA . GLU B 1 336 ? 25.016 20.547 3.104 1 93.19 336 GLU B CA 1
ATOM 6412 C C . GLU B 1 336 ? 24.641 19.75 1.862 1 93.19 336 GLU B C 1
ATOM 6414 O O . GLU B 1 336 ? 24.766 18.531 1.852 1 93.19 336 GLU B O 1
ATOM 6419 N N . ILE B 1 337 ? 24.25 20.422 0.838 1 93.44 337 ILE B N 1
ATOM 6420 C CA . ILE B 1 337 ? 23.781 19.734 -0.361 1 93.44 337 ILE B CA 1
ATOM 6421 C C . ILE B 1 337 ? 24.953 19.438 -1.278 1 93.44 337 ILE B C 1
ATOM 6423 O O . ILE B 1 337 ? 25.781 20.312 -1.563 1 93.44 337 ILE B O 1
ATOM 6427 N N . ASP B 1 338 ? 25.047 18.219 -1.644 1 87.62 338 ASP B N 1
ATOM 6428 C CA . ASP B 1 338 ? 25.969 17.797 -2.693 1 87.62 338 ASP B CA 1
ATOM 6429 C C . ASP B 1 338 ? 25.203 17.422 -3.967 1 87.62 338 ASP B C 1
ATOM 6431 O O . ASP B 1 338 ? 24.453 16.453 -3.984 1 87.62 338 ASP B O 1
ATOM 6435 N N . PRO B 1 339 ? 25.453 18.188 -4.98 1 83.31 339 PRO B N 1
ATOM 6436 C CA . PRO B 1 339 ? 24.719 17.953 -6.227 1 83.31 339 PRO B CA 1
ATOM 6437 C C . PRO B 1 339 ? 24.938 16.531 -6.773 1 83.31 339 PRO B C 1
ATOM 6439 O O . PRO B 1 339 ? 24.109 16.047 -7.551 1 83.31 339 PRO B O 1
ATOM 6442 N N . ASN B 1 340 ? 26.016 15.922 -6.355 1 78 340 ASN B N 1
ATOM 6443 C CA . ASN B 1 340 ? 26.328 14.602 -6.891 1 78 340 ASN B CA 1
ATOM 6444 C C . ASN B 1 340 ? 25.828 13.492 -5.969 1 78 340 ASN B C 1
ATOM 6446 O O . ASN B 1 340 ? 25.953 12.305 -6.297 1 78 340 ASN B O 1
ATOM 6450 N N . ALA B 1 341 ? 25.328 13.938 -4.848 1 84.19 341 ALA B N 1
ATOM 6451 C CA . ALA B 1 341 ? 24.828 12.953 -3.896 1 84.19 341 ALA B CA 1
ATOM 6452 C C . ALA B 1 341 ? 23.453 12.453 -4.305 1 84.19 341 ALA B C 1
ATOM 6454 O O . ALA B 1 341 ? 22.594 13.234 -4.711 1 84.19 341 ALA B O 1
ATOM 6455 N N . GLN B 1 342 ? 23.297 11.117 -4.363 1 79.5 342 GLN B N 1
ATOM 6456 C CA . GLN B 1 342 ? 22 10.539 -4.715 1 79.5 342 GLN B CA 1
ATOM 6457 C C . GLN B 1 342 ? 21.656 9.367 -3.801 1 79.5 342 GLN B C 1
ATOM 6459 O O . GLN B 1 342 ? 22.531 8.562 -3.457 1 79.5 342 GLN B O 1
ATOM 6464 N N . THR B 1 343 ? 20.422 9.336 -3.342 1 85 343 THR B N 1
ATOM 6465 C CA . THR B 1 343 ? 19.922 8.211 -2.547 1 85 343 THR B CA 1
ATOM 6466 C C . THR B 1 343 ? 18.953 7.359 -3.354 1 85 343 THR B C 1
ATOM 6468 O O . THR B 1 343 ? 18.234 6.527 -2.793 1 85 343 THR B O 1
ATOM 6471 N N . GLN B 1 344 ? 18.906 7.539 -4.672 1 80.38 344 GLN B N 1
ATOM 6472 C CA . GLN B 1 344 ? 17.984 6.844 -5.559 1 80.38 344 GLN B CA 1
ATOM 6473 C C . GLN B 1 344 ? 18.188 5.332 -5.508 1 80.38 344 GLN B C 1
ATOM 6475 O O . GLN B 1 344 ? 17.234 4.559 -5.613 1 80.38 344 GLN B O 1
ATOM 6480 N N . GLN B 1 345 ? 19.422 4.965 -5.379 1 84.44 345 GLN B N 1
ATOM 6481 C CA . GLN B 1 345 ? 19.719 3.537 -5.324 1 84.44 345 GLN B CA 1
ATOM 6482 C C . GLN B 1 345 ? 19.078 2.895 -4.094 1 84.44 345 GLN B C 1
ATOM 6484 O O . GLN B 1 345 ? 18.625 1.752 -4.148 1 84.44 345 GLN B O 1
ATOM 6489 N N . ASN B 1 346 ? 19.125 3.65 -3.002 1 89.38 346 ASN B N 1
ATOM 6490 C CA . ASN B 1 346 ? 18.438 3.156 -1.81 1 89.38 346 ASN B CA 1
ATOM 6491 C C . ASN B 1 346 ? 16.953 2.959 -2.057 1 89.38 346 ASN B C 1
ATOM 6493 O O . ASN B 1 346 ? 16.375 1.945 -1.651 1 89.38 346 ASN B O 1
ATOM 6497 N N . GLU B 1 347 ? 16.359 3.889 -2.736 1 84.12 347 GLU B N 1
ATOM 6498 C CA . GLU B 1 347 ? 14.938 3.801 -3.055 1 84.12 347 GLU B CA 1
ATOM 6499 C C . GLU B 1 347 ? 14.648 2.594 -3.939 1 84.12 347 GLU B C 1
ATOM 6501 O O . GLU B 1 347 ? 13.625 1.925 -3.768 1 84.12 347 GLU B O 1
ATOM 6506 N N . SER B 1 348 ? 15.5 2.391 -4.828 1 85.81 348 SER B N 1
ATOM 6507 C CA . SER B 1 348 ? 15.352 1.239 -5.711 1 85.81 348 SER B CA 1
ATOM 6508 C C . SER B 1 348 ? 15.359 -0.067 -4.922 1 85.81 348 SER B C 1
ATOM 6510 O O . SER B 1 348 ? 14.57 -0.97 -5.195 1 85.81 348 SER B O 1
ATOM 6512 N N . ILE B 1 349 ? 16.25 -0.154 -4.023 1 89.81 349 ILE B N 1
ATOM 6513 C CA . ILE B 1 349 ? 16.328 -1.355 -3.199 1 89.81 349 ILE B CA 1
ATOM 6514 C C . ILE B 1 349 ? 15.07 -1.484 -2.344 1 89.81 349 ILE B C 1
ATOM 6516 O O . ILE B 1 349 ? 14.516 -2.578 -2.205 1 89.81 349 ILE B O 1
ATOM 6520 N N . HIS B 1 350 ? 14.664 -0.416 -1.83 1 86.94 350 HIS B N 1
ATOM 6521 C CA . HIS B 1 350 ? 13.445 -0.443 -1.028 1 86.94 350 HIS B CA 1
ATOM 6522 C C . HIS B 1 350 ? 12.242 -0.851 -1.87 1 86.94 350 HIS B C 1
ATOM 6524 O O . HIS B 1 350 ? 11.383 -1.601 -1.406 1 86.94 350 HIS B O 1
ATOM 6530 N N . HIS B 1 351 ? 12.258 -0.365 -3.037 1 83.31 351 HIS B N 1
ATOM 6531 C CA . HIS B 1 351 ? 11.18 -0.756 -3.939 1 83.31 351 HIS B CA 1
ATOM 6532 C C . HIS B 1 351 ? 11.211 -2.256 -4.211 1 83.31 351 HIS B C 1
ATOM 6534 O O . HIS B 1 351 ? 10.164 -2.906 -4.234 1 83.31 351 HIS B O 1
ATOM 6540 N N . SER B 1 352 ? 12.367 -2.719 -4.441 1 84.75 352 SER B N 1
ATOM 6541 C CA . SER B 1 352 ? 12.516 -4.152 -4.66 1 84.75 352 SER B CA 1
ATOM 6542 C C . SER B 1 352 ? 12.117 -4.949 -3.424 1 84.75 352 SER B C 1
ATOM 6544 O O . SER B 1 352 ? 11.516 -6.02 -3.535 1 84.75 352 SER B O 1
ATOM 6546 N N . MET B 1 353 ? 12.492 -4.352 -2.318 1 83.5 353 MET B N 1
ATOM 6547 C CA . MET B 1 353 ? 12.125 -4.973 -1.047 1 83.5 353 MET B CA 1
ATOM 6548 C C . MET B 1 353 ? 10.609 -5.066 -0.898 1 83.5 353 MET B C 1
ATOM 6550 O O . MET B 1 353 ? 10.094 -6.078 -0.421 1 83.5 353 MET B O 1
ATOM 6554 N N . LEU B 1 354 ? 9.93 -4.082 -1.37 1 75.06 354 LEU B N 1
ATOM 6555 C CA . LEU B 1 354 ? 8.477 -4.066 -1.269 1 75.06 354 LEU B CA 1
ATOM 6556 C C . LEU B 1 354 ? 7.863 -5.199 -2.088 1 75.06 354 LEU B C 1
ATOM 6558 O O . LEU B 1 354 ? 6.852 -5.777 -1.692 1 75.06 354 LEU B O 1
ATOM 6562 N N . THR B 1 355 ? 8.531 -5.504 -3.113 1 75.19 355 THR B N 1
ATOM 6563 C CA . THR B 1 355 ? 8.062 -6.578 -3.982 1 75.19 355 THR B CA 1
ATOM 6564 C C . THR B 1 355 ? 8.344 -7.941 -3.355 1 75.19 355 THR B C 1
ATOM 6566 O O . THR B 1 355 ? 7.531 -8.859 -3.461 1 75.19 355 THR B O 1
ATOM 6569 N N . GLN B 1 356 ? 9.484 -7.961 -2.721 1 80 356 GLN B N 1
ATOM 6570 C CA . GLN B 1 356 ? 9.914 -9.227 -2.145 1 80 356 GLN B CA 1
ATOM 6571 C C . GLN B 1 356 ? 9.359 -9.406 -0.732 1 80 356 GLN B C 1
ATOM 6573 O O . GLN B 1 356 ? 9.273 -10.531 -0.232 1 80 356 GLN B O 1
ATOM 6578 N N . CYS B 1 357 ? 9.055 -8.266 -0.142 1 76.88 357 CYS B N 1
ATOM 6579 C CA . CYS B 1 357 ? 8.516 -8.25 1.214 1 76.88 357 CYS B CA 1
ATOM 6580 C C . CYS B 1 357 ? 7.25 -7.414 1.289 1 76.88 357 CYS B C 1
ATOM 6582 O O . CYS B 1 357 ? 7.266 -6.301 1.821 1 76.88 357 CYS B O 1
ATOM 6584 N N . PRO B 1 358 ? 6.18 -7.992 0.677 1 65.19 358 PRO B N 1
ATOM 6585 C CA . PRO B 1 358 ? 4.977 -7.152 0.679 1 65.19 358 PRO B CA 1
ATOM 6586 C C . PRO B 1 358 ? 4.574 -6.707 2.082 1 65.19 358 PRO B C 1
ATOM 6588 O O . PRO B 1 358 ? 4.934 -7.355 3.068 1 65.19 358 PRO B O 1
ATOM 6591 N N . LYS B 1 359 ? 3.949 -5.547 2.096 1 60.72 359 LYS B N 1
ATOM 6592 C CA . LYS B 1 359 ? 3.5 -4.965 3.355 1 60.72 359 LYS B CA 1
ATOM 6593 C C . LYS B 1 359 ? 2.682 -5.965 4.164 1 60.72 359 LYS B C 1
ATOM 6595 O O . LYS B 1 359 ? 1.872 -6.707 3.607 1 60.72 359 LYS B O 1
ATOM 6600 N N . GLY B 1 360 ? 2.889 -5.984 5.441 1 61.12 360 GLY B N 1
ATOM 6601 C CA . GLY B 1 360 ? 2.148 -6.852 6.344 1 61.12 360 GLY B CA 1
ATOM 6602 C C . GLY B 1 360 ? 2.82 -8.195 6.566 1 61.12 360 GLY B C 1
ATOM 6603 O O . GLY B 1 360 ? 2.258 -9.078 7.215 1 61.12 360 GLY B O 1
ATOM 6604 N N . ASN B 1 361 ? 4.016 -8.273 5.977 1 62.59 361 ASN B N 1
ATOM 6605 C CA . ASN B 1 361 ? 4.75 -9.523 6.176 1 62.59 361 ASN B CA 1
ATOM 6606 C C . ASN B 1 361 ? 5.141 -9.711 7.637 1 62.59 361 ASN B C 1
ATOM 6608 O O . ASN B 1 361 ? 5.426 -8.742 8.344 1 62.59 361 ASN B O 1
ATOM 6612 N N . ASN B 1 362 ? 4.906 -10.953 7.988 1 63.66 362 ASN B N 1
ATOM 6613 C CA . ASN B 1 362 ? 5.328 -11.273 9.344 1 63.66 362 ASN B CA 1
ATOM 6614 C C . ASN B 1 362 ? 6.816 -11 9.547 1 63.66 362 ASN B C 1
ATOM 6616 O O . ASN B 1 362 ? 7.598 -11.062 8.602 1 63.66 362 ASN B O 1
ATOM 6620 N N . ALA B 1 363 ? 7.168 -10.695 10.703 1 62.88 363 ALA B N 1
ATOM 6621 C CA . ALA B 1 363 ? 8.523 -10.289 11.07 1 62.88 363 ALA B CA 1
ATOM 6622 C C . ALA B 1 363 ? 9.539 -11.359 10.688 1 62.88 363 ALA B C 1
ATOM 6624 O O . ALA B 1 363 ? 10.625 -11.039 10.188 1 62.88 363 ALA B O 1
ATOM 6625 N N . LYS B 1 364 ? 9.188 -12.602 10.773 1 66.25 364 LYS B N 1
ATOM 6626 C CA . LYS B 1 364 ? 10.164 -13.656 10.5 1 66.25 364 LYS B CA 1
ATOM 6627 C C . LYS B 1 364 ? 10.492 -13.727 9.016 1 66.25 364 LYS B C 1
ATOM 6629 O O . LYS B 1 364 ? 11.656 -13.898 8.641 1 66.25 364 LYS B O 1
ATOM 6634 N N . SER B 1 365 ? 9.508 -13.594 8.227 1 78.25 365 SER B N 1
ATOM 6635 C CA . SER B 1 365 ? 9.711 -13.664 6.785 1 78.25 365 SER B CA 1
ATOM 6636 C C . SER B 1 365 ? 10.336 -12.375 6.254 1 78.25 365 SER B C 1
ATOM 6638 O O . SER B 1 365 ? 10.984 -12.383 5.207 1 78.25 365 SER B O 1
ATOM 6640 N N . PHE B 1 366 ? 10.203 -11.32 7.027 1 84.06 366 PHE B N 1
ATOM 6641 C CA . PHE B 1 366 ? 10.688 -10.016 6.602 1 84.06 366 PHE B CA 1
ATOM 6642 C C . PHE B 1 366 ? 12.203 -10.023 6.449 1 84.06 366 PHE B C 1
ATOM 6644 O O . PHE B 1 366 ? 12.734 -9.57 5.434 1 84.06 366 PHE B O 1
ATOM 6651 N N . GLU B 1 367 ? 12.836 -10.602 7.414 1 87.69 367 GLU B N 1
ATOM 6652 C CA . GLU B 1 367 ? 14.297 -10.625 7.418 1 87.69 367 GLU B CA 1
ATOM 6653 C C . GLU B 1 367 ? 14.844 -11.422 6.238 1 87.69 367 GLU B C 1
ATOM 6655 O O . GLU B 1 367 ? 15.773 -10.984 5.562 1 87.69 367 GLU B O 1
ATOM 6660 N N . MET B 1 368 ? 14.266 -12.523 6.043 1 89.62 368 MET B N 1
ATOM 6661 C CA . MET B 1 368 ? 14.719 -13.383 4.949 1 89.62 368 MET B CA 1
ATOM 6662 C C . MET B 1 368 ? 14.484 -12.719 3.6 1 89.62 368 MET B C 1
ATOM 6664 O O . MET B 1 368 ? 15.359 -12.75 2.727 1 89.62 368 MET B O 1
ATOM 6668 N N . ARG B 1 369 ? 13.414 -12.164 3.453 1 89.12 369 ARG B N 1
ATOM 6669 C CA . ARG B 1 369 ? 13.031 -11.555 2.186 1 89.12 369 ARG B CA 1
ATOM 6670 C C . ARG B 1 369 ? 13.844 -10.297 1.912 1 89.12 369 ARG B C 1
ATOM 6672 O O . ARG B 1 369 ? 14.211 -10.023 0.768 1 89.12 369 ARG B O 1
ATOM 6679 N N . THR B 1 370 ? 14.109 -9.594 2.951 1 92.12 370 THR B N 1
ATOM 6680 C CA . THR B 1 370 ? 15.008 -8.461 2.791 1 92.12 370 THR B CA 1
ATOM 6681 C C . THR B 1 370 ? 16.406 -8.93 2.414 1 92.12 370 THR B C 1
ATOM 6683 O O . THR B 1 370 ? 17.078 -8.289 1.602 1 92.12 370 THR B O 1
ATOM 6686 N N . ALA B 1 371 ? 16.812 -10.016 3.023 1 95.06 371 ALA B N 1
ATOM 6687 C CA . ALA B 1 371 ? 18.109 -10.602 2.682 1 95.06 371 ALA B CA 1
ATOM 6688 C C . ALA B 1 371 ? 18.188 -10.953 1.198 1 95.06 371 ALA B C 1
ATOM 6690 O O . ALA B 1 371 ? 19.188 -10.695 0.539 1 95.06 371 ALA B O 1
ATOM 6691 N N . VAL B 1 372 ? 17.125 -11.453 0.708 1 94.75 372 VAL B N 1
ATOM 6692 C CA . VAL B 1 372 ? 17.078 -11.82 -0.704 1 94.75 372 VAL B CA 1
ATOM 6693 C C . VAL B 1 372 ? 17.234 -10.57 -1.565 1 94.75 372 VAL B C 1
ATOM 6695 O O . VAL B 1 372 ? 17.938 -10.586 -2.574 1 94.75 372 VAL B O 1
ATOM 6698 N N . THR B 1 373 ? 16.609 -9.523 -1.198 1 94 373 THR B N 1
ATOM 6699 C CA . THR B 1 373 ? 16.703 -8.258 -1.926 1 94 373 THR B CA 1
ATOM 6700 C C . THR B 1 373 ? 18.156 -7.773 -1.97 1 94 373 THR B C 1
ATOM 6702 O O . THR B 1 373 ? 18.641 -7.348 -3.02 1 94 373 THR B O 1
ATOM 6705 N N . ILE B 1 374 ? 18.781 -7.844 -0.843 1 95.62 374 ILE B N 1
ATOM 6706 C CA . ILE B 1 374 ? 20.172 -7.422 -0.745 1 95.62 374 ILE B CA 1
ATOM 6707 C C . ILE B 1 374 ? 21.047 -8.305 -1.634 1 95.62 374 ILE B C 1
ATOM 6709 O O . ILE B 1 374 ? 21.906 -7.812 -2.354 1 95.62 374 ILE B O 1
ATOM 6713 N N . LEU B 1 375 ? 20.812 -9.578 -1.562 1 96.19 375 LEU B N 1
ATOM 6714 C CA . LEU B 1 375 ? 21.578 -10.531 -2.371 1 96.19 375 LEU B CA 1
ATOM 6715 C C . LEU B 1 375 ? 21.375 -10.266 -3.857 1 96.19 375 LEU B C 1
ATOM 6717 O O . LEU B 1 375 ? 22.312 -10.344 -4.641 1 96.19 375 LEU B O 1
ATOM 6721 N N . GLN B 1 376 ? 20.188 -9.977 -4.238 1 92.5 376 GLN B N 1
ATOM 6722 C CA . GLN B 1 376 ? 19.906 -9.656 -5.633 1 92.5 376 GLN B CA 1
ATOM 6723 C C . GLN B 1 376 ? 20.703 -8.43 -6.078 1 92.5 376 GLN B C 1
ATOM 6725 O O . GLN B 1 376 ? 21.203 -8.391 -7.203 1 92.5 376 GLN B O 1
ATOM 6730 N N . LYS B 1 377 ? 20.766 -7.504 -5.223 1 92.81 377 LYS B N 1
ATOM 6731 C CA . LYS B 1 377 ? 21.516 -6.289 -5.539 1 92.81 377 LYS B CA 1
ATOM 6732 C C . LYS B 1 377 ? 23.016 -6.566 -5.617 1 92.81 377 LYS B C 1
ATOM 6734 O O . LYS B 1 377 ? 23.672 -6.168 -6.574 1 92.81 377 LYS B O 1
ATOM 6739 N N . ASN B 1 378 ? 23.594 -7.273 -4.645 1 94.88 378 ASN B N 1
ATOM 6740 C CA . ASN B 1 378 ? 25.031 -7.477 -4.516 1 94.88 378 ASN B CA 1
ATOM 6741 C C . ASN B 1 378 ? 25.547 -8.531 -5.5 1 94.88 378 ASN B C 1
ATOM 6743 O O . ASN B 1 378 ? 26.641 -8.398 -6.039 1 94.88 378 ASN B O 1
ATOM 6747 N N . GLU B 1 379 ? 24.703 -9.562 -5.719 1 93.38 379 GLU B N 1
ATOM 6748 C CA . GLU B 1 379 ? 25.172 -10.711 -6.48 1 93.38 379 GLU B CA 1
ATOM 6749 C C . GLU B 1 379 ? 24.656 -10.68 -7.91 1 93.38 379 GLU B C 1
ATOM 6751 O O . GLU B 1 379 ? 25.172 -11.383 -8.781 1 93.38 379 GLU B O 1
ATOM 6756 N N . GLY B 1 380 ? 23.562 -9.938 -8.164 1 85.62 380 GLY B N 1
ATOM 6757 C CA . GLY B 1 380 ? 23.062 -9.766 -9.516 1 85.62 380 GLY B CA 1
ATOM 6758 C C . GLY B 1 380 ? 22.312 -10.977 -10.031 1 85.62 380 GLY B C 1
ATOM 6759 O O . GLY B 1 380 ? 21.453 -11.531 -9.328 1 85.62 380 GLY B O 1
ATOM 6760 N N . GLU B 1 381 ? 22.641 -11.445 -11.258 1 77.75 381 GLU B N 1
ATOM 6761 C CA . GLU B 1 381 ? 21.859 -12.43 -12 1 77.75 381 GLU B CA 1
ATOM 6762 C C . GLU B 1 381 ? 22.047 -13.828 -11.406 1 77.75 381 GLU B C 1
ATOM 6764 O O . GLU B 1 381 ? 21.172 -14.688 -11.547 1 77.75 381 GLU B O 1
ATOM 6769 N N . THR B 1 382 ? 23.156 -14.055 -10.734 1 83.81 382 THR B N 1
ATOM 6770 C CA . THR B 1 382 ? 23.484 -15.398 -10.258 1 83.81 382 THR B CA 1
ATOM 6771 C C . THR B 1 382 ? 22.859 -15.648 -8.883 1 83.81 382 THR B C 1
ATOM 6773 O O . THR B 1 382 ? 22.938 -16.766 -8.359 1 83.81 382 THR B O 1
ATOM 6776 N N . CYS B 1 383 ? 22.297 -14.641 -8.336 1 89.38 383 CYS B N 1
ATOM 6777 C CA . CYS B 1 383 ? 21.828 -14.664 -6.953 1 89.38 383 CYS B CA 1
ATOM 6778 C C . CYS B 1 383 ? 20.844 -15.812 -6.73 1 89.38 383 CYS B C 1
ATOM 6780 O O . CYS B 1 383 ? 21.062 -16.656 -5.855 1 89.38 383 CYS B O 1
ATOM 6782 N N . LYS B 1 384 ? 19.875 -15.953 -7.559 1 90.12 384 LYS B N 1
ATOM 6783 C CA . LYS B 1 384 ? 18.828 -16.953 -7.359 1 90.12 384 LYS B CA 1
ATOM 6784 C C . LYS B 1 384 ? 19.406 -18.359 -7.441 1 90.12 384 LYS B C 1
ATOM 6786 O O . LYS B 1 384 ? 19.156 -19.188 -6.566 1 90.12 384 LYS B O 1
ATOM 6791 N N . GLN B 1 385 ? 20.156 -18.562 -8.461 1 91 385 GLN B N 1
ATOM 6792 C CA . GLN B 1 385 ? 20.734 -19.891 -8.656 1 91 385 GLN B CA 1
ATOM 6793 C C . GLN B 1 385 ? 21.641 -20.266 -7.488 1 91 385 GLN B C 1
ATOM 6795 O O . GLN B 1 385 ? 21.641 -21.422 -7.039 1 91 385 GLN B O 1
ATOM 6800 N N . GLU B 1 386 ? 22.406 -19.312 -7.047 1 94.56 386 GLU B N 1
ATOM 6801 C CA . GLU B 1 386 ? 23.297 -19.594 -5.922 1 94.56 386 GLU B CA 1
ATOM 6802 C C . GLU B 1 386 ? 22.5 -19.922 -4.66 1 94.56 386 GLU B C 1
ATOM 6804 O O . GLU B 1 386 ? 22.891 -20.828 -3.91 1 94.56 386 GLU B O 1
ATOM 6809 N N . ILE B 1 387 ? 21.406 -19.234 -4.453 1 95.69 387 ILE B N 1
ATOM 6810 C CA . ILE B 1 387 ? 20.547 -19.547 -3.316 1 95.69 387 ILE B CA 1
ATOM 6811 C C . ILE B 1 387 ? 20.031 -20.984 -3.443 1 95.69 387 ILE B C 1
ATOM 6813 O O . ILE B 1 387 ? 20.094 -21.75 -2.486 1 95.69 387 ILE B O 1
ATOM 6817 N N . TYR B 1 388 ? 19.578 -21.375 -4.641 1 95.81 388 TYR B N 1
ATOM 6818 C CA . TYR B 1 388 ? 19.031 -22.703 -4.859 1 95.81 388 TYR B CA 1
ATOM 6819 C C . TYR B 1 388 ? 20.094 -23.781 -4.695 1 95.81 388 TYR B C 1
ATOM 6821 O O . TYR B 1 388 ? 19.828 -24.844 -4.141 1 95.81 388 TYR B O 1
ATOM 6829 N N . ASN B 1 389 ? 21.281 -23.453 -5.117 1 94.69 389 ASN B N 1
ATOM 6830 C CA . ASN B 1 389 ? 22.406 -24.359 -4.926 1 94.69 389 ASN B CA 1
ATOM 6831 C C . ASN B 1 389 ? 22.672 -24.625 -3.447 1 94.69 389 ASN B C 1
ATOM 6833 O O . ASN B 1 389 ? 22.859 -25.766 -3.035 1 94.69 389 ASN B O 1
ATOM 6837 N N . ARG B 1 390 ? 22.688 -23.609 -2.709 1 95.12 390 ARG B N 1
ATOM 6838 C CA . ARG B 1 390 ? 23.016 -23.688 -1.289 1 95.12 390 ARG B CA 1
ATOM 6839 C C . ARG B 1 390 ? 21.891 -24.406 -0.521 1 95.12 390 ARG B C 1
ATOM 6841 O O . ARG B 1 390 ? 22.156 -25.078 0.47 1 95.12 390 ARG B O 1
ATOM 6848 N N . VAL B 1 391 ? 20.672 -24.172 -0.926 1 93.5 391 VAL B N 1
ATOM 6849 C CA . VAL B 1 391 ? 19.531 -24.719 -0.207 1 93.5 391 VAL B CA 1
ATOM 6850 C C . VAL B 1 391 ? 19.422 -26.219 -0.458 1 93.5 391 VAL B C 1
ATOM 6852 O O . VAL B 1 391 ? 19.281 -27 0.482 1 93.5 391 VAL B O 1
ATOM 6855 N N . ASN B 1 392 ? 19.484 -26.734 -1.752 1 90.69 392 ASN B N 1
ATOM 6856 C CA . ASN B 1 392 ? 19.281 -28.156 -2.018 1 90.69 392 ASN B CA 1
ATOM 6857 C C . ASN B 1 392 ? 19.922 -28.578 -3.338 1 90.69 392 ASN B C 1
ATOM 6859 O O . ASN B 1 392 ? 19.469 -29.531 -3.965 1 90.69 392 ASN B O 1
ATOM 6863 N N . ASN B 1 393 ? 20.891 -27.812 -3.783 1 90.62 393 ASN B N 1
ATOM 6864 C CA . ASN B 1 393 ? 21.609 -28.125 -5.02 1 90.62 393 ASN B CA 1
ATOM 6865 C C . ASN B 1 393 ? 20.656 -28.281 -6.195 1 90.62 393 ASN B C 1
ATOM 6867 O O . ASN B 1 393 ? 20.812 -29.188 -7.016 1 90.62 393 ASN B O 1
ATOM 6871 N N . TYR B 1 394 ? 19.609 -27.5 -6.078 1 88.94 394 TYR B N 1
ATOM 6872 C CA . TYR B 1 394 ? 18.625 -27.516 -7.156 1 88.94 394 TYR B CA 1
ATOM 6873 C C . TYR B 1 394 ? 19.109 -26.719 -8.359 1 88.94 394 TYR B C 1
ATOM 6875 O O . TYR B 1 394 ? 19.625 -25.609 -8.211 1 88.94 394 TYR B O 1
ATOM 6883 N N . GLN B 1 395 ? 18.938 -27.297 -9.555 1 88.69 395 GLN B N 1
ATOM 6884 C CA . GLN B 1 395 ? 19.375 -26.641 -10.781 1 88.69 395 GLN B CA 1
ATOM 6885 C C . GLN B 1 395 ? 18.172 -26.328 -11.688 1 88.69 395 GLN B C 1
ATOM 6887 O O . GLN B 1 395 ? 17.375 -27.203 -11.992 1 88.69 395 GLN B O 1
ATOM 6892 N N . ILE B 1 396 ? 18.094 -25.094 -12.016 1 88.25 396 ILE B N 1
ATOM 6893 C CA . ILE B 1 396 ? 17.141 -24.703 -13.047 1 88.25 396 ILE B CA 1
ATOM 6894 C C . ILE B 1 396 ? 17.594 -25.234 -14.398 1 88.25 396 ILE B C 1
ATOM 6896 O O . ILE B 1 396 ? 18.766 -25.141 -14.75 1 88.25 396 ILE B O 1
ATOM 6900 N N . SER B 1 397 ? 16.672 -25.859 -15.109 1 88.62 397 SER B N 1
ATOM 6901 C CA . SER B 1 397 ? 17.016 -26.469 -16.391 1 88.62 397 SER B CA 1
ATOM 6902 C C . SER B 1 397 ? 17.594 -25.453 -17.359 1 88.62 397 SER B C 1
ATOM 6904 O O . SER B 1 397 ? 17.219 -24.281 -17.344 1 88.62 397 SER B O 1
ATOM 6906 N N . PRO B 1 398 ? 18.516 -25.859 -18.188 1 87.06 398 PRO B N 1
ATOM 6907 C CA . PRO B 1 398 ? 19.156 -24.953 -19.141 1 87.06 398 PRO B CA 1
ATOM 6908 C C . PRO B 1 398 ? 18.141 -24.25 -20.047 1 87.06 398 PRO B C 1
ATOM 6910 O O . PRO B 1 398 ? 18.297 -23.062 -20.344 1 87.06 398 PRO B O 1
ATOM 6913 N N . SER B 1 399 ? 17.156 -25 -20.406 1 87.06 399 SER B N 1
ATOM 6914 C CA . SER B 1 399 ? 16.156 -24.406 -21.281 1 87.06 399 SER B CA 1
ATOM 6915 C C . SER B 1 399 ? 15.43 -23.25 -20.609 1 87.06 399 SER B C 1
ATOM 6917 O O . SER B 1 399 ? 15.18 -22.219 -21.219 1 87.06 399 SER B O 1
ATOM 6919 N N . ILE B 1 400 ? 15.156 -23.453 -19.359 1 89.19 400 ILE B N 1
ATOM 6920 C CA . ILE B 1 400 ? 14.477 -22.406 -18.609 1 89.19 400 ILE B CA 1
ATOM 6921 C C . ILE B 1 400 ? 15.438 -21.25 -18.344 1 89.19 400 ILE B C 1
ATOM 6923 O O . ILE B 1 400 ? 15.047 -20.078 -18.391 1 89.19 400 ILE B O 1
ATOM 6927 N N . ARG B 1 401 ? 16.641 -21.547 -18.109 1 87.12 401 ARG B N 1
ATOM 6928 C CA . ARG B 1 401 ? 17.641 -20.516 -17.875 1 87.12 401 ARG B CA 1
ATOM 6929 C C . ARG B 1 401 ? 17.781 -19.609 -19.094 1 87.12 401 ARG B C 1
ATOM 6931 O O . ARG B 1 401 ? 17.969 -18.391 -18.953 1 87.12 401 ARG B O 1
ATOM 6938 N N . GLU B 1 402 ? 17.703 -20.25 -20.188 1 85.94 402 GLU B N 1
ATOM 6939 C CA . GLU B 1 402 ? 17.781 -19.484 -21.422 1 85.94 402 GLU B CA 1
ATOM 6940 C C . GLU B 1 402 ? 16.578 -18.547 -21.562 1 85.94 402 GLU B C 1
ATOM 6942 O O . GLU B 1 402 ? 16.734 -17.391 -21.984 1 85.94 402 GLU B O 1
ATOM 6947 N N . LEU B 1 403 ? 15.484 -19.047 -21.234 1 86.38 403 LEU B N 1
ATOM 6948 C CA . LEU B 1 403 ? 14.289 -18.203 -21.266 1 86.38 403 LEU B CA 1
ATOM 6949 C C . LEU B 1 403 ? 14.414 -17.031 -20.312 1 86.38 403 LEU B C 1
ATOM 6951 O O . LEU B 1 403 ? 14.062 -15.906 -20.641 1 86.38 403 LEU B O 1
ATOM 6955 N N . GLN B 1 404 ? 14.914 -17.297 -19.141 1 84.31 404 GLN B N 1
ATOM 6956 C CA . GLN B 1 404 ? 15.094 -16.266 -18.125 1 84.31 404 GLN B CA 1
ATOM 6957 C C . GLN B 1 404 ? 16.094 -15.211 -18.578 1 84.31 404 GLN B C 1
ATOM 6959 O O . GLN B 1 404 ? 15.891 -14.023 -18.344 1 84.31 404 GLN B O 1
ATOM 6964 N N . LYS B 1 405 ? 17.094 -15.688 -19.203 1 82.12 405 LYS B N 1
ATOM 6965 C CA . LYS B 1 405 ? 18.094 -14.773 -19.734 1 82.12 405 LYS B CA 1
ATOM 6966 C C . LYS B 1 405 ? 17.516 -13.859 -20.797 1 82.12 405 LYS B C 1
ATOM 6968 O O . LYS B 1 405 ? 17.781 -12.656 -20.812 1 82.12 405 LYS B O 1
ATOM 6973 N N . LEU B 1 406 ? 16.766 -14.422 -21.672 1 81.31 406 LEU B N 1
ATOM 6974 C CA . LEU B 1 406 ? 16.125 -13.648 -22.734 1 81.31 406 LEU B CA 1
ATOM 6975 C C . LEU B 1 406 ? 15.195 -12.586 -22.141 1 81.31 406 LEU B C 1
ATOM 6977 O O . LEU B 1 406 ? 15.164 -11.453 -22.625 1 81.31 406 LEU B O 1
ATOM 6981 N N . GLU B 1 407 ? 14.562 -12.992 -21.156 1 77.69 407 GLU B N 1
ATOM 6982 C CA . GLU B 1 407 ? 13.648 -12.055 -20.516 1 77.69 407 GLU B CA 1
ATOM 6983 C C . GLU B 1 407 ? 14.422 -10.938 -19.797 1 77.69 407 GLU B C 1
ATOM 6985 O O . GLU B 1 407 ? 14.008 -9.781 -19.828 1 77.69 407 GLU B O 1
ATOM 6990 N N . TYR B 1 408 ? 15.438 -11.375 -19.203 1 73.44 408 TYR B N 1
ATOM 6991 C CA . TYR B 1 408 ? 16.297 -10.406 -18.516 1 73.44 408 TYR B CA 1
ATOM 6992 C C . TYR B 1 408 ? 16.859 -9.398 -19.516 1 73.44 408 TYR B C 1
ATOM 6994 O O . TYR B 1 408 ? 16.859 -8.195 -19.25 1 73.44 408 TYR B O 1
ATOM 7002 N N . GLU B 1 409 ? 17.281 -9.836 -20.641 1 73.75 409 GLU B N 1
ATOM 7003 C CA . GLU B 1 409 ? 17.859 -8.984 -21.688 1 73.75 409 GLU B CA 1
ATOM 7004 C C . GLU B 1 409 ? 16.797 -8.055 -22.281 1 73.75 409 GLU B C 1
ATOM 7006 O O . GLU B 1 409 ? 17.078 -6.887 -22.562 1 73.75 409 GLU B O 1
ATOM 7011 N N . LYS B 1 410 ? 15.695 -8.594 -22.406 1 74.69 410 LYS B N 1
ATOM 7012 C CA . LYS B 1 410 ? 14.594 -7.773 -22.906 1 74.69 410 LYS B CA 1
ATOM 7013 C C . LYS B 1 410 ? 14.266 -6.637 -21.953 1 74.69 410 LYS B C 1
ATOM 7015 O O . LYS B 1 410 ? 14.062 -5.5 -22.375 1 74.69 410 LYS B O 1
ATOM 7020 N N . ASN B 1 411 ? 14.289 -6.996 -20.719 1 67.75 411 ASN B N 1
ATOM 7021 C CA . ASN B 1 411 ? 14.008 -5.988 -19.703 1 67.75 411 ASN B CA 1
ATOM 7022 C C . ASN B 1 411 ? 15.125 -4.949 -19.625 1 67.75 411 ASN B C 1
ATOM 7024 O O . ASN B 1 411 ? 14.859 -3.76 -19.438 1 67.75 411 ASN B O 1
ATOM 7028 N N . LYS B 1 412 ? 16.281 -5.461 -19.766 1 64.12 412 LYS B N 1
ATOM 7029 C CA . LYS B 1 412 ? 17.438 -4.57 -19.766 1 64.12 412 LYS B CA 1
ATOM 7030 C C . LYS B 1 412 ? 17.391 -3.623 -20.953 1 64.12 412 LYS B C 1
ATOM 7032 O O . LYS B 1 412 ? 17.703 -2.436 -20.828 1 64.12 412 LYS B O 1
ATOM 7037 N N . SER B 1 413 ? 17.094 -4.184 -22.078 1 64.56 413 SER B N 1
ATOM 7038 C CA . SER B 1 413 ? 17.016 -3.381 -23.297 1 64.56 413 SER B CA 1
ATOM 7039 C C . SER B 1 413 ? 15.906 -2.342 -23.203 1 64.56 413 SER B C 1
ATOM 7041 O O . SER B 1 41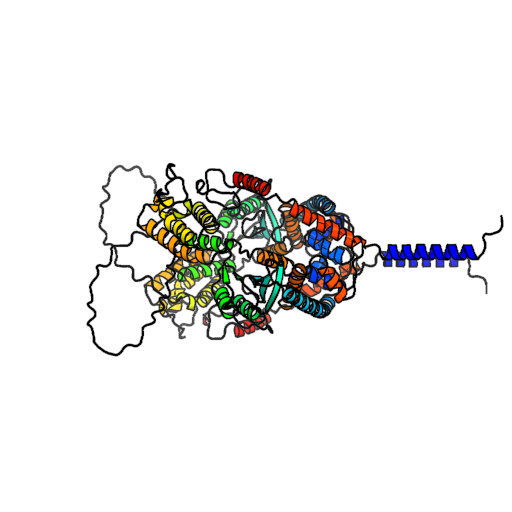3 ? 16.062 -1.208 -23.672 1 64.56 413 SER B O 1
ATOM 7043 N N . ARG B 1 414 ? 14.797 -2.76 -22.688 1 60.5 414 ARG B N 1
ATOM 7044 C CA . ARG B 1 414 ? 13.695 -1.833 -22.469 1 60.5 414 ARG B CA 1
ATOM 7045 C C . ARG B 1 414 ? 14.102 -0.697 -21.547 1 60.5 414 ARG B C 1
ATOM 7047 O O . ARG B 1 414 ? 13.719 0.455 -21.75 1 60.5 414 ARG B O 1
ATOM 7054 N N . ASN B 1 415 ? 14.766 -1.201 -20.641 1 55.34 415 ASN B N 1
ATOM 7055 C CA . ASN B 1 415 ? 15.266 -0.211 -19.688 1 55.34 415 ASN B CA 1
ATOM 7056 C C . ASN B 1 415 ? 16.312 0.701 -20.328 1 55.34 415 ASN B C 1
ATOM 7058 O O . ASN B 1 415 ? 16.406 1.882 -19.984 1 55.34 415 ASN B O 1
ATOM 7062 N N . GLN B 1 416 ? 17.172 0.043 -21.219 1 54.44 416 GLN B N 1
ATOM 7063 C CA . GLN B 1 416 ? 18.156 0.838 -21.938 1 54.44 416 GLN B CA 1
ATOM 7064 C C . GLN B 1 416 ? 17.484 1.725 -22.984 1 54.44 416 GLN B C 1
ATOM 7066 O O . GLN B 1 416 ? 17.938 2.846 -23.234 1 54.44 416 GLN B O 1
ATOM 7071 N N . LYS B 1 417 ? 16.609 0.998 -23.828 1 49.56 417 LYS B N 1
ATOM 7072 C CA . LYS B 1 417 ? 15.891 1.795 -24.828 1 49.56 417 LYS B CA 1
ATOM 7073 C C . LYS B 1 417 ? 15.055 2.883 -24.156 1 49.56 417 LYS B C 1
ATOM 7075 O O . LYS B 1 417 ? 14.422 3.693 -24.844 1 49.56 417 LYS B O 1
ATOM 7080 N N . LYS B 1 418 ? 14.688 2.584 -23.062 1 46.62 418 LYS B N 1
ATOM 7081 C CA . LYS B 1 418 ? 14.117 3.736 -22.359 1 46.62 418 LYS B CA 1
ATOM 7082 C C . LYS B 1 418 ? 14.82 5.027 -22.766 1 46.62 418 LYS B C 1
ATOM 7084 O O . LYS B 1 418 ? 16.016 5.012 -23.078 1 46.62 418 LYS B O 1
ATOM 7089 N N . ALA B 1 419 ? 13.984 6.129 -23.078 1 43.06 419 ALA B N 1
ATOM 7090 C CA . ALA B 1 419 ? 14.312 7.387 -23.734 1 43.06 419 ALA B CA 1
ATOM 7091 C C . ALA B 1 419 ? 15.703 7.875 -23.328 1 43.06 419 ALA B C 1
ATOM 7093 O O . ALA B 1 419 ? 16.109 7.727 -22.172 1 43.06 419 ALA B O 1
ATOM 7094 N N . THR B 1 420 ? 16.703 7.871 -24.25 1 41.5 420 THR B N 1
ATOM 7095 C CA . THR B 1 420 ? 17.875 8.711 -24.062 1 41.5 420 THR B CA 1
ATOM 7096 C C . THR B 1 420 ? 17.531 9.953 -23.25 1 41.5 420 THR B C 1
ATOM 7098 O O . THR B 1 420 ? 16.375 10.359 -23.188 1 41.5 420 THR B O 1
ATOM 7101 N N . PRO B 1 421 ? 18.391 10.453 -22.438 1 43.41 421 PRO B N 1
ATOM 7102 C CA . PRO B 1 421 ? 18.047 11.727 -21.781 1 43.41 421 PRO B CA 1
ATOM 7103 C C . PRO B 1 421 ? 17.25 12.656 -22.703 1 43.41 421 PRO B C 1
ATOM 7105 O O . PRO B 1 421 ? 16.328 13.336 -22.25 1 43.41 421 PRO B O 1
ATOM 7108 N N . GLU B 1 422 ? 17.5 12.531 -23.969 1 45.56 422 GLU B N 1
ATOM 7109 C CA . GLU B 1 422 ? 16.891 13.406 -24.953 1 45.56 422 GLU B CA 1
ATOM 7110 C C . GLU B 1 422 ? 15.445 13 -25.25 1 45.56 422 GLU B C 1
ATOM 7112 O O . GLU B 1 422 ? 14.547 13.844 -25.266 1 45.56 422 GLU B O 1
ATOM 7117 N N . THR B 1 423 ? 15.281 11.805 -25.469 1 49.09 423 THR B N 1
ATOM 7118 C CA . THR B 1 423 ? 13.938 11.391 -25.859 1 49.09 423 THR B CA 1
ATOM 7119 C C . THR B 1 423 ? 13.016 11.359 -24.641 1 49.09 423 THR B C 1
ATOM 7121 O O . THR B 1 423 ? 11.836 11.68 -24.734 1 49.09 423 THR B O 1
ATOM 7124 N N . ARG B 1 424 ? 13.469 11.031 -23.547 1 46.62 424 ARG B N 1
ATOM 7125 C CA . ARG B 1 424 ? 12.734 11.172 -22.281 1 46.62 424 ARG B CA 1
ATOM 7126 C C . ARG B 1 424 ? 12.359 12.633 -22.031 1 46.62 424 ARG B C 1
ATOM 7128 O O . ARG B 1 424 ? 11.258 12.922 -21.562 1 46.62 424 ARG B O 1
ATOM 7135 N N . LYS B 1 425 ? 13.305 13.453 -22.406 1 47.38 425 LYS B N 1
ATOM 7136 C CA . LYS B 1 425 ? 13.023 14.883 -22.422 1 47.38 425 LYS B CA 1
ATOM 7137 C C . LYS B 1 425 ? 11.867 15.203 -23.375 1 47.38 425 LYS B C 1
ATOM 7139 O O . LYS B 1 425 ? 10.984 16 -23.031 1 47.38 425 LYS B O 1
ATOM 7144 N N . GLU B 1 426 ? 11.82 14.547 -24.422 1 50.28 426 GLU B N 1
ATOM 7145 C CA . GLU B 1 426 ? 10.758 14.781 -25.406 1 50.28 426 GLU B CA 1
ATOM 7146 C C . GLU B 1 426 ? 9.438 14.18 -24.938 1 50.28 426 GLU B C 1
ATOM 7148 O O . GLU B 1 426 ? 8.383 14.812 -25.062 1 50.28 426 GLU B O 1
ATOM 7153 N N . ILE B 1 427 ? 9.406 13.086 -24.453 1 49.59 427 ILE B N 1
ATOM 7154 C CA . ILE B 1 427 ? 8.195 12.438 -23.984 1 49.59 427 ILE B CA 1
ATOM 7155 C C . ILE B 1 427 ? 7.66 13.172 -22.75 1 49.59 427 ILE B C 1
ATOM 7157 O O . ILE B 1 427 ? 6.457 13.414 -22.641 1 49.59 427 ILE B O 1
ATOM 7161 N N . ASN B 1 428 ? 8.492 13.508 -21.938 1 45.53 428 ASN B N 1
ATOM 7162 C CA . ASN B 1 428 ? 8.117 14.344 -20.812 1 45.53 428 ASN B CA 1
ATOM 7163 C C . ASN B 1 428 ? 7.641 15.719 -21.266 1 45.53 428 ASN B C 1
ATOM 7165 O O . ASN B 1 428 ? 6.668 16.25 -20.719 1 45.53 428 ASN B O 1
ATOM 7169 N N . LYS B 1 429 ? 8.359 16.203 -22.219 1 46.03 429 LYS B N 1
ATOM 7170 C CA . LYS B 1 429 ? 7.895 17.422 -22.875 1 46.03 429 LYS B CA 1
ATOM 7171 C C . LYS B 1 429 ? 6.492 17.234 -23.438 1 46.03 429 LYS B C 1
ATOM 7173 O O . LYS B 1 429 ? 5.629 18.109 -23.281 1 46.03 429 LYS B O 1
ATOM 7178 N N . ALA B 1 430 ? 6.234 16.25 -24.094 1 47.47 430 ALA B N 1
ATOM 7179 C CA . ALA B 1 430 ? 4.922 15.984 -24.688 1 47.47 430 ALA B CA 1
ATOM 7180 C C . ALA B 1 430 ? 3.887 15.68 -23.609 1 47.47 430 ALA B C 1
ATOM 7182 O O . ALA B 1 430 ? 2.754 16.156 -23.672 1 47.47 430 ALA B O 1
ATOM 7183 N N . ARG B 1 431 ? 4.086 14.922 -22.719 1 44.44 431 ARG B N 1
ATOM 7184 C CA . ARG B 1 431 ? 3.186 14.633 -21.609 1 44.44 431 ARG B CA 1
ATOM 7185 C C . ARG B 1 431 ? 2.916 15.883 -20.781 1 44.44 431 ARG B C 1
ATOM 7187 O O . ARG B 1 431 ? 1.775 16.141 -20.391 1 44.44 431 ARG B O 1
ATOM 7194 N N . ASN B 1 432 ? 3.973 16.547 -20.453 1 42.19 432 ASN B N 1
ATOM 7195 C CA . ASN B 1 432 ? 3.848 17.844 -19.781 1 42.19 432 ASN B CA 1
ATOM 7196 C C . ASN B 1 432 ? 3.104 18.859 -20.641 1 42.19 432 ASN B C 1
ATOM 7198 O O . ASN B 1 432 ? 2.318 19.656 -20.125 1 42.19 432 ASN B O 1
ATOM 7202 N N . ALA B 1 433 ? 3.42 18.906 -21.859 1 44.84 433 ALA B N 1
ATOM 7203 C CA . ALA B 1 433 ? 2.639 19.75 -22.75 1 44.84 433 ALA B CA 1
ATOM 7204 C C . ALA B 1 433 ? 1.156 19.406 -22.688 1 44.84 433 ALA B C 1
ATOM 7206 O O . ALA B 1 433 ? 0.297 20.281 -22.812 1 44.84 433 ALA B O 1
ATOM 7207 N N . LYS B 1 434 ? 0.769 18.203 -22.688 1 42.72 434 LYS B N 1
ATOM 7208 C CA . LYS B 1 434 ? -0.631 17.797 -22.578 1 42.72 434 LYS B CA 1
ATOM 7209 C C . LYS B 1 434 ? -1.17 18.031 -21.172 1 42.72 434 LYS B C 1
ATOM 7211 O O . LYS B 1 434 ? -2.336 18.391 -21 1 42.72 434 LYS B O 1
ATOM 7216 N N . ARG B 1 435 ? -0.599 17.578 -20.219 1 38.03 435 ARG B N 1
ATOM 7217 C CA . ARG B 1 435 ? -1.046 17.734 -18.828 1 38.03 435 ARG B CA 1
ATOM 7218 C C . ARG B 1 435 ? -1.033 19.203 -18.422 1 38.03 435 ARG B C 1
ATOM 7220 O O . ARG B 1 435 ? -1.873 19.641 -17.625 1 38.03 435 ARG B O 1
ATOM 7227 N N . PHE B 1 436 ? 0.086 19.953 -18.547 1 33.94 436 PHE B N 1
ATOM 7228 C CA . PHE B 1 436 ? 0.183 21.375 -18.25 1 33.94 436 PHE B CA 1
ATOM 7229 C C . PHE B 1 436 ? 0.066 22.203 -19.531 1 33.94 436 PHE B C 1
ATOM 7231 O O . PHE B 1 436 ? 1.058 22.422 -20.234 1 33.94 436 PHE B O 1
ATOM 7238 N N . PRO B 1 437 ? -1.149 22.375 -19.875 1 34.81 437 PRO B N 1
ATOM 7239 C CA . PRO B 1 437 ? -1.21 23.391 -20.938 1 34.81 437 PRO B CA 1
ATOM 7240 C C . PRO B 1 437 ? -0.423 24.656 -20.594 1 34.81 437 PRO B C 1
ATOM 7242 O O . PRO B 1 437 ? -0.19 24.938 -19.422 1 34.81 437 PRO B O 1
ATOM 7245 N N . LYS B 1 438 ? 0.266 25.406 -21.547 1 34.34 438 LYS B N 1
ATOM 7246 C CA . LYS B 1 438 ? 1.019 26.656 -21.469 1 34.34 438 LYS B CA 1
ATOM 7247 C C . LYS B 1 438 ? 0.548 27.516 -20.312 1 34.34 438 LYS B C 1
ATOM 7249 O O . LYS B 1 438 ? 1.345 28.234 -19.703 1 34.34 438 LYS B O 1
ATOM 7254 N N . ASP B 1 439 ? -0.753 27.656 -20.031 1 32 439 ASP B N 1
ATOM 7255 C CA . ASP B 1 439 ? -1.267 28.672 -19.141 1 32 439 ASP B CA 1
ATOM 7256 C C . ASP B 1 439 ? -1.128 28.25 -17.672 1 32 439 ASP B C 1
ATOM 7258 O O . ASP B 1 439 ? -1.296 29.062 -16.766 1 32 439 ASP B O 1
ATOM 7262 N N . ASN B 1 440 ? -1.489 27.047 -17.219 1 30.02 440 ASN B N 1
ATOM 7263 C CA . ASN B 1 440 ? -1.457 26.797 -15.781 1 30.02 440 ASN B CA 1
ATOM 7264 C C . ASN B 1 440 ? -0.148 26.141 -15.352 1 30.02 440 ASN B C 1
ATOM 7266 O O . ASN B 1 440 ? 0.025 24.938 -15.508 1 30.02 440 ASN B O 1
ATOM 7270 N N . PRO B 1 441 ? 1.017 26.953 -15.18 1 30.48 441 PRO B N 1
ATOM 7271 C CA . PRO B 1 441 ? 2.42 26.641 -14.891 1 30.48 441 PRO B CA 1
ATOM 7272 C C . PRO B 1 441 ? 2.598 25.844 -13.609 1 30.48 441 PRO B C 1
ATOM 7274 O O . PRO B 1 441 ? 3.725 25.656 -13.141 1 30.48 441 PRO B O 1
ATOM 7277 N N . THR B 1 442 ? 1.678 25.625 -12.828 1 28.03 442 THR B N 1
ATOM 7278 C CA . THR B 1 442 ? 2.061 25.188 -11.484 1 28.03 442 THR B CA 1
ATOM 7279 C C . THR B 1 442 ? 2.814 23.875 -11.531 1 28.03 442 THR B C 1
ATOM 7281 O O . THR B 1 442 ? 3.389 23.438 -10.531 1 28.03 442 THR B O 1
ATOM 7284 N N . GLY B 1 443 ? 2.393 22.891 -12.227 1 29.19 443 GLY B N 1
ATOM 7285 C CA . GLY B 1 443 ? 2.568 21.516 -11.789 1 29.19 443 GLY B CA 1
ATOM 7286 C C . GLY B 1 443 ? 4.016 21.062 -11.812 1 29.19 443 GLY B C 1
ATOM 7287 O O . GLY B 1 443 ? 4.906 21.828 -12.188 1 29.19 443 GLY B O 1
ATOM 7288 N N . ASP B 1 444 ? 4.309 19.688 -12.047 1 30.05 444 ASP B N 1
ATOM 7289 C CA . ASP B 1 444 ? 5.395 18.766 -11.727 1 30.05 444 ASP B CA 1
ATOM 7290 C C . ASP B 1 444 ? 6.664 19.109 -12.5 1 30.05 444 ASP B C 1
ATOM 7292 O O . ASP B 1 444 ? 6.613 19.344 -13.711 1 30.05 444 ASP B O 1
ATOM 7296 N N . TYR B 1 445 ? 7.809 19.672 -11.867 1 32.72 445 TYR B N 1
ATOM 7297 C CA . TYR B 1 445 ? 9.172 20.156 -12.086 1 32.72 445 TYR B CA 1
ATOM 7298 C C . TYR B 1 445 ? 9.953 19.203 -12.977 1 32.72 445 TYR B C 1
ATOM 7300 O O . TYR B 1 445 ? 11.18 19.281 -13.047 1 32.72 445 TYR B O 1
ATOM 7308 N N . ARG B 1 446 ? 9.492 18.312 -13.547 1 30.2 446 ARG B N 1
ATOM 7309 C CA . ARG B 1 446 ? 10.539 17.391 -13.977 1 30.2 446 ARG B CA 1
ATOM 7310 C C . ARG B 1 446 ? 11.516 18.078 -14.922 1 30.2 446 ARG B C 1
ATOM 7312 O O . ARG B 1 446 ? 11.297 19.219 -15.328 1 30.2 446 ARG B O 1
ATOM 7319 N N . GLY B 1 447 ? 12.391 17.312 -15.938 1 36.09 447 GLY B N 1
ATOM 7320 C CA . GLY B 1 447 ? 13.703 17.328 -16.562 1 36.09 447 GLY B CA 1
ATOM 7321 C C . GLY B 1 447 ? 13.859 18.422 -17.609 1 36.09 447 GLY B C 1
ATOM 7322 O O . GLY B 1 447 ? 14.773 18.359 -18.422 1 36.09 447 GLY B O 1
ATOM 7323 N N . GLY B 1 448 ? 12.93 19.234 -17.812 1 37.28 448 GLY B N 1
ATOM 7324 C CA . GLY B 1 448 ? 13.438 20.078 -18.891 1 37.28 448 GLY B CA 1
ATOM 7325 C C . GLY B 1 448 ? 14.562 20.984 -18.453 1 37.28 448 GLY B C 1
ATOM 7326 O O . GLY B 1 448 ? 14.734 21.25 -17.266 1 37.28 448 GLY B O 1
ATOM 7327 N N . LYS B 1 449 ? 15.672 20.984 -19.312 1 44.56 449 LYS B N 1
ATOM 7328 C CA . LYS B 1 449 ? 16.766 21.922 -19.094 1 44.56 449 LYS B CA 1
ATOM 7329 C C . LYS B 1 449 ? 16.25 23.344 -18.938 1 44.56 449 LYS B C 1
ATOM 7331 O O . LYS B 1 449 ? 15.555 23.859 -19.828 1 44.56 449 LYS B O 1
ATOM 7336 N N . TRP B 1 450 ? 15.891 23.703 -17.969 1 55.69 450 TRP B N 1
ATOM 7337 C CA . TRP B 1 450 ? 15.484 25.094 -17.719 1 55.69 450 TRP B CA 1
ATOM 7338 C C . TRP B 1 450 ? 16.688 25.984 -17.469 1 55.69 450 TRP B C 1
ATOM 7340 O O . TRP B 1 450 ? 17.703 25.531 -16.922 1 55.69 450 TRP B O 1
ATOM 7350 N N . THR B 1 451 ? 16.641 27.125 -18.328 1 62.72 451 THR B N 1
ATOM 7351 C CA . THR B 1 451 ? 17.594 28.188 -18.047 1 62.72 451 THR B CA 1
ATOM 7352 C C . THR B 1 451 ? 17.031 29.172 -17.031 1 62.72 451 THR B C 1
ATOM 7354 O O . THR B 1 451 ? 15.82 29.203 -16.797 1 62.72 451 THR B O 1
ATOM 7357 N N . PRO B 1 452 ? 17.859 29.844 -16.375 1 66.19 452 PRO B N 1
ATOM 7358 C CA . PRO B 1 452 ? 17.391 30.875 -15.469 1 66.19 452 PRO B CA 1
ATOM 7359 C C . PRO B 1 452 ? 16.344 31.797 -16.109 1 66.19 452 PRO B C 1
ATOM 7361 O O . PRO B 1 452 ? 15.398 32.219 -15.438 1 66.19 452 PRO B O 1
ATOM 7364 N N . GLN B 1 453 ? 16.469 31.922 -17.344 1 67.62 453 GLN B N 1
ATOM 7365 C CA . GLN B 1 453 ? 15.586 32.844 -18.031 1 67.62 453 GLN B CA 1
ATOM 7366 C C . GLN B 1 453 ? 14.156 32.312 -18.109 1 67.62 453 GLN B C 1
ATOM 7368 O O . GLN B 1 453 ? 13.211 33.094 -18.312 1 67.62 453 GLN B O 1
ATOM 7373 N N . ASP B 1 454 ? 14.07 31.094 -17.828 1 61.97 454 ASP B N 1
ATOM 7374 C CA . ASP B 1 454 ? 12.766 30.438 -17.969 1 61.97 454 ASP B CA 1
ATOM 7375 C C . ASP B 1 454 ? 11.984 30.516 -16.656 1 61.97 454 ASP B C 1
ATOM 7377 O O . ASP B 1 454 ? 10.797 30.188 -16.625 1 61.97 454 ASP B O 1
ATOM 7381 N N . ILE B 1 455 ? 12.703 30.984 -15.633 1 65.75 455 ILE B N 1
ATOM 7382 C CA . ILE B 1 455 ? 12.078 30.969 -14.32 1 65.75 455 ILE B CA 1
ATOM 7383 C C . ILE B 1 455 ? 11.773 32.406 -13.867 1 65.75 455 ILE B C 1
ATOM 7385 O O . ILE B 1 455 ? 12.664 33.25 -13.836 1 65.75 455 ILE B O 1
#

Radius of gyration: 34.91 Å; Cα contacts (8 Å, |Δi|>4): 1110; chains: 2; bounding box: 79×134×91 Å

Secondary structure (DSSP, 8-state):
-----HHHHHHHHHHHHHHHHHHHHHHHTSPEE--HHHHHHHHHHTT--HHHHHHHHHHTTEE---HHHHHHHHHHHHHHHHHHHHHHHHHHHHHPPSSEEEEEEEEESSSSS-SEEEEEEEETTTTEEEEEEEEE-STT-S--S-GGGHHHHHHHHHHHTS--TTEEEEEESS-HHHHHHHHHH-TTSEEEE-HHHHHHHHHHHHHHHHTT---------------------------------------TT---TGGGGHHHHHHHHHHHHHSSS-HHHHHHHHHTHHHHHTT--TTSSS-TTS-----GGGGSHHHHHHHHHHHHHHHTTGGGB-TT---HHHHHHHHHHHHHS-TT--HHHHHHHHHHHHHHHHHGGGHHHHHHHHHH-----HHHHHHHHHHHHHHHHHHHHS--HHHHHHHHHHHHHHHS-TT---S---S----GGG-/-----HHHHHHHHHHHHHHHHHHHHHHHTSPEE--HHHHHHHHHHTT--HHHHHHHHHHTTEE---HHHHHHHHHHHHHHHHHHHHHHHHHHHHHPPSSEEEEEEEEESSSSS-SEEEEEEEETTTTEEEEEEEEE-STT-S--S-GGGHHHHHHHHHHHTS--TTEEEEEESS-HHHHHHHHHH-TTSEEEE-HHHHHHHHHHHHHHHHTT---------------------------------------TT---TGGGGHHHHHHHHHHHHHSSS-HHHHHHHHHTHHHHHTT--TTSSS-TTS-----GGGGSHHHHHHHHHHHHHHHTTGGGB-TT---HHHHHHHHHHHHHS-TT--HHHHHHHHHHHHHHHHHGGGHHHHHHHHHH-----HHHHHHHHHHHHHHHHHHHSS--HHHHHHHHHHHHHHHS-TT-TTS---S----GGG-

Foldseek 3Di:
DDDPDPVVVVVVVVVVVVVVVVVVVCVVLQQAEDDALLLLLVCLLQQHDPVVSCCVSVVVRYDYDDPVSSVVSVVVLLVLLVVVLVVLLVVVQVPADFQFEKEKDKDFLDDPQGQKMKIWIARPVLQATNWMFMFGCDDVTPDVDGPVCRRLVRLLVGLVPDDCPRHAAYEYLPDPSNVVSCCVRPVNHQYFYELVSLLVVLLVLLVCLLVVNNDQPPPPPPPPPDPPDDDDPPPPPPPPPDPDDDPDDPPDPPPSLSLQCSQVLSLQLSVLLLDPDDLVLSLVQLLCVLCVQQQNDPSHPDDPPDGDHHSPVCVDPVNVVSVSSSSNVSSVNSVRHDNPDDCVSVVVLVVQLCSNSPRPRDSSSSVSSSSSSSQCSSVPPCSSVVSSCSSPNDDDDPVVVVVVVVVVVVVVVCVVVPDDLVVVLVVCVVVCCVVDPPPRSGDDNDRDPDDPNND/DDDDDPVVVVVVVVVVVVVVVVVCVCVVLQQAEDDALLLLLVCLLQQHDPVVSCCVQVVVRYDYDDPVSSVVSVVVLLVLLVVVLVVLLVVVQVPADFQFEKEKDKDFLADPQGQKMKIWIARPVLQATNWMFMFGCDDVTPDVDGPVCRRLVRLLVGLVPDDCPRHAAYEYLPDPSNVVSCCVRPVNHQYFYELVSLLVVLLVLLVCLLVVNNDQPPPPPPPPPDPDDDDDPPPPDPPPPDPDDDPDDPPDPPPSLSLQCSLVLSLQLSVLLLDPDDLVLSLVQLLCVLCVQQQNDPSHPDDPPDGDHHSPVCVDPVNVVSVSSSSNVSSVNSVRHDNPDDCVSVVVLVVQLCSSSPRPDDPSSSVSSSSSSSQCSSVPPCSSVVSSCSSPNDDDDPVVVVVVVVVVVVVVVCVVVPDDLVVVLVVCVVVCCVVPPPPRPRDDNDDDPDDPNND

pLDDT: mean 75.74, std 22.5, range [21.17, 97.44]

Nearest PDB structures (foldseek):
  4cw7-assembly2_B  TM=5.231E-01  e=1.519E+00  Pyrococcus abyssi GE5
  4cw7-assembly3_F  TM=5.243E-01  e=1.671E+00  Pyrococcus abyssi GE5
  3k9k-assembly2_A  TM=4.092E-01  e=7.430E-01  Homo sapiens
  7o7z-assembly1_An  TM=5.509E-01  e=2.960E+00  Oryctolagus cuniculus
  4cw7-assembly2_B  TM=5.193E-01  e=1.472E+00  Pyrococcus abyssi GE5

Organism: Trichomonas vaginalis (strain ATCC PRA-98 / G3) (NCBI:txid412133)

Solvent-accessible surface area (backbone atoms only — not comparable to full-atom values): 51015 Å² total; per-residue (Å²): 131,82,76,80,56,71,65,55,52,50,50,49,48,48,48,47,50,48,48,46,46,42,45,48,46,45,59,69,62,45,61,48,70,59,59,50,61,56,51,42,49,42,34,46,70,62,21,52,50,70,68,60,53,46,51,51,36,35,67,67,37,26,47,68,64,52,71,68,54,38,56,54,42,42,57,57,44,37,53,52,49,48,52,49,31,52,51,52,24,52,52,39,50,70,66,54,53,80,60,28,44,33,26,48,53,64,48,60,51,36,93,74,82,33,45,31,27,37,19,40,31,30,29,64,83,76,58,28,51,45,44,66,29,74,40,28,44,49,99,86,38,89,32,89,67,62,56,86,49,39,56,59,54,20,40,47,54,34,50,73,75,52,83,50,85,43,35,40,32,40,32,37,74,81,45,70,69,59,48,54,47,44,50,70,67,34,67,82,31,45,69,32,25,22,45,68,49,49,50,49,51,51,46,52,50,50,52,28,51,56,72,73,62,59,71,79,77,74,74,80,72,80,74,80,71,76,83,72,82,86,79,84,79,76,74,79,79,80,76,80,71,77,78,76,76,81,76,67,72,74,71,66,88,58,65,63,63,55,56,72,45,43,31,48,52,52,49,50,50,54,51,48,64,60,46,96,63,58,62,68,57,41,41,51,43,50,58,38,44,63,40,44,39,58,54,47,41,87,73,45,88,43,69,78,91,56,92,62,80,57,48,66,70,50,69,39,67,69,51,31,51,51,49,46,52,50,36,53,60,56,42,69,51,54,76,36,46,31,72,84,42,69,56,60,68,55,52,51,51,50,52,50,26,45,56,26,37,42,74,81,57,52,66,72,57,38,56,43,18,45,31,44,44,51,33,40,57,60,54,42,88,54,30,63,55,51,51,34,37,72,70,70,62,49,74,66,43,67,70,47,49,50,51,52,48,52,50,48,47,50,51,49,43,51,63,60,64,36,55,50,78,62,49,41,36,46,50,48,47,51,50,42,50,67,72,37,48,93,81,60,71,37,73,93,76,71,70,72,87,72,54,65,81,75,95,130,79,77,83,56,71,66,56,53,51,50,48,50,48,48,48,48,48,48,46,45,44,46,47,46,45,59,69,62,45,60,49,69,60,58,52,62,56,51,42,50,42,35,48,69,61,22,53,52,68,67,61,51,45,51,51,36,36,68,66,37,26,47,69,64,52,72,68,55,38,54,56,43,44,58,57,45,38,54,54,47,48,52,50,33,53,50,52,24,52,51,39,50,70,67,55,53,81,62,28,45,33,27,46,52,64,48,59,46,33,92,75,83,30,42,29,26,35,19,39,33,30,30,65,85,78,59,30,53,45,44,67,27,75,40,26,44,47,101,86,40,87,31,87,66,62,53,87,51,38,56,57,53,21,42,47,55,33,50,72,74,51,84,50,86,44,34,41,32,40,32,37,74,81,45,70,67,58,48,54,47,43,50,71,66,33,66,83,31,46,70,33,23,21,45,68,49,48,51,49,50,48,47,52,52,51,52,27,50,56,69,74,62,57,70,77,78,74,73,80,73,78,76,79,73,76,86,72,84,85,72,82,81,74,74,78,79,79,73,79,73,77,77,77,76,81,77,68,72,74,70,76,84,57,64,64,64,56,58,75,44,43,36,48,51,50,49,48,49,53,51,49,63,61,46,97,63,58,62,69,56,40,40,51,44,50,58,37,44,63,40,43,39,60,53,46,40,86,74,47,88,42,68,78,92,55,93,62,80,58,48,66,70,50,68,39,66,70,52,32,52,53,49,47,51,50,35,54,58,56,42,69,51,54,77,38,46,31,72,85,43,68,56,60,65,56,51,51,51,49,53,48,25,43,55,26,36,41,71,76,55,54,62,76,58,37,57,44,16,43,30,44,43,50,34,38,57,61,54,42,88,54,29,63,56,51,51,34,38,73,67,72,62,50,76,64,44,67,71,48,48,51,52,51,48,52,51,49,49,50,51,48,44,51,61,61,65,35,53,53,79,62,48,41,40,47,51,48,46,51,50,41,48,66,73,39,45,91,81,60,69,47,67,88,78,69,81,66,86,70,54,64,81,76,96

Sequence (910 aa):
MPPPSRRKQQSREANEKSIEARKNSQEKNAPKEVDPKHWTASVIVNGDSYTRARNLFQDNNIKVPSEKEFYRHQKEIGKVILEYKEQSIKNAQQTMKKDTFLSTDSHYNVGRNATACQSLMMDNRGKVVGETTVIKKSSGGDFEGPSNIMETECTKRMMSNFDFTNVSTVVHDNDNKTKAIIQQYAPNAKITLDPRHCVRAVGRAFEKLENGGYKEAAGKETVNQQKESESQPAFPIKSKAEEPKKRGRPLKHQEKVFHQIYSKVIKWFTFIIMLPIETTKKIFLWKNTLNHFIGRHENCLHEKDKEYPVFQPLTKPDLAKQFQRFTDDAAKLIPEIDPNAQTQQNESIHHSMLTQCPKGNNAKSFEMRTAVTILQKNEGETCKQEIYNRVNNYQISPSIRELQKLEYEKNKSRNQKKATPETRKEINKARNAKRFPKDNPTGDYRGGKWTPQDIMPPPSRRKQQSREANEKSIEARKNSQEKNAPKEVDPKHWTASVIVNGDSYTRARNLFQDNNIKVPSEKEFYRHQKEIGKVILEYKEQSIKNAQQTMKKDTFLSTDSHYNVGRNATACQSLMMDNRGKVVGETTVIKKSSGGDFEGPSNIMETECTKRMMSNFDFTNVSTVVHDNDNKTKAIIQQYAPNAKITLDPRHCVRAVGRAFEKLENGGYKEAAGKETVNQQKESESQPAFPIKSKAEEPKKRGRPLKHQEKVFHQIYSKVIKWFTFIIMLPIETTKKIFLWKNTLNHFIGRHENCLHEKDKEYPVFQPLTKPDLAKQFQRFTDDAAKLIPEIDPNAQTQQNESIHHSMLTQCPKGNNAKSFEMRTAVTILQKNEGETCKQEIYNRVNNYQISPSIRELQKLEYEKNKSRNQKKATPETRKEINKARNAKRFPKDNPTGDYRGGKWTPQDI